Protein 4OGG (pdb70)

Radius of gyration: 31.91 Å; Cα contacts (8 Å, |Δi|>4): 3065; chains: 3; bounding box: 63×87×88 Å

Structure (mmCIF, N/CA/C/O backbone):
data_4OGG
#
_entry.id   4OGG
#
_cell.length_a   83.685
_cell.length_b   92.922
_cell.length_c   138.242
_cell.angle_alpha   90.000
_cell.angle_beta   90.000
_cell.angle_gamma   90.000
#
_symmetry.space_group_name_H-M   'P 21 21 21'
#
loop_
_entity.id
_entity.type
_entity.pdbx_description
1 polymer 'Protein DJ-1 homolog D'
2 water water
#
loop_
_atom_site.group_PDB
_atom_site.id
_atom_site.type_symbol
_atom_site.label_atom_id
_atom_site.label_alt_id
_atom_site.label_comp_id
_atom_site.label_asym_id
_atom_site.label_entity_id
_atom_site.label_seq_id
_atom_site.pdbx_PDB_ins_code
_atom_site.Cartn_x
_atom_site.Cartn_y
_atom_site.Cartn_z
_atom_site.occupancy
_atom_site.B_iso_or_equiv
_atom_site.auth_seq_id
_atom_site.auth_comp_id
_atom_site.auth_asym_id
_atom_site.auth_atom_id
_atom_site.pdbx_PDB_model_num
ATOM 1 N N . ASN A 1 1 ? 45.890 8.404 39.317 1.00 43.16 3 ASN A N 1
ATOM 2 C CA . ASN A 1 1 ? 46.473 8.268 40.683 1.00 42.67 3 ASN A CA 1
ATOM 3 C C . ASN A 1 1 ? 46.104 6.945 41.342 1.00 40.91 3 ASN A C 1
ATOM 4 O O . ASN A 1 1 ? 45.157 6.272 40.928 1.00 41.86 3 ASN A O 1
ATOM 9 N N . SER A 1 2 ? 46.868 6.585 42.371 1.00 37.24 4 SER A N 1
ATOM 10 C CA . SER A 1 2 ? 46.648 5.359 43.130 1.00 32.75 4 SER A CA 1
ATOM 11 C C . SER A 1 2 ? 47.021 4.093 42.366 1.00 27.64 4 SER A C 1
ATOM 12 O O . SER A 1 2 ? 47.537 3.144 42.952 1.00 25.24 4 SER A O 1
ATOM 15 N N . ARG A 1 3 ? 46.759 4.073 41.062 1.00 22.60 5 ARG A N 1
ATOM 16 C CA . ARG A 1 3 ? 47.086 2.905 40.254 1.00 19.08 5 ARG A CA 1
ATOM 17 C C . ARG A 1 3 ? 47.696 3.281 38.911 1.00 17.23 5 ARG A C 1
ATOM 18 O O . ARG A 1 3 ? 47.315 4.280 38.298 1.00 16.22 5 ARG A O 1
ATOM 26 N N . THR A 1 4 ? 48.653 2.474 38.467 1.00 16.38 6 THR A N 1
ATOM 27 C CA . THR A 1 4 ? 49.321 2.691 37.187 1.00 14.55 6 THR A CA 1
ATOM 28 C C . THR A 1 4 ? 49.346 1.365 36.437 1.00 14.49 6 THR A C 1
ATOM 29 O O . THR A 1 4 ? 49.759 0.335 36.980 1.00 14.77 6 THR A O 1
ATOM 33 N N . VAL A 1 5 ? 48.911 1.402 35.182 1.00 12.16 7 VAL A N 1
ATOM 34 C CA . VAL A 1 5 ? 48.841 0.209 34.346 1.00 12.54 7 VAL A CA 1
ATOM 35 C C . VAL A 1 5 ? 49.655 0.330 33.061 1.00 13.69 7 VAL A C 1
ATOM 36 O O . VAL A 1 5 ? 49.801 1.416 32.499 1.00 12.61 7 VAL A O 1
ATOM 40 N N . LEU A 1 6 ? 50.185 -0.800 32.603 1.00 12.65 8 LEU A N 1
ATOM 41 C CA . LEU A 1 6 ? 50.975 -0.847 31.380 1.00 13.25 8 LEU A CA 1
ATOM 42 C C . LEU A 1 6 ? 50.217 -1.617 30.301 1.00 13.47 8 LEU A C 1
ATOM 43 O O . LEU A 1 6 ? 49.649 -2.674 30.571 1.00 14.94 8 LEU A O 1
ATOM 48 N N . ILE A 1 7 ? 50.195 -1.079 29.087 1.00 13.52 9 ILE A N 1
ATOM 49 C CA . ILE A 1 7 ? 49.540 -1.766 27.983 1.00 13.43 9 ILE A CA 1
ATOM 50 C C . ILE A 1 7 ? 50.610 -2.171 26.978 1.00 13.65 9 ILE A C 1
ATOM 51 O O . ILE A 1 7 ? 51.344 -1.325 26.453 1.00 13.70 9 ILE A O 1
ATOM 56 N N . LEU A 1 8 ? 50.702 -3.473 26.732 1.00 12.87 10 LEU A N 1
ATOM 57 C CA . LEU A 1 8 ? 51.674 -4.022 25.795 1.00 14.21 10 LEU A CA 1
ATOM 58 C C . LEU A 1 8 ? 51.150 -3.883 24.369 1.00 14.43 10 LEU A C 1
ATOM 59 O O . LEU A 1 8 ? 50.326 -4.681 23.915 1.00 14.71 10 LEU A O 1
ATOM 64 N N . CYS A 1 9 ? 51.635 -2.859 23.673 1.00 11.83 11 CYS A N 1
ATOM 65 C CA . CYS A 1 9 ? 51.214 -2.571 22.305 1.00 12.05 11 CYS A CA 1
ATOM 66 C C . CYS A 1 9 ? 52.126 -3.131 21.221 1.00 12.95 11 CYS A C 1
ATOM 67 O O . CYS A 1 9 ? 53.261 -3.543 21.475 1.00 13.33 11 CYS A O 1
ATOM 70 N N . GLY A 1 10 ? 51.610 -3.132 19.999 1.00 12.85 12 GLY A N 1
ATOM 71 C CA . GLY A 1 10 ? 52.371 -3.624 18.870 1.00 13.14 12 GLY A CA 1
ATOM 72 C C . GLY A 1 10 ? 51.706 -3.197 17.583 1.00 14.35 12 GLY A C 1
ATOM 73 O O . GLY A 1 10 ? 50.540 -2.800 17.583 1.00 12.46 12 GLY A O 1
ATOM 74 N N . ASP A 1 11 ? 52.441 -3.271 16.482 1.00 12.25 13 ASP A N 1
ATOM 75 C CA . ASP A 1 11 ? 51.877 -2.890 15.199 1.00 12.73 13 ASP A CA 1
ATOM 76 C C . ASP A 1 11 ? 50.758 -3.853 14.815 1.00 12.87 13 ASP A C 1
ATOM 77 O O . ASP A 1 11 ? 50.899 -5.075 14.914 1.00 11.46 13 ASP A O 1
ATOM 82 N N . TYR A 1 12 ? 49.639 -3.268 14.402 1.00 11.64 14 TYR A N 1
ATOM 83 C CA . TYR A 1 12 ? 48.441 -3.995 13.996 1.00 12.06 14 TYR A CA 1
ATOM 84 C C . TYR A 1 12 ? 47.683 -4.685 15.124 1.00 11.71 14 TYR A C 1
ATOM 85 O O . TYR A 1 12 ? 46.984 -5.684 14.916 1.00 12.66 14 TYR A O 1
ATOM 94 N N . MET A 1 13 ? 47.828 -4.143 16.329 1.00 11.84 15 MET A N 1
ATOM 95 C CA . MET A 1 13 ? 47.069 -4.644 17.463 1.00 10.78 15 MET A CA 1
ATOM 96 C C . MET A 1 13 ? 45.682 -4.145 17.058 1.00 10.03 15 MET A C 1
ATOM 97 O O . MET A 1 13 ? 45.586 -3.217 16.260 1.00 10.95 15 MET A O 1
ATOM 102 N N . GLU A 1 14 ? 44.620 -4.757 17.574 1.00 10.06 16 GLU A N 1
ATOM 103 C CA . GLU A 1 14 ? 43.262 -4.336 17.221 1.00 9.03 16 GLU A CA 1
ATOM 104 C C . GLU A 1 14 ? 42.940 -2.968 17.843 1.00 8.96 16 GLU A C 1
ATOM 105 O O . GLU A 1 14 ? 43.048 -2.778 19.053 1.00 8.90 16 GLU A O 1
ATOM 111 N N . ASP A 1 15 ? 42.539 -2.027 16.992 1.00 10.32 17 ASP A N 1
ATOM 112 C CA . ASP A 1 15 ? 42.238 -0.650 17.388 1.00 9.82 17 ASP A CA 1
ATOM 113 C C . ASP A 1 15 ? 41.339 -0.499 18.622 1.00 11.29 17 ASP A C 1
ATOM 114 O O . ASP A 1 15 ? 41.640 0.286 19.523 1.00 9.23 17 ASP A O 1
ATOM 119 N N . TYR A 1 16 ? 40.231 -1.233 18.672 1.00 10.38 18 TYR A N 1
ATOM 120 C CA . TYR A 1 16 ? 39.358 -1.140 19.836 1.00 9.99 18 TYR A CA 1
ATOM 121 C C . TYR A 1 16 ? 40.032 -1.724 21.071 1.00 10.11 18 TYR A C 1
ATOM 122 O O . TYR A 1 16 ? 39.894 -1.204 22.174 1.00 9.64 18 TYR A O 1
ATOM 131 N N . GLU A 1 17 ? 40.762 -2.816 20.878 1.00 10.41 19 GLU A N 1
ATOM 132 C CA . GLU A 1 17 ? 41.395 -3.493 21.994 1.00 11.21 19 GLU A CA 1
ATOM 133 C C . GLU A 1 17 ? 42.500 -2.745 22.715 1.00 10.10 19 GLU A C 1
ATOM 134 O O . GLU A 1 17 ? 42.883 -3.122 23.826 1.00 10.58 19 GLU A O 1
ATOM 140 N N . VAL A 1 18 ? 43.014 -1.689 22.095 1.00 10.62 20 VAL A N 1
ATOM 141 C CA . VAL A 1 18 ? 44.012 -0.872 22.768 1.00 11.28 20 VAL A CA 1
ATOM 142 C C . VAL A 1 18 ? 43.353 0.428 23.237 1.00 11.07 20 VAL A C 1
ATOM 143 O O . VAL A 1 18 ? 43.518 0.829 24.387 1.00 10.77 20 VAL A O 1
ATOM 147 N N . MET A 1 19 ? 42.567 1.063 22.368 1.00 10.45 21 MET A N 1
ATOM 148 C CA . MET A 1 19 ? 41.950 2.339 22.735 1.00 9.68 21 MET A CA 1
ATOM 149 C C . MET A 1 19 ? 40.862 2.292 23.805 1.00 9.97 21 MET A C 1
ATOM 150 O O . MET A 1 19 ? 40.792 3.179 24.651 1.00 9.95 21 MET A O 1
ATOM 155 N N . VAL A 1 20 ? 40.003 1.281 23.780 1.00 9.79 22 VAL A N 1
ATOM 156 C CA . VAL A 1 20 ? 38.958 1.226 24.795 1.00 9.54 22 VAL A CA 1
ATOM 157 C C . VAL A 1 20 ? 39.561 1.112 26.203 1.00 10.62 22 VAL A C 1
ATOM 158 O O . VAL A 1 20 ? 39.250 1.912 27.075 1.00 9.60 22 VAL A O 1
ATOM 162 N N . PRO A 1 21 ? 40.440 0.125 26.445 1.00 11.15 23 PRO A N 1
ATOM 163 C CA . PRO A 1 21 ? 40.985 0.075 27.808 1.00 11.25 23 PRO A CA 1
ATOM 164 C C . PRO A 1 21 ? 41.880 1.269 28.144 1.00 10.68 23 PRO A C 1
ATOM 165 O O . PRO A 1 21 ? 41.887 1.750 29.277 1.00 10.93 23 PRO A O 1
ATOM 169 N N . PHE A 1 22 ? 42.633 1.751 27.162 1.00 11.03 24 PHE A N 1
ATOM 170 C CA . PHE A 1 22 ? 43.513 2.893 27.390 1.00 10.81 24 PHE A CA 1
ATOM 171 C C . PHE A 1 22 ? 42.725 4.093 27.909 1.00 11.77 24 PHE A C 1
ATOM 172 O O . PHE A 1 22 ? 43.108 4.728 28.896 1.00 13.00 24 PHE A O 1
ATOM 180 N N . GLN A 1 23 ? 41.606 4.390 27.262 1.00 9.82 25 GLN A N 1
ATOM 181 C CA . GLN A 1 23 ? 40.817 5.541 27.672 1.00 10.39 25 GLN A CA 1
ATOM 182 C C . GLN A 1 23 ? 39.855 5.253 28.819 1.00 11.39 25 GLN A C 1
ATOM 183 O O . GLN A 1 23 ? 39.603 6.128 29.644 1.00 10.22 25 GLN A O 1
ATOM 189 N N . ALA A 1 24 ? 39.318 4.037 28.881 1.00 10.46 26 ALA A N 1
ATOM 190 C CA . ALA A 1 24 ? 38.399 3.701 29.965 1.00 10.91 26 ALA A CA 1
ATOM 191 C C . ALA A 1 24 ? 39.124 3.742 31.305 1.00 11.50 26 ALA A C 1
ATOM 192 O O . ALA A 1 24 ? 38.649 4.351 32.257 1.00 10.18 26 ALA A O 1
ATOM 194 N N . LEU A 1 25 ? 40.287 3.100 31.376 1.00 10.53 27 LEU A N 1
ATOM 195 C CA . LEU A 1 25 ? 41.042 3.069 32.621 1.00 10.47 27 LEU A CA 1
ATOM 196 C C . LEU A 1 25 ? 41.438 4.478 33.067 1.00 10.98 27 LEU A C 1
ATOM 197 O O . LEU A 1 25 ? 41.380 4.804 34.254 1.00 12.08 27 LEU A O 1
ATOM 202 N N . GLN A 1 26 ? 41.822 5.322 32.118 1.00 11.42 28 GLN A N 1
ATOM 203 C CA . GLN A 1 26 ? 42.181 6.690 32.463 1.00 11.66 28 GLN A CA 1
ATOM 204 C C . GLN A 1 26 ? 40.965 7.422 33.019 1.00 13.24 28 GLN A C 1
ATOM 205 O O . GLN A 1 26 ? 41.071 8.159 34.000 1.00 12.92 28 GLN A O 1
ATOM 211 N N . ALA A 1 27 ? 39.811 7.215 32.390 1.00 12.87 29 ALA A N 1
ATOM 212 C CA . ALA A 1 27 ? 38.579 7.854 32.833 1.00 13.47 29 ALA A CA 1
ATOM 213 C C . ALA A 1 27 ? 38.289 7.462 34.277 1.00 13.93 29 ALA A C 1
ATOM 214 O O . ALA A 1 27 ? 37.738 8.249 35.045 1.00 13.71 29 ALA A O 1
ATOM 216 N N . PHE A 1 28 ? 38.679 6.242 34.637 1.00 12.72 30 PHE A N 1
ATOM 217 C CA . PHE A 1 28 ? 38.456 5.729 35.977 1.00 13.56 30 PHE A CA 1
ATOM 218 C C . PHE A 1 28 ? 39.487 6.203 36.994 1.00 14.64 30 PHE A C 1
ATOM 219 O O . PHE A 1 28 ? 39.418 5.826 38.162 1.00 15.31 30 PHE A O 1
ATOM 227 N N . GLY A 1 29 ? 40.442 7.019 36.550 1.00 15.43 31 GLY A N 1
ATOM 228 C CA . GLY A 1 29 ? 41.451 7.549 37.454 1.00 16.55 31 GLY A CA 1
ATOM 229 C C . GLY A 1 29 ? 42.751 6.773 37.526 1.00 16.84 31 GLY A C 1
ATOM 230 O O . GLY A 1 29 ? 43.545 6.971 38.442 1.00 19.01 31 GLY A O 1
ATOM 231 N N . ILE A 1 30 ? 42.970 5.896 36.556 1.00 15.10 32 ILE A N 1
ATOM 232 C CA . ILE A 1 30 ? 44.172 5.073 36.506 1.00 16.21 32 ILE A CA 1
ATOM 233 C C . ILE A 1 30 ? 45.179 5.644 35.508 1.00 15.50 32 ILE A C 1
ATOM 234 O O . ILE A 1 30 ? 44.808 6.039 34.406 1.00 16.61 32 ILE A O 1
ATOM 239 N N . THR A 1 31 ? 46.448 5.706 35.903 1.00 15.29 33 THR A N 1
ATOM 240 C CA . THR A 1 31 ? 47.491 6.199 35.008 1.00 14.72 33 THR A CA 1
ATOM 241 C C . THR A 1 31 ? 47.857 5.031 34.099 1.00 15.16 33 THR A C 1
ATOM 242 O O . THR A 1 31 ? 48.162 3.937 34.577 1.00 15.59 33 THR A O 1
ATOM 246 N N . VAL A 1 32 ? 47.818 5.264 32.792 1.00 14.20 34 VAL A N 1
ATOM 247 C CA . VAL A 1 32 ? 48.109 4.210 31.830 1.00 14.26 34 VAL A CA 1
ATOM 248 C C . VAL A 1 32 ? 49.256 4.556 30.896 1.00 12.99 34 VAL A C 1
ATOM 249 O O . VAL A 1 32 ? 49.272 5.622 30.290 1.00 12.81 34 VAL A O 1
ATOM 253 N N . HIS A 1 33 ? 50.211 3.640 30.782 1.00 13.19 35 HIS A N 1
ATOM 254 C CA . HIS A 1 33 ? 51.355 3.823 29.896 1.00 13.87 35 HIS A CA 1
ATOM 255 C C . HIS A 1 33 ? 51.260 2.802 28.766 1.00 13.78 35 HIS A C 1
ATOM 256 O O . HIS A 1 33 ? 50.917 1.642 28.999 1.00 13.11 35 HIS A O 1
ATOM 263 N N . THR A 1 34 ? 51.554 3.238 27.547 1.00 12.24 36 THR A N 1
ATOM 264 C CA . THR A 1 34 ? 51.507 2.362 26.381 1.00 14.70 36 THR A CA 1
ATOM 265 C C . THR A 1 34 ? 52.908 2.243 25.783 1.00 15.04 36 THR A C 1
ATOM 266 O O . THR A 1 34 ? 53.574 3.254 25.538 1.00 15.24 36 THR A O 1
ATOM 270 N N . VAL A 1 35 ? 53.345 1.008 25.550 1.00 13.53 37 VAL A N 1
ATOM 271 C CA . VAL A 1 35 ? 54.670 0.745 24.999 1.00 14.35 37 VAL A CA 1
ATOM 272 C C . VAL A 1 35 ? 54.675 -0.335 23.916 1.00 14.60 37 VAL A C 1
ATOM 273 O O . VAL A 1 35 ? 53.796 -1.198 23.862 1.00 13.64 37 VAL A O 1
ATOM 277 N N . CYS A 1 36 ? 55.696 -0.282 23.068 1.00 15.58 38 CYS A N 1
ATOM 278 C CA . CYS A 1 36 ? 55.887 -1.245 21.990 1.00 14.18 38 CYS A CA 1
ATOM 279 C C . CYS A 1 36 ? 57.394 -1.461 21.877 1.00 15.41 38 CYS A C 1
ATOM 280 O O . CYS A 1 36 ? 58.155 -0.498 21.816 1.00 15.10 38 CYS A O 1
ATOM 283 N N . PRO A 1 37 ? 57.845 -2.721 21.857 1.00 15.56 39 PRO A N 1
ATOM 284 C CA . PRO A 1 37 ? 59.287 -2.953 21.750 1.00 17.81 39 PRO A CA 1
ATOM 285 C C . PRO A 1 37 ? 59.873 -2.318 20.496 1.00 17.72 39 PRO A C 1
ATOM 286 O O . PRO A 1 37 ? 59.292 -2.409 19.417 1.00 18.07 39 PRO A O 1
ATOM 290 N N . GLY A 1 38 ? 61.018 -1.661 20.650 1.00 19.57 40 GLY A N 1
ATOM 291 C CA . GLY A 1 38 ? 61.665 -1.032 19.513 1.00 19.51 40 GLY A CA 1
ATOM 292 C C . GLY A 1 38 ? 61.170 0.368 19.215 1.00 20.07 40 GLY A C 1
ATOM 293 O O . GLY A 1 38 ? 61.656 1.018 18.288 1.00 20.48 40 GLY A O 1
ATOM 294 N N . LYS A 1 39 ? 60.201 0.837 19.994 1.00 16.94 41 LYS A N 1
ATOM 295 C CA . LYS A 1 39 ? 59.653 2.169 19.796 1.00 18.75 41 LYS A CA 1
ATOM 296 C C . LYS A 1 39 ? 59.686 2.987 21.083 1.00 18.98 41 LYS A C 1
ATOM 297 O O . LYS A 1 39 ? 59.782 2.441 22.183 1.00 18.73 41 LYS A O 1
ATOM 303 N N . LYS A 1 40 ? 59.623 4.305 20.940 1.00 19.69 42 LYS A N 1
ATOM 304 C CA . LYS A 1 40 ? 59.671 5.187 22.096 1.00 21.71 42 LYS A CA 1
ATOM 305 C C . LYS A 1 40 ? 58.424 6.052 22.194 1.00 20.95 42 LYS A C 1
ATOM 306 O O . LYS A 1 40 ? 57.630 6.125 21.253 1.00 20.60 42 LYS A O 1
ATOM 312 N N . ALA A 1 41 ? 58.252 6.702 23.341 1.00 19.65 43 ALA A N 1
ATOM 313 C CA . ALA A 1 41 ? 57.104 7.572 23.552 1.00 19.62 43 ALA A CA 1
ATOM 314 C C . ALA A 1 41 ? 57.022 8.559 22.395 1.00 18.90 43 ALA A C 1
ATOM 315 O O . ALA A 1 41 ? 58.039 9.118 21.975 1.00 19.18 43 ALA A O 1
ATOM 317 N N . GLY A 1 42 ? 55.819 8.760 21.867 1.00 17.12 44 GLY A N 1
ATOM 318 C CA . GLY A 1 42 ? 55.655 9.682 20.758 1.00 17.63 44 GLY A CA 1
ATOM 319 C C . GLY A 1 42 ? 55.578 8.984 19.413 1.00 16.70 44 GLY A C 1
ATOM 320 O O . GLY A 1 42 ? 55.068 9.547 18.442 1.00 17.21 44 GLY A O 1
ATOM 321 N N . ASP A 1 43 ? 56.100 7.765 19.345 1.00 15.80 45 ASP A N 1
ATOM 322 C CA . ASP A 1 43 ? 56.060 6.995 18.109 1.00 15.39 45 ASP A CA 1
ATOM 323 C C . ASP A 1 43 ? 54.645 6.471 17.926 1.00 15.79 45 ASP A C 1
ATOM 324 O O . ASP A 1 43 ? 53.858 6.451 18.872 1.00 16.29 45 ASP A O 1
ATOM 329 N N . SER A 1 44 ? 54.324 6.040 16.714 1.00 16.36 46 SER A N 1
ATOM 330 C CA . SER A 1 44 ? 52.991 5.525 16.446 1.00 16.88 46 SER A CA 1
ATOM 331 C C . SER A 1 44 ? 53.012 4.086 15.954 1.00 16.00 46 SER A C 1
ATOM 332 O O . SER A 1 44 ? 54.009 3.612 15.406 1.00 16.99 46 SER A O 1
ATOM 335 N N . CYS A 1 45 ? 51.894 3.401 16.171 1.00 14.90 47 CYS A N 1
ATOM 336 C CA . CYS A 1 45 ? 51.706 2.016 15.746 1.00 12.36 47 CYS A CA 1
ATOM 337 C C . CYS A 1 45 ? 50.468 1.951 14.870 1.00 14.24 47 CYS A C 1
ATOM 338 O O . CYS A 1 45 ? 49.450 2.560 15.194 1.00 14.01 47 CYS A O 1
ATOM 341 N N . PRO A 1 46 ? 50.534 1.224 13.745 1.00 14.24 48 PRO A N 1
ATOM 342 C CA . PRO A 1 46 ? 49.327 1.148 12.919 1.00 13.31 48 PRO A CA 1
ATOM 343 C C . PRO A 1 46 ? 48.412 0.168 13.656 1.00 13.12 48 PRO A C 1
ATOM 344 O O . PRO A 1 46 ? 48.901 -0.699 14.379 1.00 13.84 48 PRO A O 1
ATOM 348 N N . THR A 1 47 ? 47.100 0.314 13.507 1.00 12.04 49 THR A N 1
ATOM 349 C CA . THR A 1 47 ? 46.171 -0.595 14.168 1.00 11.70 49 THR A CA 1
ATOM 350 C C . THR A 1 47 ? 45.320 -1.316 13.137 1.00 11.66 49 THR A C 1
ATOM 351 O O . THR A 1 47 ? 45.195 -0.883 11.988 1.00 10.85 49 THR A O 1
ATOM 355 N N . ALA A 1 48 ? 44.720 -2.416 13.568 1.00 11.80 50 ALA A N 1
ATOM 356 C CA . ALA A 1 48 ? 43.880 -3.207 12.694 1.00 10.91 50 ALA A CA 1
ATOM 357 C C . ALA A 1 48 ? 42.429 -3.137 13.139 1.00 10.92 50 ALA A C 1
ATOM 358 O O . ALA A 1 48 ? 42.132 -3.110 14.334 1.00 11.43 50 ALA A O 1
ATOM 360 N N . VAL A 1 49 ? 41.531 -3.081 12.163 1.00 12.48 51 VAL A N 1
ATOM 361 C CA . VAL A 1 49 ? 40.102 -3.081 12.430 1.00 12.21 51 VAL A CA 1
ATOM 362 C C . VAL A 1 49 ? 39.650 -4.483 12.044 1.00 13.58 51 VAL A C 1
ATOM 363 O O . VAL A 1 49 ? 39.724 -4.855 10.874 1.00 13.45 51 VAL A O 1
ATOM 367 N N . HIS A 1 50 ? 39.217 -5.265 13.030 1.00 13.52 52 HIS A N 1
ATOM 368 C CA . HIS A 1 50 ? 38.746 -6.620 12.776 1.00 14.32 52 HIS A CA 1
ATOM 369 C C . HIS A 1 50 ? 37.239 -6.670 12.992 1.00 15.87 52 HIS A C 1
ATOM 370 O O . HIS A 1 50 ? 36.757 -6.530 14.114 1.00 15.05 52 HIS A O 1
ATOM 377 N N . ASP A 1 51 ? 36.502 -6.860 11.903 1.00 21.04 53 ASP A N 1
ATOM 378 C CA . ASP A 1 51 ? 35.048 -6.916 11.962 1.00 27.87 53 ASP A CA 1
ATOM 379 C C . ASP A 1 51 ? 34.587 -8.329 11.616 1.00 31.23 53 ASP A C 1
ATOM 380 O O . ASP A 1 51 ? 35.171 -8.987 10.754 1.00 31.77 53 ASP A O 1
ATOM 385 N N . PHE A 1 52 ? 33.544 -8.799 12.293 1.00 37.56 54 PHE A N 1
ATOM 386 C CA . PHE A 1 52 ? 33.028 -10.141 12.043 1.00 42.71 54 PHE A CA 1
ATOM 387 C C . PHE A 1 52 ? 31.745 -10.109 11.221 1.00 45.81 54 PHE A C 1
ATOM 388 O O . PHE A 1 52 ? 30.650 -9.964 11.765 1.00 46.64 54 PHE A O 1
ATOM 396 N N . CYS A 1 53 ? 31.888 -10.248 9.907 1.00 49.05 55 CYS A N 1
ATOM 397 C CA . CYS A 1 53 ? 30.740 -10.237 9.008 1.00 51.98 55 CYS A CA 1
ATOM 398 C C . CYS A 1 53 ? 30.108 -11.626 8.940 1.00 52.64 55 CYS A C 1
ATOM 399 O O . CYS A 1 53 ? 29.654 -12.064 7.882 1.00 53.17 55 CYS A O 1
ATOM 402 N N . GLY A 1 54 ? 30.088 -12.315 10.078 1.00 53.25 56 GLY A N 1
ATOM 403 C CA . GLY A 1 54 ? 29.512 -13.646 10.132 1.00 53.98 56 GLY A CA 1
ATOM 404 C C . GLY A 1 54 ? 30.208 -14.642 9.223 1.00 54.54 56 GLY A C 1
ATOM 405 O O . GLY A 1 54 ? 29.766 -15.785 9.094 1.00 54.72 56 GLY A O 1
ATOM 406 N N . HIS A 1 55 ? 31.299 -14.212 8.594 1.00 54.68 57 HIS A N 1
ATOM 407 C CA . HIS A 1 55 ? 32.057 -15.073 7.690 1.00 54.72 57 HIS A CA 1
ATOM 408 C C . HIS A 1 55 ? 32.849 -16.094 8.505 1.00 53.21 57 HIS A C 1
ATOM 409 O O . HIS A 1 55 ? 32.881 -16.019 9.735 1.00 53.84 57 HIS A O 1
ATOM 416 N N . GLN A 1 56 ? 33.489 -17.042 7.822 1.00 50.78 58 GLN A N 1
ATOM 417 C CA . GLN A 1 56 ? 34.266 -18.079 8.501 1.00 47.54 58 GLN A CA 1
ATOM 418 C C . GLN A 1 56 ? 35.260 -17.496 9.503 1.00 44.64 58 GLN A C 1
ATOM 419 O O . GLN A 1 56 ? 35.701 -18.184 10.424 1.00 44.65 58 GLN A O 1
ATOM 425 N N . THR A 1 57 ? 35.606 -16.226 9.317 1.00 41.51 59 THR A N 1
ATOM 426 C CA . THR A 1 57 ? 36.530 -15.530 10.210 1.00 36.79 59 THR A CA 1
ATOM 427 C C . THR A 1 57 ? 36.379 -14.025 9.988 1.00 34.56 59 THR A C 1
ATOM 428 O O . THR A 1 57 ? 35.504 -13.594 9.233 1.00 35.38 59 THR A O 1
ATOM 432 N N . TYR A 1 58 ? 37.224 -13.226 10.634 1.00 29.16 60 TYR A N 1
ATOM 433 C CA . TYR A 1 58 ? 37.132 -11.773 10.502 1.00 25.66 60 TYR A CA 1
ATOM 434 C C . TYR A 1 58 ? 37.814 -11.187 9.266 1.00 22.75 60 TYR A C 1
ATOM 435 O O . TYR A 1 58 ? 38.678 -11.815 8.652 1.00 22.85 60 TYR A O 1
ATOM 444 N N . PHE A 1 59 ? 37.409 -9.967 8.924 1.00 19.73 61 PHE A N 1
ATOM 445 C CA . PHE A 1 59 ? 37.964 -9.215 7.802 1.00 17.97 61 PHE A CA 1
ATOM 446 C C . PHE A 1 59 ? 38.770 -8.085 8.436 1.00 17.99 61 PHE A C 1
ATOM 447 O O . PHE A 1 59 ? 38.369 -7.551 9.472 1.00 18.81 61 PHE A O 1
ATOM 455 N N . GLU A 1 60 ? 39.892 -7.717 7.823 1.00 13.40 62 GLU A N 1
ATOM 456 C CA . GLU A 1 60 ? 40.724 -6.647 8.368 1.00 13.70 62 GLU A CA 1
ATOM 457 C C . GLU A 1 60 ? 40.964 -5.468 7.432 1.00 13.24 62 GLU A C 1
ATOM 458 O O . GLU A 1 60 ? 41.136 -5.633 6.225 1.00 14.69 62 GLU A O 1
ATOM 464 N N . SER A 1 61 ? 40.955 -4.274 8.014 1.00 13.00 63 SER A N 1
ATOM 465 C CA . SER A 1 61 ? 41.250 -3.040 7.301 1.00 13.14 63 SER A CA 1
ATOM 466 C C . SER A 1 61 ? 42.047 -2.239 8.328 1.00 11.90 63 SER A C 1
ATOM 467 O O . SER A 1 61 ? 42.185 -2.668 9.477 1.00 12.22 63 SER A O 1
ATOM 470 N N . ARG A 1 62 ? 42.575 -1.088 7.934 1.00 11.39 64 ARG A N 1
ATOM 471 C CA . ARG A 1 62 ? 43.382 -0.299 8.858 1.00 13.73 64 ARG A CA 1
ATOM 472 C C . ARG A 1 62 ? 42.586 0.668 9.736 1.00 14.00 64 ARG A C 1
ATOM 473 O O . ARG A 1 62 ? 41.635 1.300 9.275 1.00 15.04 64 ARG A O 1
ATOM 481 N N . GLY A 1 63 ? 42.981 0.770 11.004 1.00 12.16 65 GLY A N 1
ATOM 482 C CA . GLY A 1 63 ? 42.302 1.665 11.930 1.00 11.09 65 GLY A CA 1
ATOM 483 C C . GLY A 1 63 ? 43.081 2.947 12.167 1.00 11.57 65 GLY A C 1
ATOM 484 O O . GLY A 1 63 ? 43.914 3.320 11.339 1.00 10.09 65 GLY A O 1
ATOM 485 N N . HIS A 1 64 ? 42.818 3.624 13.286 1.00 10.62 66 HIS A N 1
ATOM 486 C CA . HIS A 1 64 ? 43.535 4.861 13.604 1.00 10.05 66 HIS A CA 1
ATOM 487 C C . HIS A 1 64 ? 44.977 4.528 13.956 1.00 11.25 66 HIS A C 1
ATOM 488 O O . HIS A 1 64 ? 45.259 3.469 14.521 1.00 12.19 66 HIS A O 1
ATOM 495 N N . ASN A 1 65 ? 45.898 5.427 13.641 1.00 12.26 67 ASN A N 1
ATOM 496 C CA . ASN A 1 65 ? 47.269 5.178 14.045 1.00 11.96 67 ASN A CA 1
ATOM 497 C C . ASN A 1 65 ? 47.245 5.457 15.544 1.00 13.35 67 ASN A C 1
ATOM 498 O O . ASN A 1 65 ? 46.566 6.385 15.989 1.00 13.01 67 ASN A O 1
ATOM 503 N N . PHE A 1 66 ? 47.957 4.647 16.323 1.00 12.80 68 PHE A N 1
ATOM 504 C CA . PHE A 1 66 ? 47.970 4.826 17.772 1.00 12.66 68 PHE A CA 1
ATOM 505 C C . PHE A 1 66 ? 49.295 5.387 18.257 1.00 13.72 68 PHE A C 1
ATOM 506 O O . PHE A 1 66 ? 50.351 4.816 17.986 1.00 13.25 68 PHE A O 1
ATOM 514 N N . THR A 1 67 ? 49.234 6.498 18.986 1.00 12.44 69 THR A N 1
ATOM 515 C CA . THR A 1 67 ? 50.441 7.139 19.497 1.00 13.76 69 THR A CA 1
ATOM 516 C C . THR A 1 67 ? 50.803 6.641 20.892 1.00 13.58 69 THR A C 1
ATOM 517 O O . THR A 1 67 ? 50.030 6.795 21.833 1.00 13.90 69 THR A O 1
ATOM 521 N N . LEU A 1 68 ? 51.982 6.039 21.015 1.00 13.41 70 LEU A N 1
ATOM 522 C CA . LEU A 1 68 ? 52.462 5.527 22.292 1.00 13.70 70 LEU A CA 1
ATOM 523 C C . LEU A 1 68 ? 52.833 6.695 23.206 1.00 15.53 70 LEU A C 1
ATOM 524 O O . LEU A 1 68 ? 53.235 7.759 22.725 1.00 15.48 70 LEU A O 1
ATOM 529 N N . ASN A 1 69 ? 52.700 6.503 24.517 1.00 14.42 71 ASN A N 1
ATOM 530 C CA . ASN A 1 69 ? 53.041 7.563 25.459 1.00 16.23 71 ASN A CA 1
ATOM 531 C C . ASN A 1 69 ? 54.165 7.168 26.406 1.00 16.58 71 ASN A C 1
ATOM 532 O O . ASN A 1 69 ? 54.508 7.917 27.320 1.00 18.03 71 ASN A O 1
ATOM 537 N N . ALA A 1 70 ? 54.740 5.991 26.187 1.00 16.73 72 ALA A N 1
ATOM 538 C CA . ALA A 1 70 ? 55.843 5.522 27.018 1.00 16.77 72 ALA A CA 1
ATOM 539 C C . ALA A 1 70 ? 56.878 4.786 26.175 1.00 17.90 72 ALA A C 1
ATOM 540 O O . ALA A 1 70 ? 56.594 4.360 25.053 1.00 18.13 72 ALA A O 1
ATOM 542 N N . THR A 1 71 ? 58.081 4.640 26.724 1.00 18.75 73 THR A N 1
ATOM 543 C CA . THR A 1 71 ? 59.176 3.976 26.029 1.00 19.80 73 THR A CA 1
ATOM 544 C C . THR A 1 71 ? 59.465 2.595 26.607 1.00 20.11 73 THR A C 1
ATOM 545 O O . THR A 1 71 ? 59.864 2.463 27.763 1.00 20.23 73 THR A O 1
ATOM 549 N N . PHE A 1 72 ? 59.264 1.569 25.785 1.00 19.55 74 PHE A N 1
ATOM 550 C CA . PHE A 1 72 ? 59.472 0.181 26.183 1.00 20.48 74 PHE A CA 1
ATOM 551 C C . PHE A 1 72 ? 60.812 -0.063 26.878 1.00 22.39 74 PHE A C 1
ATOM 552 O O . PHE A 1 72 ? 60.868 -0.747 27.898 1.00 22.56 74 PHE A O 1
ATOM 560 N N . ASP A 1 73 ? 61.881 0.508 26.329 1.00 23.26 75 ASP A N 1
ATOM 561 C CA . ASP A 1 73 ? 63.223 0.337 26.879 1.00 26.01 75 ASP A CA 1
ATOM 562 C C . ASP A 1 73 ? 63.430 0.979 28.251 1.00 26.06 75 ASP A C 1
ATOM 563 O O . ASP A 1 73 ? 64.351 0.606 28.979 1.00 25.97 75 ASP A O 1
ATOM 568 N N . GLU A 1 74 ? 62.581 1.941 28.600 1.00 26.13 76 GLU A N 1
ATOM 569 C CA . GLU A 1 74 ? 62.693 2.639 29.880 1.00 27.42 76 GLU A CA 1
ATOM 570 C C . GLU A 1 74 ? 61.725 2.099 30.931 1.00 27.90 76 GLU A C 1
ATOM 571 O O . GLU A 1 74 ? 61.629 2.640 32.031 1.00 27.44 76 GLU A O 1
ATOM 577 N N . VAL A 1 75 ? 61.020 1.027 30.585 1.00 28.65 77 VAL A N 1
ATOM 578 C CA . VAL A 1 75 ? 60.038 0.419 31.475 1.00 30.55 77 VAL A CA 1
ATOM 579 C C . VAL A 1 75 ? 60.586 -0.225 32.744 1.00 30.72 77 VAL A C 1
ATOM 580 O O . VAL A 1 75 ? 61.562 -0.973 32.711 1.00 31.32 77 VAL A O 1
ATOM 584 N N . ASP A 1 76 ? 59.937 0.083 33.862 1.00 31.20 78 ASP A N 1
ATOM 585 C CA . ASP A 1 76 ? 60.275 -0.493 35.157 1.00 30.32 78 ASP A CA 1
ATOM 586 C C . ASP A 1 76 ? 58.982 -1.131 35.649 1.00 27.37 78 ASP A C 1
ATOM 587 O O . ASP A 1 76 ? 58.063 -0.437 36.082 1.00 26.32 78 ASP A O 1
ATOM 592 N N . LEU A 1 77 ? 58.915 -2.455 35.562 1.00 25.89 79 LEU A N 1
ATOM 593 C CA . LEU A 1 77 ? 57.727 -3.196 35.964 1.00 25.49 79 LEU A CA 1
ATOM 594 C C . LEU A 1 77 ? 57.241 -2.919 37.378 1.00 24.89 79 LEU A C 1
ATOM 595 O O . LEU A 1 77 ? 56.039 -2.943 37.635 1.00 24.59 79 LEU A O 1
ATOM 600 N N . SER A 1 78 ? 58.165 -2.659 38.298 1.00 24.38 80 SER A N 1
ATOM 601 C CA . SER A 1 78 ? 57.778 -2.403 39.680 1.00 24.07 80 SER A CA 1
ATOM 602 C C . SER A 1 78 ? 56.787 -1.247 39.814 1.00 23.89 80 SER A C 1
ATOM 603 O O . SER A 1 78 ? 56.037 -1.177 40.785 1.00 24.00 80 SER A O 1
ATOM 606 N N . LYS A 1 79 ? 56.772 -0.350 38.833 1.00 22.38 81 LYS A N 1
ATOM 607 C CA . LYS A 1 79 ? 55.864 0.794 38.870 1.00 22.78 81 LYS A CA 1
ATOM 608 C C . LYS A 1 79 ? 54.422 0.435 38.525 1.00 21.50 81 LYS A C 1
ATOM 609 O O . LYS A 1 79 ? 53.486 1.108 38.956 1.00 21.88 81 LYS A O 1
ATOM 615 N N . TYR A 1 80 ? 54.247 -0.629 37.753 1.00 19.27 82 TYR A N 1
ATOM 616 C CA . TYR A 1 80 ? 52.919 -1.028 37.311 1.00 17.82 82 TYR A CA 1
ATOM 617 C C . TYR A 1 80 ? 52.169 -2.001 38.206 1.00 17.13 82 TYR A C 1
ATOM 618 O O . TYR A 1 80 ? 52.711 -3.006 38.655 1.00 19.03 82 TYR A O 1
ATOM 627 N N . ASP A 1 81 ? 50.902 -1.680 38.455 1.00 15.70 83 ASP A N 1
ATOM 628 C CA . ASP A 1 81 ? 50.043 -2.499 39.292 1.00 16.38 83 ASP A CA 1
ATOM 629 C C . ASP A 1 81 ? 49.346 -3.571 38.466 1.00 15.66 83 ASP A C 1
ATOM 630 O O . ASP A 1 81 ? 48.936 -4.601 38.994 1.00 16.96 83 ASP A O 1
ATOM 635 N N . GLY A 1 82 ? 49.217 -3.320 37.167 1.00 14.14 84 GLY A N 1
ATOM 636 C CA . GLY A 1 82 ? 48.561 -4.270 36.288 1.00 14.23 84 GLY A CA 1
ATOM 637 C C . GLY A 1 82 ? 49.046 -4.142 34.857 1.00 13.72 84 GLY A C 1
ATOM 638 O O . GLY A 1 82 ? 49.653 -3.134 34.481 1.00 14.76 84 GLY A O 1
ATOM 639 N N . LEU A 1 83 ? 48.763 -5.166 34.059 1.00 13.39 85 LEU A N 1
ATOM 640 C CA . LEU A 1 83 ? 49.173 -5.217 32.661 1.00 13.26 85 LEU A CA 1
ATOM 641 C C . LEU A 1 83 ? 48.002 -5.598 31.764 1.00 12.33 85 LEU A C 1
ATOM 642 O O . LEU A 1 83 ? 47.235 -6.510 32.085 1.00 12.89 85 LEU A O 1
ATOM 647 N N . VAL A 1 84 ? 47.878 -4.906 30.635 1.00 10.77 86 VAL A N 1
ATOM 648 C CA . VAL A 1 84 ? 46.819 -5.179 29.670 1.00 11.49 86 VAL A CA 1
ATOM 649 C C . VAL A 1 84 ? 47.457 -5.572 28.339 1.00 11.90 86 VAL A C 1
ATOM 650 O O . VAL A 1 84 ? 48.386 -4.913 27.871 1.00 11.88 86 VAL A O 1
ATOM 654 N N . ILE A 1 85 ? 46.969 -6.655 27.743 1.00 11.39 87 ILE A N 1
ATOM 655 C CA . ILE A 1 85 ? 47.494 -7.126 26.464 1.00 12.09 87 ILE A CA 1
ATOM 656 C C . ILE A 1 85 ? 46.404 -7.148 25.391 1.00 12.11 87 ILE A C 1
ATOM 657 O O . ILE A 1 85 ? 45.579 -8.065 25.357 1.00 11.31 87 ILE A O 1
ATOM 662 N N . PRO A 1 86 ? 46.382 -6.133 24.507 1.00 10.94 88 PRO A N 1
ATOM 663 C CA . PRO A 1 86 ? 45.386 -6.061 23.433 1.00 12.03 88 PRO A CA 1
ATOM 664 C C . PRO A 1 86 ? 45.575 -7.204 22.431 1.00 12.25 88 PRO A C 1
ATOM 665 O O . PRO A 1 86 ? 46.650 -7.810 22.354 1.00 12.09 88 PRO A O 1
ATOM 669 N N . GLY A 1 87 ? 44.531 -7.490 21.660 1.00 10.55 89 GLY A N 1
ATOM 670 C CA . GLY A 1 87 ? 44.619 -8.531 20.655 1.00 10.64 89 GLY A CA 1
ATOM 671 C C . GLY A 1 87 ? 45.016 -7.965 19.299 1.00 12.43 89 GLY A C 1
ATOM 672 O O . GLY A 1 87 ? 45.677 -6.927 19.218 1.00 14.39 89 GLY A O 1
ATOM 673 N N . GLY A 1 88 ? 44.593 -8.635 18.231 1.00 12.57 90 GLY A N 1
ATOM 674 C CA . GLY A 1 88 ? 44.936 -8.198 16.890 1.00 10.73 90 GLY A CA 1
ATOM 675 C C . GLY A 1 88 ? 46.082 -9.052 16.370 1.00 12.24 90 GLY A C 1
ATOM 676 O O . GLY A 1 88 ? 46.270 -10.180 16.835 1.00 11.89 90 GLY A O 1
ATOM 677 N N . ARG A 1 89 ? 46.858 -8.525 15.427 1.00 11.99 91 ARG A N 1
ATOM 678 C CA . ARG A 1 89 ? 47.985 -9.279 14.876 1.00 10.73 91 ARG A CA 1
ATOM 679 C C . ARG A 1 89 ? 49.327 -8.937 15.516 1.00 12.14 91 ARG A C 1
ATOM 680 O O . ARG A 1 89 ? 50.371 -9.457 15.113 1.00 13.89 91 ARG A O 1
ATOM 688 N N . ALA A 1 90 ? 49.309 -8.063 16.514 1.00 12.43 92 ALA A N 1
ATOM 689 C CA . ALA A 1 90 ? 50.542 -7.704 17.196 1.00 13.41 92 ALA A CA 1
ATOM 690 C C . ALA A 1 90 ? 51.029 -8.852 18.087 1.00 13.24 92 ALA A C 1
ATOM 691 O O . ALA A 1 90 ? 52.213 -9.179 18.090 1.00 13.23 92 ALA A O 1
ATOM 693 N N . PRO A 1 91 ? 50.117 -9.492 18.842 1.00 14.12 93 PRO A N 1
ATOM 694 C CA . PRO A 1 91 ? 50.511 -10.593 19.723 1.00 13.76 93 PRO A CA 1
ATOM 695 C C . PRO A 1 91 ? 51.374 -11.690 19.104 1.00 14.03 93 PRO A C 1
ATOM 696 O O . PRO A 1 91 ? 52.352 -12.122 19.721 1.00 14.69 93 PRO A O 1
ATOM 700 N N . GLU A 1 92 ? 51.036 -12.136 17.895 1.00 13.99 94 GLU A N 1
ATOM 701 C CA . GLU A 1 92 ? 51.811 -13.209 17.281 1.00 13.24 94 GLU A CA 1
ATOM 702 C C . GLU A 1 92 ? 53.292 -12.888 17.120 1.00 15.01 94 GLU A C 1
ATOM 703 O O . GLU A 1 92 ? 54.130 -13.769 17.307 1.00 15.37 94 GLU A O 1
ATOM 709 N N . TYR A 1 93 ? 53.629 -11.644 16.785 1.00 14.19 95 TYR A N 1
ATOM 710 C CA . TYR A 1 93 ? 55.039 -11.299 16.625 1.00 15.44 95 TYR A CA 1
ATOM 711 C C . TYR A 1 93 ? 55.646 -10.827 17.940 1.00 16.36 95 TYR A C 1
ATOM 712 O O . TYR A 1 93 ? 56.848 -10.978 18.166 1.00 17.15 95 TYR A O 1
ATOM 721 N N . LEU A 1 94 ? 54.818 -10.256 18.810 1.00 16.39 96 LEU A N 1
ATOM 722 C CA . LEU A 1 94 ? 55.293 -9.802 20.113 1.00 16.35 96 LEU A CA 1
ATOM 723 C C . LEU A 1 94 ? 55.644 -11.029 20.958 1.00 17.36 96 LEU A C 1
ATOM 724 O O . LEU A 1 94 ? 56.544 -10.988 21.801 1.00 18.71 96 LEU A O 1
ATOM 729 N N . ALA A 1 95 ? 54.922 -12.122 20.723 1.00 18.46 97 ALA A N 1
ATOM 730 C CA . ALA A 1 95 ? 55.137 -13.364 21.454 1.00 19.74 97 ALA A CA 1
ATOM 731 C C . ALA A 1 95 ? 56.495 -13.982 21.141 1.00 20.57 97 ALA A C 1
ATOM 732 O O . ALA A 1 95 ? 56.982 -14.822 21.893 1.00 19.52 97 ALA A O 1
ATOM 734 N N . LEU A 1 96 ? 57.093 -13.573 20.027 1.00 22.36 98 LEU A N 1
ATOM 735 C CA . LEU A 1 96 ? 58.398 -14.087 19.628 1.00 22.42 98 LEU A CA 1
ATOM 736 C C . LEU A 1 96 ? 59.500 -13.077 19.896 1.00 22.81 98 LEU A C 1
ATOM 737 O O . LEU A 1 96 ? 60.646 -13.278 19.498 1.00 23.31 98 LEU A O 1
ATOM 742 N N . THR A 1 97 ? 59.146 -11.988 20.569 1.00 21.33 99 THR A N 1
ATOM 743 C CA . THR A 1 97 ? 60.110 -10.951 20.905 1.00 21.67 99 THR A CA 1
ATOM 744 C C . THR A 1 97 ? 60.621 -11.229 22.315 1.00 21.60 99 THR A C 1
ATOM 745 O O . THR A 1 97 ? 59.890 -11.077 23.294 1.00 20.26 99 THR A O 1
ATOM 749 N N . ALA A 1 98 ? 61.880 -11.648 22.405 1.00 21.09 100 ALA A N 1
ATOM 750 C CA . ALA A 1 98 ? 62.505 -11.986 23.678 1.00 22.15 100 ALA A CA 1
ATOM 751 C C . ALA A 1 98 ? 62.221 -11.022 24.825 1.00 21.50 100 ALA A C 1
ATOM 752 O O . ALA A 1 98 ? 61.834 -11.450 25.915 1.00 20.97 100 ALA A O 1
ATOM 754 N N . SER A 1 99 ? 62.420 -9.729 24.584 1.00 21.05 101 SER A N 1
ATOM 755 C CA . SER A 1 99 ? 62.199 -8.715 25.609 1.00 21.87 101 SER A CA 1
ATOM 756 C C . SER A 1 99 ? 60.763 -8.721 26.127 1.00 20.87 101 SER A C 1
ATOM 757 O O . SER A 1 99 ? 60.522 -8.485 27.312 1.00 20.26 101 SER A O 1
ATOM 760 N N . VAL A 1 100 ? 59.814 -8.986 25.235 1.00 19.56 102 VAL A N 1
ATOM 761 C CA . VAL A 1 100 ? 58.406 -9.026 25.617 1.00 19.65 102 VAL A CA 1
ATOM 762 C C . VAL A 1 100 ? 58.105 -10.265 26.457 1.00 20.11 102 VAL A C 1
ATOM 763 O O . VAL A 1 100 ? 57.406 -10.186 27.465 1.00 19.26 102 VAL A O 1
ATOM 767 N N . VAL A 1 101 ? 58.634 -11.412 26.044 1.00 21.03 103 VAL A N 1
ATOM 768 C CA . VAL A 1 101 ? 58.403 -12.647 26.783 1.00 21.98 103 VAL A CA 1
ATOM 769 C C . VAL A 1 101 ? 58.945 -12.515 28.206 1.00 22.78 103 VAL A C 1
ATOM 770 O O . VAL A 1 101 ? 58.294 -12.929 29.169 1.00 21.76 103 VAL A O 1
ATOM 774 N N . GLU A 1 102 ? 60.130 -11.925 28.335 1.00 23.82 104 GLU A N 1
ATOM 775 C CA . GLU A 1 102 ? 60.749 -11.733 29.642 1.00 25.35 104 GLU A CA 1
ATOM 776 C C . GLU A 1 102 ? 59.874 -10.856 30.529 1.00 23.94 104 GLU A C 1
ATOM 777 O O . GLU A 1 102 ? 59.644 -11.171 31.696 1.00 22.92 104 GLU A O 1
ATOM 783 N N . LEU A 1 103 ? 59.395 -9.753 29.962 1.00 22.25 105 LEU A N 1
ATOM 784 C CA . LEU A 1 103 ? 58.553 -8.810 30.688 1.00 22.14 105 LEU A CA 1
ATOM 785 C C . LEU A 1 103 ? 57.283 -9.478 31.205 1.00 21.33 105 LEU A C 1
ATOM 786 O O . LEU A 1 103 ? 56.933 -9.333 32.374 1.00 21.11 105 LEU A O 1
ATOM 791 N N . VAL A 1 104 ? 56.601 -10.212 30.334 1.00 18.93 106 VAL A N 1
ATOM 792 C CA . VAL A 1 104 ? 55.372 -10.899 30.722 1.00 19.31 106 VAL A CA 1
ATOM 793 C C . VAL A 1 104 ? 55.649 -11.976 31.770 1.00 20.82 106 VAL A C 1
ATOM 794 O O . VAL A 1 104 ? 54.888 -12.129 32.725 1.00 20.27 106 VAL A O 1
ATOM 798 N N . LYS A 1 105 ? 56.740 -12.719 31.591 1.00 22.02 107 LYS A N 1
ATOM 799 C CA . LYS A 1 105 ? 57.098 -13.771 32.540 1.00 24.24 107 LYS A CA 1
ATOM 800 C C . LYS A 1 105 ? 57.316 -13.177 33.923 1.00 24.42 107 LYS A C 1
ATOM 801 O O . LYS A 1 105 ? 56.800 -13.690 34.916 1.00 25.76 107 LYS A O 1
ATOM 807 N N . GLU A 1 106 ? 58.078 -12.091 33.979 1.00 25.86 108 GLU A N 1
ATOM 808 C CA . GLU A 1 106 ? 58.360 -11.432 35.245 1.00 26.83 108 GLU A CA 1
ATOM 809 C C . GLU A 1 106 ? 57.081 -10.892 35.870 1.00 25.83 108 GLU A C 1
ATOM 810 O O . GLU A 1 106 ? 56.832 -11.078 37.063 1.00 24.76 108 GLU A O 1
ATOM 816 N N . PHE A 1 107 ? 56.265 -10.227 35.063 1.00 23.95 109 PHE A N 1
ATOM 817 C CA . PHE A 1 107 ? 55.024 -9.666 35.574 1.00 22.26 109 PHE A CA 1
ATOM 818 C C . PHE A 1 107 ? 54.126 -10.758 36.146 1.00 22.18 109 PHE A C 1
ATOM 819 O O . PHE A 1 107 ? 53.523 -10.592 37.210 1.00 21.28 109 PHE A O 1
ATOM 827 N N . SER A 1 108 ? 54.042 -11.879 35.437 1.00 21.12 110 SER A N 1
ATOM 828 C CA . SER A 1 108 ? 53.216 -12.993 35.880 1.00 23.19 110 SER A CA 1
ATOM 829 C C . SER A 1 108 ? 53.687 -13.545 37.218 1.00 23.49 110 SER A C 1
ATOM 830 O O . SER A 1 108 ? 52.875 -13.805 38.106 1.00 22.58 110 SER A O 1
ATOM 833 N N . ARG A 1 109 ? 54.996 -13.734 37.362 1.00 22.86 111 ARG A N 1
ATOM 834 C CA . ARG A 1 109 ? 55.516 -14.274 38.608 1.00 24.55 111 ARG A CA 1
ATOM 835 C C . ARG A 1 109 ? 55.388 -13.291 39.761 1.00 23.30 111 ARG A C 1
ATOM 836 O O . ARG A 1 109 ? 55.545 -13.674 40.917 1.00 24.37 111 ARG A O 1
ATOM 844 N N . SER A 1 110 ? 55.091 -12.030 39.456 1.00 22.33 112 SER A N 1
ATOM 845 C CA . SER A 1 110 ? 54.935 -11.027 40.506 1.00 20.90 112 SER A CA 1
ATOM 846 C C . SER A 1 110 ? 53.533 -11.134 41.107 1.00 20.35 112 SER A C 1
ATOM 847 O O . SER A 1 110 ? 53.253 -10.571 42.162 1.00 18.73 112 SER A O 1
ATOM 850 N N . GLY A 1 111 ? 52.654 -11.857 40.422 1.00 19.23 113 GLY A N 1
ATOM 851 C CA . GLY A 1 111 ? 51.301 -12.032 40.916 1.00 18.26 113 GLY A CA 1
ATOM 852 C C . GLY A 1 111 ? 50.348 -10.880 40.654 1.00 17.60 113 GLY A C 1
ATOM 853 O O . GLY A 1 111 ? 49.198 -10.922 41.089 1.00 17.12 113 GLY A O 1
ATOM 854 N N . LYS A 1 112 ? 50.812 -9.848 39.958 1.00 17.75 114 LYS A N 1
ATOM 855 C CA . LYS A 1 112 ? 49.958 -8.700 39.653 1.00 17.20 114 LYS A CA 1
ATOM 856 C C . LYS A 1 112 ? 48.967 -9.056 38.543 1.00 15.52 114 LYS A C 1
ATOM 857 O O . LYS A 1 112 ? 49.243 -9.906 37.697 1.00 15.45 114 LYS A O 1
ATOM 863 N N . PRO A 1 113 ? 47.795 -8.397 38.530 1.00 14.92 115 PRO A N 1
ATOM 864 C CA . PRO A 1 113 ? 46.757 -8.652 37.528 1.00 14.85 115 PRO A CA 1
ATOM 865 C C . PRO A 1 113 ? 47.163 -8.440 36.082 1.00 14.76 115 PRO A C 1
ATOM 866 O O . PRO A 1 113 ? 47.757 -7.418 35.732 1.00 15.54 115 PRO A O 1
ATOM 870 N N . ILE A 1 114 ? 46.841 -9.426 35.252 1.00 12.81 116 ILE A N 1
ATOM 871 C CA . ILE A 1 114 ? 47.102 -9.355 33.825 1.00 12.56 116 ILE A CA 1
ATOM 872 C C . ILE A 1 114 ? 45.762 -9.543 33.131 1.00 12.95 116 ILE A C 1
ATOM 873 O O . ILE A 1 114 ? 45.044 -10.507 33.402 1.00 14.18 116 ILE A O 1
ATOM 878 N N . ALA A 1 115 ? 45.421 -8.607 32.254 1.00 12.24 117 ALA A N 1
ATOM 879 C CA . ALA A 1 115 ? 44.174 -8.679 31.503 1.00 10.42 117 ALA A CA 1
ATOM 880 C C . ALA A 1 115 ? 44.573 -8.839 30.041 1.00 10.79 117 ALA A C 1
ATOM 881 O O . ALA A 1 115 ? 45.091 -7.907 29.433 1.00 10.83 117 ALA A O 1
ATOM 883 N N . SER A 1 116 ? 44.341 -10.025 29.486 1.00 10.70 118 SER A N 1
ATOM 884 C CA . SER A 1 116 ? 44.696 -10.318 28.098 1.00 11.91 118 SER A CA 1
ATOM 885 C C . SER A 1 116 ? 43.443 -10.627 27.289 1.00 11.71 118 SER A C 1
ATOM 886 O O . SER A 1 116 ? 42.575 -11.376 27.736 1.00 11.90 118 SER A O 1
ATOM 889 N N . ILE A 1 117 ? 43.366 -10.079 26.080 1.00 11.35 119 ILE A N 1
ATOM 890 C CA . ILE A 1 117 ? 42.177 -10.265 25.268 1.00 10.74 119 ILE A CA 1
ATOM 891 C C . ILE A 1 117 ? 42.386 -10.767 23.847 1.00 11.90 119 ILE A C 1
ATOM 892 O O . ILE A 1 117 ? 43.360 -10.411 23.174 1.00 10.64 119 ILE A O 1
ATOM 908 N N . HIS A 1 119 ? 43.581 -12.326 20.857 1.00 12.83 121 HIS A N 1
ATOM 909 C CA . HIS A 1 119 ? 44.838 -12.995 20.496 1.00 12.76 121 HIS A CA 1
ATOM 910 C C . HIS A 1 119 ? 45.989 -12.655 21.436 1.00 13.16 121 HIS A C 1
ATOM 911 O O . HIS A 1 119 ? 47.073 -13.240 21.337 1.00 13.31 121 HIS A O 1
ATOM 918 N N . GLY A 1 120 ? 45.759 -11.709 22.342 1.00 13.19 122 GLY A N 1
ATOM 919 C CA . GLY A 1 120 ? 46.800 -11.316 23.274 1.00 11.45 122 GLY A CA 1
ATOM 920 C C . GLY A 1 120 ? 47.350 -12.498 24.041 1.00 12.09 122 GLY A C 1
ATOM 921 O O . GLY A 1 120 ? 48.534 -12.537 24.372 1.00 11.41 122 GLY A O 1
ATOM 922 N N . GLN A 1 121 ? 46.487 -13.469 24.317 1.00 11.45 123 GLN A N 1
ATOM 923 C CA . GLN A 1 121 ? 46.881 -14.654 25.066 1.00 12.48 123 GLN A CA 1
ATOM 924 C C . GLN A 1 121 ? 48.023 -15.455 24.438 1.00 12.75 123 GLN A C 1
ATOM 925 O O . GLN A 1 121 ? 48.644 -16.275 25.113 1.00 13.43 123 GLN A O 1
ATOM 931 N N . LEU A 1 122 ? 48.307 -15.231 23.157 1.00 12.70 124 LEU A N 1
ATOM 932 C CA . LEU A 1 122 ? 49.410 -15.948 22.515 1.00 13.37 124 LEU A CA 1
ATOM 933 C C . LEU A 1 122 ? 50.709 -15.620 23.252 1.00 15.27 124 LEU A C 1
ATOM 934 O O . LEU A 1 122 ? 51.591 -16.475 23.401 1.00 14.72 124 LEU A O 1
ATOM 939 N N . ILE A 1 123 ? 50.820 -14.380 23.720 1.00 13.76 125 ILE A N 1
ATOM 940 C CA . ILE A 1 123 ? 52.006 -13.944 24.448 1.00 14.69 125 ILE A CA 1
ATOM 941 C C . ILE A 1 123 ? 52.109 -14.679 25.784 1.00 15.34 125 ILE A C 1
ATOM 942 O O . ILE A 1 123 ? 53.205 -15.017 26.230 1.00 15.35 125 ILE A O 1
ATOM 947 N N . LEU A 1 124 ? 50.964 -14.937 26.413 1.00 15.16 126 LEU A N 1
ATOM 948 C CA . LEU A 1 124 ? 50.947 -15.649 27.688 1.00 15.80 126 LEU A CA 1
ATOM 949 C C . LEU A 1 124 ? 51.403 -17.093 27.473 1.00 16.29 126 LEU A C 1
ATOM 950 O O . LEU A 1 124 ? 52.134 -17.649 28.291 1.00 17.68 126 LEU A O 1
ATOM 955 N N . ALA A 1 125 ? 50.968 -17.698 26.373 1.00 16.73 127 ALA A N 1
ATOM 956 C CA . ALA A 1 125 ? 51.364 -19.068 26.068 1.00 16.77 127 ALA A CA 1
ATOM 957 C C . ALA A 1 125 ? 52.874 -19.115 25.822 1.00 18.24 127 ALA A C 1
ATOM 958 O O . ALA A 1 125 ? 53.556 -20.040 26.267 1.00 15.60 127 ALA A O 1
ATOM 960 N N . ALA A 1 126 ? 53.390 -18.107 25.125 1.00 18.28 128 ALA A N 1
ATOM 961 C CA . ALA A 1 126 ? 54.817 -18.031 24.826 1.00 20.11 128 ALA A CA 1
ATOM 962 C C . ALA A 1 126 ? 55.637 -17.811 26.096 1.00 21.23 128 ALA A C 1
ATOM 963 O O . ALA A 1 126 ? 56.766 -18.297 26.209 1.00 20.66 128 ALA A O 1
ATOM 965 N N . ALA A 1 127 ? 55.069 -17.068 27.043 1.00 19.86 129 ALA A N 1
ATOM 966 C CA . ALA A 1 127 ? 55.741 -16.784 28.306 1.00 19.90 129 ALA A CA 1
ATOM 967 C C . ALA A 1 127 ? 55.524 -17.918 29.308 1.00 19.24 129 ALA A C 1
ATOM 968 O O . ALA A 1 127 ? 56.059 -17.885 30.420 1.00 20.09 129 ALA A O 1
ATOM 970 N N . ASP A 1 128 ? 54.735 -18.911 28.902 1.00 18.35 130 ASP A N 1
ATOM 971 C CA . ASP A 1 128 ? 54.428 -20.079 29.726 1.00 19.22 130 ASP A CA 1
ATOM 972 C C . ASP A 1 128 ? 53.872 -19.664 31.086 1.00 19.40 130 ASP A C 1
ATOM 973 O O . ASP A 1 128 ? 54.349 -20.109 32.125 1.00 20.78 130 ASP A O 1
ATOM 978 N N . THR A 1 129 ? 52.844 -18.820 31.078 1.00 18.46 131 THR A N 1
ATOM 979 C CA . THR A 1 129 ? 52.262 -18.343 32.328 1.00 17.57 131 THR A CA 1
ATOM 980 C C . THR A 1 129 ? 50.818 -18.769 32.559 1.00 17.31 131 THR A C 1
ATOM 981 O O . THR A 1 129 ? 50.158 -18.248 33.461 1.00 17.50 131 THR A O 1
ATOM 985 N N . VAL A 1 130 ? 50.327 -19.724 31.774 1.00 15.30 132 VAL A N 1
ATOM 986 C CA . VAL A 1 130 ? 48.939 -20.155 31.918 1.00 14.61 132 VAL A CA 1
ATOM 987 C C . VAL A 1 130 ? 48.731 -21.608 32.339 1.00 14.25 132 VAL A C 1
ATOM 988 O O . VAL A 1 130 ? 47.602 -22.099 32.338 1.00 12.71 132 VAL A O 1
ATOM 992 N N . ASN A 1 131 ? 49.802 -22.299 32.713 1.00 14.07 133 ASN A N 1
ATOM 993 C CA . ASN A 1 131 ? 49.666 -23.699 33.097 1.00 15.63 133 ASN A CA 1
ATOM 994 C C . ASN A 1 131 ? 48.821 -23.877 34.364 1.00 16.24 133 ASN A C 1
ATOM 995 O O . ASN A 1 131 ? 49.193 -23.430 35.447 1.00 16.81 133 ASN A O 1
ATOM 1000 N N . GLY A 1 132 ? 47.671 -24.527 34.208 1.00 15.71 134 GLY A N 1
ATOM 1001 C CA . GLY A 1 132 ? 46.775 -24.748 35.329 1.00 14.12 134 GLY A CA 1
ATOM 1002 C C . GLY A 1 132 ? 45.863 -23.558 35.574 1.00 13.91 134 GLY A C 1
ATOM 1003 O O . GLY A 1 132 ? 45.075 -23.557 36.519 1.00 11.79 134 GLY A O 1
ATOM 1004 N N . ARG A 1 133 ? 45.967 -22.539 34.723 1.00 13.83 135 ARG A N 1
ATOM 1005 C CA . ARG A 1 133 ? 45.136 -21.346 34.873 1.00 13.36 135 ARG A CA 1
ATOM 1006 C C . ARG A 1 133 ? 43.905 -21.428 33.975 1.00 11.95 135 ARG A C 1
ATOM 1007 O O . ARG A 1 133 ? 44.000 -21.833 32.820 1.00 12.31 135 ARG A O 1
ATOM 1015 N N . LYS A 1 134 ? 42.749 -21.044 34.510 1.00 15.20 136 LYS A N 1
ATOM 1016 C CA . LYS A 1 134 ? 41.516 -21.055 33.733 1.00 14.43 136 LYS A CA 1
ATOM 1017 C C . LYS A 1 134 ? 41.497 -19.779 32.907 1.00 14.51 136 LYS A C 1
ATOM 1018 O O . LYS A 1 134 ? 41.704 -18.684 33.433 1.00 13.46 136 LYS A O 1
ATOM 1024 N N . CYS A 1 135 ? 41.259 -19.917 31.611 1.00 12.65 137 CYS A N 1
ATOM 1025 C CA . CYS A 1 135 ? 41.241 -18.747 30.754 1.00 12.64 137 CYS A CA 1
ATOM 1026 C C . CYS A 1 135 ? 40.543 -19.003 29.436 1.00 12.48 137 CYS A C 1
ATOM 1027 O O . CYS A 1 135 ? 40.406 -20.147 28.995 1.00 12.50 137 CYS A O 1
ATOM 1030 N N . THR A 1 136 ? 40.073 -17.924 28.825 1.00 12.33 138 THR A N 1
ATOM 1031 C CA . THR A 1 136 ? 39.448 -18.014 27.520 1.00 11.99 138 THR A CA 1
ATOM 1032 C C . THR A 1 136 ? 40.314 -17.147 26.616 1.00 12.23 138 THR A C 1
ATOM 1033 O O . THR A 1 136 ? 41.331 -16.597 27.061 1.00 12.94 138 THR A O 1
ATOM 1037 N N . ALA A 1 137 ? 39.932 -17.058 25.349 1.00 12.20 139 ALA A N 1
ATOM 1038 C CA . ALA A 1 137 ? 40.642 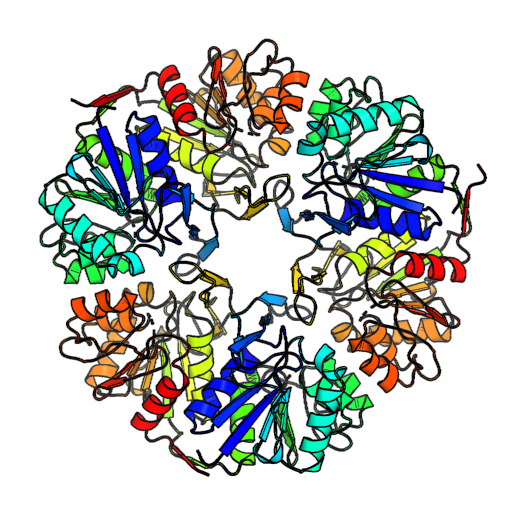-16.256 24.355 1.00 12.91 139 ALA A CA 1
ATOM 1039 C C . ALA A 1 137 ? 39.880 -16.407 23.054 1.00 11.69 139 ALA A C 1
ATOM 1040 O O . ALA A 1 137 ? 38.844 -17.078 23.012 1.00 11.87 139 ALA A O 1
ATOM 1042 N N . TYR A 1 138 ? 40.360 -15.761 21.998 1.00 11.70 140 TYR A N 1
ATOM 1043 C CA . TYR A 1 138 ? 39.705 -15.914 20.711 1.00 11.88 140 TYR A CA 1
ATOM 1044 C C . TYR A 1 138 ? 39.772 -17.422 20.445 1.00 13.25 140 TYR A C 1
ATOM 1045 O O . TYR A 1 138 ? 40.797 -18.052 20.704 1.00 12.40 140 TYR A O 1
ATOM 1054 N N . ALA A 1 139 ? 38.684 -17.997 19.942 1.00 13.69 141 ALA A N 1
ATOM 1055 C CA . ALA A 1 139 ? 38.614 -19.439 19.696 1.00 14.99 141 ALA A CA 1
ATOM 1056 C C . ALA A 1 139 ? 39.857 -20.089 19.078 1.00 15.56 141 ALA A C 1
ATOM 1057 O O . ALA A 1 139 ? 40.301 -21.147 19.532 1.00 14.63 141 ALA A O 1
ATOM 1059 N N . THR A 1 140 ? 40.419 -19.462 18.053 1.00 15.39 142 THR A N 1
ATOM 1060 C CA . THR A 1 140 ? 41.587 -20.010 17.370 1.00 15.56 142 THR A CA 1
ATOM 1061 C C . THR A 1 140 ? 42.859 -20.052 18.206 1.00 16.44 142 THR A C 1
ATOM 1062 O O . THR A 1 140 ? 43.854 -20.650 17.791 1.00 16.13 142 THR A O 1
ATOM 1066 N N . VAL A 1 141 ? 42.836 -19.418 19.374 1.00 15.60 143 VAL A N 1
ATOM 1067 C CA . VAL A 1 141 ? 44.006 -19.408 20.244 1.00 16.45 143 VAL A CA 1
ATOM 1068 C C . VAL A 1 141 ? 43.963 -20.588 21.216 1.00 16.08 143 VAL A C 1
ATOM 1069 O O . VAL A 1 141 ? 44.952 -20.904 21.875 1.00 16.36 143 VAL A O 1
ATOM 1073 N N . GLY A 1 142 ? 42.810 -21.244 21.283 1.00 14.45 144 GLY A N 1
ATOM 1074 C CA . GLY A 1 142 ? 42.641 -22.376 22.176 1.00 17.11 144 GLY A CA 1
ATOM 1075 C C . GLY A 1 142 ? 43.726 -23.434 22.089 1.00 16.83 144 GLY A C 1
ATOM 1076 O O . GLY A 1 142 ? 44.268 -23.838 23.115 1.00 16.75 144 GLY A O 1
ATOM 1077 N N . PRO A 1 143 ? 44.060 -23.918 20.883 1.00 18.04 145 PRO A N 1
ATOM 1078 C CA . PRO A 1 143 ? 45.103 -24.942 20.754 1.00 17.51 145 PRO A CA 1
ATOM 1079 C C . PRO A 1 143 ? 46.432 -24.566 21.409 1.00 18.45 145 PRO A C 1
ATOM 1080 O O . PRO A 1 143 ? 47.039 -25.381 22.110 1.00 19.71 145 PRO A O 1
ATOM 1084 N N . SER A 1 144 ? 46.880 -23.334 21.190 1.00 17.15 146 SER A N 1
ATOM 1085 C CA . SER A 1 144 ? 48.137 -22.877 21.769 1.00 17.75 146 SER A CA 1
ATOM 1086 C C . SER A 1 144 ? 48.062 -22.865 23.293 1.00 16.65 146 SER A C 1
ATOM 1087 O O . SER A 1 144 ? 48.998 -23.284 23.974 1.00 15.98 146 SER A O 1
ATOM 1090 N N . LEU A 1 145 ? 46.943 -22.383 23.824 1.00 16.43 147 LEU A N 1
ATOM 1091 C CA . LEU A 1 145 ? 46.768 -22.320 25.267 1.00 15.67 147 LEU A CA 1
ATOM 1092 C C . LEU A 1 145 ? 46.674 -23.714 25.872 1.00 16.71 147 LEU A C 1
ATOM 1093 O O . LEU A 1 145 ? 47.252 -23.976 26.927 1.00 17.17 147 LEU A O 1
ATOM 1098 N N . VAL A 1 146 ? 45.953 -24.609 25.201 1.00 16.13 148 VAL A N 1
ATOM 1099 C CA . VAL A 1 146 ? 45.817 -25.978 25.688 1.00 17.96 148 VAL A CA 1
ATOM 1100 C C . VAL A 1 146 ? 47.192 -26.633 25.721 1.00 17.62 148 VAL A C 1
ATOM 1101 O O . VAL A 1 146 ? 47.525 -27.360 26.660 1.00 19.18 148 VAL A O 1
ATOM 1105 N N . ALA A 1 147 ? 47.990 -26.368 24.692 1.00 18.03 149 ALA A N 1
ATOM 1106 C CA . ALA A 1 147 ? 49.332 -26.929 24.605 1.00 18.56 149 ALA A CA 1
ATOM 1107 C C . ALA A 1 147 ? 50.206 -26.355 25.716 1.00 18.85 149 ALA A C 1
ATOM 1108 O O . ALA A 1 147 ? 51.166 -26.995 26.158 1.00 18.22 149 ALA A O 1
ATOM 1110 N N . ALA A 1 148 ? 49.861 -25.152 26.169 1.00 17.49 150 ALA A N 1
ATOM 1111 C CA . ALA A 1 148 ? 50.606 -24.482 27.231 1.00 17.33 150 ALA A CA 1
ATOM 1112 C C . ALA A 1 148 ? 50.107 -24.890 28.622 1.00 16.05 150 ALA A C 1
ATOM 1113 O O . ALA A 1 148 ? 50.521 -24.317 29.629 1.00 17.16 150 ALA A O 1
ATOM 1115 N N . GLY A 1 149 ? 49.206 -25.867 28.662 1.00 15.29 151 GLY A N 1
ATOM 1116 C CA . GLY A 1 149 ? 48.688 -26.367 29.926 1.00 15.74 151 GLY A CA 1
ATOM 1117 C C . GLY A 1 149 ? 47.517 -25.632 30.548 1.00 16.23 151 GLY A C 1
ATOM 1118 O O . GLY A 1 149 ? 47.147 -25.902 31.689 1.00 15.11 151 GLY A O 1
ATOM 1119 N N . ALA A 1 150 ? 46.919 -24.708 29.807 1.00 15.64 152 ALA A N 1
ATOM 1120 C CA . ALA A 1 150 ? 45.797 -23.949 30.339 1.00 15.29 152 ALA A CA 1
ATOM 1121 C C . ALA A 1 150 ? 44.530 -24.775 30.514 1.00 15.52 152 ALA A C 1
ATOM 1122 O O . ALA A 1 150 ? 44.354 -25.810 29.875 1.00 17.92 152 ALA A O 1
ATOM 1124 N N . LYS A 1 151 ? 43.662 -24.318 31.411 1.00 15.23 153 LYS A N 1
ATOM 1125 C CA . LYS A 1 151 ? 42.371 -24.954 31.619 1.00 14.73 153 LYS A CA 1
ATOM 1126 C C . LYS A 1 151 ? 41.489 -24.092 30.727 1.00 15.56 153 LYS A C 1
ATOM 1127 O O . LYS A 1 151 ? 40.904 -23.094 31.154 1.00 16.68 153 LYS A O 1
ATOM 1133 N N . TRP A 1 152 ? 41.456 -24.483 29.459 1.00 17.24 154 TRP A N 1
ATOM 1134 C CA . TRP A 1 152 ? 40.733 -23.780 28.413 1.00 16.65 154 TRP A CA 1
ATOM 1135 C C . TRP A 1 152 ? 39.225 -23.650 28.567 1.00 17.31 154 TRP A C 1
ATOM 1136 O O . TRP A 1 152 ? 38.517 -24.626 28.801 1.00 17.12 154 TRP A O 1
ATOM 1147 N N . VAL A 1 153 ? 38.744 -22.421 28.425 1.00 16.06 155 VAL A N 1
ATOM 1148 C CA . VAL A 1 153 ? 37.319 -22.126 28.507 1.00 17.40 155 VAL A CA 1
ATOM 1149 C C . VAL A 1 153 ? 36.908 -21.686 27.104 1.00 18.24 155 VAL A C 1
ATOM 1150 O O . VAL A 1 153 ? 37.238 -20.583 26.676 1.00 17.99 155 VAL A O 1
ATOM 1154 N N . GLU A 1 154 ? 36.217 -22.558 26.376 1.00 19.54 156 GLU A N 1
ATOM 1155 C CA . GLU A 1 154 ? 35.782 -22.229 25.020 1.00 20.41 156 GLU A CA 1
ATOM 1156 C C . GLU A 1 154 ? 34.854 -21.017 25.078 1.00 19.89 156 GLU A C 1
ATOM 1157 O O . GLU A 1 154 ? 33.918 -20.983 25.873 1.00 21.41 156 GLU A O 1
ATOM 1163 N N . PRO A 1 155 ? 35.112 -19.996 24.245 1.00 18.58 157 PRO A N 1
ATOM 1164 C CA . PRO A 1 155 ? 34.269 -18.795 24.240 1.00 18.24 157 PRO A CA 1
ATOM 1165 C C . PRO A 1 155 ? 32.936 -19.048 23.535 1.00 19.98 157 PRO A C 1
ATOM 1166 O O . PRO A 1 155 ? 32.839 -18.917 22.315 1.00 21.36 157 PRO A O 1
ATOM 1170 N N . ILE A 1 156 ? 31.914 -19.400 24.312 1.00 19.39 158 ILE A N 1
ATOM 1171 C CA . ILE A 1 156 ? 30.593 -19.697 23.762 1.00 20.19 158 ILE A CA 1
ATOM 1172 C C . ILE A 1 156 ? 29.848 -18.475 23.237 1.00 18.65 158 ILE A C 1
ATOM 1173 O O . ILE A 1 156 ? 28.938 -18.607 22.420 1.00 18.91 158 ILE A O 1
ATOM 1178 N N . THR A 1 157 ? 30.218 -17.292 23.719 1.00 17.05 159 THR A N 1
ATOM 1179 C CA . THR A 1 157 ? 29.608 -16.054 23.251 1.00 17.17 159 THR A CA 1
ATOM 1180 C C . THR A 1 157 ? 30.734 -15.047 23.040 1.00 17.63 159 THR A C 1
ATOM 1181 O O . THR A 1 157 ? 31.807 -15.171 23.628 1.00 17.17 159 THR A O 1
ATOM 1185 N N . PRO A 1 158 ? 30.507 -14.046 22.182 1.00 17.16 160 PRO A N 1
ATOM 1186 C CA . PRO A 1 158 ? 31.516 -13.024 21.901 1.00 17.71 160 PRO A CA 1
ATOM 1187 C C . PRO A 1 158 ? 31.985 -12.255 23.136 1.00 17.08 160 PRO A C 1
ATOM 1188 O O . PRO A 1 158 ? 33.132 -11.812 23.191 1.00 15.89 160 PRO A O 1
ATOM 1192 N N . ASP A 1 159 ? 31.105 -12.110 24.126 1.00 15.72 161 ASP A N 1
ATOM 1193 C CA . ASP A 1 159 ? 31.433 -11.349 25.332 1.00 15.61 161 ASP A CA 1
ATOM 1194 C C . ASP A 1 159 ? 31.947 -12.160 26.519 1.00 14.10 161 ASP A C 1
ATOM 1195 O O . ASP A 1 159 ? 32.101 -11.627 27.614 1.00 14.73 161 ASP A O 1
ATOM 1200 N N . VAL A 1 160 ? 32.229 -13.439 26.301 1.00 14.19 162 VAL A N 1
ATOM 1201 C CA . VAL A 1 160 ? 32.713 -14.297 27.374 1.00 15.72 162 VAL A CA 1
ATOM 1202 C C . VAL A 1 160 ? 34.013 -13.812 28.004 1.00 13.87 162 VAL A C 1
ATOM 1203 O O . VAL A 1 160 ? 34.977 -13.496 27.307 1.00 14.16 162 VAL A O 1
ATOM 1207 N N . CYS A 1 161 ? 34.016 -13.763 29.332 1.00 12.58 163 CYS A N 1
ATOM 1208 C CA . CYS A 1 161 ? 35.178 -13.345 30.107 1.00 13.55 163 CYS A CA 1
ATOM 1209 C C . CYS A 1 161 ? 35.452 -14.358 31.206 1.00 13.78 163 CYS A C 1
ATOM 1210 O O . CYS A 1 161 ? 34.533 -15.002 31.714 1.00 14.48 163 CYS A O 1
ATOM 1213 N N . VAL A 1 162 ? 36.720 -14.488 31.578 1.00 13.79 164 VAL A N 1
ATOM 1214 C CA . VAL A 1 162 ? 37.103 -15.400 32.644 1.00 14.60 164 VAL A CA 1
ATOM 1215 C C . VAL A 1 162 ? 38.054 -14.698 33.601 1.00 14.66 164 VAL A C 1
ATOM 1216 O O . VAL A 1 162 ? 38.890 -13.898 33.180 1.00 15.54 164 VAL A O 1
ATOM 1220 N N . VAL A 1 163 ? 37.900 -14.976 34.892 1.00 15.17 165 VAL A N 1
ATOM 1221 C CA . VAL A 1 163 ? 38.788 -14.423 35.902 1.00 16.07 165 VAL A CA 1
ATOM 1222 C C . VAL A 1 163 ? 39.217 -15.589 36.781 1.00 15.78 165 VAL A C 1
ATOM 1223 O O . VAL A 1 163 ? 38.382 -16.327 37.308 1.00 15.19 165 VAL A O 1
ATOM 1227 N N . ASP A 1 164 ? 40.525 -15.778 36.903 1.00 15.06 166 ASP A N 1
ATOM 1228 C CA . ASP A 1 164 ? 41.060 -16.862 37.716 1.00 15.18 166 ASP A CA 1
ATOM 1229 C C . ASP A 1 164 ? 42.296 -16.324 38.414 1.00 15.18 166 ASP A C 1
ATOM 1230 O O . ASP A 1 164 ? 43.386 -16.287 37.847 1.00 14.99 166 ASP A O 1
ATOM 1235 N N . GLY A 1 165 ? 42.113 -15.891 39.655 1.00 15.37 167 GLY A N 1
ATOM 1236 C CA . GLY A 1 165 ? 43.228 -15.330 40.384 1.00 15.94 167 GLY A CA 1
ATOM 1237 C C . GLY A 1 165 ? 43.613 -14.031 39.704 1.00 15.45 167 GLY A C 1
ATOM 1238 O O . GLY A 1 165 ? 42.751 -13.212 39.393 1.00 17.41 167 GLY A O 1
ATOM 1239 N N . SER A 1 166 ? 44.901 -13.856 39.443 1.00 15.43 168 SER A N 1
ATOM 1240 C CA . SER A 1 166 ? 45.408 -12.642 38.812 1.00 15.71 168 SER A CA 1
ATOM 1241 C C . SER A 1 166 ? 45.222 -12.588 37.297 1.00 16.40 168 SER A C 1
ATOM 1242 O O . SER A 1 166 ? 45.571 -11.587 36.666 1.00 16.75 168 SER A O 1
ATOM 1245 N N . LEU A 1 167 ? 44.673 -13.646 36.709 1.00 12.79 169 LEU A N 1
ATOM 1246 C CA . LEU A 1 167 ? 44.497 -13.676 35.259 1.00 12.99 169 LEU A CA 1
ATOM 1247 C C . LEU A 1 167 ? 43.077 -13.401 34.788 1.00 14.03 169 LEU A C 1
ATOM 1248 O O . LEU A 1 167 ? 42.147 -14.130 35.123 1.00 12.80 169 LEU A O 1
ATOM 1253 N N . ILE A 1 168 ? 42.925 -12.337 34.006 1.00 13.27 170 ILE A N 1
ATOM 1254 C CA . ILE A 1 168 ? 41.630 -11.955 33.462 1.00 13.40 170 ILE A CA 1
ATOM 1255 C C . ILE A 1 168 ? 41.725 -12.065 31.946 1.00 12.24 170 ILE A C 1
ATOM 1256 O O . ILE A 1 168 ? 42.648 -11.529 31.339 1.00 12.85 170 ILE A O 1
ATOM 1261 N N . THR A 1 169 ? 40.781 -12.770 31.333 1.00 11.07 171 THR A N 1
ATOM 1262 C CA . THR A 1 169 ? 40.809 -12.916 29.888 1.00 11.34 171 THR A CA 1
ATOM 1263 C C . THR A 1 169 ? 39.454 -12.738 29.222 1.00 11.11 171 THR A C 1
ATOM 1264 O O . THR A 1 169 ? 38.405 -12.930 29.843 1.00 12.16 171 THR A O 1
ATOM 1268 N N . ALA A 1 170 ? 39.497 -12.351 27.952 1.00 11.68 172 ALA A N 1
ATOM 1269 C CA . ALA A 1 170 ? 38.298 -12.156 27.147 1.00 11.67 172 ALA A CA 1
ATOM 1270 C C . ALA A 1 170 ? 38.592 -12.696 25.752 1.00 12.38 172 ALA A C 1
ATOM 1271 O O . ALA A 1 170 ? 39.757 -12.879 25.379 1.00 12.05 172 ALA A O 1
ATOM 1273 N N . ALA A 1 171 ? 37.535 -12.945 24.984 1.00 12.04 173 ALA A N 1
ATOM 1274 C CA . ALA A 1 171 ? 37.668 -13.502 23.641 1.00 12.10 173 ALA A CA 1
ATOM 1275 C C . ALA A 1 171 ? 37.676 -12.475 22.513 1.00 12.69 173 ALA A C 1
ATOM 1276 O O . ALA A 1 171 ? 38.410 -12.633 21.536 1.00 13.13 173 ALA A O 1
ATOM 1278 N N . THR A 1 172 ? 36.846 -11.440 22.634 1.00 12.00 174 THR A N 1
ATOM 1279 C CA . THR A 1 172 ? 36.762 -10.397 21.616 1.00 12.25 174 THR A CA 1
ATOM 1280 C C . THR A 1 172 ? 36.475 -9.068 22.294 1.00 9.87 174 THR A C 1
ATOM 1281 O O . THR A 1 172 ? 36.166 -9.030 23.486 1.00 10.64 174 THR A O 1
ATOM 1285 N N . TYR A 1 173 ? 36.571 -7.978 21.538 1.00 10.26 175 TYR A N 1
ATOM 1286 C CA . TYR A 1 173 ? 36.300 -6.674 22.120 1.00 10.49 175 TYR A CA 1
ATOM 1287 C C . TYR A 1 173 ? 34.859 -6.546 22.603 1.00 11.17 175 TYR A C 1
ATOM 1288 O O . TYR A 1 173 ? 34.526 -5.599 23.309 1.00 10.86 175 TYR A O 1
ATOM 1297 N N . GLU A 1 174 ? 34.001 -7.500 22.247 1.00 10.91 176 GLU A N 1
ATOM 1298 C CA . GLU A 1 174 ? 32.618 -7.441 22.724 1.00 12.44 176 GLU A CA 1
ATOM 1299 C C . GLU A 1 174 ? 32.569 -7.736 24.221 1.00 13.31 176 GLU A C 1
ATOM 1300 O O . GLU A 1 174 ? 31.583 -7.438 24.900 1.00 13.60 176 GLU A O 1
ATOM 1306 N N . GLY A 1 175 ? 33.647 -8.317 24.734 1.00 10.91 177 GLY A N 1
ATOM 1307 C CA . GLY A 1 175 ? 33.720 -8.616 26.152 1.00 11.39 177 GLY A CA 1
ATOM 1308 C C . GLY A 1 175 ? 34.384 -7.501 26.949 1.00 9.77 177 GLY A C 1
ATOM 1309 O O . GLY A 1 175 ? 34.590 -7.648 28.147 1.00 10.57 177 GLY A O 1
ATOM 1310 N N . HIS A 1 176 ? 34.699 -6.378 26.301 1.00 9.58 178 HIS A N 1
ATOM 1311 C CA . HIS A 1 176 ? 35.355 -5.265 26.991 1.00 10.35 178 HIS A CA 1
ATOM 1312 C C . HIS A 1 176 ? 34.717 -4.844 28.316 1.00 10.76 178 HIS A C 1
ATOM 1313 O O . HIS A 1 176 ? 35.417 -4.615 29.293 1.00 11.14 178 HIS A O 1
ATOM 1320 N N . PRO A 1 177 ? 33.378 -4.721 28.368 1.00 11.50 179 PRO A N 1
ATOM 1321 C CA . PRO A 1 177 ? 32.743 -4.308 29.626 1.00 12.17 179 PRO A CA 1
ATOM 1322 C C . PRO A 1 177 ? 33.168 -5.095 30.862 1.00 11.90 179 PRO A C 1
ATOM 1323 O O . PRO A 1 177 ? 33.734 -4.536 31.802 1.00 11.80 179 PRO A O 1
ATOM 1327 N N . GLU A 1 178 ? 32.890 -6.395 30.863 1.00 11.48 180 GLU A N 1
ATOM 1328 C CA . GLU A 1 178 ? 33.241 -7.235 31.998 1.00 11.80 180 GLU A CA 1
ATOM 1329 C C . GLU A 1 178 ? 34.757 -7.388 32.130 1.00 11.93 180 GLU A C 1
ATOM 1330 O O . GLU A 1 178 ? 35.287 -7.469 33.235 1.00 13.08 180 GLU A O 1
ATOM 1336 N N . PHE A 1 179 ? 35.440 -7.439 30.990 1.00 11.41 181 PHE A N 1
ATOM 1337 C CA . PHE A 1 179 ? 36.899 -7.560 30.946 1.00 10.43 181 PHE A CA 1
ATOM 1338 C C . PHE A 1 179 ? 37.518 -6.437 31.783 1.00 11.75 181 PHE A C 1
ATOM 1339 O O . PHE A 1 179 ? 38.280 -6.676 32.719 1.00 11.47 181 PHE A O 1
ATOM 1347 N N . ILE A 1 180 ? 37.169 -5.205 31.443 1.00 11.06 182 ILE A N 1
ATOM 1348 C CA . ILE A 1 180 ? 37.685 -4.042 32.149 1.00 11.10 182 ILE A CA 1
ATOM 1349 C C . ILE A 1 180 ? 37.188 -3.994 33.594 1.00 11.88 182 ILE A C 1
ATOM 1350 O O . ILE A 1 180 ? 37.938 -3.643 34.502 1.00 11.10 182 ILE A O 1
ATOM 1355 N N . GLN A 1 181 ? 35.927 -4.356 33.814 1.00 10.47 183 GLN A N 1
ATOM 1356 C CA . GLN A 1 181 ? 35.383 -4.344 35.170 1.00 11.45 183 GLN A CA 1
ATOM 1357 C C . GLN A 1 181 ? 36.151 -5.316 36.067 1.00 12.51 183 GLN A C 1
ATOM 1358 O O . GLN A 1 181 ? 36.506 -4.981 37.199 1.00 11.81 183 GLN A O 1
ATOM 1364 N N . LEU A 1 182 ? 36.401 -6.521 35.557 1.00 12.87 184 LEU A N 1
ATOM 1365 C CA . LEU A 1 182 ? 37.125 -7.532 36.322 1.00 12.46 184 LEU A CA 1
ATOM 1366 C C . LEU A 1 182 ? 38.550 -7.079 36.605 1.00 13.68 184 LEU A C 1
ATOM 1367 O O . LEU A 1 182 ? 39.087 -7.341 37.683 1.00 14.02 184 LEU A O 1
ATOM 1372 N N . PHE A 1 183 ? 39.158 -6.404 35.633 1.00 13.37 185 PHE A N 1
ATOM 1373 C CA . PHE A 1 183 ? 40.518 -5.901 35.784 1.00 13.22 185 PHE A CA 1
ATOM 1374 C C . PHE A 1 183 ? 40.552 -4.826 36.869 1.00 14.08 185 PHE A C 1
ATOM 1375 O O . PHE A 1 183 ? 41.449 -4.803 37.711 1.00 12.85 185 PHE A O 1
ATOM 1383 N N . VAL A 1 184 ? 39.562 -3.941 36.855 1.00 13.45 186 VAL A N 1
ATOM 1384 C CA . VAL A 1 184 ? 39.487 -2.882 37.853 1.00 13.66 186 VAL A CA 1
ATOM 1385 C C . VAL A 1 184 ? 39.331 -3.473 39.254 1.00 14.95 186 VAL A C 1
ATOM 1386 O O . VAL A 1 184 ? 39.948 -2.999 40.211 1.00 15.54 186 VAL A O 1
ATOM 1390 N N . LYS A 1 185 ? 38.508 -4.507 39.374 1.00 14.79 187 LYS A N 1
ATOM 1391 C CA . LYS A 1 185 ? 38.303 -5.152 40.664 1.00 14.78 187 LYS A CA 1
ATOM 1392 C C . LYS A 1 185 ? 39.592 -5.835 41.106 1.00 15.11 187 LYS A C 1
ATOM 1393 O O . LYS A 1 185 ? 39.944 -5.805 42.285 1.00 15.36 187 LYS A O 1
ATOM 1399 N N . ALA A 1 186 ? 40.300 -6.442 40.158 1.00 14.65 188 ALA A N 1
ATOM 1400 C CA . ALA A 1 186 ? 41.550 -7.130 40.475 1.00 14.96 188 ALA A CA 1
ATOM 1401 C C . ALA A 1 186 ? 42.572 -6.143 41.021 1.00 15.17 188 ALA A C 1
ATOM 1402 O O . ALA A 1 186 ? 43.432 -6.509 41.824 1.00 16.39 188 ALA A O 1
ATOM 1404 N N . LEU A 1 187 ?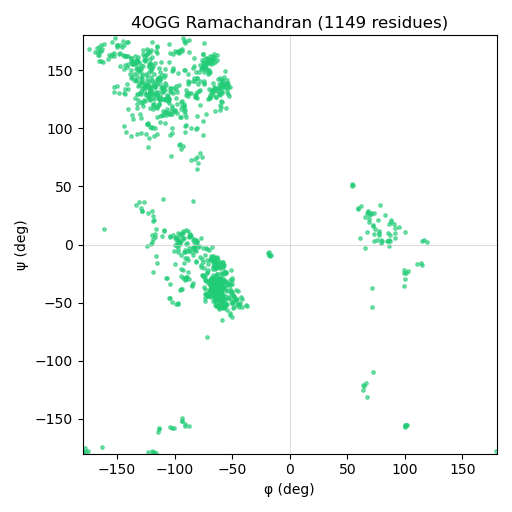 42.477 -4.891 40.583 1.00 14.07 189 LEU A N 1
ATOM 1405 C CA . LEU A 1 187 ? 43.390 -3.848 41.043 1.00 15.39 189 LEU A CA 1
ATOM 1406 C C . LEU A 1 187 ? 42.969 -3.296 42.404 1.00 15.45 189 LEU A C 1
ATOM 1407 O O . LEU A 1 187 ? 43.596 -2.378 42.929 1.00 17.36 189 LEU A O 1
ATOM 1412 N N . GLY A 1 188 ? 41.903 -3.861 42.966 1.00 17.05 190 GLY A N 1
ATOM 1413 C CA . GLY A 1 188 ? 41.413 -3.407 44.258 1.00 17.10 190 GLY A CA 1
ATOM 1414 C C . GLY A 1 188 ? 40.426 -2.262 44.127 1.00 18.15 190 GLY A C 1
ATOM 1415 O O . GLY A 1 188 ? 40.177 -1.524 45.079 1.00 17.32 190 GLY A O 1
ATOM 1416 N N . GLY A 1 189 ? 39.853 -2.113 42.939 1.00 16.88 191 GLY A N 1
ATOM 1417 C CA . GLY A 1 189 ? 38.907 -1.040 42.719 1.00 16.55 191 GLY A CA 1
ATOM 1418 C C . GLY A 1 189 ? 37.477 -1.406 43.058 1.00 16.59 191 GLY A C 1
ATOM 1419 O O . GLY A 1 189 ? 37.057 -2.554 42.908 1.00 18.62 191 GLY A O 1
ATOM 1420 N N . LYS A 1 190 ? 36.730 -0.420 43.534 1.00 16.94 192 LYS A N 1
ATOM 1421 C CA . LYS A 1 190 ? 35.329 -0.607 43.882 1.00 19.37 192 LYS A CA 1
ATOM 1422 C C . LYS A 1 190 ? 34.532 0.439 43.121 1.00 17.75 192 LYS A C 1
ATOM 1423 O O . LYS A 1 190 ? 34.788 1.637 43.242 1.00 17.66 192 LYS A O 1
ATOM 1429 N N . ILE A 1 191 ? 33.565 -0.019 42.338 1.00 16.63 193 ILE A N 1
ATOM 1430 C CA . ILE A 1 191 ? 32.743 0.878 41.545 1.00 15.60 193 ILE A CA 1
ATOM 1431 C C . ILE A 1 191 ? 31.423 1.128 42.254 1.00 15.15 193 ILE A C 1
ATOM 1432 O O . ILE A 1 191 ? 30.718 0.183 42.603 1.00 14.66 193 ILE A O 1
ATOM 1437 N N . THR A 1 192 ? 31.093 2.398 42.466 1.00 14.51 194 THR A N 1
ATOM 1438 C CA . THR A 1 192 ? 29.845 2.746 43.137 1.00 14.76 194 THR A CA 1
ATOM 1439 C C . THR A 1 192 ? 28.956 3.693 42.328 1.00 14.65 194 THR A C 1
ATOM 1440 O O . THR A 1 192 ? 29.448 4.544 41.588 1.00 14.99 194 THR A O 1
ATOM 1444 N N . GLY A 1 193 ? 27.642 3.522 42.471 1.00 15.15 195 GLY A N 1
ATOM 1445 C CA . GLY A 1 193 ? 26.676 4.374 41.791 1.00 15.96 195 GLY A CA 1
ATOM 1446 C C . GLY A 1 193 ? 26.419 4.107 40.319 1.00 15.95 195 GLY A C 1
ATOM 1447 O O . GLY A 1 193 ? 25.721 4.885 39.660 1.00 17.27 195 GLY A O 1
ATOM 1448 N N . ALA A 1 194 ? 26.942 2.997 39.811 1.00 14.68 196 ALA A N 1
ATOM 1449 C CA . ALA A 1 194 ? 26.802 2.650 38.398 1.00 15.42 196 ALA A CA 1
ATOM 1450 C C . ALA A 1 194 ? 25.446 2.122 37.948 1.00 15.59 196 ALA A C 1
ATOM 1451 O O . ALA A 1 194 ? 25.249 1.861 36.759 1.00 15.31 196 ALA A O 1
ATOM 1453 N N . ASN A 1 195 ? 24.510 1.956 38.875 1.00 14.59 197 ASN A N 1
ATOM 1454 C CA . ASN A 1 195 ? 23.196 1.459 38.489 1.00 16.32 197 ASN A CA 1
ATOM 1455 C C . ASN A 1 195 ? 22.412 2.580 37.820 1.00 16.16 197 ASN A C 1
ATOM 1456 O O . ASN A 1 195 ? 21.508 3.172 38.416 1.00 16.53 197 ASN A O 1
ATOM 1461 N N . LYS A 1 196 ? 22.780 2.863 36.572 1.00 14.93 198 LYS A N 1
ATOM 1462 C CA . LYS A 1 196 ? 22.152 3.917 35.778 1.00 13.94 198 LYS A CA 1
ATOM 1463 C C . LYS A 1 196 ? 21.870 3.407 34.364 1.00 14.80 198 LYS A C 1
ATOM 1464 O O . LYS A 1 196 ? 22.494 2.452 33.900 1.00 15.16 198 LYS A O 1
ATOM 1470 N N . ARG A 1 197 ? 20.925 4.046 33.682 1.00 12.81 199 ARG A N 1
ATOM 1471 C CA . ARG A 1 197 ? 20.592 3.665 32.314 1.00 14.02 199 ARG A CA 1
ATOM 1472 C C . ARG A 1 197 ? 20.903 4.859 31.410 1.00 13.14 199 ARG A C 1
ATOM 1473 O O . ARG A 1 197 ? 20.408 5.971 31.622 1.00 13.12 199 ARG A O 1
ATOM 1481 N N . ILE A 1 198 ? 21.717 4.610 30.392 1.00 11.98 200 ILE A N 1
ATOM 1482 C CA . ILE A 1 198 ? 22.164 5.657 29.485 1.00 11.73 200 ILE A CA 1
ATOM 1483 C C . ILE A 1 198 ? 21.764 5.407 28.032 1.00 11.27 200 ILE A C 1
ATOM 1484 O O . ILE A 1 198 ? 21.783 4.269 27.558 1.00 11.94 200 ILE A O 1
ATOM 1489 N N . LEU A 1 199 ? 21.396 6.481 27.339 1.00 10.16 201 LEU A N 1
ATOM 1490 C CA . LEU A 1 199 ? 20.986 6.407 25.940 1.00 10.58 201 LEU A CA 1
ATOM 1491 C C . LEU A 1 199 ? 22.008 7.052 25.013 1.00 10.78 201 LEU A C 1
ATOM 1492 O O . LEU A 1 199 ? 22.475 8.160 25.274 1.00 11.49 201 LEU A O 1
ATOM 1497 N N . PHE A 1 200 ? 22.337 6.357 23.925 1.00 11.64 202 PHE A N 1
ATOM 1498 C CA . PHE A 1 200 ? 23.288 6.855 22.931 1.00 11.34 202 PHE A CA 1
ATOM 1499 C C . PHE A 1 200 ? 22.546 7.162 21.630 1.00 12.03 202 PHE A C 1
ATOM 1500 O O . PHE A 1 200 ? 21.852 6.299 21.096 1.00 11.47 202 PHE A O 1
ATOM 1508 N N . LEU A 1 201 ? 22.679 8.388 21.132 1.00 11.79 203 LEU A N 1
ATOM 1509 C CA . LEU A 1 201 ? 22.046 8.774 19.874 1.00 11.86 203 LEU A CA 1
ATOM 1510 C C . LEU A 1 201 ? 23.054 8.477 18.773 1.00 12.82 203 LEU A C 1
ATOM 1511 O O . LEU A 1 201 ? 24.010 9.234 18.567 1.00 13.58 203 LEU A O 1
ATOM 1516 N N . CYS A 1 202 ? 22.837 7.364 18.080 1.00 11.37 204 CYS A N 1
ATOM 1517 C CA . CYS A 1 202 ? 23.727 6.912 17.019 1.00 11.73 204 CYS A CA 1
ATOM 1518 C C . CYS A 1 202 ? 23.211 7.149 15.604 1.00 12.32 204 CYS A C 1
ATOM 1519 O O . CYS A 1 202 ? 22.027 7.401 15.378 1.00 11.28 204 CYS A O 1
ATOM 1522 N N . GLY A 1 203 ? 24.122 7.042 14.646 1.00 10.83 205 GLY A N 1
ATOM 1523 C CA . GLY A 1 203 ? 23.751 7.225 13.257 1.00 10.06 205 GLY A CA 1
ATOM 1524 C C . GLY A 1 203 ? 24.832 6.680 12.353 1.00 11.56 205 GLY A C 1
ATOM 1525 O O . GLY A 1 203 ? 25.906 6.303 12.825 1.00 13.15 205 GLY A O 1
ATOM 1526 N N . ASP A 1 204 ? 24.557 6.630 11.054 1.00 12.87 206 ASP A N 1
ATOM 1527 C CA . ASP A 1 204 ? 25.544 6.129 10.113 1.00 12.49 206 ASP A CA 1
ATOM 1528 C C . ASP A 1 204 ? 26.750 7.057 10.052 1.00 12.59 206 ASP A C 1
ATOM 1529 O O . ASP A 1 204 ? 26.608 8.282 10.015 1.00 12.82 206 ASP A O 1
ATOM 1534 N N . TYR A 1 205 ? 27.930 6.448 10.060 1.00 11.02 207 TYR A N 1
ATOM 1535 C CA . TYR A 1 205 ? 29.202 7.152 9.979 1.00 11.41 207 TYR A CA 1
ATOM 1536 C C . TYR A 1 205 ? 29.593 8.006 11.178 1.00 11.70 207 TYR A C 1
ATOM 1537 O O . TYR A 1 205 ? 30.326 8.993 11.049 1.00 10.49 207 TYR A O 1
ATOM 1546 N N . MET A 1 206 ? 29.101 7.628 12.351 1.00 11.95 208 MET A N 1
ATOM 1547 C CA . MET A 1 206 ? 29.499 8.314 13.565 1.00 10.57 208 MET A CA 1
ATOM 1548 C C . MET A 1 206 ? 30.956 7.856 13.718 1.00 11.50 208 MET A C 1
ATOM 1549 O O . MET A 1 206 ? 31.358 6.842 13.127 1.00 11.49 208 MET A O 1
ATOM 1554 N N . GLU A 1 207 ? 31.760 8.595 14.473 1.00 10.81 209 GLU A N 1
ATOM 1555 C CA . GLU A 1 207 ? 33.168 8.230 14.605 1.00 10.74 209 GLU A CA 1
ATOM 1556 C C . GLU A 1 207 ? 33.361 6.940 15.395 1.00 10.68 209 GLU A C 1
ATOM 1557 O O . GLU A 1 207 ? 32.830 6.776 16.491 1.00 9.60 209 GLU A O 1
ATOM 1563 N N . ASP A 1 208 ? 34.120 6.034 14.786 1.00 11.41 210 ASP A N 1
ATOM 1564 C CA . ASP A 1 208 ? 34.460 4.706 15.302 1.00 13.15 210 ASP A CA 1
ATOM 1565 C C . ASP A 1 208 ? 34.802 4.662 16.801 1.00 12.65 210 ASP A C 1
ATOM 1566 O O . ASP A 1 208 ? 34.211 3.881 17.552 1.00 13.68 210 ASP A O 1
ATOM 1571 N N . TYR A 1 209 ? 35.752 5.485 17.240 1.00 10.72 211 TYR A N 1
ATOM 1572 C CA . TYR A 1 209 ? 36.127 5.512 18.657 1.00 10.34 211 TYR A CA 1
ATOM 1573 C C . TYR A 1 209 ? 35.067 6.190 19.524 1.00 9.73 211 TYR A C 1
ATOM 1574 O O . TYR A 1 209 ? 34.817 5.784 20.662 1.00 10.58 211 TYR A O 1
ATOM 1583 N N . GLU A 1 210 ? 34.476 7.253 18.987 1.00 10.72 212 GLU A N 1
ATOM 1584 C CA . GLU A 1 210 ? 33.522 8.051 19.742 1.00 9.90 212 GLU A CA 1
ATOM 1585 C C . GLU A 1 210 ? 32.226 7.391 20.138 1.00 10.95 212 GLU A C 1
ATOM 1586 O O . GLU A 1 210 ? 31.548 7.866 21.048 1.00 10.16 212 GLU A O 1
ATOM 1592 N N . VAL A 1 211 ? 31.876 6.298 19.472 1.00 11.27 213 VAL A N 1
ATOM 1593 C CA . VAL A 1 211 ? 30.690 5.580 19.888 1.00 11.84 213 VAL A CA 1
ATOM 1594 C C . VAL A 1 211 ? 31.144 4.433 20.796 1.00 10.95 213 VAL A C 1
ATOM 1595 O O . VAL A 1 211 ? 30.667 4.297 21.916 1.00 10.70 213 VAL A O 1
ATOM 1599 N N . LYS A 1 212 ? 32.107 3.644 20.328 1.00 11.51 214 LYS A N 1
ATOM 1600 C CA . LYS A 1 212 ? 32.572 2.484 21.082 1.00 11.11 214 LYS A CA 1
ATOM 1601 C C . LYS A 1 212 ? 33.235 2.736 22.433 1.00 9.33 214 LYS A C 1
ATOM 1602 O O . LYS A 1 212 ? 32.935 2.042 23.404 1.00 9.30 214 LYS A O 1
ATOM 1608 N N . VAL A 1 213 ? 34.142 3.708 22.512 1.00 9.13 215 VAL A N 1
ATOM 1609 C CA . VAL A 1 213 ? 34.818 3.950 23.781 1.00 9.21 215 VAL A CA 1
ATOM 1610 C C . VAL A 1 213 ? 33.883 4.423 24.889 1.00 9.43 215 VAL A C 1
ATOM 1611 O O . VAL A 1 213 ? 33.862 3.850 25.970 1.00 8.75 215 VAL A O 1
ATOM 1615 N N . PRO A 1 214 ? 33.092 5.474 24.638 1.00 11.16 216 PRO A N 1
ATOM 1616 C CA . PRO A 1 214 ? 32.203 5.907 25.719 1.00 9.99 216 PRO A CA 1
ATOM 1617 C C . PRO A 1 214 ? 31.177 4.830 26.059 1.00 9.94 216 PRO A C 1
ATOM 1618 O O . PRO A 1 214 ? 30.882 4.586 27.225 1.00 8.52 216 PRO A O 1
ATOM 1622 N N . PHE A 1 215 ? 30.641 4.189 25.027 1.00 10.19 217 PHE A N 1
ATOM 1623 C CA . PHE A 1 215 ? 29.633 3.148 25.209 1.00 9.36 217 PHE A CA 1
ATOM 1624 C C . PHE A 1 215 ? 30.138 2.002 26.085 1.00 9.63 217 PHE A C 1
ATOM 1625 O O . PHE A 1 215 ? 29.503 1.639 27.082 1.00 11.04 217 PHE A O 1
ATOM 1633 N N . GLN A 1 216 ? 31.293 1.447 25.731 1.00 9.62 218 GLN A N 1
ATOM 1634 C CA . GLN A 1 216 ? 31.846 0.341 26.497 1.00 9.08 218 GLN A CA 1
ATOM 1635 C C . GLN A 1 216 ? 32.445 0.747 27.841 1.00 9.54 218 GLN A C 1
ATOM 1636 O O . GLN A 1 216 ? 32.462 -0.052 28.774 1.00 10.37 218 GLN A O 1
ATOM 1642 N N . SER A 1 217 ? 32.921 1.985 27.955 1.00 9.64 219 SER A N 1
ATOM 1643 C CA . SER A 1 217 ? 33.473 2.450 29.227 1.00 10.38 219 SER A CA 1
ATOM 1644 C C . SER A 1 217 ? 32.341 2.498 30.251 1.00 10.19 219 SER A C 1
ATOM 1645 O O . SER A 1 217 ? 32.506 2.084 31.398 1.00 10.33 219 SER A O 1
ATOM 1648 N N . LEU A 1 218 ? 31.190 3.017 29.829 1.00 11.72 220 LEU A N 1
ATOM 1649 C CA . LEU A 1 218 ? 30.035 3.105 30.711 1.00 12.56 220 LEU A CA 1
ATOM 1650 C C . LEU A 1 218 ? 29.508 1.708 31.045 1.00 11.82 220 LEU A C 1
ATOM 1651 O O . LEU A 1 218 ? 29.061 1.460 32.165 1.00 12.85 220 LEU A O 1
ATOM 1656 N N . GLN A 1 219 ? 29.557 0.793 30.081 1.00 10.98 221 GLN A N 1
ATOM 1657 C CA . GLN A 1 219 ? 29.097 -0.572 30.347 1.00 10.84 221 GLN A CA 1
ATOM 1658 C C . GLN A 1 219 ? 30.045 -1.247 31.331 1.00 10.86 221 GLN A C 1
ATOM 1659 O O . GLN A 1 219 ? 29.619 -2.040 32.173 1.00 11.91 221 GLN A O 1
ATOM 1665 N N . ALA A 1 220 ? 31.334 -0.936 31.218 1.00 10.52 222 ALA A N 1
ATOM 1666 C CA . ALA A 1 220 ? 32.338 -1.518 32.109 1.00 10.98 222 ALA A CA 1
ATOM 1667 C C . ALA A 1 220 ? 32.081 -1.131 33.563 1.00 10.40 222 ALA A C 1
ATOM 1668 O O . ALA A 1 220 ? 32.396 -1.886 34.477 1.00 11.90 222 ALA A O 1
ATOM 1670 N N . LEU A 1 221 ? 31.522 0.057 33.773 1.00 10.14 223 LEU A N 1
ATOM 1671 C CA . LEU A 1 221 ? 31.209 0.525 35.119 1.00 11.31 223 LEU A CA 1
ATOM 1672 C C . LEU A 1 221 ? 30.022 -0.248 35.685 1.00 12.67 223 LEU A C 1
ATOM 1673 O O . LEU A 1 221 ? 29.857 -0.345 36.902 1.00 15.00 223 LEU A O 1
ATOM 1678 N N . GLY A 1 222 ? 29.196 -0.787 34.792 1.00 12.84 224 GLY A N 1
ATOM 1679 C CA . GLY A 1 222 ? 28.029 -1.541 35.218 1.00 12.82 224 GLY A CA 1
ATOM 1680 C C . GLY A 1 222 ? 26.724 -0.902 34.784 1.00 13.85 224 GLY A C 1
ATOM 1681 O O . GLY A 1 222 ? 25.640 -1.380 35.125 1.00 15.02 224 GLY A O 1
ATOM 1682 N N . CYS A 1 223 ? 26.814 0.184 34.025 1.00 13.74 225 CYS A N 1
ATOM 1683 C CA . CYS A 1 223 ? 25.613 0.862 33.556 1.00 12.45 225 CYS A CA 1
ATOM 1684 C C . CYS A 1 223 ? 24.940 0.081 32.440 1.00 14.35 225 CYS A C 1
ATOM 1685 O O . CYS A 1 223 ? 25.583 -0.686 31.719 1.00 12.85 225 CYS A O 1
ATOM 1688 N N . GLN A 1 224 ? 23.635 0.276 32.302 1.00 14.71 226 GLN A N 1
ATOM 1689 C CA . GLN A 1 224 ? 22.910 -0.360 31.220 1.00 15.71 226 GLN A CA 1
ATOM 1690 C C . GLN A 1 224 ? 22.952 0.733 30.157 1.00 15.65 226 GLN A C 1
ATOM 1691 O O . GLN A 1 224 ? 22.524 1.862 30.406 1.00 13.71 226 GLN A O 1
ATOM 1697 N N . VAL A 1 225 ? 23.486 0.409 28.985 1.00 14.13 227 VAL A N 1
ATOM 1698 C CA . VAL A 1 225 ? 23.619 1.401 27.925 1.00 13.40 227 VAL A CA 1
ATOM 1699 C C . VAL A 1 225 ? 22.905 0.976 26.646 1.00 14.04 227 VAL A C 1
ATOM 1700 O O . VAL A 1 225 ? 23.141 -0.112 26.125 1.00 14.85 227 VAL A O 1
ATOM 1704 N N . ASP A 1 226 ? 22.026 1.841 26.147 1.00 11.98 228 ASP A N 1
ATOM 1705 C CA . ASP A 1 226 ? 21.280 1.542 24.930 1.00 14.68 228 ASP A CA 1
ATOM 1706 C C . ASP A 1 226 ? 21.722 2.433 23.778 1.00 13.55 228 ASP A C 1
ATOM 1707 O O . ASP A 1 226 ? 22.085 3.591 23.981 1.00 12.56 228 ASP A O 1
ATOM 1712 N N . ALA A 1 227 ? 21.693 1.880 22.572 1.00 13.12 229 ALA A N 1
ATOM 1713 C CA . ALA A 1 227 ? 22.080 2.618 21.377 1.00 12.72 229 ALA A CA 1
ATOM 1714 C C . ALA A 1 227 ? 20.931 2.570 20.382 1.00 15.06 229 ALA A C 1
ATOM 1715 O O . ALA A 1 227 ? 20.407 1.495 20.071 1.00 13.84 229 ALA A O 1
ATOM 1717 N N . VAL A 1 228 ? 20.539 3.741 19.894 1.00 13.87 230 VAL A N 1
ATOM 1718 C CA . VAL A 1 228 ? 19.453 3.847 18.935 1.00 14.68 230 VAL A CA 1
ATOM 1719 C C . VAL A 1 228 ? 19.834 4.730 17.756 1.00 14.48 230 VAL A C 1
ATOM 1720 O O . VAL A 1 228 ? 20.777 5.522 17.825 1.00 13.37 230 VAL A O 1
ATOM 1724 N N . CYS A 1 229 ? 19.076 4.579 16.678 1.00 13.70 231 CYS A N 1
ATOM 1725 C CA . CYS A 1 229 ? 19.250 5.349 15.454 1.00 13.74 231 CYS A CA 1
ATOM 1726 C C . CYS A 1 229 ? 17.876 5.391 14.801 1.00 15.04 231 CYS A C 1
ATOM 1727 O O . CYS A 1 229 ? 17.221 4.362 14.673 1.00 15.29 231 CYS A O 1
ATOM 1730 N N . PRO A 1 230 ? 17.414 6.581 14.392 1.00 16.44 232 PRO A N 1
ATOM 1731 C CA . PRO A 1 230 ? 16.095 6.651 13.760 1.00 17.78 232 PRO A CA 1
ATOM 1732 C C . PRO A 1 230 ? 15.988 5.746 12.531 1.00 18.44 232 PRO A C 1
ATOM 1733 O O . PRO A 1 230 ? 16.955 5.568 11.788 1.00 18.19 232 PRO A O 1
ATOM 1737 N N . GLU A 1 231 ? 14.808 5.160 12.349 1.00 18.66 233 GLU A N 1
ATOM 1738 C CA . GLU A 1 231 ? 14.526 4.271 11.227 1.00 20.72 233 GLU A CA 1
ATOM 1739 C C . GLU A 1 231 ? 15.195 2.904 11.334 1.00 21.11 233 GLU A C 1
ATOM 1740 O O . GLU A 1 231 ? 15.083 2.085 10.423 1.00 20.49 233 GLU A O 1
ATOM 1746 N N . LYS A 1 232 ? 15.890 2.656 12.439 1.00 19.58 234 LYS A N 1
ATOM 1747 C CA . LYS A 1 232 ? 16.555 1.374 12.632 1.00 19.40 234 LYS A CA 1
ATOM 1748 C C . LYS A 1 232 ? 16.076 0.686 13.906 1.00 17.98 234 LYS A C 1
ATOM 1749 O O . LYS A 1 232 ? 15.612 1.338 14.842 1.00 16.77 234 LYS A O 1
ATOM 1755 N N . LYS A 1 233 ? 16.189 -0.637 13.930 1.00 18.41 235 LYS A N 1
ATOM 1756 C CA . LYS A 1 233 ? 15.746 -1.428 15.070 1.00 18.90 235 LYS A CA 1
ATOM 1757 C C . LYS A 1 233 ? 16.908 -2.135 15.748 1.00 17.31 235 LYS A C 1
ATOM 1758 O O . LYS A 1 233 ? 18.022 -2.157 15.230 1.00 16.93 235 LYS A O 1
ATOM 1764 N N . ALA A 1 234 ? 16.639 -2.716 16.911 1.00 16.91 236 ALA A N 1
ATOM 1765 C CA . ALA A 1 234 ? 17.664 -3.443 17.645 1.00 16.06 236 ALA A CA 1
ATOM 1766 C C . ALA A 1 234 ? 18.215 -4.528 16.726 1.00 16.84 236 ALA A C 1
ATOM 1767 O O . ALA A 1 234 ? 17.459 -5.208 16.035 1.00 17.65 236 ALA A O 1
ATOM 1769 N N . GLY A 1 235 ? 19.534 -4.679 16.704 1.00 16.54 237 GLY A N 1
ATOM 1770 C CA . GLY A 1 235 ? 20.135 -5.684 15.848 1.00 16.89 237 GLY A CA 1
ATOM 1771 C C . GLY A 1 235 ? 20.664 -5.104 14.549 1.00 15.78 237 GLY A C 1
ATOM 1772 O O . GLY A 1 235 ? 21.553 -5.684 13.927 1.00 16.99 237 GLY A O 1
ATOM 1773 N N . ASP A 1 236 ? 20.112 -3.969 14.124 1.00 15.37 238 ASP A N 1
ATOM 1774 C CA . ASP A 1 236 ? 20.573 -3.328 12.898 1.00 15.87 238 ASP A CA 1
ATOM 1775 C C . ASP A 1 236 ? 21.959 -2.765 13.185 1.00 15.63 238 ASP A C 1
ATOM 1776 O O . ASP A 1 236 ? 22.316 -2.548 14.346 1.00 15.72 238 ASP A O 1
ATOM 1781 N N . ARG A 1 237 ? 22.723 -2.528 12.125 1.00 16.43 239 ARG A N 1
ATOM 1782 C CA . ARG A 1 237 ? 24.081 -2.011 12.239 1.00 17.88 239 ARG A CA 1
ATOM 1783 C C . ARG A 1 237 ? 24.245 -0.657 11.559 1.00 17.99 239 ARG A C 1
ATOM 1784 O O . ARG A 1 237 ? 23.514 -0.320 10.623 1.00 17.37 239 ARG A O 1
ATOM 1792 N N . CYS A 1 238 ? 25.218 0.107 12.046 1.00 16.71 240 CYS A N 1
ATOM 1793 C CA . CYS A 1 238 ? 25.550 1.418 11.501 1.00 15.92 240 CYS A CA 1
ATOM 1794 C C . CYS A 1 238 ? 27.022 1.401 11.128 1.00 15.26 240 CYS A C 1
ATOM 1795 O O . CYS A 1 238 ? 27.860 1.004 11.929 1.00 15.28 240 CYS A O 1
ATOM 1798 N N . PRO A 1 239 ? 27.357 1.811 9.900 1.00 14.18 241 PRO A N 1
ATOM 1799 C CA . PRO A 1 239 ? 28.778 1.811 9.552 1.00 12.20 241 PRO A CA 1
ATOM 1800 C C . PRO A 1 239 ? 29.390 2.967 10.340 1.00 13.31 241 PRO A C 1
ATOM 1801 O O . PRO A 1 239 ? 28.663 3.855 10.789 1.00 11.84 241 PRO A O 1
ATOM 1805 N N . THR A 1 240 ? 30.705 2.962 10.523 1.00 11.85 242 THR A N 1
ATOM 1806 C CA . THR A 1 240 ? 31.349 4.047 11.254 1.00 13.46 242 THR A CA 1
ATOM 1807 C C . THR A 1 240 ? 32.492 4.632 10.444 1.00 12.53 242 THR A C 1
ATOM 1808 O O . THR A 1 240 ? 32.968 4.031 9.481 1.00 12.45 242 THR A O 1
ATOM 1812 N N . ALA A 1 241 ? 32.933 5.816 10.843 1.00 12.19 243 ALA A N 1
ATOM 1813 C CA . ALA A 1 241 ? 34.021 6.474 10.151 1.00 11.92 243 ALA A CA 1
ATOM 1814 C C . ALA A 1 241 ? 35.215 6.604 11.077 1.00 10.95 243 ALA A C 1
ATOM 1815 O O . ALA A 1 241 ? 35.070 6.896 12.267 1.00 12.64 243 ALA A O 1
ATOM 1817 N N . ILE A 1 242 ? 36.399 6.352 10.537 1.00 10.77 244 ILE A N 1
ATOM 1818 C CA . ILE A 1 242 ? 37.613 6.508 11.312 1.00 11.25 244 ILE A CA 1
ATOM 1819 C C . ILE A 1 242 ? 38.208 7.830 10.853 1.00 11.04 244 ILE A C 1
ATOM 1820 O O . ILE A 1 242 ? 38.526 7.999 9.679 1.00 10.77 244 ILE A O 1
ATOM 1825 N N . HIS A 1 243 ? 38.310 8.777 11.778 1.00 11.61 245 HIS A N 1
ATOM 1826 C CA . HIS A 1 243 ? 38.863 10.087 11.469 1.00 11.92 245 HIS A CA 1
ATOM 1827 C C . HIS A 1 243 ? 40.225 10.198 12.111 1.00 12.91 245 HIS A C 1
ATOM 1828 O O . HIS A 1 243 ? 40.375 10.012 13.316 1.00 13.33 245 HIS A O 1
ATOM 1835 N N . ASP A 1 244 ? 41.219 10.505 11.291 1.00 14.68 246 ASP A N 1
ATOM 1836 C CA . ASP A 1 244 ? 42.589 10.593 11.764 1.00 15.91 246 ASP A CA 1
ATOM 1837 C C . ASP A 1 244 ? 43.290 11.718 11.015 1.00 16.10 246 ASP A C 1
ATOM 1838 O O . ASP A 1 244 ? 42.932 12.037 9.885 1.00 15.36 246 ASP A O 1
ATOM 1843 N N . PHE A 1 245 ? 44.276 12.333 11.653 1.00 18.47 247 PHE A N 1
ATOM 1844 C CA . PHE A 1 245 ? 45.035 13.391 11.006 1.00 19.76 247 PHE A CA 1
ATOM 1845 C C . PHE A 1 245 ? 46.299 12.743 10.474 1.00 19.00 247 PHE A C 1
ATOM 1846 O O . PHE A 1 245 ? 47.076 12.158 11.233 1.00 19.83 247 PHE A O 1
ATOM 1854 N N . GLU A 1 246 ? 46.490 12.827 9.164 1.00 19.39 248 GLU A N 1
ATOM 1855 C CA . GLU A 1 246 ? 47.649 12.213 8.539 1.00 20.41 248 GLU A CA 1
ATOM 1856 C C . GLU A 1 246 ? 48.520 13.181 7.743 1.00 20.31 248 GLU A C 1
ATOM 1857 O O . GLU A 1 246 ? 49.194 12.781 6.796 1.00 22.83 248 GLU A O 1
ATOM 1863 N N . GLY A 1 247 ? 48.498 14.455 8.123 1.00 19.13 249 GLY A N 1
ATOM 1864 C CA . GLY A 1 247 ? 49.341 15.427 7.447 1.00 18.68 249 GLY A CA 1
ATOM 1865 C C . GLY A 1 247 ? 48.677 16.524 6.642 1.00 17.47 249 GLY A C 1
ATOM 1866 O O . GLY A 1 247 ? 49.322 17.513 6.298 1.00 17.19 249 GLY A O 1
ATOM 1867 N N . ASP A 1 248 ? 47.398 16.369 6.329 1.00 16.78 250 ASP A N 1
ATOM 1868 C CA . ASP A 1 248 ? 46.721 17.394 5.555 1.00 16.13 250 ASP A CA 1
ATOM 1869 C C . ASP A 1 248 ? 46.032 18.419 6.455 1.00 14.99 250 ASP A C 1
ATOM 1870 O O . ASP A 1 248 ? 46.067 18.297 7.683 1.00 14.50 250 ASP A O 1
ATOM 1875 N N . GLN A 1 249 ? 45.418 19.435 5.850 1.00 14.93 251 GLN A N 1
ATOM 1876 C CA . GLN A 1 249 ? 44.781 20.499 6.620 1.00 14.59 251 GLN A CA 1
ATOM 1877 C C . GLN A 1 249 ? 43.562 20.088 7.438 1.00 14.28 251 GLN A C 1
ATOM 1878 O O . GLN A 1 249 ? 43.085 20.847 8.281 1.00 14.98 251 GLN A O 1
ATOM 1884 N N . THR A 1 250 ? 43.046 18.895 7.173 1.00 14.40 252 THR A N 1
ATOM 1885 C CA . THR A 1 250 ? 41.929 18.371 7.941 1.00 13.68 252 THR A CA 1
ATOM 1886 C C . THR A 1 250 ? 42.066 16.854 7.949 1.00 12.39 252 THR A C 1
ATOM 1887 O O . THR A 1 250 ? 42.901 16.300 7.236 1.00 14.03 252 THR A O 1
ATOM 1891 N N . TYR A 1 251 ? 41.259 16.185 8.760 1.00 14.50 253 TYR A N 1
ATOM 1892 C CA . TYR A 1 251 ? 41.343 14.739 8.893 1.00 13.20 253 TYR A CA 1
ATOM 1893 C C . TYR A 1 251 ? 40.924 13.924 7.682 1.00 13.78 253 TYR A C 1
ATOM 1894 O O . TYR A 1 251 ? 40.184 14.386 6.809 1.00 13.41 253 TYR A O 1
ATOM 1903 N N . SER A 1 252 ? 41.422 12.693 7.656 1.00 12.47 254 SER A N 1
ATOM 1904 C CA . SER A 1 252 ? 41.121 11.734 6.609 1.00 12.43 254 SER A CA 1
ATOM 1905 C C . SER A 1 252 ? 39.965 10.884 7.126 1.00 10.29 254 SER A C 1
ATOM 1906 O O . SER A 1 252 ? 39.622 10.943 8.310 1.00 10.76 254 SER A O 1
ATOM 1909 N N . GLU A 1 253 ? 39.349 10.114 6.238 1.00 10.51 255 GLU A N 1
ATOM 1910 C CA . GLU A 1 253 ? 38.265 9.233 6.651 1.00 10.79 255 GLU A CA 1
ATOM 1911 C C . GLU A 1 253 ? 38.330 7.892 5.927 1.00 11.29 255 GLU A C 1
ATOM 1912 O O . GLU A 1 253 ? 38.546 7.834 4.715 1.00 11.04 255 GLU A O 1
ATOM 1918 N N . LYS A 1 254 ? 38.172 6.816 6.692 1.00 12.43 256 LYS A N 1
ATOM 1919 C CA . LYS A 1 254 ? 38.145 5.464 6.146 1.00 11.90 256 LYS A CA 1
ATOM 1920 C C . LYS A 1 254 ? 37.192 4.659 7.022 1.00 11.92 256 LYS A C 1
ATOM 1921 O O . LYS A 1 254 ? 36.836 5.093 8.117 1.00 12.25 256 LYS A O 1
ATOM 1927 N N . PRO A 1 255 ? 36.758 3.481 6.549 1.00 13.12 257 PRO A N 1
ATOM 1928 C CA . PRO A 1 255 ? 35.832 2.633 7.308 1.00 13.76 257 PRO A CA 1
ATOM 1929 C C . PRO A 1 255 ? 36.300 2.168 8.682 1.00 13.13 257 PRO A C 1
ATOM 1930 O O . PRO A 1 255 ? 37.470 1.836 8.880 1.00 13.84 257 PRO A O 1
ATOM 1934 N N . GLY A 1 256 ? 35.366 2.145 9.627 1.00 13.74 258 GLY A N 1
ATOM 1935 C CA . GLY A 1 256 ? 35.661 1.668 10.964 1.00 12.60 258 GLY A CA 1
ATOM 1936 C C . GLY A 1 256 ? 34.844 0.401 11.167 1.00 13.24 258 GLY A C 1
ATOM 1937 O O . GLY A 1 256 ? 34.397 -0.208 10.190 1.00 12.64 258 GLY A O 1
ATOM 1938 N N . HIS A 1 257 ? 34.644 -0.001 12.420 1.00 12.67 259 HIS A N 1
ATOM 1939 C CA . HIS A 1 257 ? 33.858 -1.200 12.719 1.00 13.01 259 HIS A CA 1
ATOM 1940 C C . HIS A 1 257 ? 32.379 -0.874 12.578 1.00 14.89 259 HIS A C 1
ATOM 1941 O O . HIS A 1 257 ? 31.974 0.265 12.793 1.00 16.78 259 HIS A O 1
ATOM 1948 N N . THR A 1 258 ? 31.568 -1.865 12.220 1.00 14.18 260 THR A N 1
ATOM 1949 C CA . THR A 1 258 ? 30.135 -1.627 12.138 1.00 14.72 260 THR A CA 1
ATOM 1950 C C . THR A 1 258 ? 29.654 -1.714 13.587 1.00 13.74 260 THR A C 1
ATOM 1951 O O . THR A 1 258 ? 30.158 -2.520 14.373 1.00 13.75 260 THR A O 1
ATOM 1955 N N . PHE A 1 259 ? 28.693 -0.874 13.948 1.00 13.67 261 PHE A N 1
ATOM 1956 C CA . PHE A 1 259 ? 28.192 -0.856 15.316 1.00 14.16 261 PHE A CA 1
ATOM 1957 C C . PHE A 1 259 ? 26.737 -1.289 15.369 1.00 15.20 261 PHE A C 1
ATOM 1958 O O . PHE A 1 259 ? 25.904 -0.767 14.635 1.00 15.08 261 PHE A O 1
ATOM 1966 N N . ALA A 1 260 ? 26.441 -2.235 16.255 1.00 15.54 262 ALA A N 1
ATOM 1967 C CA . ALA A 1 260 ? 25.092 -2.765 16.394 1.00 16.17 262 ALA A CA 1
ATOM 1968 C C . ALA A 1 260 ? 24.211 -2.005 17.376 1.00 15.49 262 ALA A C 1
ATOM 1969 O O . ALA A 1 260 ? 24.585 -1.779 18.526 1.00 17.67 262 ALA A O 1
ATOM 1971 N N . LEU A 1 261 ? 23.028 -1.619 16.914 1.00 16.13 263 LEU A N 1
ATOM 1972 C CA . LEU A 1 261 ? 22.080 -0.912 17.756 1.00 17.42 263 LEU A CA 1
ATOM 1973 C C . LEU A 1 261 ? 21.476 -1.939 18.703 1.00 18.42 263 LEU A C 1
ATOM 1974 O O . LEU A 1 261 ? 21.420 -3.128 18.383 1.00 17.89 263 LEU A O 1
ATOM 1979 N N . THR A 1 262 ? 21.021 -1.482 19.863 1.00 18.32 264 THR A N 1
ATOM 1980 C CA . THR A 1 262 ? 20.463 -2.384 20.863 1.00 18.25 264 THR A CA 1
ATOM 1981 C C . THR A 1 262 ? 18.987 -2.156 21.149 1.00 18.44 264 THR A C 1
ATOM 1982 O O . THR A 1 262 ? 18.328 -3.012 21.741 1.00 17.58 264 THR A O 1
ATOM 1986 N N . THR A 1 263 ? 18.465 -1.011 20.728 1.00 19.02 265 THR A N 1
ATOM 1987 C CA . THR A 1 263 ? 17.080 -0.677 21.023 1.00 22.07 265 THR A CA 1
ATOM 1988 C C . THR A 1 263 ? 16.365 -0.003 19.866 1.00 21.81 265 THR A C 1
ATOM 1989 O O . THR A 1 263 ? 16.998 0.620 19.018 1.00 21.32 265 THR A O 1
ATOM 1993 N N . ASN A 1 264 ? 15.040 -0.128 19.836 1.00 22.52 266 ASN A N 1
ATOM 1994 C CA . ASN A 1 264 ? 14.249 0.491 18.778 1.00 23.61 266 ASN A CA 1
ATOM 1995 C C . ASN A 1 264 ? 14.021 1.958 19.124 1.00 23.17 266 ASN A C 1
ATOM 1996 O O . ASN A 1 264 ? 13.581 2.289 20.224 1.00 24.05 266 ASN A O 1
ATOM 2001 N N . PHE A 1 265 ? 14.325 2.831 18.172 1.00 23.69 267 PHE A N 1
ATOM 2002 C CA . PHE A 1 265 ? 14.179 4.268 18.357 1.00 25.13 267 PHE A CA 1
ATOM 2003 C C . PHE A 1 265 ? 12.735 4.702 18.594 1.00 27.20 267 PHE A C 1
ATOM 2004 O O . PHE A 1 265 ? 12.477 5.602 19.392 1.00 26.35 267 PHE A O 1
ATOM 2012 N N . ASP A 1 266 ? 11.798 4.056 17.910 1.00 29.81 268 ASP A N 1
ATOM 2013 C CA . ASP A 1 266 ? 10.385 4.402 18.037 1.00 33.35 268 ASP A CA 1
ATOM 2014 C C . ASP A 1 266 ? 9.753 4.100 19.394 1.00 33.50 268 ASP A C 1
ATOM 2015 O O . ASP A 1 266 ? 8.818 4.784 19.806 1.00 34.68 268 ASP A O 1
ATOM 2020 N N . ASP A 1 267 ? 10.257 3.086 20.089 1.00 34.17 269 ASP A N 1
ATOM 2021 C CA . ASP A 1 267 ? 9.704 2.711 21.389 1.00 35.27 269 ASP A CA 1
ATOM 2022 C C . ASP A 1 267 ? 10.397 3.432 22.540 1.00 34.56 269 ASP A C 1
ATOM 2023 O O . ASP A 1 267 ? 9.979 3.335 23.695 1.00 34.02 269 ASP A O 1
ATOM 2028 N N . LEU A 1 268 ? 11.456 4.158 22.204 1.00 33.97 270 LEU A N 1
ATOM 2029 C CA . LEU A 1 268 ? 12.256 4.901 23.168 1.00 32.71 270 LEU A CA 1
ATOM 2030 C C . LEU A 1 268 ? 11.443 5.864 24.035 1.00 31.86 270 LEU A C 1
ATOM 2031 O O . LEU A 1 268 ? 10.540 6.545 23.551 1.00 30.27 270 LEU A O 1
ATOM 2036 N N . VAL A 1 269 ? 11.786 5.910 25.322 1.00 31.48 271 VAL A N 1
ATOM 2037 C CA . VAL A 1 269 ? 11.132 6.782 26.296 1.00 30.86 271 VAL A CA 1
ATOM 2038 C C . VAL A 1 269 ? 12.214 7.435 27.166 1.00 28.90 271 VAL A C 1
ATOM 2039 O O . VAL A 1 269 ? 12.824 6.772 28.001 1.00 27.41 271 VAL A O 1
ATOM 2043 N N . SER A 1 270 ? 12.440 8.733 26.971 1.00 28.26 272 SER A N 1
ATOM 2044 C CA . SER A 1 270 ? 13.467 9.471 27.713 1.00 27.41 272 SER A CA 1
ATOM 2045 C C . SER A 1 270 ? 13.382 9.389 29.237 1.00 26.72 272 SER A C 1
ATOM 2046 O O . SER A 1 270 ? 14.406 9.378 29.920 1.00 24.18 272 SER A O 1
ATOM 2049 N N . SER A 1 271 ? 12.166 9.340 29.771 1.00 24.12 273 SER A N 1
ATOM 2050 C CA . SER A 1 271 ? 11.972 9.267 31.215 1.00 24.30 273 SER A CA 1
ATOM 2051 C C . SER A 1 271 ? 12.680 8.069 31.842 1.00 23.46 273 SER A C 1
ATOM 2052 O O . SER A 1 271 ? 12.998 8.082 33.027 1.00 23.59 273 SER A O 1
ATOM 2055 N N . SER A 1 272 ? 12.928 7.037 31.045 1.00 22.60 274 SER A N 1
ATOM 2056 C CA . SER A 1 272 ? 13.586 5.837 31.548 1.00 22.02 274 SER A CA 1
ATOM 2057 C C . SER A 1 272 ? 15.089 6.022 31.725 1.00 21.03 274 SER A C 1
ATOM 2058 O O . SER A 1 272 ? 15.726 5.277 32.468 1.00 21.33 274 SER A O 1
ATOM 2061 N N . TYR A 1 273 ? 15.649 7.022 31.054 1.00 18.45 275 TYR A N 1
ATOM 2062 C CA . TYR A 1 273 ? 17.091 7.246 31.091 1.00 16.26 275 TYR A CA 1
ATOM 2063 C C . TYR A 1 273 ? 17.634 8.285 32.059 1.00 15.44 275 TYR A C 1
ATOM 2064 O O . TYR A 1 273 ? 17.001 9.299 32.340 1.00 15.87 275 TYR A O 1
ATOM 2073 N N . ASP A 1 274 ? 18.838 8.010 32.550 1.00 14.09 276 ASP A N 1
ATOM 2074 C CA . ASP A 1 274 ? 19.535 8.884 33.479 1.00 15.18 276 ASP A CA 1
ATOM 2075 C C . ASP A 1 274 ? 20.403 9.891 32.742 1.00 14.33 276 ASP A C 1
ATOM 2076 O O . ASP A 1 274 ? 20.658 10.984 33.245 1.00 14.35 276 ASP A O 1
ATOM 2081 N N . ALA A 1 275 ? 20.866 9.518 31.553 1.00 13.72 277 ALA A N 1
ATOM 2082 C CA . ALA A 1 275 ? 21.727 10.406 30.785 1.00 12.91 277 ALA A CA 1
ATOM 2083 C C . ALA A 1 275 ? 21.678 10.140 29.292 1.00 12.86 277 ALA A C 1
ATOM 2084 O O . ALA A 1 275 ? 21.255 9.074 28.850 1.00 12.36 277 ALA A O 1
ATOM 2086 N N . LEU A 1 276 ? 22.141 11.120 28.526 1.00 12.20 278 LEU A N 1
ATOM 2087 C CA . LEU A 1 276 ? 22.170 11.034 27.073 1.00 11.38 278 LEU A CA 1
ATOM 2088 C C . LEU A 1 276 ? 23.600 11.268 26.593 1.00 12.00 278 LEU A C 1
ATOM 2089 O O . LEU A 1 276 ? 24.281 12.168 27.080 1.00 12.15 278 LEU A O 1
ATOM 2094 N N . VAL A 1 277 ? 24.056 10.454 25.645 1.00 11.08 279 VAL A N 1
ATOM 2095 C CA . VAL A 1 277 ? 25.401 10.605 25.096 1.00 11.08 279 VAL A CA 1
ATOM 2096 C C . VAL A 1 277 ? 25.303 10.714 23.578 1.00 10.71 279 VAL A C 1
ATOM 2097 O O . VAL A 1 277 ? 24.547 9.979 22.940 1.00 9.73 279 VAL A O 1
ATOM 2101 N N . ILE A 1 278 ? 26.071 11.635 23.004 1.00 10.70 280 ILE A N 1
ATOM 2102 C CA . ILE A 1 278 ? 26.057 11.839 21.563 1.00 9.93 280 ILE A CA 1
ATOM 2103 C C . ILE A 1 278 ? 27.445 11.708 20.939 1.00 10.06 280 ILE A C 1
ATOM 2104 O O . ILE A 1 278 ? 28.275 12.605 21.063 1.00 10.38 280 ILE A O 1
ATOM 2109 N N . PRO A 1 279 ? 27.717 10.579 20.272 1.00 10.51 281 PRO A N 1
ATOM 2110 C CA . PRO A 1 279 ? 29.019 10.376 19.631 1.00 11.24 281 PRO A CA 1
ATOM 2111 C C . PRO A 1 279 ? 29.186 11.364 18.476 1.00 9.88 281 PRO A C 1
ATOM 2112 O O . PRO A 1 279 ? 28.201 11.864 17.924 1.00 11.34 281 PRO A O 1
ATOM 2116 N N . GLY A 1 280 ? 30.433 11.651 18.122 1.00 11.56 282 GLY A N 1
ATOM 2117 C CA . GLY A 1 280 ? 30.696 12.554 17.021 1.00 10.07 282 GLY A CA 1
ATOM 2118 C C . GLY A 1 280 ? 30.734 11.822 15.689 1.00 10.96 282 GLY A C 1
ATOM 2119 O O . GLY A 1 280 ? 30.165 10.735 15.537 1.00 10.63 282 GLY A O 1
ATOM 2120 N N . GLY A 1 281 ? 31.429 12.407 14.723 1.00 8.99 283 GLY A N 1
ATOM 2121 C CA . GLY A 1 281 ? 31.501 11.814 13.403 1.00 10.09 283 GLY A CA 1
ATOM 2122 C C . GLY A 1 281 ? 30.535 12.517 12.472 1.00 10.26 283 GLY A C 1
ATOM 2123 O O . GLY A 1 281 ? 30.163 13.665 12.716 1.00 12.83 283 GLY A O 1
ATOM 2124 N N . ARG A 1 282 ? 30.107 11.832 11.416 1.00 10.37 284 ARG A N 1
ATOM 2125 C CA . ARG A 1 282 ? 29.200 12.433 10.447 1.00 12.28 284 ARG A CA 1
ATOM 2126 C C . ARG A 1 282 ? 27.719 12.138 10.674 1.00 11.38 284 ARG A C 1
ATOM 2127 O O . ARG A 1 282 ? 26.872 12.571 9.896 1.00 13.79 284 ARG A O 1
ATOM 2135 N N . ALA A 1 283 ? 27.396 11.408 11.732 1.00 11.99 285 ALA A N 1
ATOM 2136 C CA . ALA A 1 283 ? 25.994 11.118 12.004 1.00 12.32 285 ALA A CA 1
ATOM 2137 C C . ALA A 1 283 ? 25.267 12.350 12.544 1.00 11.77 285 ALA A C 1
ATOM 2138 O O . ALA A 1 283 ? 24.145 12.646 12.130 1.00 11.94 285 ALA A O 1
ATOM 2140 N N . PRO A 1 284 ? 25.904 13.098 13.463 1.00 11.11 286 PRO A N 1
ATOM 2141 C CA . PRO A 1 284 ? 25.246 14.282 14.020 1.00 11.67 286 PRO A CA 1
ATOM 2142 C C . PRO A 1 284 ? 24.666 15.289 13.030 1.00 11.95 286 PRO A C 1
ATOM 2143 O O . PRO A 1 284 ? 23.578 15.814 13.261 1.00 12.95 286 PRO A O 1
ATOM 2147 N N . GLU A 1 285 ? 25.367 15.564 11.932 1.00 12.29 287 GLU A N 1
ATOM 2148 C CA . GLU A 1 285 ? 24.853 16.561 10.998 1.00 12.42 287 GLU A CA 1
ATOM 2149 C C . GLU A 1 285 ? 23.490 16.206 10.418 1.00 12.40 287 GLU A C 1
ATOM 2150 O O . GLU A 1 285 ? 22.657 17.095 10.210 1.00 12.37 287 GLU A O 1
ATOM 2156 N N . TYR A 1 286 ? 23.233 14.923 10.176 1.00 11.70 288 TYR A N 1
ATOM 2157 C CA . TYR A 1 286 ? 21.926 14.563 9.638 1.00 13.16 288 TYR A CA 1
ATOM 2158 C C . TYR A 1 286 ? 20.934 14.250 10.759 1.00 12.45 288 TYR A C 1
ATOM 2159 O O . TYR A 1 286 ? 19.731 14.500 10.622 1.00 10.98 288 TYR A O 1
ATOM 2168 N N . LEU A 1 287 ? 21.427 13.734 11.881 1.00 12.09 289 LEU A N 1
ATOM 2169 C CA . LEU A 1 287 ? 20.548 13.456 13.012 1.00 11.33 289 LEU A CA 1
ATOM 2170 C C . LEU A 1 287 ? 19.947 14.766 13.523 1.00 11.07 289 LEU A C 1
ATOM 2171 O O . LEU A 1 287 ? 18.837 14.784 14.047 1.00 12.87 289 LEU A O 1
ATOM 2176 N N . ALA A 1 288 ? 20.685 15.860 13.359 1.00 12.99 290 ALA A N 1
ATOM 2177 C CA . ALA A 1 288 ? 20.230 17.170 13.812 1.00 12.38 290 ALA A CA 1
ATOM 2178 C C . ALA A 1 288 ? 19.011 17.659 13.042 1.00 13.29 290 ALA A C 1
ATOM 2179 O O . ALA A 1 288 ? 18.394 18.649 13.428 1.00 13.07 290 ALA A O 1
ATOM 2181 N N . LEU A 1 289 ? 18.670 16.964 11.960 1.00 12.92 291 LEU A N 1
ATOM 2182 C CA . LEU A 1 289 ? 17.529 17.345 11.135 1.00 14.68 291 LEU A CA 1
ATOM 2183 C C . LEU A 1 289 ? 16.277 16.553 11.495 1.00 15.03 291 LEU A C 1
ATOM 2184 O O . LEU A 1 289 ? 15.193 16.824 10.982 1.00 17.18 291 LEU A O 1
ATOM 2189 N N . ASN A 1 290 ? 16.431 15.578 12.381 1.00 14.79 292 ASN A N 1
ATOM 2190 C CA . ASN A 1 290 ? 15.313 14.739 12.796 1.00 15.80 292 ASN A CA 1
ATOM 2191 C C . ASN A 1 290 ? 14.627 15.349 14.015 1.00 14.64 292 ASN A C 1
ATOM 2192 O O . ASN A 1 290 ? 15.223 15.456 15.084 1.00 12.27 292 ASN A O 1
ATOM 2197 N N . GLU A 1 291 ? 13.370 15.751 13.855 1.00 17.08 293 GLU A N 1
ATOM 2198 C CA . GLU A 1 291 ? 12.640 16.364 14.960 1.00 18.72 293 GLU A CA 1
ATOM 2199 C C . GLU A 1 291 ? 12.508 15.461 16.184 1.00 18.26 293 GLU A C 1
ATOM 2200 O O . GLU A 1 291 ? 12.514 15.949 17.312 1.00 16.57 293 GLU A O 1
ATOM 2206 N N . HIS A 1 292 ? 12.382 14.153 15.974 1.00 19.87 294 HIS A N 1
ATOM 2207 C CA . HIS A 1 292 ? 12.268 13.231 17.102 1.00 21.45 294 HIS A CA 1
ATOM 2208 C C . HIS A 1 292 ? 13.562 13.268 17.911 1.00 19.51 294 HIS A C 1
ATOM 2209 O O . HIS A 1 292 ? 13.540 13.254 19.142 1.00 17.74 294 HIS A O 1
ATOM 2216 N N . VAL A 1 293 ? 14.689 13.323 17.209 1.00 18.01 295 VAL A N 1
ATOM 2217 C CA . VAL A 1 293 ? 15.987 13.397 17.868 1.00 15.85 295 VAL A CA 1
ATOM 2218 C C . VAL A 1 293 ? 16.077 14.717 18.638 1.00 15.49 295 VAL A C 1
ATOM 2219 O O . VAL A 1 293 ? 16.513 14.746 19.792 1.00 15.10 295 VAL A O 1
ATOM 2223 N N . LEU A 1 294 ? 15.651 15.808 18.008 1.00 14.56 296 LEU A N 1
ATOM 2224 C CA . LEU A 1 294 ? 15.694 17.108 18.667 1.00 15.45 296 LEU A CA 1
ATOM 2225 C C . LEU A 1 294 ? 14.800 17.129 19.903 1.00 15.35 296 LEU A C 1
ATOM 2226 O O . LEU A 1 294 ? 15.147 17.727 20.919 1.00 15.06 296 LEU A O 1
ATOM 2231 N N . ASN A 1 295 ? 13.649 16.469 19.810 1.00 15.05 297 ASN A N 1
ATOM 2232 C CA . ASN A 1 295 ? 12.713 16.401 20.925 1.00 17.17 297 ASN A CA 1
ATOM 2233 C C . ASN A 1 295 ? 13.338 15.662 22.104 1.00 17.44 297 ASN A C 1
ATOM 2234 O O . ASN A 1 295 ? 13.172 16.061 23.257 1.00 17.38 297 ASN A O 1
ATOM 2239 N N . ILE A 1 296 ? 14.061 14.585 21.812 1.00 15.63 298 ILE A N 1
ATOM 2240 C CA . ILE A 1 296 ? 14.715 13.807 22.857 1.00 15.60 298 ILE A CA 1
ATOM 2241 C C . ILE A 1 296 ? 15.743 14.660 23.587 1.00 14.97 298 ILE A C 1
ATOM 2242 O O . ILE A 1 296 ? 15.829 14.622 24.816 1.00 14.45 298 ILE A O 1
ATOM 2247 N N . VAL A 1 297 ? 16.520 15.428 22.825 1.00 14.31 299 VAL A N 1
ATOM 2248 C CA . VAL A 1 297 ? 17.536 16.301 23.402 1.00 15.45 299 VAL A CA 1
ATOM 2249 C C . VAL A 1 297 ? 16.884 17.357 24.292 1.00 16.30 299 VAL A C 1
ATOM 2250 O O . VAL A 1 297 ? 17.366 17.640 25.389 1.00 17.80 299 VAL A O 1
ATOM 2254 N N . LYS A 1 298 ? 15.783 17.931 23.816 1.00 16.17 300 LYS A N 1
ATOM 2255 C CA . LYS A 1 298 ? 15.071 18.951 24.573 1.00 17.95 300 LYS A CA 1
ATOM 2256 C C . LYS A 1 298 ? 14.538 18.406 25.894 1.00 18.55 300 LYS A C 1
ATOM 2257 O O . LYS A 1 298 ? 14.552 19.100 26.910 1.00 20.32 300 LYS A O 1
ATOM 2263 N N . GLU A 1 299 ? 14.077 17.160 25.887 1.00 19.27 301 GLU A N 1
ATOM 2264 C CA . GLU A 1 299 ? 13.554 16.565 27.108 1.00 21.11 301 GLU A CA 1
ATOM 2265 C C . GLU A 1 299 ? 14.659 16.364 28.145 1.00 19.37 301 GLU A C 1
ATOM 2266 O O . GLU A 1 299 ? 14.493 16.729 29.308 1.00 17.60 301 GLU A O 1
ATOM 2272 N N . PHE A 1 300 ? 15.784 15.784 27.730 1.00 17.57 302 PHE A N 1
ATOM 2273 C CA . PHE A 1 300 ? 16.894 15.576 28.656 1.00 17.31 302 PHE A CA 1
ATOM 2274 C C . PHE A 1 300 ? 17.384 16.899 29.238 1.00 18.06 302 PHE A C 1
ATOM 2275 O O . PHE A 1 300 ? 17.611 17.010 30.444 1.00 17.74 302 PHE A O 1
ATOM 2283 N N . MET A 1 301 ? 17.551 17.897 28.374 1.00 17.51 303 MET A N 1
ATOM 2284 C CA . MET A 1 301 ? 18.030 19.206 28.801 1.00 18.38 303 MET A CA 1
ATOM 2285 C C . MET A 1 301 ? 17.069 19.893 29.763 1.00 19.57 303 MET A C 1
ATOM 2286 O O . MET A 1 301 ? 17.498 20.497 30.746 1.00 20.04 303 MET A O 1
ATOM 2291 N N . ASN A 1 302 ? 15.773 19.801 29.480 1.00 20.38 304 ASN A N 1
ATOM 2292 C CA . ASN A 1 302 ? 14.773 20.418 30.343 1.00 21.68 304 ASN A CA 1
ATOM 2293 C C . ASN A 1 302 ? 14.688 19.709 31.688 1.00 21.44 304 ASN A C 1
ATOM 2294 O O . ASN A 1 302 ? 14.366 20.328 32.705 1.00 20.87 304 ASN A O 1
ATOM 2299 N N . SER A 1 303 ? 14.973 18.410 31.691 1.00 20.62 305 SER A N 1
ATOM 2300 C CA . SER A 1 303 ? 14.951 17.626 32.922 1.00 20.16 305 SER A CA 1
ATOM 2301 C C . SER A 1 303 ? 16.270 17.822 33.663 1.00 19.70 305 SER A C 1
ATOM 2302 O O . SER A 1 303 ? 16.449 17.334 34.778 1.00 19.68 305 SER A O 1
ATOM 2305 N N . GLU A 1 304 ? 17.187 18.544 33.028 1.00 19.70 306 GLU A N 1
ATOM 2306 C CA . GLU A 1 304 ? 18.506 18.817 33.589 1.00 20.05 306 GLU A CA 1
ATOM 2307 C C . GLU A 1 304 ? 19.284 17.534 33.871 1.00 18.73 306 GLU A C 1
ATOM 2308 O O . GLU A 1 304 ? 20.088 17.464 34.807 1.00 17.86 306 GLU A O 1
ATOM 2314 N N . LYS A 1 305 ? 19.031 16.516 33.053 1.00 16.82 307 LYS A N 1
ATOM 2315 C CA . LYS A 1 305 ? 19.723 15.238 33.177 1.00 15.88 307 LYS A CA 1
ATOM 2316 C C . LYS A 1 305 ? 21.052 15.385 32.443 1.00 15.48 307 LYS A C 1
ATOM 2317 O O . LYS A 1 305 ? 21.175 16.194 31.523 1.00 14.35 307 LYS A O 1
ATOM 2323 N N . PRO A 1 306 ? 22.064 14.602 32.835 1.00 13.93 308 PRO A N 1
ATOM 2324 C CA . PRO A 1 306 ? 23.356 14.709 32.157 1.00 14.02 308 PRO A CA 1
ATOM 2325 C C . PRO A 1 306 ? 23.284 14.426 30.661 1.00 13.90 308 PRO A C 1
ATOM 2326 O O . PRO A 1 306 ? 22.712 13.421 30.229 1.00 15.12 308 PRO A O 1
ATOM 2330 N N . VAL A 1 307 ? 23.866 15.325 29.877 1.00 13.54 309 VAL A N 1
ATOM 2331 C CA . VAL A 1 307 ? 23.920 15.174 28.430 1.00 12.84 309 VAL A CA 1
ATOM 2332 C C . VAL A 1 307 ? 25.384 15.340 28.063 1.00 13.16 309 VAL A C 1
ATOM 2333 O O . VAL A 1 307 ? 25.979 16.379 28.342 1.00 13.38 309 VAL A O 1
ATOM 2337 N N . ALA A 1 308 ? 25.972 14.303 27.471 1.00 10.90 310 ALA A N 1
ATOM 2338 C CA . ALA A 1 308 ? 27.379 14.351 27.078 1.00 12.60 310 ALA A CA 1
ATOM 2339 C C . ALA A 1 308 ? 27.494 14.263 25.558 1.00 12.75 310 ALA A C 1
ATOM 2340 O O . ALA A 1 308 ? 27.097 13.269 24.951 1.00 11.73 310 ALA A O 1
ATOM 2342 N N . SER A 1 309 ? 28.037 15.314 24.951 1.00 10.71 311 SER A N 1
ATOM 2343 C CA . SER A 1 309 ? 28.187 15.381 23.500 1.00 10.41 311 SER A CA 1
ATOM 2344 C C . SER A 1 309 ? 29.638 15.658 23.137 1.00 11.07 311 SER A C 1
ATOM 2345 O O . SER A 1 309 ? 30.274 16.546 23.705 1.00 10.27 311 SER A O 1
ATOM 2348 N N . ILE A 1 310 ? 30.157 14.918 22.167 1.00 11.39 312 ILE A N 1
ATOM 2349 C CA . ILE A 1 310 ? 31.545 15.104 21.792 1.00 11.79 312 ILE A CA 1
ATOM 2350 C C . ILE A 1 310 ? 31.787 15.369 20.313 1.00 11.84 312 ILE A C 1
ATOM 2351 O O . ILE A 1 310 ? 31.076 14.853 19.451 1.00 11.71 312 ILE A O 1
ATOM 2367 N N . HIS A 1 312 ? 31.619 16.447 16.833 1.00 11.55 314 HIS A N 1
ATOM 2368 C CA . HIS A 1 312 ? 30.552 17.019 16.003 1.00 11.93 314 HIS A CA 1
ATOM 2369 C C . HIS A 1 312 ? 29.160 16.799 16.600 1.00 11.76 314 HIS A C 1
ATOM 2370 O O . HIS A 1 312 ? 28.176 17.362 16.115 1.00 12.02 314 HIS A O 1
ATOM 2377 N N . GLY A 1 313 ? 29.074 15.987 17.650 1.00 12.17 315 GLY A N 1
ATOM 2378 C CA . GLY A 1 313 ? 27.784 15.730 18.271 1.00 12.22 315 GLY A CA 1
ATOM 2379 C C . GLY A 1 313 ? 27.027 16.997 18.625 1.00 12.74 315 GLY A C 1
ATOM 2380 O O . GLY A 1 313 ? 25.790 17.025 18.608 1.00 12.21 315 GLY A O 1
ATOM 2381 N N . GLN A 1 314 ? 27.768 18.055 18.934 1.00 11.77 316 GLN A N 1
ATOM 2382 C CA . GLN A 1 314 ? 27.169 19.329 19.311 1.00 12.58 316 GLN A CA 1
ATOM 2383 C C . GLN A 1 314 ? 26.294 19.973 18.224 1.00 13.44 316 GLN A C 1
ATOM 2384 O O . GLN A 1 314 ? 25.523 20.895 18.512 1.00 13.83 316 GLN A O 1
ATOM 2390 N N . GLN A 1 315 ? 26.406 19.497 16.984 1.00 11.70 317 GLN A N 1
ATOM 2391 C CA . GLN A 1 315 ? 25.584 20.031 15.898 1.00 12.22 317 GLN A CA 1
ATOM 2392 C C . GLN A 1 315 ? 24.115 19.755 16.221 1.00 12.52 317 GLN A C 1
ATOM 2393 O O . GLN A 1 315 ? 23.239 20.546 15.880 1.00 13.43 317 GLN A O 1
ATOM 2399 N N . ILE A 1 316 ? 23.850 18.630 16.877 1.00 11.64 318 ILE A N 1
ATOM 2400 C CA . ILE A 1 316 ? 22.475 18.285 17.249 1.00 13.04 318 ILE A CA 1
ATOM 2401 C C . ILE A 1 316 ? 21.979 19.233 18.338 1.00 12.73 318 ILE A C 1
ATOM 2402 O O . ILE A 1 316 ? 20.835 19.697 18.307 1.00 13.61 318 ILE A O 1
ATOM 2407 N N . LEU A 1 317 ? 22.839 19.516 19.309 1.00 13.71 319 LEU A N 1
ATOM 2408 C CA . LEU A 1 317 ? 22.461 20.413 20.393 1.00 12.82 319 LEU A CA 1
ATOM 2409 C C . LEU A 1 317 ? 22.182 21.809 19.849 1.00 14.21 319 LEU A C 1
ATOM 2410 O O . LEU A 1 317 ? 21.229 22.471 20.260 1.00 14.36 319 LEU A O 1
ATOM 2415 N N . ALA A 1 318 ? 23.018 22.254 18.918 1.00 14.14 320 ALA A N 1
ATOM 2416 C CA . ALA A 1 318 ? 22.861 23.576 18.321 1.00 13.66 320 ALA A CA 1
ATOM 2417 C C . ALA A 1 318 ? 21.521 23.697 17.599 1.00 14.28 320 ALA A C 1
ATOM 2418 O O . ALA A 1 318 ? 20.821 24.708 17.727 1.00 14.83 320 ALA A O 1
ATOM 2420 N N . ALA A 1 319 ? 21.168 22.666 16.840 1.00 13.96 321 ALA A N 1
ATOM 2421 C CA . ALA A 1 319 ? 19.917 22.662 16.092 1.00 15.62 321 ALA A CA 1
ATOM 2422 C C . ALA A 1 319 ? 18.711 22.583 17.019 1.00 15.33 321 ALA A C 1
ATOM 2423 O O . ALA A 1 319 ? 17.634 23.083 16.689 1.00 16.72 321 ALA A O 1
ATOM 2425 N N . ALA A 1 320 ? 18.892 21.952 18.174 1.00 16.87 322 ALA A N 1
ATOM 2426 C CA . ALA A 1 320 ? 17.812 21.815 19.144 1.00 17.04 322 ALA A CA 1
ATOM 2427 C C . ALA A 1 320 ? 17.585 23.125 19.898 1.00 16.75 322 ALA A C 1
ATOM 2428 O O . ALA A 1 320 ? 16.577 23.284 20.591 1.00 16.66 322 ALA A O 1
ATOM 2430 N N . GLY A 1 321 ? 18.526 24.056 19.753 1.00 15.06 323 GLY A N 1
ATOM 2431 C CA . GLY A 1 321 ? 18.429 25.347 20.418 1.00 15.76 323 GLY A CA 1
ATOM 2432 C C . GLY A 1 321 ? 18.792 25.318 21.893 1.00 16.25 323 GLY A C 1
ATOM 2433 O O . GLY A 1 321 ? 18.622 26.313 22.603 1.00 16.79 323 GLY A O 1
ATOM 2434 N N . VAL A 1 322 ? 19.307 24.185 22.359 1.00 15.06 324 VAL A N 1
ATOM 2435 C CA . VAL A 1 322 ? 19.663 24.035 23.767 1.00 14.95 324 VAL A CA 1
ATOM 2436 C C . VAL A 1 322 ? 21.042 24.573 24.152 1.00 15.96 324 VAL A C 1
ATOM 2437 O O . VAL A 1 322 ? 21.473 24.417 25.296 1.00 18.31 324 VAL A O 1
ATOM 2441 N N . LEU A 1 323 ? 21.743 25.196 23.211 1.00 15.23 325 LEU A N 1
ATOM 2442 C CA . LEU A 1 323 ? 23.052 25.761 23.523 1.00 15.68 325 LEU A CA 1
ATOM 2443 C C . LEU A 1 323 ? 22.930 27.257 23.818 1.00 16.70 325 LEU A C 1
ATOM 2444 O O . LEU A 1 323 ? 23.908 27.913 24.173 1.00 15.52 325 LEU A O 1
ATOM 2449 N N . LYS A 1 324 ? 21.723 27.793 23.673 1.00 18.22 326 LYS A N 1
ATOM 2450 C CA . LYS A 1 324 ? 21.509 29.213 23.922 1.00 19.44 326 LYS A CA 1
ATOM 2451 C C . LYS A 1 324 ? 21.874 29.584 25.354 1.00 18.22 326 LYS A C 1
ATOM 2452 O O . LYS A 1 324 ? 21.283 29.078 26.303 1.00 20.74 326 LYS A O 1
ATOM 2458 N N . GLY A 1 325 ? 22.859 30.466 25.500 1.00 19.08 327 GLY A N 1
ATOM 2459 C CA . GLY A 1 325 ? 23.286 30.892 26.822 1.00 18.56 327 GLY A CA 1
ATOM 2460 C C . GLY A 1 325 ? 24.051 29.839 27.603 1.00 18.41 327 GLY A C 1
ATOM 2461 O O . GLY A 1 325 ? 24.201 29.953 28.821 1.00 18.30 327 GLY A O 1
ATOM 2462 N N . ARG A 1 326 ? 24.531 28.811 26.911 1.00 17.52 328 ARG A N 1
ATOM 2463 C CA . ARG A 1 326 ? 25.286 27.742 27.555 1.00 17.40 328 ARG A CA 1
ATOM 2464 C C . ARG A 1 326 ? 26.741 27.784 27.110 1.00 18.11 328 ARG A C 1
ATOM 2465 O O . ARG A 1 326 ? 27.058 28.321 26.046 1.00 19.86 328 ARG A O 1
ATOM 2473 N N . LYS A 1 327 ? 27.622 27.215 27.929 1.00 16.69 329 LYS A N 1
ATOM 2474 C CA . LYS A 1 327 ? 29.046 27.186 27.623 1.00 18.09 329 LYS A CA 1
ATOM 2475 C C . LYS A 1 327 ? 29.438 25.773 27.242 1.00 15.37 329 LYS A C 1
ATOM 2476 O O . LYS A 1 327 ? 29.009 24.815 27.883 1.00 15.43 329 LYS A O 1
ATOM 2482 N N . CYS A 1 328 ? 30.253 25.646 26.201 1.00 15.78 330 CYS A N 1
ATOM 2483 C CA . CYS A 1 328 ? 30.688 24.333 25.757 1.00 14.81 330 CYS A CA 1
ATOM 2484 C C . CYS A 1 328 ? 31.802 24.407 24.727 1.00 14.88 330 CYS A C 1
ATOM 2485 O O . CYS A 1 328 ? 32.086 25.465 24.159 1.00 14.81 330 CYS A O 1
ATOM 2488 N N . THR A 1 329 ? 32.436 23.263 24.506 1.00 13.02 331 THR A N 1
ATOM 2489 C CA . THR A 1 329 ? 33.484 23.141 23.510 1.00 12.60 331 THR A CA 1
ATOM 2490 C C . THR A 1 329 ? 32.935 22.148 22.483 1.00 13.31 331 THR A C 1
ATOM 2491 O O . THR A 1 329 ? 31.804 21.667 22.623 1.00 11.55 331 THR A O 1
ATOM 2495 N N . ALA A 1 330 ? 33.728 21.850 21.461 1.00 11.95 332 ALA A N 1
ATOM 2496 C CA . ALA A 1 330 ? 33.331 20.912 20.413 1.00 12.22 332 ALA A CA 1
ATOM 2497 C C . ALA A 1 330 ? 34.501 20.779 19.459 1.00 11.66 332 ALA A C 1
ATOM 2498 O O . ALA A 1 330 ? 35.581 21.318 19.721 1.00 12.18 332 ALA A O 1
ATOM 2500 N N . TYR A 1 331 ? 34.309 20.045 18.366 1.00 11.15 333 TYR A N 1
ATOM 2501 C CA . TYR A 1 331 ? 35.373 19.931 17.379 1.00 11.98 333 TYR A CA 1
ATOM 2502 C C . TYR A 1 331 ? 35.597 21.395 16.983 1.00 11.59 333 TYR A C 1
ATOM 2503 O O . TYR A 1 331 ? 34.634 22.154 16.836 1.00 11.58 333 TYR A O 1
ATOM 2512 N N . PRO A 1 332 ? 36.861 21.822 16.834 1.00 12.49 334 PRO A N 1
ATOM 2513 C CA . PRO A 1 332 ? 37.155 23.213 16.469 1.00 12.28 334 PRO A CA 1
ATOM 2514 C C . PRO A 1 332 ? 36.261 23.849 15.408 1.00 12.44 334 PRO A C 1
ATOM 2515 O O . PRO A 1 332 ? 35.788 24.970 15.595 1.00 12.73 334 PRO A O 1
ATOM 2519 N N . ALA A 1 333 ? 36.026 23.142 14.305 1.00 11.84 335 ALA A N 1
ATOM 2520 C CA . ALA A 1 333 ? 35.182 23.658 13.228 1.00 11.99 335 ALA A CA 1
ATOM 2521 C C . ALA A 1 333 ? 33.745 23.881 13.689 1.00 12.82 335 ALA A C 1
ATOM 2522 O O . ALA A 1 333 ? 33.050 24.763 13.183 1.00 12.81 335 ALA A O 1
ATOM 2524 N N . VAL A 1 334 ? 33.305 23.077 14.651 1.00 12.54 336 VAL A N 1
ATOM 2525 C CA . VAL A 1 334 ? 31.940 23.161 15.161 1.00 11.13 336 VAL A CA 1
ATOM 2526 C C . VAL A 1 334 ? 31.691 24.401 16.028 1.00 12.05 336 VAL A C 1
ATOM 2527 O O . VAL A 1 334 ? 30.573 24.643 16.487 1.00 12.22 336 VAL A O 1
ATOM 2531 N N . LYS A 1 335 ? 32.734 25.197 16.248 1.00 13.09 337 LYS A N 1
ATOM 2532 C CA . LYS A 1 335 ? 32.571 26.439 17.001 1.00 12.42 337 LYS A CA 1
ATOM 2533 C C . LYS A 1 335 ? 31.540 27.279 16.238 1.00 12.24 337 LYS A C 1
ATOM 2534 O O . LYS A 1 335 ? 30.758 28.025 16.830 1.00 12.43 337 LYS A O 1
ATOM 2540 N N . LEU A 1 336 ? 31.545 27.153 14.914 1.00 11.45 338 LEU A N 1
ATOM 2541 C CA . LEU A 1 336 ? 30.598 27.888 14.078 1.00 11.83 338 LEU A CA 1
ATOM 2542 C C . LEU A 1 336 ? 29.163 27.551 14.479 1.00 12.70 338 LEU A C 1
ATOM 2543 O O . LEU A 1 336 ? 28.333 28.440 14.679 1.00 13.00 338 LEU A O 1
ATOM 2548 N N . ASN A 1 337 ? 28.875 26.261 14.592 1.00 10.65 339 ASN A N 1
ATOM 2549 C CA . ASN A 1 337 ? 27.531 25.817 14.953 1.00 12.08 339 ASN A CA 1
ATOM 2550 C C . ASN A 1 337 ? 27.171 26.229 16.375 1.00 12.39 339 ASN A C 1
ATOM 2551 O O . ASN A 1 337 ? 26.032 26.607 16.649 1.00 13.54 339 ASN A O 1
ATOM 2556 N N . VAL A 1 338 ? 28.149 26.162 17.274 1.00 10.67 340 VAL A N 1
ATOM 2557 C CA . VAL A 1 338 ? 27.936 26.516 18.672 1.00 11.50 340 VAL A CA 1
ATOM 2558 C C . VAL A 1 338 ? 27.569 27.986 18.828 1.00 12.72 340 VAL A C 1
ATOM 2559 O O . VAL A 1 338 ? 26.555 28.311 19.446 1.00 15.45 340 VAL A O 1
ATOM 2563 N N . VAL A 1 339 ? 28.387 28.866 18.257 1.00 12.87 341 VAL A N 1
ATOM 2564 C CA . VAL A 1 339 ? 28.153 30.303 18.347 1.00 14.52 341 VAL A CA 1
ATOM 2565 C C . VAL A 1 339 ? 26.851 30.703 17.659 1.00 16.52 341 VAL A C 1
ATOM 2566 O O . VAL A 1 339 ? 26.071 31.478 18.209 1.00 16.31 341 VAL A O 1
ATOM 2570 N N . LEU A 1 340 ? 26.608 30.178 16.462 1.00 14.48 342 LEU A N 1
ATOM 2571 C CA . LEU A 1 340 ? 25.366 30.494 15.758 1.00 14.73 342 LEU A CA 1
ATOM 2572 C C . LEU A 1 340 ? 24.193 29.951 16.561 1.00 14.76 342 LEU A C 1
ATOM 2573 O O . LEU A 1 340 ? 23.079 30.471 16.488 1.00 15.49 342 LEU A O 1
ATOM 2578 N N . GLY A 1 341 ? 24.454 28.895 17.323 1.00 14.03 343 GLY A N 1
ATOM 2579 C CA . GLY A 1 341 ? 23.424 28.291 18.150 1.00 15.06 343 GLY A CA 1
ATOM 2580 C C . GLY A 1 341 ? 23.167 29.070 19.430 1.00 16.36 343 GLY A C 1
ATOM 2581 O O . GLY A 1 341 ? 22.318 28.686 20.230 1.00 16.81 343 GLY A O 1
ATOM 2582 N N . GLY A 1 342 ? 23.908 30.157 19.629 1.00 15.25 344 GLY A N 1
ATOM 2583 C CA . GLY A 1 342 ? 23.730 30.975 20.818 1.00 16.45 344 GLY A CA 1
ATOM 2584 C C . GLY A 1 342 ? 24.607 30.596 22.001 1.00 17.25 344 GLY A C 1
ATOM 2585 O O . GLY A 1 342 ? 24.483 31.164 23.089 1.00 15.79 344 GLY A O 1
ATOM 2586 N N . GLY A 1 343 ? 25.510 29.644 21.793 1.00 16.97 345 GLY A N 1
ATOM 2587 C CA . GLY A 1 343 ? 26.371 29.216 22.878 1.00 16.13 345 GLY A CA 1
ATOM 2588 C C . GLY A 1 343 ? 27.648 30.015 23.027 1.00 17.36 345 GLY A C 1
ATOM 2589 O O . GLY A 1 343 ? 28.029 30.775 22.138 1.00 18.00 345 GLY A O 1
ATOM 2590 N N . THR A 1 344 ? 28.297 29.847 24.174 1.00 15.70 346 THR A N 1
ATOM 2591 C CA . THR A 1 344 ? 29.555 30.515 24.471 1.00 17.15 346 THR A CA 1
ATOM 2592 C C . THR A 1 344 ? 30.642 29.460 24.333 1.00 15.89 346 THR A C 1
ATOM 2593 O O . THR A 1 344 ? 30.579 28.403 24.958 1.00 16.85 346 THR A O 1
ATOM 2597 N N . TRP A 1 345 ? 31.637 29.762 23.508 1.00 15.23 347 TRP A N 1
ATOM 2598 C CA . TRP A 1 345 ? 32.729 28.839 23.229 1.00 15.02 347 TRP A CA 1
ATOM 2599 C C . TRP A 1 345 ? 33.847 28.734 24.254 1.00 15.55 347 TRP A C 1
ATOM 2600 O O . TRP A 1 345 ? 34.319 29.736 24.797 1.00 15.26 347 TRP A O 1
ATOM 2611 N N . LEU A 1 346 ? 34.263 27.495 24.498 1.00 14.40 348 LEU A N 1
ATOM 2612 C CA . LEU A 1 346 ? 35.363 27.181 25.400 1.00 14.68 348 LEU A CA 1
ATOM 2613 C C . LEU A 1 346 ? 36.383 26.500 24.492 1.00 13.95 348 LEU A C 1
ATOM 2614 O O . LEU A 1 346 ? 36.091 25.473 23.874 1.00 13.27 348 LEU A O 1
ATOM 2619 N N . GLU A 1 347 ? 37.566 27.093 24.385 1.00 13.08 349 GLU A N 1
ATOM 2620 C CA . GLU A 1 347 ? 38.615 26.557 23.524 1.00 14.60 349 GLU A CA 1
ATOM 2621 C C . GLU A 1 347 ? 39.145 25.214 24.009 1.00 12.61 349 GLU A C 1
ATOM 2622 O O . GLU A 1 347 ? 39.500 25.063 25.179 1.00 14.93 349 GLU A O 1
ATOM 2628 N N . PRO A 1 348 ? 39.192 24.213 23.113 1.00 12.85 350 PRO A N 1
ATOM 2629 C CA . PRO A 1 348 ? 39.697 22.899 23.507 1.00 12.79 350 PRO A CA 1
ATOM 2630 C C . PRO A 1 348 ? 41.216 22.830 23.383 1.00 14.56 350 PRO A C 1
ATOM 2631 O O . PRO A 1 348 ? 41.757 22.208 22.466 1.00 13.34 350 PRO A O 1
ATOM 2635 N N . ASP A 1 349 ? 41.897 23.499 24.308 1.00 14.98 351 ASP A N 1
ATOM 2636 C CA . ASP A 1 349 ? 43.352 23.512 24.334 1.00 16.36 351 ASP A CA 1
ATOM 2637 C C . ASP A 1 349 ? 43.808 23.149 25.738 1.00 15.20 351 ASP A C 1
ATOM 2638 O O . ASP A 1 349 ? 43.653 23.938 26.670 1.00 16.09 351 ASP A O 1
ATOM 2643 N N . PRO A 1 350 ? 44.379 21.943 25.913 1.00 14.76 352 PRO A N 1
ATOM 2644 C CA . PRO A 1 350 ? 44.627 20.912 24.896 1.00 15.36 352 PRO A CA 1
ATOM 2645 C C . PRO A 1 350 ? 43.368 20.270 24.313 1.00 15.05 352 PRO A C 1
ATOM 2646 O O . PRO A 1 350 ? 42.290 20.338 24.904 1.00 13.19 352 PRO A O 1
ATOM 2650 N N . ILE A 1 351 ? 43.530 19.627 23.160 1.00 14.43 353 ILE A N 1
ATOM 2651 C CA . ILE A 1 351 ? 42.421 19.003 22.440 1.00 13.86 353 ILE A CA 1
ATOM 2652 C C . ILE A 1 351 ? 41.722 17.859 23.169 1.00 14.07 353 ILE A C 1
ATOM 2653 O O . ILE A 1 351 ? 40.583 17.512 22.839 1.00 12.81 353 ILE A O 1
ATOM 2658 N N . ASP A 1 352 ? 42.386 17.282 24.166 1.00 12.74 354 ASP A N 1
ATOM 2659 C CA . ASP A 1 352 ? 41.805 16.172 24.912 1.00 13.53 354 ASP A CA 1
ATOM 2660 C C . ASP A 1 352 ? 41.049 16.607 26.168 1.00 12.71 354 ASP A C 1
ATOM 2661 O O . ASP A 1 352 ? 40.655 15.772 26.984 1.00 12.02 354 ASP A O 1
ATOM 2666 N N . ARG A 1 353 ? 40.827 17.911 26.321 1.00 13.48 355 ARG A N 1
ATOM 2667 C CA . ARG A 1 353 ? 40.122 18.400 27.503 1.00 12.81 355 ARG A CA 1
ATOM 2668 C C . ARG A 1 353 ? 38.622 18.509 27.268 1.00 12.82 355 ARG A C 1
ATOM 2669 O O . ARG A 1 353 ? 38.172 18.733 26.141 1.00 12.70 355 ARG A O 1
ATOM 2677 N N . CYS A 1 354 ? 37.859 18.335 28.343 1.00 11.92 356 CYS A N 1
ATOM 2678 C CA . CYS A 1 354 ? 36.405 18.438 28.296 1.00 12.14 356 CYS A CA 1
ATOM 2679 C C . CYS A 1 354 ? 35.937 19.428 29.355 1.00 11.44 356 CYS A C 1
ATOM 2680 O O . CYS A 1 354 ? 36.675 19.751 30.287 1.00 11.99 356 CYS A O 1
ATOM 2683 N N . PHE A 1 355 ? 34.706 19.905 29.204 1.00 12.99 357 PHE A N 1
ATOM 2684 C CA . PHE A 1 355 ? 34.118 20.864 30.137 1.00 13.07 357 PHE A CA 1
ATOM 2685 C C . PHE A 1 355 ? 32.704 20.434 30.494 1.00 14.54 357 PHE A C 1
ATOM 2686 O O . PHE A 1 355 ? 32.062 19.700 29.743 1.00 13.12 357 PHE A O 1
ATOM 2694 N N . THR A 1 356 ? 32.225 20.901 31.642 1.00 15.00 358 THR A N 1
ATOM 2695 C CA . THR A 1 356 ? 30.862 20.626 32.071 1.00 13.83 358 THR A CA 1
ATOM 2696 C C . THR A 1 356 ? 30.229 21.967 32.434 1.00 14.73 358 THR A C 1
ATOM 2697 O O . THR A 1 356 ? 30.819 22.766 33.162 1.00 15.56 358 THR A O 1
ATOM 2701 N N . ASP A 1 357 ? 29.046 22.221 31.886 1.00 14.70 359 ASP A N 1
ATOM 2702 C CA . ASP A 1 357 ? 28.299 23.441 32.164 1.00 15.31 359 ASP A CA 1
ATOM 2703 C C . ASP A 1 357 ? 26.964 22.956 32.706 1.00 14.12 359 ASP A C 1
ATOM 2704 O O . ASP A 1 357 ? 26.037 22.691 31.946 1.00 14.55 359 ASP A O 1
ATOM 2709 N N . GLY A 1 358 ? 26.887 22.816 34.025 1.00 15.82 360 GLY A N 1
ATOM 2710 C CA . GLY A 1 358 ? 25.667 22.333 34.641 1.00 16.23 360 GLY A CA 1
ATOM 2711 C C . GLY A 1 358 ? 25.504 20.853 34.350 1.00 15.80 360 GLY A C 1
ATOM 2712 O O . GLY A 1 358 ? 26.258 20.021 34.854 1.00 16.08 360 GLY A O 1
ATOM 2713 N N . ASN A 1 359 ? 24.526 20.526 33.515 1.00 15.24 361 ASN A N 1
ATOM 2714 C CA . ASN A 1 359 ? 24.257 19.138 33.157 1.00 14.61 361 ASN A CA 1
ATOM 2715 C C . ASN A 1 359 ? 24.901 18.779 31.819 1.00 13.15 361 ASN A C 1
ATOM 2716 O O . ASN A 1 359 ? 24.807 17.636 31.372 1.00 13.54 361 ASN A O 1
ATOM 2721 N N . LEU A 1 360 ? 25.559 19.746 31.187 1.00 12.17 362 LEU A N 1
ATOM 2722 C CA . LEU A 1 360 ? 26.144 19.519 29.867 1.00 12.75 362 LEU A CA 1
ATOM 2723 C C . LEU A 1 360 ? 27.648 19.290 29.807 1.00 12.25 362 LEU A C 1
ATOM 2724 O O . LEU A 1 360 ? 28.435 20.202 30.065 1.00 13.50 362 LEU A O 1
ATOM 2729 N N . VAL A 1 361 ? 28.037 18.071 29.444 1.00 10.27 363 VAL A N 1
ATOM 2730 C CA . VAL A 1 361 ? 29.449 17.723 29.312 1.00 12.41 363 VAL A CA 1
ATOM 2731 C C . VAL A 1 361 ? 29.790 17.752 27.821 1.00 11.34 363 VAL A C 1
ATOM 2732 O O . VAL A 1 361 ? 29.069 17.172 27.011 1.00 12.13 363 VAL A O 1
ATOM 2736 N N . THR A 1 362 ? 30.867 18.434 27.451 1.00 12.25 364 THR A N 1
ATOM 2737 C CA . THR A 1 362 ? 31.264 18.477 26.049 1.00 11.32 364 THR A CA 1
ATOM 2738 C C . THR A 1 362 ? 32.750 18.207 25.846 1.00 13.03 364 THR A C 1
ATOM 2739 O O . THR A 1 362 ? 33.590 18.590 26.671 1.00 12.66 364 THR A O 1
ATOM 2743 N N . GLY A 1 363 ? 33.048 17.514 24.748 1.00 10.84 365 GLY A N 1
ATOM 2744 C CA . GLY A 1 363 ? 34.416 17.179 24.384 1.00 11.59 365 GLY A CA 1
ATOM 2745 C C . GLY A 1 363 ? 34.629 17.643 22.953 1.00 11.23 365 GLY A C 1
ATOM 2746 O O . GLY A 1 363 ? 33.662 17.957 22.257 1.00 11.52 365 GLY A O 1
ATOM 2747 N N . ALA A 1 364 ? 35.876 17.667 22.497 1.00 9.64 366 ALA A N 1
ATOM 2748 C CA . ALA A 1 364 ? 36.182 18.150 21.150 1.00 10.10 366 ALA A CA 1
ATOM 2749 C C . ALA A 1 364 ? 36.564 17.105 20.106 1.00 11.36 366 ALA A C 1
ATOM 2750 O O . ALA A 1 364 ? 36.336 17.310 18.911 1.00 11.02 366 ALA A O 1
ATOM 2752 N N . ALA A 1 365 ? 37.150 15.996 20.551 1.00 11.94 367 ALA A N 1
ATOM 2753 C CA . ALA A 1 365 ? 37.602 14.948 19.634 1.00 11.93 367 ALA A CA 1
ATOM 2754 C C . ALA A 1 365 ? 37.895 13.678 20.432 1.00 11.33 367 ALA A C 1
ATOM 2755 O O . ALA A 1 365 ? 37.948 13.724 21.663 1.00 11.47 367 ALA A O 1
ATOM 2757 N N . TRP A 1 366 ? 38.123 12.558 19.744 1.00 10.76 368 TRP A N 1
ATOM 2758 C CA . TRP A 1 366 ? 38.355 11.308 20.460 1.00 10.27 368 TRP A CA 1
ATOM 2759 C C . TRP A 1 366 ? 39.481 11.283 21.491 1.00 10.57 368 TRP A C 1
ATOM 2760 O O . TRP A 1 366 ? 39.451 10.467 22.407 1.00 11.86 368 TRP A O 1
ATOM 2771 N N . PRO A 1 367 ? 40.485 12.169 21.373 1.00 11.55 369 PRO A N 1
ATOM 2772 C CA . PRO A 1 367 ? 41.519 12.093 22.411 1.00 12.11 369 PRO A CA 1
ATOM 2773 C C . PRO A 1 367 ? 40.951 12.478 23.780 1.00 11.08 369 PRO A C 1
ATOM 2774 O O . PRO A 1 367 ? 41.544 12.172 24.816 1.00 12.10 369 PRO A O 1
ATOM 2778 N N . GLY A 1 368 ? 39.795 13.141 23.774 1.00 10.50 370 GLY A N 1
ATOM 2779 C CA . GLY A 1 368 ? 39.186 13.585 25.018 1.00 10.54 370 GLY A CA 1
ATOM 2780 C C . GLY A 1 368 ? 38.297 12.611 25.773 1.00 10.07 370 GLY A C 1
ATOM 2781 O O . GLY A 1 368 ? 37.672 12.993 26.759 1.00 10.82 370 GLY A O 1
ATOM 2782 N N . HIS A 1 369 ? 38.241 11.355 25.344 1.00 9.59 371 HIS A N 1
ATOM 2783 C CA . HIS A 1 369 ? 37.381 10.389 26.026 1.00 10.40 371 HIS A CA 1
ATOM 2784 C C . HIS A 1 369 ? 37.596 10.224 27.536 1.00 11.02 371 HIS A C 1
ATOM 2785 O O . HIS A 1 369 ? 36.635 10.085 28.283 1.00 9.27 371 HIS A O 1
ATOM 2792 N N . PRO A 1 370 ? 38.854 10.231 28.007 1.00 11.00 372 PRO A N 1
ATOM 2793 C CA . PRO A 1 370 ? 39.054 10.075 29.453 1.00 12.36 372 PRO A CA 1
ATOM 2794 C C . PRO A 1 370 ? 38.296 11.111 30.288 1.00 12.43 372 PRO A C 1
ATOM 2795 O O . PRO A 1 370 ? 37.566 10.749 31.215 1.00 12.32 372 PRO A O 1
ATOM 2799 N N . GLU A 1 371 ? 38.463 12.392 29.960 1.00 11.62 373 GLU A N 1
ATOM 2800 C CA . GLU A 1 371 ? 37.776 13.453 30.692 1.00 11.96 373 GLU A CA 1
ATOM 2801 C C . GLU A 1 371 ? 36.287 13.472 30.361 1.00 10.94 373 GLU A C 1
ATOM 2802 O O . GLU A 1 371 ? 35.463 13.837 31.195 1.00 10.94 373 GLU A O 1
ATOM 2808 N N . PHE A 1 372 ? 35.952 13.080 29.135 1.00 10.88 374 PHE A N 1
ATOM 2809 C CA . PHE A 1 372 ? 34.562 13.029 28.685 1.00 10.51 374 PHE A CA 1
ATOM 2810 C C . PHE A 1 372 ? 33.792 12.063 29.586 1.00 11.44 374 PHE A C 1
ATOM 2811 O O . PHE A 1 372 ? 32.756 12.409 30.165 1.00 13.10 374 PHE A O 1
ATOM 2819 N N . VAL A 1 373 ? 34.312 10.848 29.707 1.00 10.75 375 VAL A N 1
ATOM 2820 C CA . VAL A 1 373 ? 33.678 9.831 30.531 1.00 11.01 375 VAL A CA 1
ATOM 2821 C C . VAL A 1 373 ? 33.765 10.155 32.018 1.00 12.81 375 VAL A C 1
ATOM 2822 O O . VAL A 1 373 ? 32.787 10.007 32.747 1.00 11.31 375 VAL A O 1
ATOM 2826 N N . SER A 1 374 ? 34.928 10.607 32.477 1.00 12.36 376 SER A N 1
ATOM 2827 C CA . SER A 1 374 ? 35.070 10.922 33.892 1.00 12.55 376 SER A CA 1
ATOM 2828 C C . SER A 1 374 ? 34.132 12.048 34.328 1.00 11.88 376 SER A C 1
ATOM 2829 O O . SER A 1 374 ? 33.595 12.014 35.432 1.00 11.91 376 SER A O 1
ATOM 2832 N N . GLN A 1 375 ? 33.924 13.043 33.472 1.00 14.31 377 GLN A N 1
ATOM 2833 C CA . GLN A 1 375 ? 33.039 14.139 33.842 1.00 12.82 377 GLN A CA 1
ATOM 2834 C C . GLN A 1 375 ? 31.582 13.697 33.808 1.00 13.45 377 GLN A C 1
ATOM 2835 O O . GLN A 1 375 ? 30.770 14.202 34.582 1.00 14.89 377 GLN A O 1
ATOM 2841 N N . LEU A 1 376 ? 31.245 12.755 32.926 1.00 12.49 378 LEU A N 1
ATOM 2842 C CA . LEU A 1 376 ? 29.872 12.255 32.874 1.00 11.79 378 LEU A CA 1
ATOM 2843 C C . LEU A 1 376 ? 29.658 11.443 34.153 1.00 12.22 378 LEU A C 1
ATOM 2844 O O . LEU A 1 376 ? 28.611 11.536 34.798 1.00 11.94 378 LEU A O 1
ATOM 2849 N N . MET A 1 377 ? 30.665 10.653 34.521 1.00 9.38 379 MET A N 1
ATOM 2850 C CA . MET A 1 377 ? 30.602 9.849 35.736 1.00 11.96 379 MET A CA 1
ATOM 2851 C C . MET A 1 377 ? 30.321 10.758 36.936 1.00 12.48 379 MET A C 1
ATOM 2852 O O . MET A 1 377 ? 29.500 10.438 37.794 1.00 13.88 379 MET A O 1
ATOM 2857 N N . ALA A 1 378 ? 31.009 11.893 36.989 1.00 13.58 380 ALA A N 1
ATOM 2858 C CA . ALA A 1 378 ? 30.830 12.840 38.084 1.00 13.44 380 ALA A CA 1
ATOM 2859 C C . ALA A 1 378 ? 29.380 13.310 38.190 1.00 15.68 380 ALA A C 1
ATOM 2860 O O . ALA A 1 378 ? 28.826 13.400 39.288 1.00 15.65 380 ALA A O 1
ATOM 2862 N N . LEU A 1 379 ? 28.765 13.614 37.052 1.00 16.47 381 LEU A N 1
ATOM 2863 C CA . LEU A 1 379 ? 27.378 14.063 37.053 1.00 16.75 381 LEU A CA 1
ATOM 2864 C C . LEU A 1 379 ? 26.432 12.955 37.472 1.00 17.26 381 LEU A C 1
ATOM 2865 O O . LEU A 1 379 ? 25.385 13.215 38.063 1.00 18.66 381 LEU A O 1
ATOM 2870 N N . LEU A 1 380 ? 26.800 11.717 37.161 1.00 16.43 382 LEU A N 1
ATOM 2871 C CA . LEU A 1 380 ? 25.971 10.570 37.502 1.00 16.01 382 LEU A CA 1
ATOM 2872 C C . LEU A 1 380 ? 26.240 10.024 38.895 1.00 17.35 382 LEU A C 1
ATOM 2873 O O . LEU A 1 380 ? 25.549 9.115 39.353 1.00 18.77 382 LEU A O 1
ATOM 2878 N N . GLY A 1 381 ? 27.246 10.573 39.567 1.00 15.95 383 GLY A N 1
ATOM 2879 C CA . GLY A 1 381 ? 27.568 10.107 40.904 1.00 15.87 383 GLY A CA 1
ATOM 2880 C C . GLY A 1 381 ? 28.237 8.748 40.888 1.00 17.13 383 GLY A C 1
ATOM 2881 O O . GLY A 1 381 ? 28.139 7.987 41.849 1.00 18.06 383 GLY A O 1
ATOM 2882 N N . ILE A 1 382 ? 28.914 8.436 39.787 1.00 16.29 384 ILE A N 1
ATOM 2883 C CA . ILE A 1 382 ? 29.615 7.165 39.654 1.00 14.11 384 ILE A CA 1
ATOM 2884 C C . ILE A 1 382 ? 31.076 7.404 39.995 1.00 15.75 384 ILE A C 1
ATOM 2885 O O . ILE A 1 382 ? 31.695 8.340 39.483 1.00 15.94 384 ILE A O 1
ATOM 2890 N N . GLN A 1 383 ? 31.629 6.560 40.857 1.00 16.19 385 GLN A N 1
ATOM 2891 C CA . GLN A 1 383 ? 33.018 6.706 41.255 1.00 17.76 385 GLN A CA 1
ATOM 2892 C C . GLN A 1 383 ? 33.728 5.364 41.310 1.00 16.46 385 GLN A C 1
ATOM 2893 O O . GLN A 1 383 ? 33.111 4.332 41.567 1.00 15.70 385 GLN A O 1
ATOM 2899 N N . VAL A 1 384 ? 35.029 5.393 41.053 1.00 15.76 386 VAL A N 1
ATOM 2900 C CA . VAL A 1 384 ? 35.857 4.198 41.119 1.00 15.96 386 VAL A CA 1
ATOM 2901 C C . VAL A 1 384 ? 36.877 4.507 42.206 1.00 17.33 386 VAL A C 1
ATOM 2902 O O . VAL A 1 384 ? 37.618 5.489 42.111 1.00 17.86 386 VAL A O 1
ATOM 2906 N N . SER A 1 385 ? 36.898 3.683 43.247 1.00 18.97 387 SER A N 1
ATOM 2907 C CA . SER A 1 385 ? 37.810 3.891 44.367 1.00 20.93 387 SER A CA 1
ATOM 2908 C C . SER A 1 385 ? 38.745 2.710 44.581 1.00 20.62 387 SER A C 1
ATOM 2909 O O . SER A 1 385 ? 38.359 1.560 44.398 1.00 20.59 387 SER A O 1
ATOM 2912 N N . PHE A 1 386 ? 39.978 3.005 44.981 1.00 22.70 388 PHE A N 1
ATOM 2913 C CA . PHE A 1 386 ? 40.975 1.968 45.218 1.00 25.36 388 PHE A CA 1
ATOM 2914 C C . PHE A 1 386 ? 41.427 1.973 46.676 1.00 27.56 388 PHE A C 1
ATOM 2915 O O . PHE A 1 386 ? 41.038 2.905 47.407 1.00 29.51 388 PHE A O 1
ATOM 2923 N N . ASN B 1 1 ? 39.897 35.931 -22.254 1.00 47.78 3 ASN B N 1
ATOM 2924 C CA . ASN B 1 1 ? 39.651 36.484 -20.890 1.00 46.86 3 ASN B CA 1
ATOM 2925 C C . ASN B 1 1 ? 38.173 36.812 -20.692 1.00 45.41 3 ASN B C 1
ATOM 2926 O O . ASN B 1 1 ? 37.347 35.912 -20.516 1.00 46.51 3 ASN B O 1
ATOM 2931 N N . SER B 1 2 ? 37.853 38.103 -20.721 1.00 41.63 4 SER B N 1
ATOM 2932 C CA . SER B 1 2 ? 36.484 38.585 -20.552 1.00 37.96 4 SER B CA 1
ATOM 2933 C C . SER B 1 2 ? 35.991 38.428 -19.116 1.00 33.81 4 SER B C 1
ATOM 2934 O O . SER B 1 2 ? 35.532 39.392 -18.505 1.00 32.57 4 SER B O 1
ATOM 2937 N N . ARG B 1 3 ? 36.080 37.212 -18.584 1.00 27.92 5 ARG B N 1
ATOM 2938 C CA . ARG B 1 3 ? 35.653 36.943 -17.214 1.00 24.05 5 ARG B CA 1
ATOM 2939 C C . ARG B 1 3 ? 36.676 36.077 -16.486 1.00 21.22 5 ARG B C 1
ATOM 2940 O O . ARG B 1 3 ? 37.264 35.171 -17.075 1.00 19.41 5 ARG B O 1
ATOM 2948 N N . THR B 1 4 ? 36.881 36.371 -15.205 1.00 20.14 6 THR B N 1
ATOM 2949 C CA . THR B 1 4 ? 37.818 35.629 -14.370 1.00 19.95 6 THR B CA 1
ATOM 2950 C C . THR B 1 4 ? 37.113 35.235 -13.075 1.00 18.66 6 THR B C 1
ATOM 2951 O O . THR B 1 4 ? 36.492 36.071 -12.415 1.00 18.86 6 THR B O 1
ATOM 2955 N N . VAL B 1 5 ? 37.222 33.960 -12.715 1.00 16.49 7 VAL B N 1
ATOM 2956 C CA . VAL B 1 5 ? 36.580 33.432 -11.518 1.00 15.58 7 VAL B CA 1
ATOM 2957 C C . VAL B 1 5 ? 37.584 32.774 -10.571 1.00 14.98 7 VAL B C 1
ATOM 2958 O O . VAL B 1 5 ? 38.567 32.173 -11.008 1.00 14.86 7 VAL B O 1
ATOM 2962 N N . LEU B 1 6 ? 37.332 32.919 -9.272 1.00 15.13 8 LEU B N 1
ATOM 2963 C CA . LEU B 1 6 ? 38.181 32.342 -8.234 1.00 14.85 8 LEU B CA 1
ATOM 2964 C C . LEU B 1 6 ? 37.421 31.207 -7.550 1.00 16.03 8 LEU B C 1
ATOM 2965 O O . LEU B 1 6 ? 36.242 31.353 -7.233 1.00 13.21 8 LEU B O 1
ATOM 2970 N N . ILE B 1 7 ? 38.086 30.075 -7.335 1.00 15.12 9 ILE B N 1
ATOM 2971 C CA . ILE B 1 7 ? 37.447 28.948 -6.656 1.00 14.01 9 ILE B CA 1
ATOM 2972 C C . ILE B 1 7 ? 38.142 28.748 -5.310 1.00 13.27 9 ILE B C 1
ATOM 2973 O O . ILE B 1 7 ? 39.352 28.531 -5.248 1.00 12.59 9 ILE B O 1
ATOM 2978 N N . LEU B 1 8 ? 37.369 28.848 -4.234 1.00 12.00 10 LEU B N 1
ATOM 2979 C CA . LEU B 1 8 ? 37.893 28.696 -2.879 1.00 12.89 10 LEU B CA 1
ATOM 2980 C C . LEU B 1 8 ? 38.037 27.212 -2.552 1.00 13.99 10 LEU B C 1
ATOM 2981 O O . LEU B 1 8 ? 37.057 26.544 -2.218 1.00 14.93 10 LEU B O 1
ATOM 2986 N N . CYS B 1 9 ? 39.264 26.702 -2.646 1.00 11.55 11 CYS B N 1
ATOM 2987 C CA . CYS B 1 9 ? 39.534 25.286 -2.396 1.00 12.30 11 CYS B CA 1
ATOM 2988 C C . CYS B 1 9 ? 40.042 24.964 -0.996 1.00 12.43 11 CYS B C 1
ATOM 2989 O O . CYS B 1 9 ? 40.458 25.846 -0.243 1.00 12.66 11 CYS B O 1
ATOM 2992 N N . GLY B 1 10 ? 40.024 23.673 -0.676 1.00 12.06 12 GLY B N 1
ATOM 2993 C CA . GLY B 1 10 ? 40.494 23.208 0.614 1.00 12.34 12 GLY B CA 1
ATOM 2994 C C . GLY B 1 10 ? 40.677 21.702 0.590 1.00 12.98 12 GLY B C 1
ATOM 2995 O O . GLY B 1 10 ? 40.160 21.020 -0.302 1.00 12.28 12 GLY B O 1
ATOM 2996 N N . ASP B 1 11 ? 41.411 21.176 1.564 1.00 12.48 13 ASP B N 1
ATOM 2997 C CA . ASP B 1 11 ? 41.636 19.740 1.626 1.00 12.59 13 ASP B CA 1
ATOM 2998 C C . ASP B 1 11 ? 40.326 19.012 1.880 1.00 11.93 13 ASP B C 1
ATOM 2999 O O . ASP B 1 11 ? 39.530 19.400 2.740 1.00 12.46 13 ASP B O 1
ATOM 3004 N N . TYR B 1 12 ? 40.120 17.951 1.112 1.00 11.57 14 TYR B N 1
ATOM 3005 C CA . TYR B 1 12 ? 38.921 17.131 1.177 1.00 11.37 14 TYR B CA 1
ATOM 3006 C C . TYR B 1 12 ? 37.640 17.809 0.716 1.00 12.36 14 TYR B C 1
ATOM 3007 O O . TYR B 1 12 ? 36.540 17.461 1.144 1.00 11.71 14 TYR B O 1
ATOM 3016 N N . MET B 1 13 ? 37.791 18.788 -0.169 1.00 13.03 15 MET B N 1
ATOM 3017 C CA . MET B 1 13 ? 36.627 19.425 -0.770 1.00 11.41 15 MET B CA 1
ATOM 3018 C C . MET B 1 13 ? 36.119 18.289 -1.672 1.00 11.46 15 MET B C 1
ATOM 3019 O O . MET B 1 13 ? 36.889 17.384 -2.010 1.00 10.81 15 MET B O 1
ATOM 3024 N N . GLU B 1 14 ? 34.844 18.312 -2.051 1.00 11.45 16 GLU B N 1
ATOM 3025 C CA . GLU B 1 14 ? 34.292 17.252 -2.899 1.00 11.45 16 GLU B CA 1
ATOM 3026 C C . GLU B 1 14 ? 34.887 17.325 -4.316 1.00 11.28 16 GLU B C 1
ATOM 3027 O O . GLU B 1 14 ? 34.853 18.369 -4.967 1.00 9.67 16 GLU B O 1
ATOM 3033 N N . ASP B 1 15 ? 35.434 16.203 -4.778 1.00 9.28 17 ASP B N 1
ATOM 3034 C CA . ASP B 1 15 ? 36.095 16.123 -6.081 1.00 11.08 17 ASP B CA 1
ATOM 3035 C C . ASP B 1 15 ? 35.286 16.673 -7.258 1.00 11.73 17 ASP B C 1
ATOM 3036 O O . ASP B 1 15 ? 35.802 17.470 -8.043 1.00 12.11 17 ASP B O 1
ATOM 3041 N N . TYR B 1 16 ? 34.033 16.247 -7.393 1.00 11.44 18 TYR B N 1
ATOM 3042 C CA . TYR B 1 16 ? 33.181 16.738 -8.476 1.00 10.72 18 TYR B CA 1
ATOM 3043 C C . TYR B 1 16 ? 32.921 18.231 -8.328 1.00 10.31 18 TYR B C 1
ATOM 3044 O O . TYR B 1 16 ? 32.927 18.978 -9.307 1.00 11.03 18 TYR B O 1
ATOM 3053 N N . GLU B 1 17 ? 32.687 18.657 -7.092 1.00 11.16 19 GLU B N 1
ATOM 3054 C CA . GLU B 1 17 ? 32.360 20.050 -6.820 1.00 10.43 19 GLU B CA 1
ATOM 3055 C C . GLU B 1 17 ? 33.455 21.069 -7.093 1.00 11.61 19 GLU B C 1
ATOM 3056 O O . GLU B 1 17 ? 33.189 22.267 -7.181 1.00 11.94 19 GLU B O 1
ATOM 3062 N N . VAL B 1 18 ? 34.689 20.602 -7.231 1.00 11.96 20 VAL B N 1
ATOM 3063 C CA . VAL B 1 18 ? 35.764 21.515 -7.575 1.00 12.85 20 VAL B CA 1
ATOM 3064 C C . VAL B 1 18 ? 36.083 21.346 -9.064 1.00 11.48 20 VAL B C 1
ATOM 3065 O O . VAL B 1 18 ? 36.137 22.327 -9.803 1.00 12.62 20 VAL B O 1
ATOM 3069 N N . MET B 1 19 ? 36.259 20.106 -9.515 1.00 10.83 21 MET B N 1
ATOM 3070 C CA . MET B 1 19 ? 36.608 19.872 -10.916 1.00 10.07 21 MET B CA 1
ATOM 3071 C C . MET B 1 19 ? 35.558 20.229 -11.971 1.00 11.14 21 MET B C 1
ATOM 3072 O O . MET B 1 19 ? 35.901 20.791 -13.011 1.00 11.95 21 MET B O 1
ATOM 3077 N N . VAL B 1 20 ? 34.291 19.911 -11.727 1.00 11.58 22 VAL B N 1
ATOM 3078 C CA . VAL B 1 20 ? 33.274 20.229 -12.720 1.00 12.42 22 VAL B CA 1
ATOM 3079 C C . VAL B 1 20 ? 33.222 21.736 -13.013 1.00 13.45 22 VAL B C 1
ATOM 3080 O O . VAL B 1 20 ? 33.316 22.150 -14.170 1.00 14.38 22 VAL B O 1
ATOM 3084 N N . PRO B 1 21 ? 33.076 22.578 -11.978 1.00 12.97 23 PRO B N 1
ATOM 3085 C CA . PRO B 1 21 ? 33.042 24.006 -12.308 1.00 13.32 23 PRO B CA 1
ATOM 3086 C C . PRO B 1 21 ? 34.376 24.516 -12.850 1.00 13.69 23 PRO B C 1
ATOM 3087 O O . PRO B 1 21 ? 34.409 25.345 -13.755 1.00 13.82 23 PRO B O 1
ATOM 3091 N N . PHE B 1 22 ? 35.476 24.010 -12.306 1.00 12.62 24 PHE B N 1
ATOM 3092 C CA . PHE B 1 22 ? 36.793 24.442 -12.762 1.00 13.32 24 PHE B CA 1
ATOM 3093 C C . PHE B 1 22 ? 36.964 24.247 -14.266 1.00 13.73 24 PHE B C 1
ATOM 3094 O O . PHE B 1 22 ? 37.428 25.146 -14.970 1.00 14.32 24 PHE B O 1
ATOM 3102 N N . GLN B 1 23 ? 36.578 23.075 -14.756 1.00 12.22 25 GLN B N 1
ATOM 3103 C CA . GLN B 1 23 ? 36.724 22.767 -16.172 1.00 12.61 25 GLN B CA 1
ATOM 3104 C C . GLN B 1 23 ? 35.574 23.250 -17.056 1.00 12.53 25 GLN B C 1
ATOM 3105 O O . GLN B 1 23 ? 35.796 23.655 -18.198 1.00 14.29 25 GLN B O 1
ATOM 3111 N N . ALA B 1 24 ? 34.350 23.214 -16.541 1.00 13.43 26 ALA B N 1
ATOM 3112 C CA . ALA B 1 24 ? 33.211 23.676 -17.327 1.00 13.46 26 ALA B CA 1
ATOM 3113 C C . ALA B 1 24 ? 33.334 25.176 -17.591 1.00 14.10 26 ALA B C 1
ATOM 3114 O O . ALA B 1 24 ? 33.170 25.630 -18.725 1.00 13.54 26 ALA B O 1
ATOM 3116 N N . LEU B 1 25 ? 33.632 25.946 -16.546 1.00 12.76 27 LEU B N 1
ATOM 3117 C CA . LEU B 1 25 ? 33.752 27.391 -16.698 1.00 12.66 27 LEU B CA 1
ATOM 3118 C C . LEU B 1 25 ? 34.857 27.756 -17.686 1.00 14.21 27 LEU B C 1
ATOM 3119 O O . LEU B 1 25 ? 34.721 28.703 -18.456 1.00 15.63 27 LEU B O 1
ATOM 3124 N N . GLN B 1 26 ? 35.949 26.999 -17.671 1.00 14.78 28 GLN B N 1
ATOM 3125 C CA . GLN B 1 26 ? 37.038 27.246 -18.603 1.00 16.42 28 GLN B CA 1
ATOM 3126 C C . GLN B 1 26 ? 36.580 26.898 -20.019 1.00 16.48 28 GLN B C 1
ATOM 3127 O O . GLN B 1 26 ? 36.932 27.581 -20.980 1.00 18.09 28 GLN B O 1
ATOM 3133 N N . ALA B 1 27 ? 35.793 25.834 -20.143 1.00 15.91 29 ALA B N 1
ATOM 3134 C CA . ALA B 1 27 ? 35.284 25.423 -21.444 1.00 17.14 29 ALA B CA 1
ATOM 3135 C C . ALA B 1 27 ? 34.416 26.536 -22.016 1.00 17.16 29 ALA B C 1
ATOM 3136 O O . ALA B 1 27 ? 34.314 26.693 -23.235 1.00 17.28 29 ALA B O 1
ATOM 3138 N N . PHE B 1 28 ? 33.795 27.307 -21.127 1.00 16.52 30 PHE B N 1
ATOM 3139 C CA . PHE B 1 28 ? 32.927 28.401 -21.543 1.00 16.89 30 PHE B CA 1
ATOM 3140 C C . PHE B 1 28 ? 33.667 29.726 -21.746 1.00 17.88 30 PHE B C 1
ATOM 3141 O O . PHE B 1 28 ? 33.038 30.777 -21.877 1.00 18.99 30 PHE B O 1
ATOM 3149 N N . GLY B 1 29 ? 34.996 29.679 -21.761 1.00 18.39 31 GLY B N 1
ATOM 3150 C CA . GLY B 1 29 ? 35.778 30.887 -21.986 1.00 19.74 31 GLY B CA 1
ATOM 3151 C C . GLY B 1 29 ? 36.095 31.741 -20.774 1.00 20.15 31 GLY B C 1
ATOM 3152 O O . GLY B 1 29 ? 36.460 32.909 -20.912 1.00 22.19 31 GLY B O 1
ATOM 3153 N N . ILE B 1 30 ? 35.966 31.167 -19.584 1.00 18.07 32 ILE B N 1
ATOM 3154 C CA . ILE B 1 30 ? 36.245 31.892 -18.353 1.00 17.78 32 ILE B CA 1
ATOM 3155 C C . ILE B 1 30 ? 37.589 31.466 -17.769 1.00 17.88 32 ILE B C 1
ATOM 3156 O O . ILE B 1 30 ? 37.901 30.277 -17.712 1.00 18.41 32 ILE B O 1
ATOM 3161 N N . THR B 1 31 ? 38.391 32.441 -17.351 1.00 17.39 33 THR B N 1
ATOM 3162 C CA . THR B 1 31 ? 39.682 32.144 -16.744 1.00 16.58 33 THR B CA 1
ATOM 3163 C C . THR B 1 31 ? 39.383 31.775 -15.298 1.00 16.24 33 THR B C 1
ATOM 3164 O O . THR B 1 31 ? 38.722 32.529 -14.582 1.00 14.89 33 THR B O 1
ATOM 3168 N N . VAL B 1 32 ? 39.861 30.615 -14.865 1.00 15.19 34 VAL B N 1
ATOM 3169 C CA . VAL B 1 32 ? 39.591 30.182 -13.501 1.00 14.77 34 VAL B CA 1
ATOM 3170 C C . VAL B 1 32 ? 40.860 29.937 -12.698 1.00 14.51 34 VAL B C 1
ATOM 3171 O O . VAL B 1 32 ? 41.778 29.259 -13.157 1.00 16.05 34 VAL B O 1
ATOM 3175 N N . HIS B 1 33 ? 40.899 30.511 -11.500 1.00 14.98 35 HIS B N 1
ATOM 3176 C CA . HIS B 1 33 ? 42.026 30.359 -10.589 1.00 15.12 35 HIS B CA 1
ATOM 3177 C C . HIS B 1 33 ? 41.528 29.619 -9.356 1.00 15.34 35 HIS B C 1
ATOM 3178 O O . HIS B 1 33 ? 40.405 29.840 -8.902 1.00 14.36 35 HIS B O 1
ATOM 3185 N N . THR B 1 34 ? 42.370 28.740 -8.826 1.00 13.69 36 THR B N 1
ATOM 3186 C CA . THR B 1 34 ? 42.028 27.945 -7.652 1.00 13.46 36 THR B CA 1
ATOM 3187 C C . THR B 1 34 ? 43.038 28.202 -6.535 1.00 12.63 36 THR B C 1
ATOM 3188 O O . THR B 1 34 ? 44.247 28.198 -6.772 1.00 12.48 36 THR B O 1
ATOM 3192 N N . VAL B 1 35 ? 42.542 28.433 -5.323 1.00 13.31 37 VAL B N 1
ATOM 3193 C CA . VAL B 1 35 ? 43.416 28.692 -4.186 1.00 13.34 37 VAL B CA 1
ATOM 3194 C C . VAL B 1 35 ? 42.977 27.968 -2.917 1.00 14.39 37 VAL B C 1
ATOM 3195 O O . VAL B 1 35 ? 41.823 27.551 -2.781 1.00 14.88 37 VAL B O 1
ATOM 3199 N N . CYS B 1 36 ? 43.921 27.826 -1.993 1.00 13.09 38 CYS B N 1
ATOM 3200 C CA . CYS B 1 36 ? 43.680 27.198 -0.696 1.00 12.99 38 CYS B CA 1
ATOM 3201 C C . CYS B 1 36 ? 44.612 27.890 0.293 1.00 13.31 38 CYS B C 1
ATOM 3202 O O . CYS B 1 36 ? 45.806 28.035 0.026 1.00 13.36 38 CYS B O 1
ATOM 3205 N N . PRO B 1 37 ? 44.082 28.347 1.437 1.00 13.83 39 PRO B N 1
ATOM 3206 C CA . PRO B 1 37 ? 44.950 29.017 2.410 1.00 14.61 39 PRO B CA 1
ATOM 3207 C C . PRO B 1 37 ? 46.089 28.097 2.841 1.00 15.16 39 PRO B C 1
ATOM 3208 O O . PRO B 1 37 ? 45.897 26.894 2.981 1.00 14.37 39 PRO B O 1
ATOM 3212 N N . GLY B 1 38 ? 47.276 28.668 3.027 1.00 14.27 40 GLY B N 1
ATOM 3213 C CA . GLY B 1 38 ? 48.420 27.876 3.439 1.00 15.73 40 GLY B CA 1
ATOM 3214 C C . GLY B 1 38 ? 49.083 27.102 2.314 1.00 16.23 40 GLY B C 1
ATOM 3215 O O . GLY B 1 38 ? 50.014 26.329 2.553 1.00 16.24 40 GLY B O 1
ATOM 3216 N N . LYS B 1 39 ? 48.605 27.295 1.088 1.00 15.20 41 LYS B N 1
ATOM 3217 C CA . LYS B 1 39 ? 49.175 26.603 -0.060 1.00 16.04 41 LYS B CA 1
ATOM 3218 C C . LYS B 1 39 ? 49.430 27.550 -1.228 1.00 16.30 41 LYS B C 1
ATOM 3219 O O . LYS B 1 39 ? 48.818 28.616 -1.322 1.00 16.50 41 LYS B O 1
ATOM 3225 N N . LYS B 1 40 ? 50.343 27.153 -2.109 1.00 17.43 42 LYS B N 1
ATOM 3226 C CA . LYS B 1 40 ? 50.709 27.962 -3.267 1.00 17.78 42 LYS B CA 1
ATOM 3227 C C . LYS B 1 40 ? 50.341 27.277 -4.573 1.00 18.11 42 LYS B C 1
ATOM 3228 O O . LYS B 1 40 ? 50.081 26.069 -4.606 1.00 15.81 42 LYS B O 1
ATOM 3234 N N . ALA B 1 41 ? 50.338 28.054 -5.652 1.00 16.47 43 ALA B N 1
ATOM 3235 C CA . ALA B 1 41 ? 50.035 27.518 -6.969 1.00 16.79 43 ALA B CA 1
ATOM 3236 C C . ALA B 1 41 ? 50.990 26.356 -7.205 1.00 16.57 43 ALA B C 1
ATOM 3237 O O . ALA B 1 41 ? 52.193 26.468 -6.953 1.00 18.64 43 ALA B O 1
ATOM 3239 N N . GLY B 1 42 ? 50.456 25.239 -7.681 1.00 15.06 44 GLY B N 1
ATOM 3240 C CA . GLY B 1 42 ? 51.294 24.078 -7.923 1.00 15.32 44 GLY B CA 1
ATOM 3241 C C . GLY B 1 42 ? 51.127 23.043 -6.826 1.00 15.34 44 GLY B C 1
ATOM 3242 O O . GLY B 1 42 ? 51.410 21.863 -7.032 1.00 14.90 44 GLY B O 1
ATOM 3243 N N . ASP B 1 43 ? 50.681 23.483 -5.652 1.00 15.42 45 ASP B N 1
ATOM 3244 C CA . ASP B 1 43 ? 50.458 22.561 -4.545 1.00 15.98 45 ASP B CA 1
ATOM 3245 C C . ASP B 1 43 ? 49.179 21.795 -4.840 1.00 16.57 45 ASP B C 1
ATOM 3246 O O . ASP B 1 43 ? 48.388 22.200 -5.694 1.00 16.37 45 ASP B O 1
ATOM 3251 N N . SER B 1 44 ? 48.977 20.691 -4.132 1.00 17.18 46 SER B N 1
ATOM 3252 C CA . SER B 1 44 ? 47.788 19.883 -4.336 1.00 17.05 46 SER B CA 1
ATOM 3253 C C . SER B 1 44 ? 46.973 19.732 -3.061 1.00 16.22 46 SER B C 1
ATOM 3254 O O . SER B 1 44 ? 47.487 19.884 -1.949 1.00 16.04 46 SER B O 1
ATOM 3257 N N . CYS B 1 45 ? 45.688 19.450 -3.245 1.00 14.09 47 CYS B N 1
ATOM 3258 C CA . CYS B 1 45 ? 44.759 19.227 -2.145 1.00 13.23 47 CYS B CA 1
ATOM 3259 C C . CYS B 1 45 ? 44.139 17.856 -2.333 1.00 12.89 47 CYS B C 1
ATOM 3260 O O . CYS B 1 45 ? 43.812 17.471 -3.454 1.00 14.54 47 CYS B O 1
ATOM 3263 N N . PRO B 1 46 ? 43.986 17.089 -1.245 1.00 12.79 48 PRO B N 1
ATOM 3264 C CA . PRO B 1 46 ? 43.363 15.779 -1.435 1.00 11.88 48 PRO B CA 1
ATOM 3265 C C . PRO B 1 46 ? 41.883 16.119 -1.620 1.00 11.04 48 PRO B C 1
ATOM 3266 O O . PRO B 1 46 ? 41.449 17.194 -1.203 1.00 11.66 48 PRO B O 1
ATOM 3270 N N . THR B 1 47 ? 41.116 15.248 -2.265 1.00 10.07 49 THR B N 1
ATOM 3271 C CA . THR B 1 47 ? 39.692 15.521 -2.444 1.00 10.98 49 THR B CA 1
ATOM 3272 C C . THR B 1 47 ? 38.890 14.354 -1.900 1.00 10.83 49 THR B C 1
ATOM 3273 O O . THR B 1 47 ? 39.420 13.256 -1.691 1.00 10.75 49 THR B O 1
ATOM 3277 N N . ALA B 1 48 ? 37.605 14.590 -1.674 1.00 11.13 50 ALA B N 1
ATOM 3278 C CA . ALA B 1 48 ? 36.744 13.545 -1.161 1.00 12.31 50 ALA B CA 1
ATOM 3279 C C . ALA B 1 48 ? 35.707 13.145 -2.192 1.00 12.68 50 ALA B C 1
ATOM 3280 O O . ALA B 1 48 ? 35.221 13.978 -2.965 1.00 11.95 50 ALA B O 1
ATOM 3282 N N . VAL B 1 49 ? 35.398 11.855 -2.217 1.00 11.80 51 VAL B N 1
ATOM 3283 C CA . VAL B 1 49 ? 34.367 11.325 -3.093 1.00 12.70 51 VAL B CA 1
ATOM 3284 C C . VAL B 1 49 ? 33.184 11.058 -2.171 1.00 12.06 51 VAL B C 1
ATOM 3285 O O . VAL B 1 49 ? 33.253 10.199 -1.289 1.00 11.96 51 VAL B O 1
ATOM 3289 N N . HIS B 1 50 ? 32.113 11.822 -2.345 1.00 12.13 52 HIS B N 1
ATOM 3290 C CA . HIS B 1 50 ? 30.926 11.634 -1.530 1.00 12.53 52 HIS B CA 1
ATOM 3291 C C . HIS B 1 50 ? 29.871 10.996 -2.403 1.00 14.98 52 HIS B C 1
ATOM 3292 O O . HIS B 1 50 ? 29.370 11.606 -3.348 1.00 15.72 52 HIS B O 1
ATOM 3299 N N . ASP B 1 51 ? 29.567 9.743 -2.084 1.00 15.53 53 ASP B N 1
ATOM 3300 C CA . ASP B 1 51 ? 28.609 8.951 -2.830 1.00 19.18 53 ASP B CA 1
ATOM 3301 C C . ASP B 1 51 ? 27.389 8.639 -1.972 1.00 20.18 53 ASP B C 1
ATOM 3302 O O . ASP B 1 51 ? 27.498 8.421 -0.768 1.00 20.00 53 ASP B O 1
ATOM 3307 N N . PHE B 1 52 ? 26.224 8.631 -2.603 1.00 23.59 54 PHE B N 1
ATOM 3308 C CA . PHE B 1 52 ? 24.981 8.328 -1.909 1.00 27.41 54 PHE B CA 1
ATOM 3309 C C . PHE B 1 52 ? 24.661 6.888 -2.284 1.00 29.01 54 PHE B C 1
ATOM 3310 O O . PHE B 1 52 ? 24.077 6.618 -3.335 1.00 30.97 54 PHE B O 1
ATOM 3318 N N . CYS B 1 53 ? 25.063 5.964 -1.417 1.00 29.83 55 CYS B N 1
ATOM 3319 C CA . CYS B 1 53 ? 24.881 4.542 -1.673 1.00 31.46 55 CYS B CA 1
ATOM 3320 C C . CYS B 1 53 ? 23.848 3.825 -0.806 1.00 32.11 55 CYS B C 1
ATOM 3321 O O . CYS B 1 53 ? 24.068 2.685 -0.392 1.00 32.92 55 CYS B O 1
ATOM 3324 N N . GLY B 1 54 ? 22.729 4.484 -0.526 1.00 31.68 56 GLY B N 1
ATOM 3325 C CA . GLY B 1 54 ? 21.688 3.846 0.262 1.00 30.94 56 GLY B CA 1
ATOM 3326 C C . GLY B 1 54 ? 21.771 3.934 1.776 1.00 30.69 56 GLY B C 1
ATOM 3327 O O . GLY B 1 54 ? 20.948 3.333 2.469 1.00 30.77 56 GLY B O 1
ATOM 3328 N N . HIS B 1 55 ? 22.753 4.659 2.301 1.00 29.47 57 HIS B N 1
ATOM 3329 C CA . HIS B 1 55 ? 22.881 4.807 3.750 1.00 28.30 57 HIS B CA 1
ATOM 3330 C C . HIS B 1 55 ? 22.101 6.047 4.159 1.00 26.90 57 HIS B C 1
ATOM 3331 O O . HIS B 1 55 ? 21.621 6.785 3.300 1.00 26.71 57 HIS B O 1
ATOM 3338 N N . GLN B 1 56 ? 21.971 6.284 5.462 1.00 24.77 58 GLN B N 1
ATOM 3339 C CA . GLN B 1 56 ? 21.226 7.450 5.924 1.00 22.31 58 GLN B CA 1
ATOM 3340 C C . GLN B 1 56 ? 21.944 8.751 5.584 1.00 21.34 58 GLN B C 1
ATOM 3341 O O . GLN B 1 56 ? 21.376 9.834 5.712 1.00 19.59 58 GLN B O 1
ATOM 3347 N N . THR B 1 57 ? 23.202 8.637 5.165 1.00 20.21 59 THR B N 1
ATOM 3348 C CA . THR B 1 57 ? 23.988 9.793 4.743 1.00 18.84 59 THR B CA 1
ATOM 3349 C C . THR B 1 57 ? 25.013 9.301 3.724 1.00 19.15 59 THR B C 1
ATOM 3350 O O . THR B 1 57 ? 25.078 8.107 3.440 1.00 18.01 59 THR B O 1
ATOM 3354 N N . TYR B 1 58 ? 25.812 10.206 3.171 1.00 16.57 60 TYR B N 1
ATOM 3355 C CA . TYR B 1 58 ? 26.784 9.804 2.160 1.00 15.51 60 TYR B CA 1
ATOM 3356 C C . TYR B 1 58 ? 27.975 9.003 2.674 1.00 14.71 60 TYR B C 1
ATOM 3357 O O . TYR B 1 58 ? 28.327 9.058 3.850 1.00 14.78 60 TYR B O 1
ATOM 3366 N N . PHE B 1 59 ? 28.577 8.250 1.758 1.00 13.71 61 PHE B N 1
ATOM 3367 C CA . PHE B 1 59 ? 29.763 7.451 2.029 1.00 15.44 61 PHE B CA 1
ATOM 3368 C C . PHE B 1 59 ? 30.923 8.258 1.457 1.00 16.67 61 PHE B C 1
ATOM 3369 O O . PHE B 1 59 ? 30.738 9.002 0.491 1.00 16.47 61 PHE B O 1
ATOM 3377 N N . GLU B 1 60 ? 32.109 8.128 2.045 1.00 14.45 62 GLU B N 1
ATOM 3378 C CA . GLU B 1 60 ? 33.265 8.856 1.532 1.00 13.07 62 GLU B CA 1
ATOM 3379 C C . GLU B 1 60 ? 34.502 8.008 1.309 1.00 12.46 62 GLU B C 1
ATOM 3380 O O . GLU B 1 60 ? 34.824 7.135 2.110 1.00 13.22 62 GLU B O 1
ATOM 3386 N N . SER B 1 61 ? 35.187 8.281 0.204 1.00 12.27 63 SER B N 1
ATOM 3387 C CA . SER B 1 61 ? 36.454 7.631 -0.109 1.00 13.43 63 SER B CA 1
ATOM 3388 C C . SER B 1 61 ? 37.281 8.776 -0.690 1.00 13.66 63 SER B C 1
ATOM 3389 O O . SER B 1 61 ? 36.763 9.881 -0.867 1.00 12.95 63 SER B O 1
ATOM 3392 N N . ARG B 1 62 ? 38.554 8.541 -0.976 1.00 12.42 64 ARG B N 1
ATOM 3393 C CA . ARG B 1 62 ? 39.396 9.611 -1.498 1.00 13.46 64 ARG B CA 1
ATOM 3394 C C . ARG B 1 62 ? 39.360 9.740 -3.022 1.00 12.52 64 ARG B C 1
ATOM 3395 O O . ARG B 1 62 ? 39.375 8.743 -3.738 1.00 13.10 64 ARG B O 1
ATOM 3403 N N . GLY B 1 63 ? 39.311 10.980 -3.506 1.00 12.68 65 GLY B N 1
ATOM 3404 C CA . GLY B 1 63 ? 39.268 11.225 -4.940 1.00 11.99 65 GLY B CA 1
ATOM 3405 C C . GLY B 1 63 ? 40.613 11.614 -5.531 1.00 12.38 65 GLY B C 1
ATOM 3406 O O . GLY B 1 63 ? 41.663 11.309 -4.954 1.00 13.27 65 GLY B O 1
ATOM 3407 N N . HIS B 1 64 ? 40.594 12.274 -6.687 1.00 10.65 66 HIS B N 1
ATOM 3408 C CA . HIS B 1 64 ? 41.840 12.700 -7.322 1.00 10.48 66 HIS B CA 1
ATOM 3409 C C . HIS B 1 64 ? 42.484 13.812 -6.507 1.00 12.03 66 HIS B C 1
ATOM 3410 O O . HIS B 1 64 ? 41.796 14.610 -5.875 1.00 11.77 66 HIS B O 1
ATOM 3417 N N . ASN B 1 65 ? 43.809 13.875 -6.525 1.00 11.14 67 ASN B N 1
ATOM 3418 C CA . ASN B 1 65 ? 44.475 14.977 -5.857 1.00 12.09 67 ASN B CA 1
ATOM 3419 C C . ASN B 1 65 ? 44.228 16.143 -6.812 1.00 10.87 67 ASN B C 1
ATOM 3420 O O . ASN B 1 65 ? 44.307 15.977 -8.032 1.00 11.43 67 ASN B O 1
ATOM 3425 N N . PHE B 1 66 ? 43.913 17.315 -6.269 1.00 11.75 68 PHE B N 1
ATOM 3426 C CA . PHE B 1 66 ? 43.650 18.479 -7.107 1.00 11.52 68 PHE B CA 1
ATOM 3427 C C . PHE B 1 66 ? 44.807 19.468 -7.043 1.00 11.65 68 PHE B C 1
ATOM 3428 O O . PHE B 1 66 ? 45.216 19.884 -5.959 1.00 12.45 68 PHE B O 1
ATOM 3436 N N . THR B 1 67 ? 45.318 19.854 -8.208 1.00 12.10 69 THR B N 1
ATOM 3437 C CA . THR B 1 67 ? 46.436 20.788 -8.272 1.00 11.91 69 THR B CA 1
ATOM 3438 C C . THR B 1 67 ? 45.973 22.231 -8.435 1.00 12.61 69 THR B C 1
ATOM 3439 O O . THR B 1 67 ? 45.318 22.579 -9.416 1.00 13.80 69 THR B O 1
ATOM 3443 N N . LEU B 1 68 ? 46.324 23.064 -7.459 1.00 12.92 70 LEU B N 1
ATOM 3444 C CA . LEU B 1 68 ? 45.957 24.480 -7.464 1.00 14.03 70 LEU B CA 1
ATOM 3445 C C . LEU B 1 68 ? 46.779 25.216 -8.511 1.00 13.34 70 LEU B C 1
ATOM 3446 O O . LEU B 1 68 ? 47.909 24.831 -8.792 1.00 14.50 70 LEU B O 1
ATOM 3451 N N . ASN B 1 69 ? 46.221 26.276 -9.089 1.00 14.51 71 ASN B N 1
ATOM 3452 C CA . ASN B 1 69 ? 46.963 27.035 -10.089 1.00 15.18 71 ASN B CA 1
ATOM 3453 C C . ASN B 1 69 ? 47.158 28.486 -9.666 1.00 15.58 71 ASN B C 1
ATOM 3454 O O . ASN B 1 69 ? 47.629 29.308 -10.451 1.00 16.60 71 ASN B O 1
ATOM 3459 N N . ALA B 1 70 ? 46.796 28.794 -8.423 1.00 17.23 72 ALA B N 1
ATOM 3460 C CA . ALA B 1 70 ? 46.946 30.147 -7.899 1.00 17.09 72 ALA B CA 1
ATOM 3461 C C . ALA B 1 70 ? 47.370 30.123 -6.432 1.00 17.62 72 ALA B C 1
ATOM 3462 O O . ALA B 1 70 ? 47.225 29.108 -5.749 1.00 17.00 72 ALA B O 1
ATOM 3464 N N . THR B 1 71 ? 47.894 31.248 -5.953 1.00 17.68 73 THR B N 1
ATOM 3465 C CA . THR B 1 71 ? 48.364 31.361 -4.576 1.00 18.13 73 THR B CA 1
ATOM 3466 C C . THR B 1 71 ? 47.446 32.239 -3.725 1.00 18.91 73 THR B C 1
ATOM 3467 O O . THR B 1 71 ? 47.321 33.446 -3.945 1.00 18.53 73 THR B O 1
ATOM 3471 N N . PHE B 1 72 ? 46.808 31.612 -2.744 1.00 18.15 74 PHE B N 1
ATOM 3472 C CA . PHE B 1 72 ? 45.868 32.281 -1.853 1.00 18.25 74 PHE B CA 1
ATOM 3473 C C . PHE B 1 72 ? 46.340 33.618 -1.281 1.00 19.08 74 PHE B C 1
ATOM 3474 O O . PHE B 1 72 ? 45.605 34.611 -1.311 1.00 18.21 74 PHE B O 1
ATOM 3482 N N . ASP B 1 73 ? 47.565 33.639 -0.770 1.00 19.73 75 ASP B N 1
ATOM 3483 C CA . ASP B 1 73 ? 48.127 34.837 -0.158 1.00 23.49 75 ASP B CA 1
ATOM 3484 C C . ASP B 1 73 ? 48.411 35.993 -1.119 1.00 23.81 75 ASP B C 1
ATOM 3485 O O . ASP B 1 73 ? 48.707 37.103 -0.678 1.00 24.62 75 ASP B O 1
ATOM 3490 N N . GLU B 1 74 ? 48.321 35.742 -2.421 1.00 23.63 76 GLU B N 1
ATOM 3491 C CA . GLU B 1 74 ? 48.584 36.789 -3.408 1.00 23.95 76 GLU B CA 1
ATOM 3492 C C . GLU B 1 74 ? 47.317 37.209 -4.146 1.00 24.63 76 GLU B C 1
ATOM 3493 O O . GLU B 1 74 ? 47.366 37.983 -5.106 1.00 23.61 76 GLU B O 1
ATOM 3499 N N . VAL B 1 75 ? 46.180 36.700 -3.688 1.00 22.40 77 VAL B N 1
ATOM 3500 C CA . VAL B 1 75 ? 44.902 37.012 -4.310 1.00 23.23 77 VAL B CA 1
ATOM 3501 C C . VAL B 1 75 ? 44.546 38.495 -4.282 1.00 23.13 77 VAL B C 1
ATOM 3502 O O . VAL B 1 75 ? 44.587 39.139 -3.234 1.00 23.71 77 VAL B O 1
ATOM 3506 N N . ASP B 1 76 ? 44.208 39.023 -5.455 1.00 22.91 78 ASP B N 1
ATOM 3507 C CA . ASP B 1 76 ? 43.796 40.413 -5.613 1.00 23.57 78 ASP B CA 1
ATOM 3508 C C . ASP B 1 76 ? 42.341 40.337 -6.065 1.00 22.71 78 ASP B C 1
ATOM 3509 O O . ASP B 1 76 ? 42.062 40.185 -7.256 1.00 21.10 78 ASP B O 1
ATOM 3514 N N . LEU B 1 77 ? 41.420 40.441 -5.114 1.00 22.51 79 LEU B N 1
ATOM 3515 C CA . LEU B 1 77 ? 39.996 40.342 -5.411 1.00 22.68 79 LEU B CA 1
ATOM 3516 C C . LEU B 1 77 ? 39.477 41.214 -6.544 1.00 23.00 79 LEU B C 1
ATOM 3517 O O . LEU B 1 77 ? 38.522 40.835 -7.219 1.00 22.78 79 LEU B O 1
ATOM 3522 N N . SER B 1 78 ? 40.095 42.371 -6.765 1.00 23.20 80 SER B N 1
ATOM 3523 C CA . SER B 1 78 ? 39.640 43.263 -7.829 1.00 24.13 80 SER B CA 1
ATOM 3524 C C . SER B 1 78 ? 39.806 42.648 -9.221 1.00 24.67 80 SER B C 1
ATOM 3525 O O . SER B 1 78 ? 39.276 43.168 -10.204 1.00 25.92 80 SER B O 1
ATOM 3528 N N . LYS B 1 79 ? 40.532 41.538 -9.306 1.00 23.88 81 LYS B N 1
ATOM 3529 C CA . LYS B 1 79 ? 40.755 40.874 -10.587 1.00 23.55 81 LYS B CA 1
ATOM 3530 C C . LYS B 1 79 ? 39.710 39.801 -10.887 1.00 22.56 81 LYS B C 1
ATOM 3531 O O . LYS B 1 79 ? 39.684 39.247 -11.988 1.00 22.33 81 LYS B O 1
ATOM 3537 N N . TYR B 1 80 ? 38.843 39.519 -9.919 1.00 20.11 82 TYR B N 1
ATOM 3538 C CA . TYR B 1 80 ? 37.834 38.477 -10.087 1.00 19.28 82 TYR B CA 1
ATOM 3539 C C . TYR B 1 80 ? 36.399 38.971 -10.219 1.00 19.46 82 TYR B C 1
ATOM 3540 O O . TYR B 1 80 ? 35.952 39.836 -9.469 1.00 20.60 82 TYR B O 1
ATOM 3549 N N . ASP B 1 81 ? 35.684 38.391 -11.178 1.00 18.53 83 ASP B N 1
ATOM 3550 C CA . ASP B 1 81 ? 34.297 38.747 -11.447 1.00 18.70 83 ASP B CA 1
ATOM 3551 C C . ASP B 1 81 ? 33.323 37.856 -10.681 1.00 18.91 83 ASP B C 1
ATOM 3552 O O . ASP B 1 81 ? 32.172 38.232 -10.462 1.00 17.51 83 ASP B O 1
ATOM 3557 N N . GLY B 1 82 ? 33.788 36.677 -10.278 1.00 16.93 84 GLY B N 1
ATOM 3558 C CA . GLY B 1 82 ? 32.926 35.756 -9.557 1.00 16.19 84 GLY B CA 1
ATOM 3559 C C . GLY B 1 82 ? 33.698 34.829 -8.639 1.00 14.83 84 GLY B C 1
ATOM 3560 O O . GLY B 1 82 ? 34.903 34.659 -8.790 1.00 13.81 84 GLY B O 1
ATOM 3561 N N . LEU B 1 83 ? 32.992 34.226 -7.688 1.00 13.75 85 LEU B N 1
ATOM 3562 C CA . LEU B 1 83 ? 33.601 33.317 -6.719 1.00 13.04 85 LEU B CA 1
ATOM 3563 C C . LEU B 1 83 ? 32.799 32.029 -6.618 1.00 13.24 85 LEU B C 1
ATOM 3564 O O . LEU B 1 83 ? 31.573 32.061 -6.575 1.00 12.85 85 LEU B O 1
ATOM 3569 N N . VAL B 1 84 ? 33.496 30.897 -6.582 1.00 13.09 86 VAL B N 1
ATOM 3570 C CA . VAL B 1 84 ? 32.836 29.600 -6.458 1.00 13.65 86 VAL B CA 1
ATOM 3571 C C . VAL B 1 84 ? 33.346 28.923 -5.192 1.00 13.43 86 VAL B C 1
ATOM 3572 O O . VAL B 1 84 ? 34.549 28.928 -4.915 1.00 14.29 86 VAL B O 1
ATOM 3576 N N . ILE B 1 85 ? 32.424 28.351 -4.423 1.00 12.06 87 ILE B N 1
ATOM 3577 C CA . ILE B 1 85 ? 32.781 27.668 -3.185 1.00 12.28 87 ILE B CA 1
ATOM 3578 C C . ILE B 1 85 ? 32.332 26.208 -3.239 1.00 12.96 87 ILE B C 1
ATOM 3579 O O . ILE B 1 85 ? 31.148 25.905 -3.061 1.00 13.73 87 ILE B O 1
ATOM 3584 N N . PRO B 1 86 ? 33.269 25.286 -3.512 1.00 12.54 88 PRO B N 1
ATOM 3585 C CA . PRO B 1 86 ? 32.963 23.853 -3.583 1.00 12.28 88 PRO B CA 1
ATOM 3586 C C . PRO B 1 86 ? 32.566 23.318 -2.207 1.00 11.65 88 PRO B C 1
ATOM 3587 O O . PRO B 1 86 ? 32.881 23.926 -1.180 1.00 12.61 88 PRO B O 1
ATOM 3591 N N . GLY B 1 87 ? 31.879 22.180 -2.198 1.00 11.20 89 GLY B N 1
ATOM 3592 C CA . GLY B 1 87 ? 31.464 21.554 -0.955 1.00 12.70 89 GLY B CA 1
ATOM 3593 C C . GLY B 1 87 ? 32.478 20.524 -0.482 1.00 13.40 89 GLY B C 1
ATOM 3594 O O . GLY B 1 87 ? 33.664 20.628 -0.794 1.00 13.23 89 GLY B O 1
ATOM 3595 N N . GLY B 1 88 ? 32.009 19.519 0.252 1.00 12.32 90 GLY B N 1
ATOM 3596 C CA . GLY B 1 88 ? 32.904 18.507 0.779 1.00 11.17 90 GLY B CA 1
ATOM 3597 C C . GLY B 1 88 ? 33.195 18.821 2.236 1.00 10.98 90 GLY B C 1
ATOM 3598 O O . GLY B 1 88 ? 32.394 19.485 2.896 1.00 10.76 90 GLY B O 1
ATOM 3599 N N . ARG B 1 89 ? 34.330 18.354 2.748 1.00 10.24 91 ARG B N 1
ATOM 3600 C CA . ARG B 1 89 ? 34.692 18.597 4.143 1.00 9.89 91 ARG B CA 1
ATOM 3601 C C . ARG B 1 89 ? 35.650 19.768 4.334 1.00 8.68 91 ARG B C 1
ATOM 3602 O O . ARG B 1 89 ? 36.064 20.062 5.453 1.00 11.19 91 ARG B O 1
ATOM 3610 N N . ALA B 1 90 ? 35.999 20.436 3.241 1.00 10.56 92 ALA B N 1
ATOM 3611 C CA . ALA B 1 90 ? 36.891 21.589 3.312 1.00 10.58 92 ALA B CA 1
ATOM 3612 C C . ALA B 1 90 ? 36.180 22.790 3.944 1.00 11.65 92 ALA B C 1
ATOM 3613 O O . ALA B 1 90 ? 36.740 23.476 4.803 1.00 11.71 92 ALA B O 1
ATOM 3615 N N . PRO B 1 91 ? 34.929 23.058 3.534 1.00 11.23 93 PRO B N 1
ATOM 3616 C CA . PRO B 1 91 ? 34.223 24.206 4.114 1.00 11.44 93 PRO B CA 1
ATOM 3617 C C . PRO B 1 91 ? 34.195 24.324 5.640 1.00 10.93 93 PRO B C 1
ATOM 3618 O O . PRO B 1 91 ? 34.342 25.423 6.169 1.00 12.20 93 PRO B O 1
ATOM 3622 N N . GLU B 1 92 ? 34.011 23.217 6.355 1.00 10.30 94 GLU B N 1
ATOM 3623 C CA . GLU B 1 92 ? 33.940 23.320 7.807 1.00 10.58 94 GLU B CA 1
ATOM 3624 C C . GLU B 1 92 ? 35.195 23.929 8.424 1.00 11.87 94 GLU B C 1
ATOM 3625 O O . GLU B 1 92 ? 35.101 24.704 9.370 1.00 12.52 94 GLU B O 1
ATOM 3631 N N . TYR B 1 93 ? 36.370 23.607 7.891 1.00 13.17 95 TYR B N 1
ATOM 3632 C CA . TYR B 1 93 ? 37.583 24.178 8.462 1.00 12.92 95 TYR B CA 1
ATOM 3633 C C . TYR B 1 93 ? 37.947 25.508 7.796 1.00 14.59 95 TYR B C 1
ATOM 3634 O O . TYR B 1 93 ? 38.529 26.388 8.434 1.00 13.82 95 TYR B O 1
ATOM 3643 N N . LEU B 1 94 ? 37.592 25.668 6.524 1.00 12.43 96 LEU B N 1
ATOM 3644 C CA . LEU B 1 94 ? 37.867 26.924 5.830 1.00 12.00 96 LEU B CA 1
ATOM 3645 C C . LEU B 1 94 ? 37.048 28.021 6.499 1.00 13.08 96 LEU B C 1
ATOM 3646 O O . LEU B 1 94 ? 37.483 29.166 6.602 1.00 12.81 96 LEU B O 1
ATOM 3651 N N . ALA B 1 95 ? 35.861 27.647 6.966 1.00 12.61 97 ALA B N 1
ATOM 3652 C CA . ALA B 1 95 ? 34.948 28.574 7.624 1.00 13.85 97 ALA B CA 1
ATOM 3653 C C . ALA B 1 95 ? 35.498 29.126 8.937 1.00 14.83 97 ALA B C 1
ATOM 3654 O O . ALA B 1 95 ? 35.013 30.143 9.432 1.00 13.22 97 ALA B O 1
ATOM 3656 N N . LEU B 1 96 ? 36.495 28.447 9.502 1.00 14.57 98 LEU B N 1
ATOM 3657 C CA . LEU B 1 96 ? 37.120 28.880 10.752 1.00 16.06 98 LEU B CA 1
ATOM 3658 C C . LEU B 1 96 ? 38.483 29.513 10.498 1.00 17.58 98 LEU B C 1
ATOM 3659 O O . LEU B 1 96 ? 39.211 29.839 11.434 1.00 16.82 98 LEU B O 1
ATOM 3664 N N . THR B 1 97 ? 38.819 29.685 9.224 1.00 15.24 99 THR B N 1
ATOM 3665 C CA . THR B 1 97 ? 40.086 30.289 8.833 1.00 15.59 99 THR B CA 1
ATOM 3666 C C . THR B 1 97 ? 39.832 31.780 8.622 1.00 15.94 99 THR B C 1
ATOM 3667 O O . THR B 1 97 ? 39.161 32.177 7.670 1.00 15.58 99 THR B O 1
ATOM 3671 N N . ALA B 1 98 ? 40.360 32.599 9.528 1.00 15.37 100 ALA B N 1
ATOM 3672 C CA . ALA B 1 98 ? 40.178 34.048 9.470 1.00 16.74 100 ALA B CA 1
ATOM 3673 C C . ALA B 1 98 ? 40.392 34.677 8.094 1.00 15.36 100 ALA B C 1
ATOM 3674 O O . ALA B 1 98 ? 39.582 35.490 7.652 1.00 16.13 100 ALA B O 1
ATOM 3676 N N . SER B 1 99 ? 41.483 34.312 7.426 1.00 15.85 101 SER B N 1
ATOM 3677 C CA . SER B 1 99 ? 41.794 34.855 6.105 1.00 15.55 101 SER B CA 1
ATOM 3678 C C . SER B 1 99 ? 40.706 34.531 5.089 1.00 15.56 101 SER B C 1
ATOM 3679 O O . SER B 1 99 ? 40.412 35.332 4.203 1.00 16.80 101 SER B O 1
ATOM 3682 N N . VAL B 1 100 ? 40.120 33.346 5.217 1.00 13.71 102 VAL B N 1
ATOM 3683 C CA . VAL B 1 100 ? 39.064 32.916 4.308 1.00 14.18 102 VAL B CA 1
ATOM 3684 C C . VAL B 1 100 ? 37.790 33.709 4.565 1.00 14.97 102 VAL B C 1
ATOM 3685 O O . VAL B 1 100 ? 37.127 34.160 3.629 1.00 15.93 102 VAL B O 1
ATOM 3689 N N . VAL B 1 101 ? 37.450 33.873 5.839 1.00 16.05 103 VAL B N 1
ATOM 3690 C CA . VAL B 1 101 ? 36.248 34.609 6.210 1.00 17.09 103 VAL B CA 1
ATOM 3691 C C . VAL B 1 101 ? 36.352 36.059 5.749 1.00 18.28 103 VAL B C 1
ATOM 3692 O O . VAL B 1 101 ? 35.373 36.645 5.288 1.00 18.21 103 VAL B O 1
ATOM 3696 N N . GLU B 1 102 ? 37.548 36.625 5.867 1.00 18.21 104 GLU B N 1
ATOM 3697 C CA . GLU B 1 102 ? 37.797 38.003 5.455 1.00 20.71 104 GLU B CA 1
ATOM 3698 C C . GLU B 1 102 ? 37.615 38.128 3.945 1.00 19.14 104 GLU B C 1
ATOM 3699 O O . GLU B 1 102 ? 36.999 39.078 3.456 1.00 19.33 104 GLU B O 1
ATOM 3705 N N . LEU B 1 103 ? 38.153 37.161 3.210 1.00 17.83 105 LEU B N 1
ATOM 3706 C CA . LEU B 1 103 ? 38.056 37.161 1.755 1.00 17.41 105 LEU B CA 1
ATOM 3707 C C . LEU B 1 103 ? 36.603 37.115 1.297 1.00 17.91 105 LEU B C 1
ATOM 3708 O O . LEU B 1 103 ? 36.172 37.932 0.481 1.00 17.19 105 LEU B O 1
ATOM 3713 N N . VAL B 1 104 ? 35.846 36.160 1.827 1.00 17.97 106 VAL B N 1
ATOM 3714 C CA . VAL B 1 104 ? 34.445 36.011 1.455 1.00 18.54 106 VAL B CA 1
ATOM 3715 C C . VAL B 1 104 ? 33.606 37.235 1.814 1.00 19.18 106 VAL B C 1
ATOM 3716 O O . VAL B 1 104 ? 32.774 37.675 1.021 1.00 19.43 106 VAL B O 1
ATOM 3720 N N . LYS B 1 105 ? 33.824 37.789 3.003 1.00 21.50 107 LYS B N 1
ATOM 3721 C CA . LYS B 1 105 ? 33.072 38.966 3.424 1.00 23.38 107 LYS B CA 1
ATOM 3722 C C . LYS B 1 105 ? 33.282 40.119 2.445 1.00 24.11 107 LYS B C 1
ATOM 3723 O O . LYS B 1 105 ? 32.327 40.782 2.044 1.00 25.22 107 LYS B O 1
ATOM 3729 N N . GLU B 1 106 ? 34.533 40.349 2.061 1.00 23.64 108 GLU B N 1
ATOM 3730 C CA . GLU B 1 106 ? 34.860 41.426 1.134 1.00 24.44 108 GLU B CA 1
ATOM 3731 C C . GLU B 1 106 ? 34.244 41.197 -0.242 1.00 22.73 108 GLU B C 1
ATOM 3732 O O . GLU B 1 106 ? 33.702 42.121 -0.848 1.00 23.15 108 GLU B O 1
ATOM 3738 N N . PHE B 1 107 ? 34.323 39.966 -0.737 1.00 20.00 109 PHE B N 1
ATOM 3739 C CA . PHE B 1 107 ? 33.774 39.661 -2.048 1.00 19.70 109 PHE B CA 1
ATOM 3740 C C . PHE B 1 107 ? 32.256 39.801 -2.058 1.00 20.31 109 PHE B C 1
ATOM 3741 O O . PHE B 1 107 ? 31.678 40.328 -3.007 1.00 20.83 109 PHE B O 1
ATOM 3749 N N . SER B 1 108 ? 31.609 39.320 -1.003 1.00 19.89 110 SER B N 1
ATOM 3750 C CA . SER B 1 108 ? 30.158 39.402 -0.914 1.00 21.67 110 SER B CA 1
ATOM 3751 C C . SER B 1 108 ? 29.735 40.865 -0.882 1.00 23.35 110 SER B C 1
ATOM 3752 O O . SER B 1 108 ? 28.755 41.256 -1.519 1.00 23.34 110 SER B O 1
ATOM 3755 N N . ARG B 1 109 ? 30.495 41.667 -0.144 1.00 24.17 111 ARG B N 1
ATOM 3756 C CA . ARG B 1 109 ? 30.219 43.089 0.001 1.00 26.76 111 ARG B CA 1
ATOM 3757 C C . ARG B 1 109 ? 30.318 43.818 -1.336 1.00 25.06 111 ARG B C 1
ATOM 3758 O O . ARG B 1 109 ? 29.580 44.773 -1.585 1.00 24.30 111 ARG B O 1
ATOM 3766 N N . SER B 1 110 ? 31.230 43.363 -2.192 1.00 23.68 112 SER B N 1
ATOM 3767 C CA . SER B 1 110 ? 31.432 43.980 -3.500 1.00 22.69 112 SER B CA 1
ATOM 3768 C C . SER B 1 110 ? 30.224 43.807 -4.413 1.00 22.09 112 SER B C 1
ATOM 3769 O O . SER B 1 110 ? 30.084 44.524 -5.403 1.00 22.98 112 SER B O 1
ATOM 3772 N N . GLY B 1 111 ? 29.363 42.847 -4.088 1.00 20.44 113 GLY B N 1
ATOM 3773 C CA . GLY B 1 111 ? 28.174 42.617 -4.891 1.00 19.86 113 GLY B CA 1
ATOM 3774 C C . GLY B 1 111 ? 28.358 41.679 -6.072 1.00 18.70 113 GLY B C 1
ATOM 3775 O O . GLY B 1 111 ? 27.426 41.464 -6.845 1.00 19.42 113 GLY B O 1
ATOM 3776 N N . LYS B 1 112 ? 29.553 41.117 -6.215 1.00 17.38 114 LYS B N 1
ATOM 3777 C CA . LYS B 1 112 ? 29.845 40.197 -7.313 1.00 18.05 114 LYS B CA 1
ATOM 3778 C C . LYS B 1 112 ? 29.206 38.832 -7.047 1.00 16.86 114 LYS B C 1
ATOM 3779 O O . LYS B 1 112 ? 28.992 38.453 -5.897 1.00 17.61 114 LYS B O 1
ATOM 3785 N N . PRO B 1 113 ? 28.901 38.075 -8.110 1.00 17.42 115 PRO B N 1
ATOM 3786 C CA . PRO B 1 113 ? 28.280 36.754 -7.975 1.00 16.42 115 PRO B CA 1
ATOM 3787 C C . PRO B 1 113 ? 29.094 35.728 -7.199 1.00 16.07 115 PRO B C 1
ATOM 3788 O O . PRO B 1 113 ? 30.301 35.585 -7.405 1.00 15.80 115 PRO B O 1
ATOM 3792 N N . ILE B 1 114 ? 28.412 35.019 -6.306 1.00 16.17 116 ILE B N 1
ATOM 3793 C CA . ILE B 1 114 ? 29.027 33.963 -5.513 1.00 15.63 116 ILE B CA 1
ATOM 3794 C C . ILE B 1 114 ? 28.181 32.714 -5.716 1.00 14.30 116 ILE B C 1
ATOM 3795 O O . ILE B 1 114 ? 26.968 32.737 -5.500 1.00 15.18 116 ILE B O 1
ATOM 3800 N N . ALA B 1 115 ? 28.821 31.636 -6.154 1.00 14.87 117 ALA B N 1
ATOM 3801 C CA . ALA B 1 115 ? 28.134 30.366 -6.366 1.00 13.92 117 ALA B CA 1
ATOM 3802 C C . ALA B 1 115 ? 28.685 29.408 -5.319 1.00 14.05 117 ALA B C 1
ATOM 3803 O O . ALA B 1 115 ? 29.853 29.025 -5.378 1.00 14.22 117 ALA B O 1
ATOM 3805 N N . SER B 1 116 ? 27.848 29.042 -4.353 1.00 12.84 118 SER B N 1
ATOM 3806 C CA . SER B 1 116 ? 28.261 28.148 -3.280 1.00 13.00 118 SER B CA 1
ATOM 3807 C C . SER B 1 116 ? 27.429 26.879 -3.335 1.00 12.42 118 SER B C 1
ATOM 3808 O O . SER B 1 116 ? 26.214 26.931 -3.520 1.00 11.99 118 SER B O 1
ATOM 3811 N N . ILE B 1 117 ? 28.077 25.735 -3.153 1.00 11.68 119 ILE B N 1
ATOM 3812 C CA . ILE B 1 117 ? 27.366 24.471 -3.240 1.00 10.24 119 ILE B CA 1
ATOM 3813 C C . ILE B 1 117 ? 27.560 23.509 -2.077 1.00 11.94 119 ILE B C 1
ATOM 3814 O O . ILE B 1 117 ? 28.644 23.411 -1.487 1.00 9.14 119 ILE B O 1
ATOM 3830 N N . HIS B 1 119 ? 28.096 21.925 1.118 1.00 11.55 121 HIS B N 1
ATOM 3831 C CA . HIS B 1 119 ? 28.578 22.410 2.423 1.00 10.78 121 HIS B CA 1
ATOM 3832 C C . HIS B 1 119 ? 29.322 23.739 2.332 1.00 11.74 121 HIS B C 1
ATOM 3833 O O . HIS B 1 119 ? 29.646 24.350 3.358 1.00 10.19 121 HIS B O 1
ATOM 3840 N N . GLY B 1 120 ? 29.601 24.179 1.110 1.00 11.52 122 GLY B N 1
ATOM 3841 C CA . GLY B 1 120 ? 30.323 25.423 0.926 1.00 11.12 122 GLY B CA 1
ATOM 3842 C C . GLY B 1 120 ? 29.697 26.576 1.679 1.00 12.22 122 GLY B C 1
ATOM 3843 O O . GLY B 1 120 ? 30.398 27.452 2.188 1.00 11.55 122 GLY B O 1
ATOM 3844 N N . GLN B 1 121 ? 28.371 26.554 1.759 1.00 12.01 123 GLN B N 1
ATOM 3845 C CA . GLN B 1 121 ? 27.603 27.600 2.418 1.00 12.34 123 GLN B CA 1
ATOM 3846 C C . GLN B 1 121 ? 27.971 27.830 3.880 1.00 12.93 123 GLN B C 1
ATOM 3847 O O . GLN B 1 121 ? 27.643 28.874 4.451 1.00 13.34 123 GLN B O 1
ATOM 3853 N N . LEU B 1 122 ? 28.645 26.863 4.494 1.00 11.03 124 LEU B N 1
ATOM 3854 C CA . LEU B 1 122 ? 29.055 27.029 5.881 1.00 11.71 124 LEU B CA 1
ATOM 3855 C C . LEU B 1 122 ? 29.953 28.258 5.973 1.00 12.30 124 LEU B C 1
ATOM 3856 O O . LEU B 1 122 ? 29.937 28.977 6.972 1.00 11.92 124 LEU B O 1
ATOM 3861 N N . ILE B 1 123 ? 30.734 28.502 4.925 1.00 12.34 125 ILE B N 1
ATOM 3862 C CA . ILE B 1 123 ? 31.629 29.650 4.915 1.00 12.08 125 ILE B CA 1
ATOM 3863 C C . ILE B 1 123 ? 30.831 30.950 4.845 1.00 12.59 125 ILE B C 1
ATOM 3864 O O . ILE B 1 123 ? 31.207 31.946 5.466 1.00 13.33 125 ILE B O 1
ATOM 3869 N N . LEU B 1 124 ? 29.731 30.939 4.098 1.00 13.33 126 LEU B N 1
ATOM 3870 C CA . LEU B 1 124 ? 28.883 32.125 3.974 1.00 13.77 126 LEU B CA 1
ATOM 3871 C C . LEU B 1 124 ? 28.266 32.458 5.327 1.00 13.80 126 LEU B C 1
ATOM 3872 O O . LEU B 1 124 ? 28.134 33.627 5.690 1.00 15.28 126 LEU B O 1
ATOM 3877 N N . ALA B 1 125 ? 27.879 31.425 6.068 1.00 13.92 127 ALA B N 1
ATOM 3878 C CA . ALA B 1 125 ? 27.294 31.616 7.390 1.00 15.18 127 ALA B CA 1
ATOM 3879 C C . ALA B 1 125 ? 28.335 32.228 8.323 1.00 15.72 127 ALA B C 1
ATOM 3880 O O . ALA B 1 125 ? 28.049 33.169 9.059 1.00 16.47 127 ALA B O 1
ATOM 3882 N N . ALA B 1 126 ? 29.552 31.696 8.277 1.00 15.97 128 ALA B N 1
ATOM 3883 C CA . ALA B 1 126 ? 30.633 32.196 9.116 1.00 14.73 128 ALA B CA 1
ATOM 3884 C C . ALA B 1 126 ? 30.998 33.638 8.756 1.00 15.85 128 ALA B C 1
ATOM 3885 O O . ALA B 1 126 ? 31.395 34.423 9.622 1.00 15.30 128 ALA B O 1
ATOM 3887 N N . ALA B 1 127 ? 30.864 33.979 7.476 1.00 13.94 129 ALA B N 1
ATOM 3888 C CA . ALA B 1 127 ? 31.176 35.322 7.000 1.00 14.69 129 ALA B CA 1
ATOM 3889 C C . ALA B 1 127 ? 30.000 36.275 7.214 1.00 15.00 129 ALA B C 1
ATOM 3890 O O . ALA B 1 127 ? 30.096 37.465 6.905 1.00 16.77 129 ALA B O 1
ATOM 3892 N N . ASP B 1 128 ? 28.898 35.742 7.738 1.00 16.38 130 ASP B N 1
ATOM 3893 C CA . ASP B 1 128 ? 27.683 36.517 8.002 1.00 17.65 130 ASP B CA 1
ATOM 3894 C C . ASP B 1 128 ? 27.207 37.245 6.747 1.00 18.60 130 ASP B C 1
ATOM 3895 O O . ASP B 1 128 ? 26.917 38.445 6.774 1.00 18.81 130 ASP B O 1
ATOM 3900 N N . THR B 1 129 ? 27.103 36.506 5.647 1.00 18.06 131 THR B N 1
ATOM 3901 C CA . THR B 1 129 ? 26.688 37.097 4.383 1.00 18.97 131 THR B CA 1
ATOM 3902 C C . THR B 1 129 ? 25.392 36.531 3.805 1.00 19.63 131 THR B C 1
ATOM 3903 O O . THR B 1 129 ? 25.141 36.666 2.607 1.00 21.53 131 THR B O 1
ATOM 3907 N N . VAL B 1 130 ? 24.560 35.924 4.648 1.00 18.51 132 VAL B N 1
ATOM 3908 C CA . VAL B 1 130 ? 23.308 35.341 4.173 1.00 18.44 132 VAL B CA 1
ATOM 3909 C C . VAL B 1 130 ? 22.039 35.914 4.805 1.00 19.06 132 VAL B C 1
ATOM 3910 O O . VAL B 1 130 ? 20.933 35.479 4.472 1.00 17.18 132 VAL B O 1
ATOM 3914 N N . ASN B 1 131 ? 22.182 36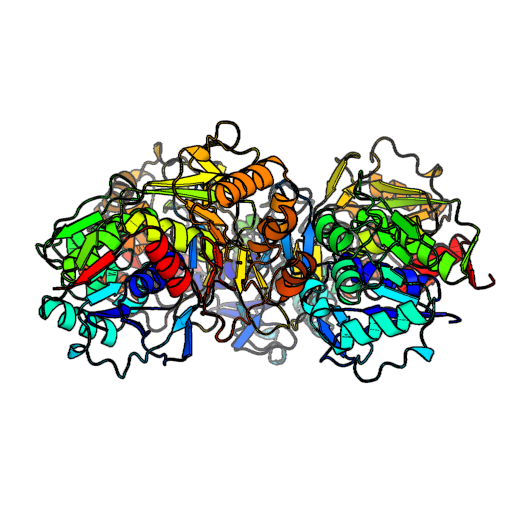.883 5.707 1.00 19.86 133 ASN B N 1
ATOM 3915 C CA . ASN B 1 131 ? 21.008 37.464 6.349 1.00 19.58 133 ASN B CA 1
ATOM 3916 C C . ASN B 1 131 ? 20.057 38.067 5.319 1.00 19.27 133 ASN B C 1
ATOM 3917 O O . ASN B 1 131 ? 20.443 38.933 4.532 1.00 19.20 133 ASN B O 1
ATOM 3922 N N . GLY B 1 132 ? 18.814 37.597 5.328 1.00 19.08 134 GLY B N 1
ATOM 3923 C CA . GLY B 1 132 ? 17.820 38.099 4.396 1.00 19.02 134 GLY B CA 1
ATOM 3924 C C . GLY B 1 132 ? 17.983 37.571 2.985 1.00 18.27 134 GLY B C 1
ATOM 3925 O O . GLY B 1 132 ? 17.239 37.961 2.084 1.00 18.67 134 GLY B O 1
ATOM 3926 N N . ARG B 1 133 ? 18.947 36.674 2.789 1.00 17.05 135 ARG B N 1
ATOM 3927 C CA . ARG B 1 133 ? 19.205 36.107 1.469 1.00 16.91 135 ARG B CA 1
ATOM 3928 C C . ARG B 1 133 ? 18.562 34.731 1.319 1.00 16.53 135 ARG B C 1
ATOM 3929 O O . ARG B 1 133 ? 18.672 33.889 2.207 1.00 15.16 135 ARG B O 1
ATOM 3937 N N . LYS B 1 134 ? 17.886 34.512 0.196 1.00 16.95 136 LYS B N 1
ATOM 3938 C CA . LYS B 1 134 ? 17.244 33.229 -0.064 1.00 18.35 136 LYS B CA 1
ATOM 3939 C C . LYS B 1 134 ? 18.324 32.281 -0.567 1.00 17.09 136 LYS B C 1
ATOM 3940 O O . LYS B 1 134 ? 19.095 32.628 -1.462 1.00 16.22 136 LYS B O 1
ATOM 3946 N N . CYS B 1 135 ? 18.384 31.086 0.007 1.00 16.23 137 CYS B N 1
ATOM 3947 C CA . CYS B 1 135 ? 19.398 30.130 -0.407 1.00 14.90 137 CYS B CA 1
ATOM 3948 C C . CYS B 1 135 ? 19.106 28.711 0.054 1.00 15.14 137 CYS B C 1
ATOM 3949 O O . CYS B 1 135 ? 18.347 28.490 0.996 1.00 16.07 137 CYS B O 1
ATOM 3952 N N . THR B 1 136 ? 19.703 27.748 -0.638 1.00 13.32 138 THR B N 1
ATOM 3953 C CA . THR B 1 136 ? 19.572 26.353 -0.265 1.00 12.03 138 THR B CA 1
ATOM 3954 C C . THR B 1 136 ? 21.015 25.929 0.010 1.00 13.81 138 THR B C 1
ATOM 3955 O O . THR B 1 136 ? 21.926 26.759 -0.054 1.00 12.69 138 THR B O 1
ATOM 3959 N N . ALA B 1 137 ? 21.208 24.655 0.325 1.00 12.76 139 ALA B N 1
ATOM 3960 C CA . ALA B 1 137 ? 22.525 24.086 0.602 1.00 12.78 139 ALA B CA 1
ATOM 3961 C C . ALA B 1 137 ? 22.286 22.627 0.943 1.00 13.58 139 ALA B C 1
ATOM 3962 O O . ALA B 1 137 ? 21.154 22.154 0.881 1.00 14.58 139 ALA B O 1
ATOM 3964 N N . TYR B 1 138 ? 23.346 21.897 1.277 1.00 13.25 140 TYR B N 1
ATOM 3965 C CA . TYR B 1 138 ? 23.148 20.517 1.670 1.00 12.17 140 TYR B CA 1
ATOM 3966 C C . TYR B 1 138 ? 22.223 20.652 2.881 1.00 12.77 140 TYR B C 1
ATOM 3967 O O . TYR B 1 138 ? 22.404 21.552 3.704 1.00 13.47 140 TYR B O 1
ATOM 3976 N N . ALA B 1 139 ? 21.225 19.779 2.981 1.00 12.49 141 ALA B N 1
ATOM 3977 C CA . ALA B 1 139 ? 20.245 19.844 4.063 1.00 12.81 141 ALA B CA 1
ATOM 3978 C C . ALA B 1 139 ? 20.786 20.079 5.471 1.00 13.06 141 ALA B C 1
ATOM 3979 O O . ALA B 1 139 ? 20.193 20.840 6.238 1.00 13.29 141 ALA B O 1
ATOM 3981 N N . THR B 1 140 ? 21.907 19.448 5.811 1.00 12.05 142 THR B N 1
ATOM 3982 C CA . THR B 1 140 ? 22.484 19.576 7.149 1.00 11.86 142 THR B CA 1
ATOM 3983 C C . THR B 1 140 ? 23.045 20.957 7.482 1.00 12.74 142 THR B C 1
ATOM 3984 O O . THR B 1 140 ? 23.351 21.244 8.645 1.00 13.13 142 THR B O 1
ATOM 3988 N N . VAL B 1 141 ? 23.189 21.800 6.465 1.00 11.93 143 VAL B N 1
ATOM 3989 C CA . VAL B 1 141 ? 23.710 23.147 6.655 1.00 13.01 143 VAL B CA 1
ATOM 3990 C C . VAL B 1 141 ? 22.562 24.115 6.952 1.00 13.44 143 VAL B C 1
ATOM 3991 O O . VAL B 1 141 ? 22.782 25.252 7.377 1.00 15.77 143 VAL B O 1
ATOM 3995 N N . GLY B 1 142 ? 21.338 23.642 6.745 1.00 12.52 144 GLY B N 1
ATOM 3996 C CA . GLY B 1 142 ? 20.166 24.468 6.986 1.00 14.73 144 GLY B CA 1
ATOM 3997 C C . GLY B 1 142 ? 20.138 25.172 8.334 1.00 14.81 144 GLY B C 1
ATOM 3998 O O . GLY B 1 142 ? 19.977 26.392 8.390 1.00 14.98 144 GLY B O 1
ATOM 3999 N N . PRO B 1 143 ? 20.282 24.433 9.443 1.00 15.64 145 PRO B N 1
ATOM 4000 C CA . PRO B 1 143 ? 20.262 25.043 10.777 1.00 15.73 145 PRO B CA 1
ATOM 4001 C C . PRO B 1 143 ? 21.211 26.228 10.928 1.00 15.44 145 PRO B C 1
ATOM 4002 O O . PRO B 1 143 ? 20.814 27.279 11.428 1.00 15.01 145 PRO B O 1
ATOM 4006 N N . SER B 1 144 ? 22.460 26.071 10.488 1.00 14.63 146 SER B N 1
ATOM 4007 C CA . SER B 1 144 ? 23.427 27.160 10.604 1.00 14.72 146 SER B CA 1
ATOM 4008 C C . SER B 1 144 ? 23.030 28.372 9.757 1.00 14.30 146 SER B C 1
ATOM 4009 O O . SER B 1 144 ? 23.167 29.515 10.198 1.00 14.04 146 SER B O 1
ATOM 4012 N N . LEU B 1 145 ? 22.533 28.128 8.547 1.00 13.98 147 LEU B N 1
ATOM 4013 C CA . LEU B 1 145 ? 22.127 29.226 7.676 1.00 13.22 147 LEU B CA 1
ATOM 4014 C C . LEU B 1 145 ? 20.916 29.954 8.257 1.00 13.96 147 LEU B C 1
ATOM 4015 O O . LEU B 1 145 ? 20.840 31.184 8.211 1.00 12.79 147 LEU B O 1
ATOM 4020 N N . VAL B 1 146 ? 19.973 29.196 8.805 1.00 13.29 148 VAL B N 1
ATOM 4021 C CA . VAL B 1 146 ? 18.793 29.803 9.412 1.00 15.15 148 VAL B CA 1
ATOM 4022 C C . VAL B 1 146 ? 19.252 30.667 10.585 1.00 15.04 148 VAL B C 1
ATOM 4023 O O . VAL B 1 146 ? 18.792 31.795 10.758 1.00 15.85 148 VAL B O 1
ATOM 4027 N N . ALA B 1 147 ? 20.167 30.132 11.386 1.00 15.83 149 ALA B N 1
ATOM 4028 C CA . ALA B 1 147 ? 20.687 30.862 12.538 1.00 15.59 149 ALA B CA 1
ATOM 4029 C C . ALA B 1 147 ? 21.381 32.141 12.083 1.00 16.08 149 ALA B C 1
ATOM 4030 O O . ALA B 1 147 ? 21.386 33.143 12.807 1.00 16.04 149 ALA B O 1
ATOM 4032 N N . ALA B 1 148 ? 21.955 32.100 10.880 1.00 14.88 150 ALA B N 1
ATOM 4033 C CA . ALA B 1 148 ? 22.669 33.238 10.302 1.00 15.73 150 ALA B CA 1
ATOM 4034 C C . ALA B 1 148 ? 21.733 34.240 9.623 1.00 15.51 150 ALA B C 1
ATOM 4035 O O . ALA B 1 148 ? 22.184 35.228 9.036 1.00 17.62 150 ALA B O 1
ATOM 4037 N N . GLY B 1 149 ? 20.433 33.974 9.691 1.00 15.62 151 GLY B N 1
ATOM 4038 C CA . GLY B 1 149 ? 19.461 34.884 9.104 1.00 15.79 151 GLY B CA 1
ATOM 4039 C C . GLY B 1 149 ? 19.041 34.633 7.669 1.00 16.54 151 GLY B C 1
ATOM 4040 O O . GLY B 1 149 ? 18.359 35.462 7.063 1.00 16.62 151 GLY B O 1
ATOM 4041 N N . ALA B 1 150 ? 19.427 33.492 7.113 1.00 15.86 152 ALA B N 1
ATOM 4042 C CA . ALA B 1 150 ? 19.067 33.183 5.737 1.00 14.92 152 ALA B CA 1
ATOM 4043 C C . ALA B 1 150 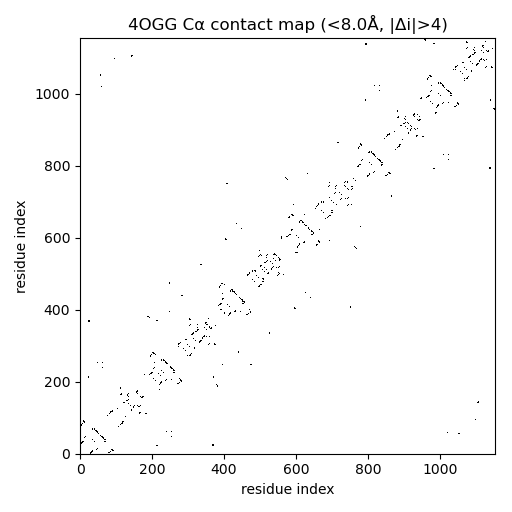? 17.583 32.860 5.575 1.00 15.96 152 ALA B C 1
ATOM 4044 O O . ALA B 1 150 ? 16.904 32.489 6.530 1.00 16.08 152 ALA B O 1
ATOM 4046 N N . LYS B 1 151 ? 17.085 33.039 4.359 1.00 15.47 153 LYS B N 1
ATOM 4047 C CA . LYS B 1 151 ? 15.712 32.685 4.037 1.00 16.15 153 LYS B CA 1
ATOM 4048 C C . LYS B 1 151 ? 15.947 31.303 3.442 1.00 16.54 153 LYS B C 1
ATOM 4049 O O . LYS B 1 151 ? 16.116 31.142 2.232 1.00 15.96 153 LYS B O 1
ATOM 4055 N N . TRP B 1 152 ? 15.993 30.318 4.333 1.00 16.07 154 TRP B N 1
ATOM 4056 C CA . TRP B 1 152 ? 16.271 28.928 3.988 1.00 15.32 154 TRP B CA 1
ATOM 4057 C C . TRP B 1 152 ? 15.286 28.210 3.078 1.00 16.30 154 TRP B C 1
ATOM 4058 O O . TRP B 1 152 ? 14.071 28.252 3.280 1.00 15.03 154 TRP B O 1
ATOM 4069 N N . VAL B 1 153 ? 15.846 27.545 2.073 1.00 16.10 155 VAL B N 1
ATOM 4070 C CA . VAL B 1 153 ? 15.084 26.771 1.110 1.00 16.60 155 VAL B CA 1
ATOM 4071 C C . VAL B 1 153 ? 15.523 25.317 1.260 1.00 16.90 155 VAL B C 1
ATOM 4072 O O . VAL B 1 153 ? 16.583 24.927 0.767 1.00 15.78 155 VAL B O 1
ATOM 4076 N N . GLU B 1 154 ? 14.722 24.524 1.962 1.00 17.32 156 GLU B N 1
ATOM 4077 C CA . GLU B 1 154 ? 15.039 23.114 2.153 1.00 17.65 156 GLU B CA 1
ATOM 4078 C C . GLU B 1 154 ? 15.001 22.470 0.773 1.00 16.31 156 GLU B C 1
ATOM 4079 O O . GLU B 1 154 ? 14.017 22.608 0.046 1.00 16.60 156 GLU B O 1
ATOM 4085 N N . PRO B 1 155 ? 16.074 21.766 0.385 1.00 15.95 157 PRO B N 1
ATOM 4086 C CA . PRO B 1 155 ? 16.105 21.123 -0.933 1.00 16.22 157 PRO B CA 1
ATOM 4087 C C . PRO B 1 155 ? 15.192 19.898 -1.006 1.00 15.55 157 PRO B C 1
ATOM 4088 O O . PRO B 1 155 ? 15.449 18.887 -0.359 1.00 16.25 157 PRO B O 1
ATOM 4092 N N . ILE B 1 156 ? 14.125 19.995 -1.793 1.00 17.01 158 ILE B N 1
ATOM 4093 C CA . ILE B 1 156 ? 13.186 18.886 -1.930 1.00 17.55 158 ILE B CA 1
ATOM 4094 C C . ILE B 1 156 ? 13.863 17.709 -2.629 1.00 18.41 158 ILE B C 1
ATOM 4095 O O . ILE B 1 156 ? 13.547 16.549 -2.363 1.00 18.11 158 ILE B O 1
ATOM 4100 N N . THR B 1 157 ? 14.794 18.024 -3.525 1.00 17.47 159 THR B N 1
ATOM 4101 C CA . THR B 1 157 ? 15.551 17.014 -4.262 1.00 18.57 159 THR B CA 1
ATOM 4102 C C . THR B 1 157 ? 17.015 17.458 -4.329 1.00 16.24 159 THR B C 1
ATOM 4103 O O . THR B 1 157 ? 17.321 18.640 -4.181 1.00 16.80 159 THR B O 1
ATOM 4107 N N . PRO B 1 158 ? 17.939 16.510 -4.550 1.00 16.65 160 PRO B N 1
ATOM 4108 C CA . PRO B 1 158 ? 19.375 16.803 -4.629 1.00 16.52 160 PRO B CA 1
ATOM 4109 C C . PRO B 1 158 ? 19.802 17.806 -5.699 1.00 17.35 160 PRO B C 1
ATOM 4110 O O . PRO B 1 158 ? 20.882 18.391 -5.601 1.00 15.25 160 PRO B O 1
ATOM 4114 N N . ASP B 1 159 ? 18.962 18.012 -6.711 1.00 16.62 161 ASP B N 1
ATOM 4115 C CA . ASP B 1 159 ? 19.298 18.923 -7.803 1.00 16.23 161 ASP B CA 1
ATOM 4116 C C . ASP B 1 159 ? 18.786 20.352 -7.635 1.00 15.77 161 ASP B C 1
ATOM 4117 O O . ASP B 1 159 ? 18.965 21.183 -8.522 1.00 14.25 161 ASP B O 1
ATOM 4122 N N . VAL B 1 160 ? 18.173 20.645 -6.493 1.00 15.79 162 VAL B N 1
ATOM 4123 C CA . VAL B 1 160 ? 17.629 21.978 -6.246 1.00 15.27 162 VAL B CA 1
ATOM 4124 C C . VAL B 1 160 ? 18.676 23.087 -6.219 1.00 15.64 162 VAL B C 1
ATOM 4125 O O . VAL B 1 160 ? 19.729 22.955 -5.596 1.00 14.11 162 VAL B O 1
ATOM 4129 N N . CYS B 1 161 ? 18.370 24.183 -6.908 1.00 14.42 163 CYS B N 1
ATOM 4130 C CA . CYS B 1 161 ? 19.247 25.344 -6.952 1.00 15.16 163 CYS B CA 1
ATOM 4131 C C . CYS B 1 161 ? 18.418 26.575 -6.639 1.00 14.46 163 CYS B C 1
ATOM 4132 O O . CYS B 1 161 ? 17.216 26.607 -6.902 1.00 15.43 163 CYS B O 1
ATOM 4135 N N . VAL B 1 162 ? 19.068 27.584 -6.080 1.00 14.18 164 VAL B N 1
ATOM 4136 C CA . VAL B 1 162 ? 18.392 28.826 -5.743 1.00 14.80 164 VAL B CA 1
ATOM 4137 C C . VAL B 1 162 ? 19.266 29.996 -6.140 1.00 16.20 164 VAL B C 1
ATOM 4138 O O . VAL B 1 162 ? 20.494 29.927 -6.065 1.00 14.52 164 VAL B O 1
ATOM 4142 N N . VAL B 1 163 ? 18.625 31.064 -6.595 1.00 16.23 165 VAL B N 1
ATOM 4143 C CA . VAL B 1 163 ? 19.343 32.260 -6.971 1.00 17.83 165 VAL B CA 1
ATOM 4144 C C . VAL B 1 163 ? 18.629 33.443 -6.340 1.00 18.80 165 VAL B C 1
ATOM 4145 O O . VAL B 1 163 ? 17.407 33.570 -6.433 1.00 19.09 165 VAL B O 1
ATOM 4149 N N . ASP B 1 164 ? 19.399 34.279 -5.658 1.00 18.79 166 ASP B N 1
ATOM 4150 C CA . ASP B 1 164 ? 18.867 35.476 -5.031 1.00 18.89 166 ASP B CA 1
ATOM 4151 C C . ASP B 1 164 ? 19.885 36.566 -5.318 1.00 18.82 166 ASP B C 1
ATOM 4152 O O . ASP B 1 164 ? 20.862 36.730 -4.589 1.00 18.27 166 ASP B O 1
ATOM 4157 N N . GLY B 1 165 ? 19.660 37.300 -6.401 1.00 19.63 167 GLY B N 1
ATOM 4158 C CA . GLY B 1 165 ? 20.590 38.346 -6.763 1.00 20.46 167 GLY B CA 1
ATOM 4159 C C . GLY B 1 165 ? 21.949 37.757 -7.095 1.00 19.81 167 GLY B C 1
ATOM 4160 O O . GLY B 1 165 ? 22.058 36.872 -7.944 1.00 20.39 167 GLY B O 1
ATOM 4161 N N . SER B 1 166 ? 22.982 38.238 -6.413 1.00 19.57 168 SER B N 1
ATOM 4162 C CA . SER B 1 166 ? 24.347 37.779 -6.648 1.00 20.14 168 SER B CA 1
ATOM 4163 C C . SER B 1 166 ? 24.702 36.474 -5.942 1.00 20.62 168 SER B C 1
ATOM 4164 O O . SER B 1 166 ? 25.849 36.026 -6.006 1.00 23.52 168 SER B O 1
ATOM 4167 N N . LEU B 1 167 ? 23.734 35.863 -5.267 1.00 18.55 169 LEU B N 1
ATOM 4168 C CA . LEU B 1 167 ? 24.003 34.613 -4.563 1.00 17.24 169 LEU B CA 1
ATOM 4169 C C . LEU B 1 167 ? 23.332 33.415 -5.217 1.00 16.00 169 LEU B C 1
ATOM 4170 O O . LEU B 1 167 ? 22.102 33.314 -5.254 1.00 15.20 169 LEU B O 1
ATOM 4175 N N . ILE B 1 168 ? 24.155 32.503 -5.726 1.00 15.30 170 ILE B N 1
ATOM 4176 C CA . ILE B 1 168 ? 23.668 31.293 -6.379 1.00 14.72 170 ILE B CA 1
ATOM 4177 C C . ILE B 1 168 ? 24.052 30.112 -5.497 1.00 13.83 170 ILE B C 1
ATOM 4178 O O . ILE B 1 168 ? 25.213 29.967 -5.123 1.00 13.48 170 ILE B O 1
ATOM 4183 N N . THR B 1 169 ? 23.080 29.273 -5.159 1.00 11.93 171 THR B N 1
ATOM 4184 C CA . THR B 1 169 ? 23.362 28.125 -4.303 1.00 12.11 171 THR B CA 1
ATOM 4185 C C . THR B 1 169 ? 22.756 26.824 -4.805 1.00 13.41 171 THR B C 1
ATOM 4186 O O . THR B 1 169 ? 21.732 26.824 -5.489 1.00 13.44 171 THR B O 1
ATOM 4190 N N . ALA B 1 170 ? 23.418 25.720 -4.462 1.00 12.83 172 ALA B N 1
ATOM 4191 C CA . ALA B 1 170 ? 22.970 24.374 -4.826 1.00 12.65 172 ALA B CA 1
ATOM 4192 C C . ALA B 1 170 ? 23.158 23.464 -3.613 1.00 13.16 172 ALA B C 1
ATOM 4193 O O . ALA B 1 170 ? 23.926 23.789 -2.708 1.00 12.93 172 ALA B O 1
ATOM 4195 N N . ALA B 1 171 ? 22.466 22.326 -3.601 1.00 11.10 173 ALA B N 1
ATOM 4196 C CA . ALA B 1 171 ? 22.537 21.389 -2.481 1.00 12.36 173 ALA B CA 1
ATOM 4197 C C . ALA B 1 171 ? 23.573 20.274 -2.639 1.00 11.86 173 ALA B C 1
ATOM 4198 O O . ALA B 1 171 ? 24.215 19.885 -1.666 1.00 12.46 173 ALA B O 1
ATOM 4200 N N . THR B 1 172 ? 23.716 19.748 -3.853 1.00 12.71 174 THR B N 1
ATOM 4201 C CA . THR B 1 172 ? 24.682 18.674 -4.118 1.00 12.88 174 THR B CA 1
ATOM 4202 C C . THR B 1 172 ? 25.162 18.791 -5.557 1.00 12.81 174 THR B C 1
ATOM 4203 O O . THR B 1 172 ? 24.622 19.580 -6.328 1.00 12.65 174 THR B O 1
ATOM 4207 N N . TYR B 1 173 ? 26.169 18.003 -5.927 1.00 13.10 175 TYR B N 1
ATOM 4208 C CA . TYR B 1 173 ? 26.669 18.056 -7.297 1.00 11.62 175 TYR B CA 1
ATOM 4209 C C . TYR B 1 173 ? 25.608 17.654 -8.329 1.00 12.80 175 TYR B C 1
ATOM 4210 O O . TYR B 1 173 ? 25.780 17.893 -9.523 1.00 12.56 175 TYR B O 1
ATOM 4219 N N . GLU B 1 174 ? 24.509 17.056 -7.876 1.00 13.83 176 GLU B N 1
ATOM 4220 C CA . GLU B 1 174 ? 23.443 16.677 -8.799 1.00 14.98 176 GLU B CA 1
ATOM 4221 C C . GLU B 1 174 ? 22.818 17.946 -9.389 1.00 14.82 176 GLU B C 1
ATOM 4222 O O . GLU B 1 174 ? 22.145 17.901 -10.418 1.00 14.73 176 GLU B O 1
ATOM 4228 N N . GLY B 1 175 ? 23.049 19.078 -8.732 1.00 13.90 177 GLY B N 1
ATOM 4229 C CA . GLY B 1 175 ? 22.506 20.335 -9.220 1.00 13.79 177 GLY B CA 1
ATOM 4230 C C . GLY B 1 175 ? 23.489 21.144 -10.051 1.00 12.99 177 GLY B C 1
ATOM 4231 O O . GLY B 1 175 ? 23.192 22.275 -10.440 1.00 12.04 177 GLY B O 1
ATOM 4232 N N . HIS B 1 176 ? 24.662 20.576 -10.330 1.00 12.06 178 HIS B N 1
ATOM 4233 C CA . HIS B 1 176 ? 25.683 21.282 -11.114 1.00 12.09 178 HIS B CA 1
ATOM 4234 C C . HIS B 1 176 ? 25.194 21.980 -12.392 1.00 11.18 178 HIS B C 1
ATOM 4235 O O . HIS B 1 176 ? 25.554 23.126 -12.648 1.00 13.26 178 HIS B O 1
ATOM 4242 N N . PRO B 1 177 ? 24.382 21.297 -13.218 1.00 12.08 179 PRO B N 1
ATOM 4243 C CA . PRO B 1 177 ? 23.896 21.922 -14.456 1.00 12.01 179 PRO B CA 1
ATOM 4244 C C . PRO B 1 177 ? 23.252 23.294 -14.262 1.00 14.14 179 PRO B C 1
ATOM 4245 O O . PRO B 1 177 ? 23.706 24.287 -14.838 1.00 14.74 179 PRO B O 1
ATOM 4249 N N . GLU B 1 178 ? 22.200 23.357 -13.453 1.00 14.54 180 GLU B N 1
ATOM 4250 C CA . GLU B 1 178 ? 21.528 24.630 -13.216 1.00 14.58 180 GLU B CA 1
ATOM 4251 C C . GLU B 1 178 ? 22.413 25.569 -12.398 1.00 14.58 180 GLU B C 1
ATOM 4252 O O . GLU B 1 178 ? 22.398 26.788 -12.591 1.00 14.75 180 GLU B O 1
ATOM 4258 N N . PHE B 1 179 ? 23.187 24.993 -11.485 1.00 14.14 181 PHE B N 1
ATOM 4259 C CA . PHE B 1 179 ? 24.100 25.757 -10.637 1.00 14.04 181 PHE B CA 1
ATOM 4260 C C . PHE B 1 179 ? 25.058 26.568 -11.508 1.00 13.73 181 PHE B C 1
ATOM 4261 O O . PHE B 1 179 ? 25.196 27.786 -11.347 1.00 13.37 181 PHE B O 1
ATOM 4269 N N . ILE B 1 180 ? 25.721 25.880 -12.433 1.00 13.98 182 ILE B N 1
ATOM 4270 C CA . ILE B 1 180 ? 26.673 26.520 -13.327 1.00 14.70 182 ILE B CA 1
ATOM 4271 C C . ILE B 1 180 ? 25.989 27.475 -14.307 1.00 14.31 182 ILE B C 1
ATOM 4272 O O . ILE B 1 180 ? 26.493 28.571 -14.564 1.00 14.41 182 ILE B O 1
ATOM 4277 N N . GLN B 1 181 ? 24.833 27.078 -14.830 1.00 15.46 183 GLN B N 1
ATOM 4278 C CA . GLN B 1 181 ? 24.113 27.935 -15.774 1.00 15.12 183 GLN B CA 1
ATOM 4279 C C . GLN B 1 181 ? 23.748 29.264 -15.114 1.00 15.80 183 GLN B C 1
ATOM 4280 O O . GLN B 1 181 ? 23.982 30.330 -15.681 1.00 15.91 183 GLN B O 1
ATOM 4286 N N . LEU B 1 182 ? 23.183 29.198 -13.913 1.00 15.72 184 LEU B N 1
ATOM 4287 C CA . LEU B 1 182 ? 22.802 30.405 -13.182 1.00 14.75 184 LEU B CA 1
ATOM 4288 C C . LEU B 1 182 ? 24.010 31.295 -12.909 1.00 15.98 184 LEU B C 1
ATOM 4289 O O . LEU B 1 182 ? 23.924 32.520 -12.992 1.00 15.61 184 LEU B O 1
ATOM 4294 N N . PHE B 1 183 ? 25.138 30.675 -12.578 1.00 14.06 185 PHE B N 1
ATOM 4295 C CA . PHE B 1 183 ? 26.351 31.430 -12.290 1.00 15.02 185 PHE B CA 1
ATOM 4296 C C . PHE B 1 183 ? 26.835 32.135 -13.554 1.00 15.27 185 PHE B C 1
ATOM 4297 O O . PHE B 1 183 ? 27.266 33.289 -13.511 1.00 16.72 185 PHE B O 1
ATOM 4305 N N . VAL B 1 184 ? 26.763 31.437 -14.681 1.00 15.33 186 VAL B N 1
ATOM 4306 C CA . VAL B 1 184 ? 27.182 32.016 -15.950 1.00 15.21 186 VAL B CA 1
ATOM 4307 C C . VAL B 1 184 ? 26.297 33.222 -16.266 1.00 15.93 186 VAL B C 1
ATOM 4308 O O . VAL B 1 184 ? 26.781 34.250 -16.734 1.00 17.02 186 VAL B O 1
ATOM 4312 N N . LYS B 1 185 ? 25.001 33.094 -16.010 1.00 16.85 187 LYS B N 1
ATOM 4313 C CA . LYS B 1 185 ? 24.081 34.196 -16.260 1.00 18.07 187 LYS B CA 1
ATOM 4314 C C . LYS B 1 185 ? 24.423 35.367 -15.343 1.00 18.71 187 LYS B C 1
ATOM 4315 O O . LYS B 1 185 ? 24.417 36.522 -15.769 1.00 19.74 187 LYS B O 1
ATOM 4321 N N . ALA B 1 186 ? 24.733 35.061 -14.086 1.00 18.02 188 ALA B N 1
ATOM 4322 C CA . ALA B 1 186 ? 25.083 36.093 -13.116 1.00 18.17 188 ALA B CA 1
ATOM 4323 C C . ALA B 1 186 ? 26.320 36.865 -13.569 1.00 18.32 188 ALA B C 1
ATOM 4324 O O . ALA B 1 186 ? 26.483 38.038 -13.241 1.00 20.12 188 ALA B O 1
ATOM 4326 N N . LEU B 1 187 ? 27.190 36.205 -14.325 1.00 17.83 189 LEU B N 1
ATOM 4327 C CA . LEU B 1 187 ? 28.402 36.845 -14.819 1.00 17.83 189 LEU B CA 1
ATOM 4328 C C . LEU B 1 187 ? 28.102 37.632 -16.090 1.00 19.55 189 LEU B C 1
ATOM 4329 O O . LEU B 1 187 ? 29.005 38.183 -16.715 1.00 20.03 189 LEU B O 1
ATOM 4334 N N . GLY B 1 188 ? 26.825 37.686 -16.458 1.00 20.54 190 GLY B N 1
ATOM 4335 C CA . GLY B 1 188 ? 26.426 38.403 -17.653 1.00 22.09 190 GLY B CA 1
ATOM 4336 C C . GLY B 1 188 ? 26.603 37.552 -18.894 1.00 22.84 190 GLY B C 1
ATOM 4337 O O . GLY B 1 188 ? 26.770 38.073 -19.994 1.00 23.28 190 GLY B O 1
ATOM 4338 N N . GLY B 1 189 ? 26.560 36.235 -18.719 1.00 22.48 191 GLY B N 1
ATOM 4339 C CA . GLY B 1 189 ? 26.729 35.341 -19.846 1.00 22.17 191 GLY B CA 1
ATOM 4340 C C . GLY B 1 189 ? 25.431 34.953 -20.526 1.00 23.68 191 GLY B C 1
ATOM 4341 O O . GLY B 1 189 ? 24.375 34.905 -19.894 1.00 22.99 191 GLY B O 1
ATOM 4342 N N . LYS B 1 190 ? 25.516 34.685 -21.825 1.00 23.25 192 LYS B N 1
ATOM 4343 C CA . LYS B 1 190 ? 24.359 34.284 -22.615 1.00 23.70 192 LYS B CA 1
ATOM 4344 C C . LYS B 1 190 ? 24.714 33.019 -23.386 1.00 22.15 192 LYS B C 1
ATOM 4345 O O . LYS B 1 190 ? 25.770 32.945 -24.015 1.00 21.66 192 LYS B O 1
ATOM 4351 N N . ILE B 1 191 ? 23.828 32.031 -23.332 1.00 20.65 193 ILE B N 1
ATOM 4352 C CA . ILE B 1 191 ? 24.041 30.758 -24.014 1.00 21.09 193 ILE B CA 1
ATOM 4353 C C . ILE B 1 191 ? 23.113 30.633 -25.220 1.00 21.58 193 ILE B C 1
ATOM 4354 O O . ILE B 1 191 ? 21.919 30.904 -25.122 1.00 20.39 193 ILE B O 1
ATOM 4359 N N . THR B 1 192 ? 23.663 30.219 -26.357 1.00 22.40 194 THR B N 1
ATOM 4360 C CA . THR B 1 192 ? 22.863 30.063 -27.566 1.00 22.46 194 THR B CA 1
ATOM 4361 C C . THR B 1 192 ? 23.178 28.758 -28.289 1.00 22.36 194 THR B C 1
ATOM 4362 O O . THR B 1 192 ? 24.312 28.279 -28.255 1.00 20.95 194 THR B O 1
ATOM 4366 N N . GLY B 1 193 ? 22.160 28.185 -28.928 1.00 23.14 195 GLY B N 1
ATOM 4367 C CA . GLY B 1 193 ? 22.329 26.949 -29.679 1.00 23.70 195 GLY B CA 1
ATOM 4368 C C . GLY B 1 193 ? 22.408 25.659 -28.878 1.00 23.83 195 GLY B C 1
ATOM 4369 O O . GLY B 1 193 ? 22.732 24.609 -29.434 1.00 23.11 195 GLY B O 1
ATOM 4370 N N . ALA B 1 194 ? 22.088 25.726 -27.589 1.00 23.57 196 ALA B N 1
ATOM 4371 C CA . ALA B 1 194 ? 22.160 24.559 -26.709 1.00 23.80 196 ALA B CA 1
ATOM 4372 C C . ALA B 1 194 ? 21.024 23.541 -26.828 1.00 25.46 196 ALA B C 1
ATOM 4373 O O . ALA B 1 194 ? 20.962 22.590 -26.049 1.00 24.96 196 ALA B O 1
ATOM 4375 N N . ASN B 1 195 ? 20.125 23.726 -27.788 1.00 26.96 197 ASN B N 1
ATOM 4376 C CA . ASN B 1 195 ? 19.025 22.781 -27.953 1.00 27.55 197 ASN B CA 1
ATOM 4377 C C . ASN B 1 195 ? 19.524 21.540 -28.694 1.00 27.49 197 ASN B C 1
ATOM 4378 O O . ASN B 1 195 ? 19.167 21.299 -29.849 1.00 27.04 197 ASN B O 1
ATOM 4383 N N . LYS B 1 196 ? 20.348 20.749 -28.013 1.00 24.64 198 LYS B N 1
ATOM 4384 C CA . LYS B 1 196 ? 20.922 19.546 -28.600 1.00 24.30 198 LYS B CA 1
ATOM 4385 C C . LYS B 1 196 ? 20.797 18.336 -27.680 1.00 23.96 198 LYS B C 1
ATOM 4386 O O . LYS B 1 196 ? 20.667 18.477 -26.464 1.00 24.63 198 LYS B O 1
ATOM 4392 N N . ARG B 1 197 ? 20.836 17.148 -28.276 1.00 22.58 199 ARG B N 1
ATOM 4393 C CA . ARG B 1 197 ? 20.747 15.899 -27.530 1.00 21.14 199 ARG B CA 1
ATOM 4394 C C . ARG B 1 197 ? 22.101 15.207 -27.656 1.00 20.99 199 ARG B C 1
ATOM 4395 O O . ARG B 1 197 ? 22.598 15.004 -28.764 1.00 19.25 199 ARG B O 1
ATOM 4403 N N . ILE B 1 198 ? 22.697 14.857 -26.521 1.00 19.44 200 ILE B N 1
ATOM 4404 C CA . ILE B 1 198 ? 24.004 14.208 -26.518 1.00 18.83 200 ILE B CA 1
ATOM 4405 C C . ILE B 1 198 ? 23.919 12.827 -25.877 1.00 17.57 200 ILE B C 1
ATOM 4406 O O . ILE B 1 198 ? 23.229 12.640 -24.873 1.00 17.18 200 ILE B O 1
ATOM 4411 N N . LEU B 1 199 ? 24.620 11.864 -26.466 1.00 15.24 201 LEU B N 1
ATOM 4412 C CA . LEU B 1 199 ? 24.632 10.498 -25.962 1.00 16.04 201 LEU B CA 1
ATOM 4413 C C . LEU B 1 199 ? 26.021 10.105 -25.476 1.00 15.35 201 LEU B C 1
ATOM 4414 O O . LEU B 1 199 ? 27.002 10.276 -26.195 1.00 15.49 201 LEU B O 1
ATOM 4419 N N . PHE B 1 200 ? 26.093 9.584 -24.254 1.00 15.33 202 PHE B N 1
ATOM 4420 C CA . PHE B 1 200 ? 27.359 9.145 -23.668 1.00 13.32 202 PHE B CA 1
ATOM 4421 C C . PHE B 1 200 ? 27.466 7.625 -23.652 1.00 13.10 202 PHE B C 1
ATOM 4422 O O . PHE B 1 200 ? 26.564 6.940 -23.166 1.00 14.25 202 PHE B O 1
ATOM 4430 N N . LEU B 1 201 ? 28.564 7.099 -24.188 1.00 14.02 203 LEU B N 1
ATOM 4431 C CA . LEU B 1 201 ? 28.799 5.659 -24.194 1.00 14.22 203 LEU B CA 1
ATOM 4432 C C . LEU B 1 201 ? 29.574 5.324 -22.925 1.00 14.75 203 LEU B C 1
ATOM 4433 O O . LEU B 1 201 ? 30.799 5.460 -22.874 1.00 15.55 203 LEU B O 1
ATOM 4438 N N . CYS B 1 202 ? 28.840 4.885 -21.908 1.00 14.16 204 CYS B N 1
ATOM 4439 C CA . CYS B 1 202 ? 29.405 4.557 -20.608 1.00 15.22 204 CYS B CA 1
ATOM 4440 C C . CYS B 1 202 ? 29.646 3.073 -20.381 1.00 14.60 204 CYS B C 1
ATOM 4441 O O . CYS B 1 202 ? 29.146 2.223 -21.114 1.00 13.86 204 CYS B O 1
ATOM 4444 N N . GLY B 1 203 ? 30.415 2.777 -19.340 1.00 14.78 205 GLY B N 1
ATOM 4445 C CA . GLY B 1 203 ? 30.706 1.398 -19.002 1.00 12.63 205 GLY B CA 1
ATOM 4446 C C . GLY B 1 203 ? 31.322 1.315 -17.625 1.00 13.97 205 GLY B C 1
ATOM 4447 O O . GLY B 1 203 ? 31.690 2.339 -17.043 1.00 14.90 205 GLY B O 1
ATOM 4448 N N . ASP B 1 204 ? 31.441 0.101 -17.097 1.00 13.23 206 ASP B N 1
ATOM 4449 C CA . ASP B 1 204 ? 32.022 -0.089 -15.778 1.00 13.51 206 ASP B CA 1
ATOM 4450 C C . ASP B 1 204 ? 33.486 0.337 -15.787 1.00 12.85 206 ASP B C 1
ATOM 4451 O O . ASP B 1 204 ? 34.240 0.004 -16.703 1.00 12.96 206 ASP B O 1
ATOM 4456 N N . TYR B 1 205 ? 33.859 1.088 -14.758 1.00 14.33 207 TYR B N 1
ATOM 4457 C CA . TYR B 1 205 ? 35.217 1.580 -14.566 1.00 13.03 207 TYR B CA 1
ATOM 4458 C C . TYR B 1 205 ? 35.696 2.631 -15.553 1.00 14.68 207 TYR B C 1
ATOM 4459 O O . TYR B 1 205 ? 36.897 2.787 -15.791 1.00 12.62 207 TYR B O 1
ATOM 4468 N N . MET B 1 206 ? 34.747 3.359 -16.132 1.00 12.39 208 MET B N 1
ATOM 4469 C CA . MET B 1 206 ? 35.102 4.456 -17.017 1.00 12.65 208 MET B CA 1
ATOM 4470 C C . MET B 1 206 ? 35.702 5.462 -16.027 1.00 11.09 208 MET B C 1
ATOM 4471 O O . MET B 1 206 ? 35.437 5.371 -14.825 1.00 11.41 208 MET B O 1
ATOM 4476 N N . GLU B 1 207 ? 36.516 6.404 -16.500 1.00 11.68 209 GLU B N 1
ATOM 4477 C CA . GLU B 1 207 ? 37.140 7.364 -15.591 1.00 11.87 209 GLU B CA 1
ATOM 4478 C C . GLU B 1 207 ? 36.120 8.344 -15.027 1.00 11.97 209 GLU B C 1
ATOM 4479 O O . GLU B 1 207 ? 35.385 9.001 -15.766 1.00 12.02 209 GLU B O 1
ATOM 4485 N N . ASP B 1 208 ? 36.102 8.420 -13.700 1.00 12.30 210 ASP B N 1
ATOM 4486 C CA . ASP B 1 208 ? 35.194 9.263 -12.924 1.00 13.47 210 ASP B CA 1
ATOM 4487 C C . ASP B 1 208 ? 35.013 10.689 -13.453 1.00 14.43 210 ASP B C 1
ATOM 4488 O O . ASP B 1 208 ? 33.876 11.145 -13.635 1.00 13.91 210 ASP B O 1
ATOM 4493 N N . TYR B 1 209 ? 36.114 11.394 -13.703 1.00 12.10 211 TYR B N 1
ATOM 4494 C CA . TYR B 1 209 ? 36.037 12.765 -14.218 1.00 13.14 211 TYR B CA 1
ATOM 4495 C C . TYR B 1 209 ? 35.547 12.809 -15.656 1.00 12.55 211 TYR B C 1
ATOM 4496 O O . TYR B 1 209 ? 34.729 13.652 -16.029 1.00 11.84 211 TYR B O 1
ATOM 4505 N N . GLU B 1 210 ? 36.090 11.911 -16.467 1.00 12.04 212 GLU B N 1
ATOM 4506 C CA . GLU B 1 210 ? 35.793 11.878 -17.887 1.00 11.83 212 GLU B CA 1
ATOM 4507 C C . GLU B 1 210 ? 34.346 11.629 -18.268 1.00 11.73 212 GLU B C 1
ATOM 4508 O O . GLU B 1 210 ? 33.946 11.907 -19.399 1.00 12.83 212 GLU B O 1
ATOM 4514 N N . VAL B 1 211 ? 33.553 11.118 -17.335 1.00 13.27 213 VAL B N 1
ATOM 4515 C CA . VAL B 1 211 ? 32.147 10.946 -17.630 1.00 13.06 213 VAL B CA 1
ATOM 4516 C C . VAL B 1 211 ? 31.391 12.129 -17.018 1.00 11.47 213 VAL B C 1
ATOM 4517 O O . VAL B 1 211 ? 30.660 12.825 -17.715 1.00 14.45 213 VAL B O 1
ATOM 4521 N N . LYS B 1 212 ? 31.622 12.396 -15.734 1.00 12.71 214 LYS B N 1
ATOM 4522 C CA . LYS B 1 212 ? 30.917 13.471 -15.038 1.00 10.46 214 LYS B CA 1
ATOM 4523 C C . LYS B 1 212 ? 31.156 14.897 -15.529 1.00 10.69 214 LYS B C 1
ATOM 4524 O O . LYS B 1 212 ? 30.209 15.672 -15.655 1.00 12.48 214 LYS B O 1
ATOM 4530 N N . VAL B 1 213 ? 32.406 15.263 -15.797 1.00 10.12 215 VAL B N 1
ATOM 4531 C CA . VAL B 1 213 ? 32.673 16.631 -16.234 1.00 10.59 215 VAL B CA 1
ATOM 4532 C C . VAL B 1 213 ? 32.042 16.999 -17.578 1.00 11.65 215 VAL B C 1
ATOM 4533 O O . VAL B 1 213 ? 31.327 18.000 -17.673 1.00 10.35 215 VAL B O 1
ATOM 4537 N N . PRO B 1 214 ? 32.287 16.206 -18.630 1.00 10.83 216 PRO B N 1
ATOM 4538 C 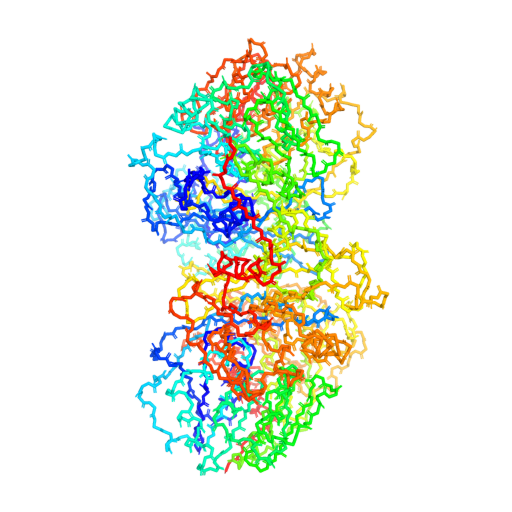CA . PRO B 1 214 ? 31.683 16.553 -19.922 1.00 11.23 216 PRO B CA 1
ATOM 4539 C C . PRO B 1 214 ? 30.154 16.460 -19.873 1.00 12.40 216 PRO B C 1
ATOM 4540 O O . PRO B 1 214 ? 29.443 17.293 -20.436 1.00 13.51 216 PRO B O 1
ATOM 4544 N N . PHE B 1 215 ? 29.665 15.435 -19.187 1.00 12.45 217 PHE B N 1
ATOM 4545 C CA . PHE B 1 215 ? 28.231 15.195 -19.047 1.00 12.32 217 PHE B CA 1
ATOM 4546 C C . PHE B 1 215 ? 27.521 16.396 -18.422 1.00 12.57 217 PHE B C 1
ATOM 4547 O O . PHE B 1 215 ? 26.556 16.918 -18.985 1.00 14.28 217 PHE B O 1
ATOM 4555 N N . GLN B 1 216 ? 27.998 16.843 -17.266 1.00 10.88 218 GLN B N 1
ATOM 4556 C CA . GLN B 1 216 ? 27.379 17.982 -16.598 1.00 12.29 218 GLN B CA 1
ATOM 4557 C C . GLN B 1 216 ? 27.700 19.333 -17.233 1.00 12.70 218 GLN B C 1
ATOM 4558 O O . GLN B 1 216 ? 26.916 20.280 -17.116 1.00 12.72 218 GLN B O 1
ATOM 4564 N N . SER B 1 217 ? 28.841 19.435 -17.909 1.00 11.96 219 SER B N 1
ATOM 4565 C CA . SER B 1 217 ? 29.190 20.688 -18.571 1.00 13.50 219 SER B CA 1
ATOM 4566 C C . SER B 1 217 ? 28.171 20.913 -19.684 1.00 14.04 219 SER B C 1
ATOM 4567 O O . SER B 1 217 ? 27.645 22.014 -19.848 1.00 14.16 219 SER B O 1
ATOM 4570 N N . LEU B 1 218 ? 27.888 19.857 -20.442 1.00 12.62 220 LEU B N 1
ATOM 4571 C CA . LEU B 1 218 ? 26.929 19.944 -21.533 1.00 15.47 220 LEU B CA 1
ATOM 4572 C C . LEU B 1 218 ? 25.522 20.208 -21.012 1.00 15.47 220 LEU B C 1
ATOM 4573 O O . LEU B 1 218 ? 24.764 20.947 -21.627 1.00 15.05 220 LEU B O 1
ATOM 4578 N N . GLN B 1 219 ? 25.171 19.604 -19.880 1.00 15.78 221 GLN B N 1
ATOM 4579 C CA . GLN B 1 219 ? 23.852 19.830 -19.299 1.00 14.95 221 GLN B CA 1
ATOM 4580 C C . GLN B 1 219 ? 23.728 21.278 -18.830 1.00 15.20 221 GLN B C 1
ATOM 4581 O O . GLN B 1 219 ? 22.658 21.878 -18.923 1.00 14.39 221 GLN B O 1
ATOM 4587 N N . ALA B 1 220 ? 24.822 21.838 -18.323 1.00 13.71 222 ALA B N 1
ATOM 4588 C CA . ALA B 1 220 ? 24.812 23.217 -17.845 1.00 14.01 222 ALA B CA 1
ATOM 4589 C C . ALA B 1 220 ? 24.445 24.185 -18.965 1.00 15.56 222 ALA B C 1
ATOM 4590 O O . ALA B 1 220 ? 23.830 25.220 -18.722 1.00 15.51 222 ALA B O 1
ATOM 4592 N N . LEU B 1 221 ? 24.832 23.845 -20.191 1.00 14.98 223 LEU B N 1
ATOM 4593 C CA . LEU B 1 221 ? 24.544 24.692 -21.344 1.00 15.59 223 LEU B CA 1
ATOM 4594 C C . LEU B 1 221 ? 23.069 24.646 -21.704 1.00 17.14 223 LEU B C 1
ATOM 4595 O O . LEU B 1 221 ? 22.543 25.575 -22.322 1.00 19.28 223 LEU B O 1
ATOM 4600 N N . GLY B 1 222 ? 22.404 23.563 -21.316 1.00 16.55 224 GLY B N 1
ATOM 4601 C CA . GLY B 1 222 ? 20.990 23.411 -21.612 1.00 17.57 224 GLY B CA 1
ATOM 4602 C C . GLY B 1 222 ? 20.688 22.192 -22.466 1.00 17.50 224 GLY B C 1
ATOM 4603 O O . GLY B 1 222 ? 19.538 21.946 -22.831 1.00 18.35 224 GLY B O 1
ATOM 4604 N N . CYS B 1 223 ? 21.722 21.418 -22.778 1.00 17.25 225 CYS B N 1
ATOM 4605 C CA . CYS B 1 223 ? 21.569 20.222 -23.600 1.00 18.07 225 CYS B CA 1
ATOM 4606 C C . CYS B 1 223 ? 20.898 19.065 -22.869 1.00 17.64 225 CYS B C 1
ATOM 4607 O O . CYS B 1 223 ? 20.983 18.950 -21.647 1.00 17.37 225 CYS B O 1
ATOM 4610 N N . GLN B 1 224 ? 20.230 18.210 -23.636 1.00 18.48 226 GLN B N 1
ATOM 4611 C CA . GLN B 1 224 ? 19.601 17.015 -23.094 1.00 17.61 226 GLN B CA 1
ATOM 4612 C C . GLN B 1 224 ? 20.684 15.953 -23.253 1.00 16.60 226 GLN B C 1
ATOM 4613 O O . GLN B 1 224 ? 21.066 15.611 -24.374 1.00 17.86 226 GLN B O 1
ATOM 4619 N N . VAL B 1 225 ? 21.185 15.442 -22.138 1.00 15.77 227 VAL B N 1
ATOM 4620 C CA . VAL B 1 225 ? 22.252 14.453 -22.188 1.00 15.62 227 VAL B CA 1
ATOM 4621 C C . VAL B 1 225 ? 21.860 13.125 -21.559 1.00 16.44 227 VAL B C 1
ATOM 4622 O O . VAL B 1 225 ? 21.363 13.083 -20.434 1.00 18.09 227 VAL B O 1
ATOM 4626 N N . ASP B 1 226 ? 22.084 12.040 -22.297 1.00 16.34 228 ASP B N 1
ATOM 4627 C CA . ASP B 1 226 ? 21.773 10.703 -21.808 1.00 16.31 228 ASP B CA 1
ATOM 4628 C C . ASP B 1 226 ? 23.022 9.833 -21.766 1.00 16.88 228 ASP B C 1
ATOM 4629 O O . ASP B 1 226 ? 23.951 10.026 -22.546 1.00 17.28 228 ASP B O 1
ATOM 4634 N N . ALA B 1 227 ? 23.030 8.876 -20.848 1.00 14.74 229 ALA B N 1
ATOM 4635 C CA . ALA B 1 227 ? 24.154 7.963 -20.697 1.00 15.66 229 ALA B CA 1
ATOM 4636 C C . ALA B 1 227 ? 23.636 6.534 -20.754 1.00 14.09 229 ALA B C 1
ATOM 4637 O O . ALA B 1 227 ? 22.621 6.208 -20.133 1.00 14.98 229 ALA B O 1
ATOM 4639 N N . VAL B 1 228 ? 24.334 5.684 -21.500 1.00 15.00 230 VAL B N 1
ATOM 4640 C CA . VAL B 1 228 ? 23.944 4.287 -21.631 1.00 14.59 230 VAL B CA 1
ATOM 4641 C C . VAL B 1 228 ? 25.126 3.348 -21.428 1.00 15.20 230 VAL B C 1
ATOM 4642 O O . VAL B 1 228 ? 26.285 3.740 -21.573 1.00 15.57 230 VAL B O 1
ATOM 4646 N N . CYS B 1 229 ? 24.811 2.105 -21.088 1.00 14.43 231 CYS B N 1
ATOM 4647 C CA . CYS B 1 229 ? 25.804 1.058 -20.889 1.00 15.76 231 CYS B CA 1
ATOM 4648 C C . CYS B 1 229 ? 25.128 -0.252 -21.260 1.00 17.26 231 CYS B C 1
ATOM 4649 O O . CYS B 1 229 ? 23.982 -0.488 -20.888 1.00 16.65 231 CYS B O 1
ATOM 4652 N N . PRO B 1 230 ? 25.828 -1.120 -22.004 1.00 18.19 232 PRO B N 1
ATOM 4653 C CA . PRO B 1 230 ? 25.254 -2.405 -22.406 1.00 18.92 232 PRO B CA 1
ATOM 4654 C C . PRO B 1 230 ? 24.747 -3.217 -21.218 1.00 21.15 232 PRO B C 1
ATOM 4655 O O . PRO B 1 230 ? 25.355 -3.215 -20.144 1.00 18.53 232 PRO B O 1
ATOM 4659 N N . GLU B 1 231 ? 23.618 -3.893 -21.420 1.00 22.27 233 GLU B N 1
ATOM 4660 C CA . GLU B 1 231 ? 23.015 -4.744 -20.402 1.00 24.26 233 GLU B CA 1
ATOM 4661 C C . GLU B 1 231 ? 22.476 -4.010 -19.177 1.00 24.53 233 GLU B C 1
ATOM 4662 O O . GLU B 1 231 ? 22.126 -4.640 -18.179 1.00 23.67 233 GLU B O 1
ATOM 4668 N N . LYS B 1 232 ? 22.405 -2.684 -19.243 1.00 23.08 234 LYS B N 1
ATOM 4669 C CA . LYS B 1 232 ? 21.891 -1.921 -18.114 1.00 22.12 234 LYS B CA 1
ATOM 4670 C C . LYS B 1 232 ? 20.783 -0.966 -18.526 1.00 20.66 234 LYS B C 1
ATOM 4671 O O . LYS B 1 232 ? 20.716 -0.525 -19.674 1.00 20.82 234 LYS B O 1
ATOM 4677 N N . LYS B 1 233 ? 19.905 -0.655 -17.580 1.00 20.81 235 LYS B N 1
ATOM 4678 C CA . LYS B 1 233 ? 18.788 0.231 -17.849 1.00 21.99 235 LYS B CA 1
ATOM 4679 C C . LYS B 1 233 ? 18.884 1.519 -17.048 1.00 21.98 235 LYS B C 1
ATOM 4680 O O . LYS B 1 233 ? 19.728 1.651 -16.158 1.00 21.48 235 LYS B O 1
ATOM 4686 N N . ALA B 1 234 ? 18.014 2.470 -17.374 1.00 21.78 236 ALA B N 1
ATOM 4687 C CA . ALA B 1 234 ? 17.980 3.744 -16.676 1.00 21.58 236 ALA B CA 1
ATOM 4688 C C . ALA B 1 234 ? 17.841 3.455 -15.187 1.00 21.51 236 ALA B C 1
ATOM 4689 O O . ALA B 1 234 ? 17.043 2.609 -14.788 1.00 22.85 236 ALA B O 1
ATOM 4691 N N . GLY B 1 235 ? 18.621 4.148 -14.367 1.00 22.09 237 GLY B N 1
ATOM 4692 C CA . GLY B 1 235 ? 18.544 3.921 -12.937 1.00 21.32 237 GLY B CA 1
ATOM 4693 C C . GLY B 1 235 ? 19.657 3.023 -12.438 1.00 20.41 237 GLY B C 1
ATOM 4694 O O . GLY B 1 235 ? 20.065 3.124 -11.280 1.00 20.97 237 GLY B O 1
ATOM 4695 N N . ASP B 1 236 ? 20.134 2.124 -13.293 1.00 18.73 238 ASP B N 1
ATOM 4696 C CA . ASP B 1 236 ? 21.231 1.248 -12.905 1.00 19.68 238 ASP B CA 1
ATOM 4697 C C . ASP B 1 236 ? 22.460 2.141 -12.802 1.00 17.51 238 ASP B C 1
ATOM 4698 O O . ASP B 1 236 ? 22.466 3.258 -13.319 1.00 17.92 238 ASP B O 1
ATOM 4703 N N . ARG B 1 237 ? 23.494 1.654 -12.129 1.00 18.67 239 ARG B N 1
ATOM 4704 C CA . ARG B 1 237 ? 24.720 2.422 -11.958 1.00 18.56 239 ARG B CA 1
ATOM 4705 C C . ARG B 1 237 ? 25.944 1.653 -12.432 1.00 18.48 239 ARG B C 1
ATOM 4706 O O . ARG B 1 237 ? 25.931 0.422 -12.514 1.00 17.18 239 ARG B O 1
ATOM 4714 N N . CYS B 1 238 ? 27.000 2.406 -12.730 1.00 17.17 240 CYS B N 1
ATOM 4715 C CA . CYS B 1 238 ? 28.286 1.863 -13.154 1.00 16.13 240 CYS B CA 1
ATOM 4716 C C . CYS B 1 238 ? 29.333 2.369 -12.171 1.00 15.96 240 CYS B C 1
ATOM 4717 O O . CYS B 1 238 ? 29.323 3.544 -11.800 1.00 16.13 240 CYS B O 1
ATOM 4720 N N . PRO B 1 239 ? 30.223 1.488 -11.702 1.00 15.33 241 PRO B N 1
ATOM 4721 C CA . PRO B 1 239 ? 31.243 1.987 -10.780 1.00 14.23 241 PRO B CA 1
ATOM 4722 C C . PRO B 1 239 ? 32.203 2.749 -11.693 1.00 13.60 241 PRO B C 1
ATOM 4723 O O . PRO B 1 239 ? 32.237 2.488 -12.899 1.00 12.92 241 PRO B O 1
ATOM 4727 N N . THR B 1 240 ? 32.958 3.697 -11.147 1.00 12.44 242 THR B N 1
ATOM 4728 C CA . THR B 1 240 ? 33.905 4.451 -11.960 1.00 12.36 242 THR B CA 1
ATOM 4729 C C . THR B 1 240 ? 35.289 4.294 -11.368 1.00 11.53 242 THR B C 1
ATOM 4730 O O . THR B 1 240 ? 35.443 3.868 -10.223 1.00 12.90 242 THR B O 1
ATOM 4734 N N . ALA B 1 241 ? 36.296 4.649 -12.150 1.00 11.42 243 ALA B N 1
ATOM 4735 C CA . ALA B 1 241 ? 37.665 4.538 -11.689 1.00 12.25 243 ALA B CA 1
ATOM 4736 C C . ALA B 1 241 ? 38.300 5.908 -11.610 1.00 12.12 243 ALA B C 1
ATOM 4737 O O . ALA B 1 241 ? 38.073 6.763 -12.468 1.00 12.21 243 ALA B O 1
ATOM 4739 N N . ILE B 1 242 ? 39.077 6.124 -10.560 1.00 11.88 244 ILE B N 1
ATOM 4740 C CA . ILE B 1 242 ? 39.789 7.376 -10.425 1.00 11.56 244 ILE B CA 1
ATOM 4741 C C . ILE B 1 242 ? 41.234 7.073 -10.803 1.00 12.75 244 ILE B C 1
ATOM 4742 O O . ILE B 1 242 ? 41.902 6.278 -10.140 1.00 12.21 244 ILE B O 1
ATOM 4747 N N . HIS B 1 243 ? 41.691 7.679 -11.892 1.00 12.90 245 HIS B N 1
ATOM 4748 C CA . HIS B 1 243 ? 43.058 7.485 -12.360 1.00 14.15 245 HIS B CA 1
ATOM 4749 C C . HIS B 1 243 ? 43.857 8.729 -12.027 1.00 14.47 245 HIS B C 1
ATOM 4750 O O . HIS B 1 243 ? 43.482 9.842 -12.397 1.00 14.07 245 HIS B O 1
ATOM 4757 N N . ASP B 1 244 ? 44.964 8.531 -11.322 1.00 14.90 246 ASP B N 1
ATOM 4758 C CA . ASP B 1 244 ? 45.797 9.645 -10.898 1.00 16.44 246 ASP B CA 1
ATOM 4759 C C . ASP B 1 244 ? 47.253 9.204 -10.972 1.00 17.87 246 ASP B C 1
ATOM 4760 O O . ASP B 1 244 ? 47.547 8.010 -10.911 1.00 17.43 246 ASP B O 1
ATOM 4765 N N . PHE B 1 245 ? 48.157 10.161 -11.130 1.00 18.58 247 PHE B N 1
ATOM 4766 C CA . PHE B 1 245 ? 49.581 9.856 -11.173 1.00 20.31 247 PHE B CA 1
ATOM 4767 C C . PHE B 1 245 ? 50.133 10.197 -9.801 1.00 19.08 247 PHE B C 1
ATOM 4768 O O . PHE B 1 245 ? 50.122 11.357 -9.387 1.00 18.48 247 PHE B O 1
ATOM 4776 N N . GLU B 1 246 ? 50.602 9.178 -9.092 1.00 17.99 248 GLU B N 1
ATOM 4777 C CA . GLU B 1 246 ? 51.114 9.378 -7.749 1.00 18.21 248 GLU B CA 1
ATOM 4778 C C . GLU B 1 246 ? 52.584 9.016 -7.578 1.00 17.28 248 GLU B C 1
ATOM 4779 O O . GLU B 1 246 ? 53.025 8.705 -6.471 1.00 19.93 248 GLU B O 1
ATOM 4785 N N . GLY B 1 247 ? 53.340 9.049 -8.670 1.00 17.20 249 GLY B N 1
ATOM 4786 C CA . GLY B 1 247 ? 54.757 8.751 -8.565 1.00 18.88 249 GLY B CA 1
ATOM 4787 C C . GLY B 1 247 ? 55.274 7.516 -9.273 1.00 18.36 249 GLY B C 1
ATOM 4788 O O . GLY B 1 247 ? 56.480 7.392 -9.479 1.00 18.59 249 GLY B O 1
ATOM 4789 N N . ASP B 1 248 ? 54.391 6.594 -9.637 1.00 17.28 250 ASP B N 1
ATOM 4790 C CA . ASP B 1 248 ? 54.844 5.393 -10.323 1.00 16.52 250 ASP B CA 1
ATOM 4791 C C . ASP B 1 248 ? 54.917 5.619 -11.833 1.00 15.47 250 ASP B C 1
ATOM 4792 O O . ASP B 1 248 ? 54.562 6.696 -12.318 1.00 14.64 250 ASP B O 1
ATOM 4797 N N . GLN B 1 249 ? 55.395 4.619 -12.571 1.00 14.18 251 GLN B N 1
ATOM 4798 C CA . GLN B 1 249 ? 55.562 4.752 -14.017 1.00 14.12 251 GLN B CA 1
ATOM 4799 C C . GLN B 1 249 ? 54.262 4.837 -14.805 1.00 13.81 251 GLN B C 1
ATOM 4800 O O . GLN B 1 249 ? 54.265 5.163 -15.992 1.00 14.85 251 GLN B O 1
ATOM 4806 N N . THR B 1 250 ? 53.153 4.524 -14.149 1.00 13.72 252 THR B N 1
ATOM 4807 C CA . THR B 1 250 ? 51.850 4.645 -14.779 1.00 13.77 252 THR B CA 1
ATOM 4808 C C . THR B 1 250 ? 50.884 5.075 -13.685 1.00 13.02 252 THR B C 1
ATOM 4809 O O . THR B 1 250 ? 51.272 5.165 -12.514 1.00 12.08 252 THR B O 1
ATOM 4813 N N . TYR B 1 251 ? 49.637 5.346 -14.053 1.00 13.13 253 TYR B N 1
ATOM 4814 C CA . TYR B 1 251 ? 48.648 5.820 -13.090 1.00 12.86 253 TYR B CA 1
ATOM 4815 C C . TYR B 1 251 ? 48.119 4.797 -12.090 1.00 12.49 253 TYR B C 1
ATOM 4816 O O . TYR B 1 251 ? 48.161 3.588 -12.323 1.00 11.17 253 TYR B O 1
ATOM 4825 N N . SER B 1 252 ? 47.630 5.305 -10.964 1.00 12.58 254 SER B N 1
ATOM 4826 C CA . SER B 1 252 ? 47.044 4.466 -9.926 1.00 12.18 254 SER B CA 1
ATOM 4827 C C . SER B 1 252 ? 45.546 4.430 -10.210 1.00 12.95 254 SER B C 1
ATOM 4828 O O . SER B 1 252 ? 45.042 5.220 -11.011 1.00 13.46 254 SER B O 1
ATOM 4831 N N . GLU B 1 253 ? 44.841 3.513 -9.559 1.00 12.04 255 GLU B N 1
ATOM 4832 C CA . GLU B 1 253 ? 43.401 3.407 -9.735 1.00 12.96 255 GLU B CA 1
ATOM 4833 C C . GLU B 1 253 ? 42.702 3.045 -8.433 1.00 14.60 255 GLU B C 1
ATOM 4834 O O . GLU B 1 253 ? 43.136 2.151 -7.702 1.00 14.31 255 GLU B O 1
ATOM 4840 N N . LYS B 1 254 ? 41.627 3.770 -8.146 1.00 13.74 256 LYS B N 1
ATOM 4841 C CA . LYS B 1 254 ? 40.807 3.515 -6.973 1.00 14.29 256 LYS B CA 1
ATOM 4842 C C . LYS B 1 254 ? 39.380 3.888 -7.347 1.00 13.18 256 LYS B C 1
ATOM 4843 O O . LYS B 1 254 ? 39.151 4.561 -8.355 1.00 13.37 256 LYS B O 1
ATOM 4849 N N . PRO B 1 255 ? 38.397 3.439 -6.556 1.00 13.66 257 PRO B N 1
ATOM 4850 C CA . PRO B 1 255 ? 36.992 3.741 -6.842 1.00 12.70 257 PRO B CA 1
ATOM 4851 C C . PRO B 1 255 ? 36.620 5.221 -6.851 1.00 12.70 257 PRO B C 1
ATOM 4852 O O . PRO B 1 255 ? 37.129 6.012 -6.058 1.00 13.77 257 PRO B O 1
ATOM 4856 N N . GLY B 1 256 ? 35.721 5.578 -7.763 1.00 11.69 258 GLY B N 1
ATOM 4857 C CA . GLY B 1 256 ? 35.236 6.944 -7.850 1.00 11.51 258 GLY B CA 1
ATOM 4858 C C . GLY B 1 256 ? 33.765 6.892 -7.477 1.00 11.51 258 GLY B C 1
ATOM 4859 O O . GLY B 1 256 ? 33.340 5.950 -6.796 1.00 12.06 258 GLY B O 1
ATOM 4860 N N . HIS B 1 257 ? 32.984 7.882 -7.903 1.00 11.55 259 HIS B N 1
ATOM 4861 C CA . HIS B 1 257 ? 31.547 7.891 -7.603 1.00 12.38 259 HIS B CA 1
ATOM 4862 C C . HIS B 1 257 ? 30.855 6.893 -8.528 1.00 12.21 259 HIS B C 1
ATOM 4863 O O . HIS B 1 257 ? 31.322 6.653 -9.638 1.00 14.55 259 HIS B O 1
ATOM 4870 N N . THR B 1 258 ? 29.735 6.327 -8.092 1.00 13.71 260 THR B N 1
ATOM 4871 C CA . THR B 1 258 ? 29.001 5.425 -8.965 1.00 13.18 260 THR B CA 1
ATOM 4872 C C . THR B 1 258 ? 28.213 6.364 -9.878 1.00 14.00 260 THR B C 1
ATOM 4873 O O . THR B 1 258 ? 27.762 7.430 -9.442 1.00 14.70 260 THR B O 1
ATOM 4877 N N . PHE B 1 259 ? 28.070 5.993 -11.145 1.00 13.17 261 PHE B N 1
ATOM 4878 C CA . PHE B 1 259 ? 27.368 6.846 -12.097 1.00 15.19 261 PHE B CA 1
ATOM 4879 C C . PHE B 1 259 ? 26.086 6.204 -12.589 1.00 14.97 261 PHE B C 1
ATOM 4880 O O . PHE B 1 259 ? 26.078 5.047 -13.007 1.00 16.37 261 PHE B O 1
ATOM 4888 N N . ALA B 1 260 ? 25.004 6.971 -12.546 1.00 14.90 262 ALA B N 1
ATOM 4889 C CA . ALA B 1 260 ? 23.700 6.469 -12.961 1.00 16.46 262 ALA B CA 1
ATOM 4890 C C . ALA B 1 260 ? 23.417 6.622 -14.448 1.00 16.53 262 ALA B C 1
ATOM 4891 O O . ALA B 1 260 ? 23.581 7.699 -15.022 1.00 15.85 262 ALA B O 1
ATOM 4893 N N . LEU B 1 261 ? 22.984 5.530 -15.070 1.00 16.61 263 LEU B N 1
ATOM 4894 C CA . LEU B 1 261 ? 22.635 5.558 -16.480 1.00 18.31 263 LEU B CA 1
ATOM 4895 C C . LEU B 1 261 ? 21.260 6.210 -16.548 1.00 17.96 263 LEU B C 1
ATOM 4896 O O . LEU B 1 261 ? 20.504 6.162 -15.579 1.00 19.37 263 LEU B O 1
ATOM 4901 N N . THR B 1 262 ? 20.937 6.821 -17.681 1.00 17.96 264 THR B N 1
ATOM 4902 C CA . THR B 1 262 ? 19.660 7.515 -17.815 1.00 18.23 264 THR B CA 1
ATOM 4903 C C . THR B 1 262 ? 18.719 6.936 -18.865 1.00 19.44 264 THR B C 1
ATOM 4904 O O . THR B 1 262 ? 17.551 7.329 -18.936 1.00 19.79 264 THR B O 1
ATOM 4908 N N . THR B 1 263 ? 19.217 6.011 -19.678 1.00 18.93 265 THR B N 1
ATOM 4909 C CA . THR B 1 263 ? 18.396 5.407 -20.726 1.00 20.90 265 THR B CA 1
ATOM 4910 C C . THR B 1 263 ? 18.807 3.957 -20.947 1.00 20.60 265 THR B C 1
ATOM 4911 O O . THR B 1 263 ? 19.948 3.585 -20.681 1.00 21.24 265 THR B O 1
ATOM 4915 N N . ASN B 1 264 ? 17.872 3.141 -21.429 1.00 19.79 266 ASN B N 1
ATOM 4916 C CA . ASN B 1 264 ? 18.131 1.724 -21.672 1.00 19.68 266 ASN B CA 1
ATOM 4917 C C . ASN B 1 264 ? 18.910 1.484 -22.961 1.00 19.92 266 ASN B C 1
ATOM 4918 O O . ASN B 1 264 ? 18.457 1.837 -24.050 1.00 19.56 266 ASN B O 1
ATOM 4923 N N . PHE B 1 265 ? 20.083 0.873 -22.833 1.00 19.63 267 PHE B N 1
ATOM 4924 C CA . PHE B 1 265 ? 20.917 0.589 -23.993 1.00 19.42 267 PHE B CA 1
ATOM 4925 C C . PHE B 1 265 ? 20.176 -0.283 -25.001 1.00 19.58 267 PHE B C 1
ATOM 4926 O O . PHE B 1 265 ? 20.252 -0.052 -26.207 1.00 18.20 267 PHE B O 1
ATOM 4934 N N . ASP B 1 266 ? 19.455 -1.279 -24.496 1.00 20.31 268 ASP B N 1
ATOM 4935 C CA . ASP B 1 266 ? 18.708 -2.203 -25.348 1.00 23.83 268 ASP B CA 1
ATOM 4936 C C . ASP B 1 266 ? 17.585 -1.574 -26.170 1.00 23.23 268 ASP B C 1
ATOM 4937 O O . ASP B 1 266 ? 17.210 -2.108 -27.216 1.00 22.17 268 ASP B O 1
ATOM 4942 N N . ASP B 1 267 ? 17.044 -0.453 -25.700 1.00 22.75 269 ASP B N 1
ATOM 4943 C CA . ASP B 1 267 ? 15.945 0.210 -26.402 1.00 21.35 269 ASP B CA 1
ATOM 4944 C C . ASP B 1 267 ? 16.387 1.512 -27.048 1.00 21.85 269 ASP B C 1
ATOM 4945 O O . ASP B 1 267 ? 15.562 2.301 -27.507 1.00 21.53 269 ASP B O 1
ATOM 4950 N N . LEU B 1 268 ? 17.696 1.723 -27.090 1.00 20.76 270 LEU B N 1
ATOM 4951 C CA . LEU B 1 268 ? 18.277 2.935 -27.643 1.00 20.50 270 LEU B CA 1
ATOM 4952 C C . LEU B 1 268 ? 18.112 3.174 -29.147 1.00 21.42 270 LEU B C 1
ATOM 4953 O O . LEU B 1 268 ? 18.227 2.253 -29.960 1.00 19.74 270 LEU B O 1
ATOM 4958 N N . VAL B 1 269 ? 17.838 4.430 -29.492 1.00 20.80 271 VAL B N 1
ATOM 4959 C CA . VAL B 1 269 ? 17.726 4.875 -30.878 1.00 22.56 271 VAL B CA 1
ATOM 4960 C C . VAL B 1 269 ? 18.753 6.003 -30.976 1.00 22.87 271 VAL B C 1
ATOM 4961 O O . VAL B 1 269 ? 18.416 7.176 -30.828 1.00 21.12 271 VAL B O 1
ATOM 4965 N N . SER B 1 270 ? 20.012 5.637 -31.204 1.00 24.49 272 SER B N 1
ATOM 4966 C CA . SER B 1 270 ? 21.094 6.615 -31.281 1.00 26.62 272 SER B CA 1
ATOM 4967 C C . SER B 1 270 ? 20.895 7.693 -32.342 1.00 28.55 272 SER B C 1
ATOM 4968 O O . SER B 1 270 ? 21.357 8.825 -32.178 1.00 28.62 272 SER B O 1
ATOM 4971 N N . SER B 1 271 ? 20.204 7.343 -33.422 1.00 30.07 273 SER B N 1
ATOM 4972 C CA . SER B 1 271 ? 19.951 8.283 -34.509 1.00 31.33 273 SER B CA 1
ATOM 4973 C C . SER B 1 271 ? 19.219 9.542 -34.048 1.00 30.40 273 SER B C 1
ATOM 4974 O O . SER B 1 271 ? 19.232 10.559 -34.741 1.00 29.87 273 SER B O 1
ATOM 4977 N N . SER B 1 272 ? 18.590 9.476 -32.878 1.00 29.02 274 SER B N 1
ATOM 4978 C CA . SER B 1 272 ? 17.852 10.619 -32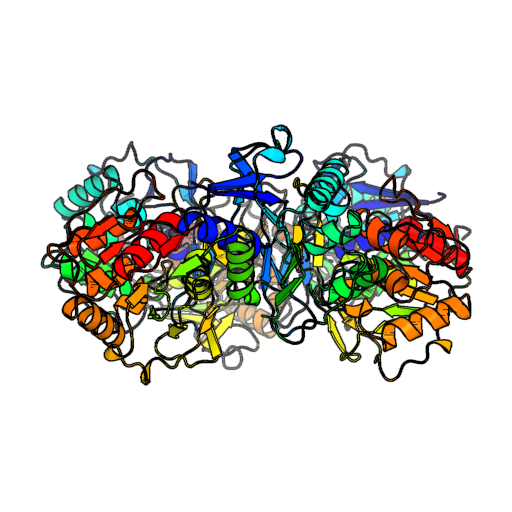.347 1.00 28.24 274 SER B CA 1
ATOM 4979 C C . SER B 1 272 ? 18.754 11.613 -31.615 1.00 26.90 274 SER B C 1
ATOM 4980 O O . SER B 1 272 ? 18.293 12.660 -31.157 1.00 26.19 274 SER B O 1
ATOM 4983 N N . TYR B 1 273 ? 20.039 11.292 -31.514 1.00 23.83 275 TYR B N 1
ATOM 4984 C CA . TYR B 1 273 ? 20.987 12.166 -30.834 1.00 22.18 275 TYR B CA 1
ATOM 4985 C C . TYR B 1 273 ? 21.829 12.969 -31.818 1.00 21.57 275 TYR B C 1
ATOM 4986 O O . TYR B 1 273 ? 22.116 12.507 -32.923 1.00 23.95 275 TYR B O 1
ATOM 4995 N N . ASP B 1 274 ? 22.226 14.170 -31.406 1.00 19.59 276 ASP B N 1
ATOM 4996 C CA . ASP B 1 274 ? 23.014 15.059 -32.252 1.00 19.47 276 ASP B CA 1
ATOM 4997 C C . ASP B 1 274 ? 24.518 14.833 -32.158 1.00 19.43 276 ASP B C 1
ATOM 4998 O O . ASP B 1 274 ? 25.247 15.074 -33.120 1.00 19.23 276 ASP B O 1
ATOM 5003 N N . ALA B 1 275 ? 24.985 14.383 -30.999 1.00 17.30 277 ALA B N 1
ATOM 5004 C CA . ALA B 1 275 ? 26.410 14.143 -30.811 1.00 16.09 277 ALA B CA 1
ATOM 5005 C C . ALA B 1 275 ? 26.664 12.945 -29.906 1.00 15.27 277 ALA B C 1
ATOM 5006 O O . ALA B 1 275 ? 25.780 12.500 -29.175 1.00 14.36 277 ALA B O 1
ATOM 5008 N N . LEU B 1 276 ? 27.889 12.434 -29.957 1.00 15.04 278 LEU B N 1
ATOM 5009 C CA . LEU B 1 276 ? 28.273 11.280 -29.162 1.00 15.27 278 LEU B CA 1
ATOM 5010 C C . LEU B 1 276 ? 29.548 11.585 -28.378 1.00 14.39 278 LEU B C 1
ATOM 5011 O O . LEU B 1 276 ? 30.497 12.146 -28.924 1.00 15.75 278 LEU B O 1
ATOM 5016 N N . VAL B 1 277 ? 29.562 11.225 -27.097 1.00 14.01 279 VAL B N 1
ATOM 5017 C CA . VAL B 1 277 ? 30.738 11.446 -26.259 1.00 14.08 279 VAL B CA 1
ATOM 5018 C C . VAL B 1 277 ? 31.194 10.114 -25.674 1.00 13.75 279 VAL B C 1
ATOM 5019 O O . VAL B 1 277 ? 30.378 9.315 -25.218 1.00 13.98 279 VAL B O 1
ATOM 5023 N N . ILE B 1 278 ? 32.501 9.878 -25.691 1.00 12.22 280 ILE B N 1
ATOM 5024 C CA . ILE B 1 278 ? 33.041 8.629 -25.174 1.00 12.86 280 ILE B CA 1
ATOM 5025 C C . ILE B 1 278 ? 34.064 8.873 -24.075 1.00 13.09 280 ILE B C 1
ATOM 5026 O O . ILE B 1 278 ? 35.195 9.273 -24.353 1.00 12.54 280 ILE B O 1
ATOM 5031 N N . PRO B 1 279 ? 33.673 8.656 -22.810 1.00 12.57 281 PRO B N 1
ATOM 5032 C CA . PRO B 1 279 ? 34.589 8.852 -21.682 1.00 12.49 281 PRO B CA 1
ATOM 5033 C C . PRO B 1 279 ? 35.697 7.803 -21.727 1.00 13.97 281 PRO B C 1
ATOM 5034 O O . PRO B 1 279 ? 35.542 6.748 -22.354 1.00 13.54 281 PRO B O 1
ATOM 5038 N N . GLY B 1 280 ? 36.805 8.097 -21.055 1.00 12.84 282 GLY B N 1
ATOM 5039 C CA . GLY B 1 280 ? 37.917 7.165 -21.008 1.00 14.26 282 GLY B CA 1
ATOM 5040 C C . GLY B 1 280 ? 37.821 6.221 -19.820 1.00 14.64 282 GLY B C 1
ATOM 5041 O O . GLY B 1 280 ? 36.731 5.967 -19.306 1.00 13.81 282 GLY B O 1
ATOM 5042 N N . GLY B 1 281 ? 38.965 5.718 -19.366 1.00 13.07 283 GLY B N 1
ATOM 5043 C CA . GLY B 1 281 ? 38.969 4.783 -18.256 1.00 11.24 283 GLY B CA 1
ATOM 5044 C C . GLY B 1 281 ? 39.132 3.369 -18.788 1.00 12.64 283 GLY B C 1
ATOM 5045 O O . GLY B 1 281 ? 39.660 3.186 -19.886 1.00 11.85 283 GLY B O 1
ATOM 5046 N N . ARG B 1 282 ? 38.667 2.376 -18.031 1.00 12.31 284 ARG B N 1
ATOM 5047 C CA . ARG B 1 282 ? 38.785 0.975 -18.439 1.00 12.15 284 ARG B CA 1
ATOM 5048 C C . ARG B 1 282 ? 37.539 0.422 -19.119 1.00 12.53 284 ARG B C 1
ATOM 5049 O O . ARG B 1 282 ? 37.479 -0.757 -19.472 1.00 13.35 284 ARG B O 1
ATOM 5057 N N . ALA B 1 283 ? 36.544 1.275 -19.308 1.00 11.02 285 ALA B N 1
ATOM 5058 C CA . ALA B 1 283 ? 35.322 0.845 -19.965 1.00 12.64 285 ALA B CA 1
ATOM 5059 C C . ALA B 1 283 ? 35.512 0.656 -21.476 1.00 10.21 285 ALA B C 1
ATOM 5060 O O . ALA B 1 283 ? 35.076 -0.349 -22.038 1.00 11.62 285 ALA B O 1
ATOM 5062 N N . PRO B 1 284 ? 36.169 1.613 -22.156 1.00 11.35 286 PRO B N 1
ATOM 5063 C CA . PRO B 1 284 ? 36.357 1.464 -23.602 1.00 11.58 286 PRO B CA 1
ATOM 5064 C C . PRO B 1 284 ? 36.954 0.143 -24.087 1.00 11.89 286 PRO B C 1
ATOM 5065 O O . PRO B 1 284 ? 36.537 -0.380 -25.120 1.00 11.46 286 PRO B O 1
ATOM 5069 N N . GLU B 1 285 ? 37.917 -0.406 -23.355 1.00 13.82 287 GLU B N 1
ATOM 5070 C CA . GLU B 1 285 ? 38.535 -1.638 -23.823 1.00 13.01 287 GLU B CA 1
ATOM 5071 C C . GLU B 1 285 ? 37.562 -2.800 -23.979 1.00 13.83 287 GLU B C 1
ATOM 5072 O O . GLU B 1 285 ? 37.712 -3.602 -24.899 1.00 14.11 287 GLU B O 1
ATOM 5078 N N . TYR B 1 286 ? 36.560 -2.900 -23.108 1.00 13.56 288 TYR B N 1
ATOM 5079 C CA . TYR B 1 286 ? 35.608 -3.997 -23.238 1.00 14.34 288 TYR B CA 1
ATOM 5080 C C . TYR B 1 286 ? 34.405 -3.580 -24.080 1.00 14.30 288 TYR B C 1
ATOM 5081 O O . TYR B 1 286 ? 33.799 -4.415 -24.761 1.00 13.75 288 TYR B O 1
ATOM 5090 N N . LEU B 1 287 ? 34.072 -2.290 -24.058 1.00 12.86 289 LEU B N 1
ATOM 5091 C CA . LEU B 1 287 ? 32.956 -1.789 -24.857 1.00 13.70 289 LEU B CA 1
ATOM 5092 C C . LEU B 1 287 ? 33.308 -1.912 -26.340 1.00 14.52 289 LEU B C 1
ATOM 5093 O O . LEU B 1 287 ? 32.432 -2.076 -27.186 1.00 14.16 289 LEU B O 1
ATOM 5098 N N . ALA B 1 288 ? 34.602 -1.833 -26.643 1.00 12.89 290 ALA B N 1
ATOM 5099 C CA . ALA B 1 288 ? 35.080 -1.932 -28.017 1.00 14.33 290 ALA B CA 1
ATOM 5100 C C . ALA B 1 288 ? 34.835 -3.313 -28.624 1.00 14.41 290 ALA B C 1
ATOM 5101 O O . ALA B 1 288 ? 34.965 -3.496 -29.838 1.00 14.54 290 ALA B O 1
ATOM 5103 N N . LEU B 1 289 ? 34.481 -4.280 -27.782 1.00 14.67 291 LEU B N 1
ATOM 5104 C CA . LEU B 1 289 ? 34.222 -5.640 -28.249 1.00 14.62 291 LEU B CA 1
ATOM 5105 C C . LEU B 1 289 ? 32.742 -5.864 -28.526 1.00 17.31 291 LEU B C 1
ATOM 5106 O O . LEU B 1 289 ? 32.355 -6.897 -29.076 1.00 16.74 291 LEU B O 1
ATOM 5111 N N . ASN B 1 290 ? 31.924 -4.890 -28.140 1.00 15.22 292 ASN B N 1
ATOM 5112 C CA . ASN B 1 290 ? 30.477 -4.962 -28.320 1.00 17.11 292 ASN B CA 1
ATOM 5113 C C . ASN B 1 290 ? 30.076 -4.373 -29.671 1.00 16.33 292 ASN B C 1
ATOM 5114 O O . ASN B 1 290 ? 30.160 -3.165 -29.879 1.00 15.68 292 ASN B O 1
ATOM 5119 N N . GLU B 1 291 ? 29.643 -5.236 -30.587 1.00 17.55 293 GLU B N 1
ATOM 5120 C CA . GLU B 1 291 ? 29.237 -4.801 -31.919 1.00 17.99 293 GLU B CA 1
ATOM 5121 C C . GLU B 1 291 ? 28.135 -3.746 -31.870 1.00 17.28 293 GLU B C 1
ATOM 5122 O O . GLU B 1 291 ? 28.060 -2.888 -32.748 1.00 17.81 293 GLU B O 1
ATOM 5128 N N . HIS B 1 292 ? 27.278 -3.814 -30.852 1.00 17.10 294 HIS B N 1
ATOM 5129 C CA . HIS B 1 292 ? 26.193 -2.844 -30.719 1.00 17.40 294 HIS B CA 1
ATOM 5130 C C . HIS B 1 292 ? 26.782 -1.471 -30.434 1.00 17.99 294 HIS B C 1
ATOM 5131 O O . HIS B 1 292 ? 26.294 -0.454 -30.934 1.00 17.77 294 HIS B O 1
ATOM 5138 N N . VAL B 1 293 ? 27.836 -1.445 -29.624 1.00 17.01 295 VAL B N 1
ATOM 5139 C CA . VAL B 1 293 ? 28.510 -0.192 -29.306 1.00 15.52 295 VAL B CA 1
ATOM 5140 C C . VAL B 1 293 ? 29.197 0.307 -30.571 1.00 14.56 295 VAL B C 1
ATOM 5141 O O . VAL B 1 293 ? 29.117 1.486 -30.907 1.00 15.51 295 VAL B O 1
ATOM 5145 N N . LEU B 1 294 ? 29.872 -0.603 -31.272 1.00 15.23 296 LEU B N 1
ATOM 5146 C CA . LEU B 1 294 ? 30.572 -0.253 -32.503 1.00 14.88 296 LEU B CA 1
ATOM 5147 C C . LEU B 1 294 ? 29.589 0.306 -33.529 1.00 15.52 296 LEU B C 1
ATOM 5148 O O . LEU B 1 294 ? 29.900 1.256 -34.246 1.00 17.06 296 LEU B O 1
ATOM 5153 N N . ASN B 1 295 ? 28.398 -0.281 -33.588 1.00 16.31 297 ASN B N 1
ATOM 5154 C CA . ASN B 1 295 ? 27.373 0.174 -34.524 1.00 16.25 297 ASN B CA 1
ATOM 5155 C C . ASN B 1 295 ? 26.957 1.616 -34.245 1.00 17.51 297 ASN B C 1
ATOM 5156 O O . ASN B 1 295 ? 26.725 2.389 -35.175 1.00 17.55 297 ASN B O 1
ATOM 5161 N N . ILE B 1 296 ? 26.861 1.982 -32.969 1.00 17.45 298 ILE B N 1
ATOM 5162 C CA . ILE B 1 296 ? 26.487 3.347 -32.619 1.00 17.78 298 ILE B CA 1
ATOM 5163 C C . ILE B 1 296 ? 27.559 4.299 -33.140 1.00 17.26 298 ILE B C 1
ATOM 5164 O O . ILE B 1 296 ? 27.257 5.326 -33.739 1.00 18.25 298 ILE B O 1
ATOM 5169 N N . VAL B 1 297 ? 28.820 3.945 -32.918 1.00 16.40 299 VAL B N 1
ATOM 5170 C CA . VAL B 1 297 ? 29.930 4.769 -33.374 1.00 15.89 299 VAL B CA 1
ATOM 5171 C C . VAL B 1 297 ? 29.926 4.917 -34.896 1.00 17.38 299 VAL B C 1
ATOM 5172 O O . VAL B 1 297 ? 30.079 6.019 -35.423 1.00 17.23 299 VAL B O 1
ATOM 5176 N N . LYS B 1 298 ? 29.751 3.803 -35.597 1.00 17.85 300 LYS B N 1
ATOM 5177 C CA . LYS B 1 298 ? 29.732 3.820 -37.055 1.00 18.91 300 LYS B CA 1
ATOM 5178 C C . LYS B 1 298 ? 28.605 4.704 -37.578 1.00 19.76 300 LYS B C 1
ATOM 5179 O O . LYS B 1 298 ? 28.781 5.441 -38.550 1.00 20.78 300 LYS B O 1
ATOM 5185 N N . GLU B 1 299 ? 27.451 4.633 -36.925 1.00 20.84 301 GLU B N 1
ATOM 5186 C CA . GLU B 1 299 ? 26.301 5.433 -37.324 1.00 22.47 301 GLU B CA 1
ATOM 5187 C C . GLU B 1 299 ? 26.626 6.925 -37.263 1.00 21.85 301 GLU B C 1
ATOM 5188 O O . GLU B 1 299 ? 26.375 7.660 -38.218 1.00 21.42 301 GLU B O 1
ATOM 5194 N N . PHE B 1 300 ? 27.182 7.376 -36.143 1.00 20.09 302 PHE B N 1
ATOM 5195 C CA . PHE B 1 300 ? 27.536 8.784 -36.003 1.00 20.46 302 PHE B CA 1
ATOM 5196 C C . PHE B 1 300 ? 28.618 9.205 -36.985 1.00 20.67 302 PHE B C 1
ATOM 5197 O O . PHE B 1 300 ? 28.551 10.287 -37.566 1.00 20.48 302 PHE B O 1
ATOM 5205 N N . MET B 1 301 ? 29.621 8.352 -37.169 1.00 21.28 303 MET B N 1
ATOM 5206 C CA . MET B 1 301 ? 30.707 8.667 -38.085 1.00 21.35 303 MET B CA 1
ATOM 5207 C C . MET B 1 301 ? 30.209 8.725 -39.527 1.00 21.45 303 MET B C 1
ATOM 5208 O O . MET B 1 301 ? 30.572 9.633 -40.271 1.00 22.01 303 MET B O 1
ATOM 5213 N N . ASN B 1 302 ? 29.379 7.762 -39.919 1.00 23.08 304 ASN B N 1
ATOM 5214 C CA . ASN B 1 302 ? 28.839 7.730 -41.278 1.00 25.33 304 ASN B CA 1
ATOM 5215 C C . ASN B 1 302 ? 27.944 8.934 -41.554 1.00 25.92 304 ASN B C 1
ATOM 5216 O O . ASN B 1 302 ? 27.900 9.442 -42.675 1.00 26.07 304 ASN B O 1
ATOM 5221 N N . SER B 1 303 ? 27.228 9.384 -40.527 1.00 25.60 305 SER B N 1
ATOM 5222 C CA . SER B 1 303 ? 26.340 10.533 -40.659 1.00 24.56 305 SER B CA 1
ATOM 5223 C C . SER B 1 303 ? 27.114 11.829 -40.456 1.00 25.50 305 SER B C 1
ATOM 5224 O O . SER B 1 303 ? 26.580 12.922 -40.643 1.00 25.08 305 SER B O 1
ATOM 5227 N N . GLU B 1 304 ? 28.380 11.691 -40.074 1.00 25.27 306 GLU B N 1
ATOM 5228 C CA . GLU B 1 304 ? 29.259 12.830 -39.843 1.00 25.71 306 GLU B CA 1
ATOM 5229 C C . GLU B 1 304 ? 28.778 13.742 -38.716 1.00 24.03 306 GLU B C 1
ATOM 5230 O O . GLU B 1 304 ? 28.973 14.958 -38.760 1.00 24.92 306 GLU B O 1
ATOM 5236 N N . LYS B 1 305 ? 28.144 13.149 -37.711 1.00 21.93 307 LYS B N 1
ATOM 5237 C CA . LYS B 1 305 ? 27.672 13.906 -36.557 1.00 21.77 307 LYS B CA 1
ATOM 5238 C C . LYS B 1 305 ? 28.848 14.048 -35.594 1.00 21.40 307 LYS B C 1
ATOM 5239 O O . LYS B 1 305 ? 29.746 13.205 -35.575 1.00 20.43 307 LYS B O 1
ATOM 5245 N N . PRO B 1 306 ? 28.862 15.120 -34.786 1.00 20.15 308 PRO B N 1
ATOM 5246 C CA . PRO B 1 306 ? 29.947 15.345 -33.827 1.00 19.43 308 PRO B CA 1
ATOM 5247 C C . PRO B 1 306 ? 30.187 14.159 -32.897 1.00 17.75 308 PRO B C 1
ATOM 5248 O O . PRO B 1 306 ? 29.256 13.632 -32.287 1.00 17.17 308 PRO B O 1
ATOM 5252 N N . VAL B 1 307 ? 31.446 13.747 -32.804 1.00 17.13 309 VAL B N 1
ATOM 5253 C CA . VAL B 1 307 ? 31.847 12.642 -31.941 1.00 16.57 309 VAL B CA 1
ATOM 5254 C C . VAL B 1 307 ? 33.074 13.096 -31.161 1.00 17.26 309 VAL B C 1
ATOM 5255 O O . VAL B 1 307 ? 34.092 13.462 -31.751 1.00 17.74 309 VAL B O 1
ATOM 5259 N N . ALA B 1 308 ? 32.969 13.082 -29.836 1.00 16.81 310 ALA B N 1
ATOM 5260 C CA . ALA B 1 308 ? 34.075 13.492 -28.982 1.00 16.50 310 ALA B CA 1
ATOM 5261 C C . ALA B 1 308 ? 34.487 12.305 -28.124 1.00 16.09 310 ALA B C 1
ATOM 5262 O O . ALA B 1 308 ? 33.683 11.760 -27.369 1.00 15.62 310 ALA B O 1
ATOM 5264 N N . SER B 1 309 ? 35.747 11.906 -28.257 1.00 14.96 311 SER B N 1
ATOM 5265 C CA . SER B 1 309 ? 36.277 10.765 -27.525 1.00 14.39 311 SER B CA 1
ATOM 5266 C C . SER B 1 309 ? 37.538 11.205 -26.795 1.00 13.96 311 SER B C 1
ATOM 5267 O O . SER B 1 309 ? 38.361 11.942 -27.339 1.00 14.88 311 SER B O 1
ATOM 5270 N N . ILE B 1 310 ? 37.697 10.748 -25.560 1.00 14.81 312 ILE B N 1
ATOM 5271 C CA . ILE B 1 310 ? 38.856 11.152 -24.787 1.00 13.25 312 ILE B CA 1
ATOM 5272 C C . ILE B 1 310 ? 39.622 10.017 -24.115 1.00 13.73 312 ILE B C 1
ATOM 5273 O O . ILE B 1 310 ? 39.041 9.025 -23.678 1.00 12.51 312 ILE B O 1
ATOM 5289 N N . HIS B 1 312 ? 41.252 6.847 -23.263 1.00 13.51 314 HIS B N 1
ATOM 5290 C CA . HIS B 1 312 ? 41.145 5.480 -23.794 1.00 14.27 314 HIS B CA 1
ATOM 5291 C C . HIS B 1 312 ? 39.890 5.282 -24.643 1.00 13.86 314 HIS B C 1
ATOM 5292 O O . HIS B 1 312 ? 39.729 4.250 -25.295 1.00 12.67 314 HIS B O 1
ATOM 5299 N N . GLY B 1 313 ? 38.996 6.266 -24.627 1.00 15.02 315 GLY B N 1
ATOM 5300 C CA . GLY B 1 313 ? 37.776 6.148 -25.406 1.00 15.14 315 GLY B CA 1
ATOM 5301 C C . GLY B 1 313 ? 38.061 5.792 -26.851 1.00 14.74 315 GLY B C 1
ATOM 5302 O O . GLY B 1 313 ? 37.297 5.065 -27.489 1.00 16.16 315 GLY B O 1
ATOM 5303 N N . GLN B 1 314 ? 39.179 6.296 -27.362 1.00 13.07 316 GLN B N 1
ATOM 5304 C CA . GLN B 1 314 ? 39.577 6.056 -28.739 1.00 14.20 316 GLN B CA 1
ATOM 5305 C C . GLN B 1 314 ? 39.746 4.575 -29.108 1.00 15.79 316 GLN B C 1
ATOM 5306 O O . GLN B 1 314 ? 39.801 4.228 -30.293 1.00 16.33 316 GLN B O 1
ATOM 5312 N N . GLN B 1 315 ? 39.819 3.703 -28.106 1.00 15.36 317 GLN B N 1
ATOM 5313 C CA . GLN B 1 315 ? 39.939 2.270 -28.368 1.00 15.16 317 GLN B CA 1
ATOM 5314 C C . GLN B 1 315 ? 38.679 1.789 -29.090 1.00 15.81 317 GLN B C 1
ATOM 5315 O O . GLN B 1 315 ? 38.730 0.878 -29.922 1.00 15.71 317 GLN B O 1
ATOM 5321 N N . ILE B 1 316 ? 37.547 2.406 -28.765 1.00 14.73 318 ILE B N 1
ATOM 5322 C CA . ILE B 1 316 ? 36.285 2.039 -29.392 1.00 15.00 318 ILE B CA 1
ATOM 5323 C C . ILE B 1 316 ? 36.276 2.480 -30.847 1.00 13.99 318 ILE B C 1
ATOM 5324 O O . ILE B 1 316 ? 35.808 1.748 -31.723 1.00 15.36 318 ILE B O 1
ATOM 5329 N N . LEU B 1 317 ? 36.792 3.679 -31.101 1.00 14.80 319 LEU B N 1
ATOM 5330 C CA . LEU B 1 317 ? 36.850 4.209 -32.454 1.00 16.17 319 LEU B CA 1
ATOM 5331 C C . LEU B 1 317 ? 37.753 3.326 -33.315 1.00 16.33 319 LEU B C 1
ATOM 5332 O O . LEU B 1 317 ? 37.420 3.008 -34.454 1.00 15.51 319 LEU B O 1
ATOM 5337 N N . ALA B 1 318 ? 38.895 2.931 -32.763 1.00 16.39 320 ALA B N 1
ATOM 5338 C CA . ALA B 1 318 ? 39.837 2.083 -33.487 1.00 17.34 320 ALA B CA 1
ATOM 5339 C C . ALA B 1 318 ? 39.209 0.738 -33.857 1.00 17.34 320 ALA B C 1
ATOM 5340 O O . ALA B 1 318 ? 39.354 0.263 -34.985 1.00 17.19 320 ALA B O 1
ATOM 5342 N N . ALA B 1 319 ? 38.508 0.132 -32.902 1.00 16.24 321 ALA B N 1
ATOM 5343 C CA . ALA B 1 319 ? 37.863 -1.159 -33.121 1.00 16.26 321 ALA B CA 1
ATOM 5344 C C . ALA B 1 319 ? 36.741 -1.065 -34.148 1.00 16.77 321 ALA B C 1
ATOM 5345 O O . ALA B 1 319 ? 36.436 -2.043 -34.830 1.00 16.06 321 ALA B O 1
ATOM 5347 N N . ALA B 1 320 ? 36.127 0.109 -34.254 1.00 16.50 322 ALA B N 1
ATOM 5348 C CA . ALA B 1 320 ? 35.043 0.321 -35.208 1.00 17.91 322 ALA B CA 1
ATOM 5349 C C . ALA B 1 320 ? 35.593 0.645 -36.598 1.00 19.42 322 ALA B C 1
ATOM 5350 O O . ALA B 1 320 ? 34.832 0.808 -37.553 1.00 18.97 322 ALA B O 1
ATOM 5352 N N . GLY B 1 321 ? 36.917 0.748 -36.691 1.00 18.70 323 GLY B N 1
ATOM 5353 C CA . GLY B 1 321 ? 37.571 1.041 -37.954 1.00 20.14 323 GLY B CA 1
ATOM 5354 C C . GLY B 1 321 ? 37.283 2.413 -38.538 1.00 20.82 323 GLY B C 1
ATOM 5355 O O . GLY B 1 321 ? 37.423 2.611 -39.746 1.00 21.70 323 GLY B O 1
ATOM 5356 N N . VAL B 1 322 ? 36.904 3.368 -37.693 1.00 20.60 324 VAL B N 1
ATOM 5357 C CA . VAL B 1 322 ? 36.579 4.712 -38.168 1.00 20.89 324 VAL B CA 1
ATOM 5358 C C . VAL B 1 322 ? 37.716 5.726 -38.056 1.00 22.29 324 VAL B C 1
ATOM 5359 O O . VAL B 1 322 ? 37.505 6.924 -38.257 1.00 21.97 324 VAL B O 1
ATOM 5363 N N . LEU B 1 323 ? 38.917 5.253 -37.744 1.00 25.43 325 LEU B N 1
ATOM 5364 C CA . LEU B 1 323 ? 40.068 6.141 -37.611 1.00 27.29 325 LEU B CA 1
ATOM 5365 C C . LEU B 1 323 ? 40.951 6.152 -38.856 1.00 28.75 325 LEU B C 1
ATOM 5366 O O . LEU B 1 323 ? 41.959 6.859 -38.909 1.00 28.90 325 LEU B O 1
ATOM 5371 N N . LYS B 1 324 ? 40.570 5.368 -39.857 1.00 30.20 326 LYS B N 1
ATOM 5372 C CA . LYS B 1 324 ? 41.336 5.289 -41.095 1.00 31.33 326 LYS B CA 1
ATOM 5373 C C . LYS B 1 324 ? 41.418 6.642 -41.796 1.00 30.74 326 LYS B C 1
ATOM 5374 O O . LYS B 1 324 ? 40.407 7.193 -42.231 1.00 30.78 326 LYS B O 1
ATOM 5380 N N . GLY B 1 325 ? 42.631 7.176 -41.897 1.00 29.94 327 GLY B N 1
ATOM 5381 C CA . GLY B 1 325 ? 42.821 8.456 -42.553 1.00 29.12 327 GLY B CA 1
ATOM 5382 C C . GLY B 1 325 ? 42.364 9.659 -41.746 1.00 29.38 327 GLY B C 1
ATOM 5383 O O . GLY B 1 325 ? 42.250 10.760 -42.286 1.00 29.69 327 GLY B O 1
ATOM 5384 N N . ARG B 1 326 ? 42.101 9.461 -40.458 1.00 27.70 328 ARG B N 1
ATOM 5385 C CA . ARG B 1 326 ? 41.659 10.559 -39.601 1.00 27.34 328 ARG B CA 1
ATOM 5386 C C . ARG B 1 326 ? 42.795 11.006 -38.690 1.00 26.23 328 ARG B C 1
ATOM 5387 O O . ARG B 1 326 ? 43.722 10.241 -38.420 1.00 27.75 328 ARG B O 1
ATOM 5395 N N . LYS B 1 327 ? 42.721 12.248 -38.221 1.00 24.22 329 LYS B N 1
ATOM 5396 C CA . LYS B 1 327 ? 43.743 12.800 -37.339 1.00 22.80 329 LYS B CA 1
ATOM 5397 C C . LYS B 1 327 ? 43.194 12.898 -35.921 1.00 22.16 329 LYS B C 1
ATOM 5398 O O . LYS B 1 327 ? 42.114 13.447 -35.703 1.00 20.33 329 LYS B O 1
ATOM 5404 N N . CYS B 1 328 ? 43.935 12.369 -34.953 1.00 19.71 330 CYS B N 1
ATOM 5405 C CA . CYS B 1 328 ? 43.472 12.415 -33.574 1.00 17.77 330 CYS B CA 1
ATOM 5406 C C . CYS B 1 328 ? 44.557 12.110 -32.558 1.00 17.59 330 CYS B C 1
ATOM 5407 O O . CYS B 1 328 ? 45.642 11.624 -32.896 1.00 16.73 330 CYS B O 1
ATOM 5410 N N . THR B 1 329 ? 44.249 12.410 -31.302 1.00 16.71 331 THR B N 1
ATOM 5411 C CA . THR B 1 329 ? 45.156 12.132 -30.203 1.00 15.82 331 THR B CA 1
ATOM 5412 C C . THR B 1 329 ? 44.399 11.158 -29.312 1.00 15.47 331 THR B C 1
ATOM 5413 O O . THR B 1 329 ? 43.270 10.771 -29.624 1.00 15.62 331 THR B O 1
ATOM 5417 N N . ALA B 1 330 ? 45.018 10.759 -28.211 1.00 14.94 332 ALA B N 1
ATOM 5418 C CA . ALA B 1 330 ? 44.399 9.833 -27.271 1.00 15.95 332 ALA B CA 1
ATOM 5419 C C . ALA B 1 330 ? 45.349 9.712 -26.096 1.00 17.19 332 ALA B C 1
ATOM 5420 O O . ALA B 1 330 ? 46.377 10.394 -26.056 1.00 17.62 332 ALA B O 1
ATOM 5422 N N . TYR B 1 331 ? 45.009 8.868 -25.128 1.00 16.70 333 TYR B N 1
ATOM 5423 C CA . TYR B 1 331 ? 45.905 8.689 -23.998 1.00 18.53 333 TYR B CA 1
ATOM 5424 C C . TYR B 1 331 ? 47.202 8.230 -24.657 1.00 19.46 333 TYR B C 1
ATOM 5425 O O . TYR B 1 331 ? 47.170 7.416 -25.579 1.00 20.54 333 TYR B O 1
ATOM 5434 N N . PRO B 1 332 ? 48.354 8.757 -24.208 1.00 20.69 334 PRO B N 1
ATOM 5435 C CA . PRO B 1 332 ? 49.640 8.375 -24.795 1.00 21.44 334 PRO B CA 1
ATOM 5436 C C . PRO B 1 332 ? 49.764 6.906 -25.181 1.00 21.51 334 PRO B C 1
ATOM 5437 O O . PRO B 1 332 ? 50.112 6.590 -26.315 1.00 22.18 334 PRO B O 1
ATOM 5441 N N . ALA B 1 333 ? 49.459 6.009 -24.248 1.00 20.90 335 ALA B N 1
ATOM 5442 C CA . ALA B 1 333 ? 49.563 4.580 -24.517 1.00 21.68 335 ALA B CA 1
ATOM 5443 C C . ALA B 1 333 ? 48.658 4.123 -25.657 1.00 20.78 335 ALA B C 1
ATOM 5444 O O . ALA B 1 333 ? 48.989 3.188 -26.391 1.00 20.40 335 ALA B O 1
ATOM 5446 N N . VAL B 1 334 ? 47.517 4.786 -25.805 1.00 21.90 336 VAL B N 1
ATOM 5447 C CA . VAL B 1 334 ? 46.548 4.424 -26.835 1.00 22.61 336 VAL B CA 1
ATOM 5448 C C . VAL B 1 334 ? 47.006 4.752 -28.257 1.00 23.87 336 VAL B C 1
ATOM 5449 O O . VAL B 1 334 ? 46.329 4.416 -29.232 1.00 23.91 336 VAL B O 1
ATOM 5453 N N . LYS B 1 335 ? 48.160 5.401 -28.379 1.00 23.52 337 LYS B N 1
ATOM 5454 C CA . LYS B 1 335 ? 48.701 5.730 -29.693 1.00 24.43 337 LYS B CA 1
ATOM 5455 C C . LYS B 1 335 ? 48.848 4.439 -30.492 1.00 24.88 337 LYS B C 1
ATOM 5456 O O . LYS B 1 335 ? 48.726 4.429 -31.718 1.00 21.95 337 LYS B O 1
ATOM 5462 N N . LEU B 1 336 ? 49.118 3.350 -29.778 1.00 25.86 338 LEU B N 1
ATOM 5463 C CA . LEU B 1 336 ? 49.285 2.043 -30.403 1.00 27.33 338 LEU B CA 1
ATOM 5464 C C . LEU B 1 336 ? 48.002 1.710 -31.159 1.00 27.94 338 LEU B C 1
ATOM 5465 O O . LEU B 1 336 ? 48.023 1.406 -32.354 1.00 27.28 338 LEU B O 1
ATOM 5470 N N . ASN B 1 337 ? 46.883 1.777 -30.446 1.00 27.40 339 ASN B N 1
ATOM 5471 C CA . ASN B 1 337 ? 45.575 1.482 -31.022 1.00 28.02 339 ASN B CA 1
ATOM 5472 C C . ASN B 1 337 ? 45.253 2.404 -32.198 1.00 27.58 339 ASN B C 1
ATOM 5473 O O . ASN B 1 337 ? 44.763 1.953 -33.234 1.00 25.76 339 ASN B O 1
ATOM 5478 N N . VAL B 1 338 ? 45.529 3.695 -32.030 1.00 27.07 340 VAL B N 1
ATOM 5479 C CA . VAL B 1 338 ? 45.259 4.682 -33.071 1.00 27.32 340 VAL B CA 1
ATOM 5480 C C . VAL B 1 338 ? 46.041 4.403 -34.349 1.00 27.36 340 VAL B C 1
ATOM 5481 O O . VAL B 1 338 ? 45.468 4.358 -35.439 1.00 27.19 340 VAL B O 1
ATOM 5485 N N . VAL B 1 339 ? 47.353 4.231 -34.209 1.00 27.67 341 VAL B N 1
ATOM 5486 C CA . VAL B 1 339 ? 48.211 3.961 -35.357 1.00 27.52 341 VAL B CA 1
ATOM 5487 C C . VAL B 1 339 ? 47.827 2.645 -36.025 1.00 26.68 341 VAL B C 1
ATOM 5488 O O . VAL B 1 339 ? 47.718 2.574 -37.250 1.00 24.21 341 VAL B O 1
ATOM 5492 N N . LEU B 1 340 ? 47.634 1.597 -35.229 1.00 24.63 342 LEU B N 1
ATOM 5493 C CA . LEU B 1 340 ? 47.238 0.313 -35.798 1.00 26.55 342 LEU B CA 1
ATOM 5494 C C . LEU B 1 340 ? 45.874 0.474 -36.454 1.00 27.23 342 LEU B C 1
ATOM 5495 O O . LEU B 1 340 ? 45.523 -0.266 -37.375 1.00 26.64 342 LEU B O 1
ATOM 5500 N N . GLY B 1 341 ? 45.114 1.455 -35.973 1.00 27.18 343 GLY B N 1
ATOM 5501 C CA . GLY B 1 341 ? 43.792 1.705 -36.516 1.00 29.85 343 GLY B CA 1
ATOM 5502 C C . GLY B 1 341 ? 43.819 2.388 -37.870 1.00 29.90 343 GLY B C 1
ATOM 5503 O O . GLY B 1 341 ? 42.809 2.411 -38.573 1.00 32.57 343 GLY B O 1
ATOM 5504 N N . GLY B 1 342 ? 44.969 2.947 -38.237 1.00 29.25 344 GLY B N 1
ATOM 5505 C CA . GLY B 1 342 ? 45.090 3.621 -39.519 1.00 28.52 344 GLY B CA 1
ATOM 5506 C C . GLY B 1 342 ? 44.987 5.135 -39.431 1.00 29.34 344 GLY B C 1
ATOM 5507 O O . GLY B 1 342 ? 44.877 5.816 -40.450 1.00 28.29 344 GLY B O 1
ATOM 5508 N N . GLY B 1 343 ? 45.031 5.669 -38.215 1.00 29.21 345 GLY B N 1
ATOM 5509 C CA . GLY B 1 343 ? 44.925 7.108 -38.054 1.00 28.97 345 GLY B CA 1
ATOM 5510 C C . GLY B 1 343 ? 46.253 7.828 -37.942 1.00 27.92 345 GLY B C 1
ATOM 5511 O O . GLY B 1 343 ? 47.292 7.203 -37.720 1.00 28.50 345 GLY B O 1
ATOM 5512 N N . THR B 1 344 ? 46.212 9.149 -38.110 1.00 25.84 346 THR B N 1
ATOM 5513 C CA . THR B 1 344 ? 47.396 9.997 -38.009 1.00 24.50 346 THR B CA 1
ATOM 5514 C C . THR B 1 344 ? 47.460 10.524 -36.580 1.00 23.56 346 THR B C 1
ATOM 5515 O O . THR B 1 344 ? 46.577 11.260 -36.136 1.00 21.80 346 THR B O 1
ATOM 5519 N N . TRP B 1 345 ? 48.512 10.142 -35.868 1.00 21.05 347 TRP B N 1
ATOM 5520 C CA . TRP B 1 345 ? 48.689 10.541 -34.481 1.00 20.08 347 TRP B CA 1
ATOM 5521 C C . TRP B 1 345 ? 49.017 12.014 -34.275 1.00 20.47 347 TRP B C 1
ATOM 5522 O O . TRP B 1 345 ? 49.865 12.580 -34.963 1.00 19.94 347 TRP B O 1
ATOM 5533 N N . LEU B 1 346 ? 48.319 12.628 -33.325 1.00 18.92 348 LEU B N 1
ATOM 5534 C CA . LEU B 1 346 ? 48.548 14.017 -32.964 1.00 18.27 348 LEU B CA 1
ATOM 5535 C C . LEU B 1 346 ? 49.037 13.949 -31.519 1.00 18.27 348 LEU B C 1
ATOM 5536 O O . LEU B 1 346 ? 48.330 13.470 -30.634 1.00 16.95 348 LEU B O 1
ATOM 5541 N N . GLU B 1 347 ? 50.263 14.405 -31.294 1.00 18.55 349 GLU B N 1
ATOM 5542 C CA . GLU B 1 347 ? 50.868 14.370 -29.969 1.00 21.04 349 GLU B CA 1
ATOM 5543 C C . GLU B 1 347 ? 50.143 15.246 -28.952 1.00 20.02 349 GLU B C 1
ATOM 5544 O O . GLU B 1 347 ? 49.919 16.431 -29.186 1.00 20.33 349 GLU B O 1
ATOM 5550 N N . PRO B 1 348 ? 49.763 14.666 -27.802 1.00 20.79 350 PRO B N 1
ATOM 5551 C CA . PRO B 1 348 ? 49.064 15.422 -26.760 1.00 20.00 350 PRO B CA 1
ATOM 5552 C C . PRO B 1 348 ? 50.033 16.207 -25.880 1.00 20.48 350 PRO B C 1
ATOM 5553 O O . PRO B 1 348 ? 50.281 15.842 -24.729 1.00 18.82 350 PRO B O 1
ATOM 5557 N N . ASP B 1 349 ? 50.581 17.283 -26.437 1.00 21.09 351 ASP B N 1
ATOM 5558 C CA . ASP B 1 349 ? 51.521 18.136 -25.721 1.00 22.90 351 ASP B CA 1
ATOM 5559 C C . ASP B 1 349 ? 51.193 19.603 -25.978 1.00 22.78 351 ASP B C 1
ATOM 5560 O O . ASP B 1 349 ? 51.361 20.099 -27.095 1.00 23.69 351 ASP B O 1
ATOM 5565 N N . PRO B 1 350 ? 50.724 20.320 -24.943 1.00 20.95 352 PRO B N 1
ATOM 5566 C CA . PRO B 1 350 ? 50.496 19.829 -23.579 1.00 18.95 352 PRO B CA 1
ATOM 5567 C C . PRO B 1 350 ? 49.392 18.776 -23.476 1.00 18.24 352 PRO B C 1
ATOM 5568 O O . PRO B 1 350 ? 48.579 18.620 -24.386 1.00 16.26 352 PRO B O 1
ATOM 5572 N N . ILE B 1 351 ? 49.372 18.067 -22.352 1.00 18.12 353 ILE B N 1
ATOM 5573 C CA . ILE B 1 351 ? 48.403 17.001 -22.122 1.00 18.54 353 ILE B CA 1
ATOM 5574 C C . ILE B 1 351 ? 46.947 17.462 -22.080 1.00 17.32 353 ILE B C 1
ATOM 5575 O O . ILE B 1 351 ? 46.032 16.651 -22.241 1.00 17.35 353 ILE B O 1
ATOM 5580 N N . ASP B 1 352 ? 46.724 18.755 -21.873 1.00 16.84 354 ASP B N 1
ATOM 5581 C CA . ASP B 1 352 ? 45.358 19.266 -21.808 1.00 17.79 354 ASP B CA 1
ATOM 5582 C C . ASP B 1 352 ? 44.865 19.787 -23.158 1.00 18.10 354 ASP B C 1
ATOM 5583 O O . ASP B 1 352 ? 43.803 20.402 -23.253 1.00 19.58 354 ASP B O 1
ATOM 5588 N N . ARG B 1 353 ? 45.628 19.516 -24.209 1.00 18.55 355 ARG B N 1
ATOM 5589 C CA . ARG B 1 353 ? 45.256 19.965 -25.543 1.00 18.30 355 ARG B CA 1
ATOM 5590 C C . ARG B 1 353 ? 44.363 18.944 -26.245 1.00 17.37 355 ARG B C 1
ATOM 5591 O O . ARG B 1 353 ? 44.566 17.732 -26.120 1.00 16.94 355 ARG B O 1
ATOM 5599 N N . CYS B 1 354 ? 43.366 19.439 -26.971 1.00 16.18 356 CYS B N 1
ATOM 5600 C CA . CYS B 1 354 ? 42.459 18.575 -27.720 1.00 15.82 356 CYS B CA 1
ATOM 5601 C C . CYS B 1 354 ? 42.524 18.955 -29.192 1.00 15.90 356 CYS B C 1
ATOM 5602 O O . CYS B 1 354 ? 42.939 20.062 -29.533 1.00 16.90 356 CYS B O 1
ATOM 5605 N N . PHE B 1 355 ? 42.104 18.043 -30.060 1.00 16.63 357 PHE B N 1
ATOM 5606 C CA . PHE B 1 355 ? 42.153 18.290 -31.496 1.00 17.11 357 PHE B CA 1
ATOM 5607 C C . PHE B 1 355 ? 40.833 17.987 -32.182 1.00 17.64 357 PHE B C 1
ATOM 5608 O O . PHE B 1 355 ? 40.082 17.110 -31.751 1.00 17.75 357 PHE B O 1
ATOM 5616 N N . THR B 1 356 ? 40.561 18.721 -33.256 1.00 16.65 358 THR B N 1
ATOM 5617 C CA . THR B 1 356 ? 39.348 18.529 -34.035 1.00 17.56 358 THR B CA 1
ATOM 5618 C C . THR B 1 356 ? 39.724 18.188 -35.470 1.00 16.86 358 THR B C 1
ATOM 5619 O O . THR B 1 356 ? 40.545 18.869 -36.086 1.00 16.90 358 THR B O 1
ATOM 5623 N N . ASP B 1 357 ? 39.128 17.120 -35.982 1.00 18.71 359 ASP B N 1
ATOM 5624 C CA . ASP B 1 357 ? 39.350 16.680 -37.353 1.00 19.44 359 ASP B CA 1
ATOM 5625 C C . ASP B 1 357 ? 37.972 16.423 -37.934 1.00 19.44 359 ASP B C 1
ATOM 5626 O O . ASP B 1 357 ? 37.399 15.348 -37.761 1.00 20.27 359 ASP B O 1
ATOM 5631 N N . GLY B 1 358 ? 37.432 17.428 -38.613 1.00 20.19 360 GLY B N 1
ATOM 5632 C CA . GLY B 1 358 ? 36.107 17.277 -39.177 1.00 20.30 360 GLY B CA 1
ATOM 5633 C C . GLY B 1 358 ? 35.107 17.156 -38.043 1.00 20.57 360 GLY B C 1
ATOM 5634 O O . GLY B 1 358 ? 34.996 18.056 -37.211 1.00 20.13 360 GLY B O 1
ATOM 5635 N N . ASN B 1 359 ? 34.402 16.031 -37.993 1.00 20.52 361 ASN B N 1
ATOM 5636 C CA . ASN B 1 359 ? 33.392 15.786 -36.968 1.00 20.86 361 ASN B CA 1
ATOM 5637 C C . ASN B 1 359 ? 33.952 15.112 -35.719 1.00 19.33 361 ASN B C 1
ATOM 5638 O O . ASN B 1 359 ? 33.204 14.837 -34.782 1.00 19.25 361 ASN B O 1
ATOM 5643 N N . LEU B 1 360 ? 35.255 14.845 -35.704 1.00 18.94 362 LEU B N 1
ATOM 5644 C CA . LEU B 1 360 ? 35.874 14.154 -34.575 1.00 17.70 362 LEU B CA 1
ATOM 5645 C C . LEU B 1 360 ? 36.711 15.028 -33.644 1.00 16.75 362 LEU B C 1
ATOM 5646 O O . LEU B 1 360 ? 37.658 15.686 -34.070 1.00 18.00 362 LEU B O 1
ATOM 5651 N N . VAL B 1 361 ? 36.353 15.022 -32.364 1.00 15.08 363 VAL B N 1
ATOM 5652 C CA . VAL B 1 361 ? 37.083 15.786 -31.358 1.00 15.59 363 VAL B CA 1
ATOM 5653 C C . VAL B 1 361 ? 37.737 14.776 -30.420 1.00 14.64 363 VAL B C 1
ATOM 5654 O O . VAL B 1 361 ? 37.060 13.897 -29.892 1.00 14.60 363 VAL B O 1
ATOM 5658 N N . THR B 1 362 ? 39.048 14.876 -30.227 1.00 15.34 364 THR B N 1
ATOM 5659 C CA . THR B 1 362 ? 39.717 13.941 -29.331 1.00 15.23 364 THR B CA 1
ATOM 5660 C C . THR B 1 362 ? 40.595 14.615 -28.287 1.00 15.88 364 THR B C 1
ATOM 5661 O O . THR B 1 362 ? 41.231 15.641 -28.549 1.00 15.59 364 THR B O 1
ATOM 5665 N N . GLY B 1 363 ? 40.594 14.027 -27.094 1.00 13.66 365 GLY B N 1
ATOM 5666 C CA . GLY B 1 363 ? 41.393 14.518 -25.987 1.00 13.24 365 GLY B CA 1
ATOM 5667 C C . GLY B 1 363 ? 42.269 13.370 -25.517 1.00 13.58 365 GLY B C 1
ATOM 5668 O O . GLY B 1 363 ? 42.034 12.223 -25.897 1.00 13.07 365 GLY B O 1
ATOM 5669 N N . ALA B 1 364 ? 43.255 13.657 -24.675 1.00 12.80 366 ALA B N 1
ATOM 5670 C CA . ALA B 1 364 ? 44.165 12.615 -24.207 1.00 13.44 366 ALA B CA 1
ATOM 5671 C C . ALA B 1 364 ? 43.998 12.165 -22.758 1.00 14.29 366 ALA B C 1
ATOM 5672 O O . ALA B 1 364 ? 44.299 11.015 -22.424 1.00 14.21 366 ALA B O 1
ATOM 5674 N N . ALA B 1 365 ? 43.530 13.064 -21.899 1.00 13.57 367 ALA B N 1
ATOM 5675 C CA . ALA B 1 365 ? 43.377 12.759 -20.480 1.00 12.78 367 ALA B CA 1
ATOM 5676 C C . ALA B 1 365 ? 42.455 13.793 -19.844 1.00 12.55 367 ALA B C 1
ATOM 5677 O O . ALA B 1 365 ? 42.181 14.827 -20.459 1.00 13.32 367 ALA B O 1
ATOM 5679 N N . TRP B 1 366 ? 42.004 13.548 -18.612 1.00 12.26 368 TRP B N 1
ATOM 5680 C CA . TRP B 1 366 ? 41.076 14.487 -17.987 1.00 11.98 368 TRP B CA 1
ATOM 5681 C C . TRP B 1 366 ? 41.510 15.945 -17.886 1.00 12.10 368 TRP B C 1
ATOM 5682 O O . TRP B 1 366 ? 40.662 16.834 -17.792 1.00 13.43 368 TRP B O 1
ATOM 5693 N N . PRO B 1 367 ? 42.823 16.226 -17.894 1.00 13.19 369 PRO B N 1
ATOM 5694 C CA . PRO B 1 367 ? 43.167 17.649 -17.813 1.00 13.57 369 PRO B CA 1
ATOM 5695 C C . PRO B 1 367 ? 42.678 18.409 -19.054 1.00 15.22 369 PRO B C 1
ATOM 5696 O O . PRO B 1 367 ? 42.558 19.635 -19.035 1.00 17.13 369 PRO B O 1
ATOM 5700 N N . GLY B 1 368 ? 42.384 17.672 -20.122 1.00 15.70 370 GLY B N 1
ATOM 5701 C CA . GLY B 1 368 ? 41.938 18.291 -21.362 1.00 15.80 370 GLY B CA 1
ATOM 5702 C C . GLY B 1 368 ? 40.453 18.583 -21.527 1.00 15.07 370 GLY B C 1
ATOM 5703 O O . GLY B 1 368 ? 40.024 18.976 -22.610 1.00 15.67 370 GLY B O 1
ATOM 5704 N N . HIS B 1 369 ? 39.662 18.409 -20.473 1.00 14.31 371 HIS B N 1
ATOM 5705 C CA . HIS B 1 369 ? 38.223 18.664 -20.570 1.00 13.62 371 HIS B CA 1
ATOM 5706 C C . HIS B 1 369 ? 37.826 20.057 -21.062 1.00 14.12 371 HIS B C 1
ATOM 5707 O O . HIS B 1 369 ? 36.873 20.193 -21.828 1.00 15.26 371 HIS B O 1
ATOM 5714 N N . PRO B 1 370 ? 38.541 21.109 -20.632 1.00 13.38 372 PRO B N 1
ATOM 5715 C CA . PRO B 1 370 ? 38.171 22.449 -21.099 1.00 14.72 372 PRO B CA 1
ATOM 5716 C C . PRO B 1 370 ? 38.140 22.544 -22.625 1.00 13.99 372 PRO B C 1
ATOM 5717 O O . PRO B 1 370 ? 37.149 22.986 -23.202 1.00 14.69 372 PRO B O 1
ATOM 5721 N N . GLU B 1 371 ? 39.224 22.125 -23.275 1.00 15.08 373 GLU B N 1
ATOM 5722 C CA . GLU B 1 371 ? 39.290 22.173 -24.733 1.00 15.10 373 GLU B CA 1
ATOM 5723 C C . GLU B 1 371 ? 38.402 21.105 -25.362 1.00 14.62 373 GLU B C 1
ATOM 5724 O O . GLU B 1 371 ? 37.886 21.289 -26.463 1.00 15.17 373 GLU B O 1
ATOM 5730 N N . PHE B 1 372 ? 38.240 19.990 -24.655 1.00 14.18 374 PHE B N 1
ATOM 5731 C CA . PHE B 1 372 ? 37.415 18.876 -25.117 1.00 14.42 374 PHE B CA 1
ATOM 5732 C C . PHE B 1 372 ? 35.976 19.358 -25.287 1.00 14.53 374 PHE B C 1
ATOM 5733 O O . PHE B 1 372 ? 35.370 19.212 -26.354 1.00 15.55 374 PHE B O 1
ATOM 5741 N N . VAL B 1 373 ? 35.436 19.943 -24.227 1.00 15.29 375 VAL B N 1
ATOM 5742 C CA . VAL B 1 373 ? 34.070 20.445 -24.251 1.00 15.40 375 VAL B CA 1
ATOM 5743 C C . VAL B 1 373 ? 33.939 21.652 -25.179 1.00 15.46 375 VAL B C 1
ATOM 5744 O O . VAL B 1 373 ? 32.967 21.767 -25.929 1.00 15.74 375 VAL B O 1
ATOM 5748 N N . SER B 1 374 ? 34.926 22.541 -25.136 1.00 14.62 376 SER B N 1
ATOM 5749 C CA . SER B 1 374 ? 34.917 23.737 -25.972 1.00 15.84 376 SER B CA 1
ATOM 5750 C C . SER B 1 374 ? 34.904 23.398 -27.465 1.00 14.98 376 SER B C 1
ATOM 5751 O O . SER B 1 374 ? 34.185 24.024 -28.251 1.00 15.34 376 SER B O 1
ATOM 5754 N N . GLN B 1 375 ? 35.695 22.410 -27.868 1.00 13.92 377 GLN B N 1
ATOM 5755 C CA . GLN B 1 375 ? 35.727 22.040 -29.277 1.00 15.02 377 GLN B CA 1
ATOM 5756 C C . GLN B 1 375 ? 34.467 21.290 -29.697 1.00 15.06 377 GLN B C 1
ATOM 5757 O O . GLN B 1 375 ? 34.066 21.348 -30.861 1.00 16.86 377 GLN B O 1
ATOM 5763 N N . LEU B 1 376 ? 33.831 20.598 -28.755 1.00 14.42 378 LEU B N 1
ATOM 5764 C CA . LEU B 1 376 ? 32.593 19.889 -29.074 1.00 14.43 378 LEU B CA 1
ATOM 5765 C C . LEU B 1 376 ? 31.497 20.944 -29.211 1.00 14.61 378 LEU B C 1
ATOM 5766 O O . LEU B 1 376 ? 30.600 20.822 -30.050 1.00 15.62 378 LEU B O 1
ATOM 5771 N N . MET B 1 377 ? 31.577 21.980 -28.380 1.00 14.29 379 MET B N 1
ATOM 5772 C CA . MET B 1 377 ? 30.604 23.072 -28.425 1.00 15.60 379 MET B CA 1
ATOM 5773 C C . MET B 1 377 ? 30.665 23.744 -29.794 1.00 15.43 379 MET B C 1
ATOM 5774 O O . MET B 1 377 ? 29.640 24.132 -30.357 1.00 16.18 379 MET B O 1
ATOM 5779 N N . ALA B 1 378 ? 31.875 23.883 -30.324 1.00 14.85 380 ALA B N 1
ATOM 5780 C CA . ALA B 1 378 ? 32.062 24.507 -31.630 1.00 15.17 380 ALA B CA 1
ATOM 5781 C C . ALA B 1 378 ? 31.362 23.701 -32.720 1.00 16.56 380 ALA B C 1
ATOM 5782 O O . ALA B 1 378 ? 30.636 24.262 -33.543 1.00 17.04 380 ALA B O 1
ATOM 5784 N N . LEU B 1 379 ? 31.567 22.386 -32.726 1.00 16.78 381 LEU B N 1
ATOM 5785 C CA . LEU B 1 379 ? 30.932 21.548 -33.734 1.00 18.26 381 LEU B CA 1
ATOM 5786 C C . LEU B 1 379 ? 29.414 21.580 -33.591 1.00 18.90 381 LEU B C 1
ATOM 5787 O O . LEU B 1 379 ? 28.693 21.518 -34.585 1.00 21.03 381 LEU B O 1
ATOM 5792 N N . LEU B 1 380 ? 28.938 21.686 -32.354 1.00 18.80 382 LEU B N 1
ATOM 5793 C CA . LEU B 1 380 ? 27.504 21.717 -32.080 1.00 18.39 382 LEU B CA 1
ATOM 5794 C C . LEU B 1 380 ? 26.870 23.091 -32.293 1.00 17.22 382 LEU B C 1
ATOM 5795 O O . LEU B 1 380 ? 25.647 23.213 -32.362 1.00 18.12 382 LEU B O 1
ATOM 5800 N N . GLY B 1 381 ? 27.700 24.122 -32.394 1.00 16.48 383 GLY B N 1
ATOM 5801 C CA . GLY B 1 381 ? 27.174 25.458 -32.595 1.00 17.37 383 GLY B CA 1
ATOM 5802 C C . GLY B 1 381 ? 26.644 26.077 -31.315 1.00 18.95 383 GLY B C 1
ATOM 5803 O O . GLY B 1 381 ? 25.670 26.831 -31.342 1.00 19.43 383 GLY B O 1
ATOM 5804 N N . ILE B 1 382 ? 27.278 25.755 -30.191 1.00 18.67 384 ILE B N 1
ATOM 5805 C CA . ILE B 1 382 ? 26.869 26.302 -28.897 1.00 19.73 384 ILE B CA 1
ATOM 5806 C C . ILE B 1 382 ? 27.877 27.359 -28.461 1.00 20.35 384 ILE B C 1
ATOM 5807 O O . ILE B 1 382 ? 29.074 27.085 -28.381 1.00 20.05 384 ILE B O 1
ATOM 5812 N N . GLN B 1 383 ? 27.392 28.564 -28.182 1.00 20.79 385 GLN B N 1
ATOM 5813 C CA . GLN B 1 383 ? 28.261 29.654 -27.757 1.00 22.50 385 GLN B CA 1
ATOM 5814 C C . GLN B 1 383 ? 27.874 30.238 -26.407 1.00 22.18 385 GLN B C 1
ATOM 5815 O O . GLN B 1 383 ? 26.714 30.178 -25.998 1.00 20.80 385 GLN B O 1
ATOM 5821 N N . VAL B 1 384 ? 28.871 30.798 -25.727 1.00 22.92 386 VAL B N 1
ATOM 5822 C CA . VAL B 1 384 ? 28.688 31.454 -24.439 1.00 23.82 386 VAL B CA 1
ATOM 5823 C C . VAL B 1 384 ? 29.362 32.816 -24.572 1.00 24.85 386 VAL B C 1
ATOM 5824 O O . VAL B 1 384 ? 30.584 32.899 -24.699 1.00 26.46 386 VAL B O 1
ATOM 5828 N N . SER B 1 385 ? 28.569 33.879 -24.560 1.00 24.50 387 SER B N 1
ATOM 5829 C CA . SER B 1 385 ? 29.114 35.223 -24.699 1.00 26.24 387 SER B CA 1
ATOM 5830 C C . SER B 1 385 ? 28.811 36.092 -23.487 1.00 26.38 387 SER B C 1
ATOM 5831 O O . SER B 1 385 ? 27.811 35.890 -22.800 1.00 25.72 387 SER B O 1
ATOM 5834 N N . PHE B 1 386 ? 29.684 37.061 -23.236 1.00 27.58 388 PHE B N 1
ATOM 5835 C CA . PHE B 1 386 ? 29.534 37.970 -22.107 1.00 31.32 388 PHE B CA 1
ATOM 5836 C C . PHE B 1 386 ? 29.459 39.419 -22.575 1.00 34.47 388 PHE B C 1
ATOM 5837 O O . PHE B 1 386 ? 30.264 39.852 -23.398 1.00 35.33 388 PHE B O 1
ATOM 5845 N N . HIS B 1 387 ? 28.492 40.164 -22.045 1.00 37.50 389 HIS B N 1
ATOM 5846 C CA . HIS B 1 387 ? 28.328 41.567 -22.408 1.00 41.04 389 HIS B CA 1
ATOM 5847 C C . HIS B 1 387 ? 29.587 42.341 -22.033 1.00 41.75 389 HIS B C 1
ATOM 5848 O O . HIS B 1 387 ? 30.381 41.809 -21.227 1.00 41.92 389 HIS B O 1
ATOM 5855 N N . ASN C 1 1 ? 69.149 -23.354 -13.411 1.00 40.96 3 ASN C N 1
ATOM 5856 C CA . ASN C 1 1 ? 70.390 -24.166 -13.564 1.00 40.62 3 ASN C CA 1
ATOM 5857 C C . ASN C 1 1 ? 70.892 -24.169 -15.007 1.00 38.47 3 ASN C C 1
ATOM 5858 O O . ASN C 1 1 ? 71.834 -23.450 -15.344 1.00 40.10 3 ASN C O 1
ATOM 5863 N N . SER C 1 2 ? 70.260 -24.972 -15.856 1.00 34.53 4 SER C N 1
ATOM 5864 C CA . SER C 1 2 ? 70.665 -25.061 -17.255 1.00 30.72 4 SER C CA 1
ATOM 5865 C C . SER C 1 2 ? 69.853 -24.145 -18.168 1.00 26.40 4 SER C C 1
ATOM 5866 O O . SER C 1 2 ? 70.061 -24.129 -19.380 1.00 24.89 4 SER C O 1
ATOM 5869 N N . ARG C 1 3 ? 68.928 -23.385 -17.588 1.00 22.63 5 ARG C N 1
ATOM 5870 C CA . ARG C 1 3 ? 68.107 -22.460 -18.366 1.00 19.03 5 ARG C CA 1
ATOM 5871 C C . ARG C 1 3 ? 67.940 -21.146 -17.607 1.00 17.49 5 ARG C C 1
ATOM 5872 O O . ARG C 1 3 ? 67.898 -21.129 -16.378 1.00 17.53 5 ARG C O 1
ATOM 5880 N N . THR C 1 4 ? 67.857 -20.048 -18.348 1.00 17.11 6 THR C N 1
ATOM 5881 C CA . THR C 1 4 ? 67.687 -18.733 -17.744 1.00 17.10 6 THR C CA 1
ATOM 5882 C C . THR C 1 4 ? 66.603 -17.974 -18.499 1.00 15.55 6 THR C C 1
ATOM 5883 O O . THR C 1 4 ? 66.669 -17.824 -19.718 1.00 17.33 6 THR C O 1
ATOM 5887 N N . VAL C 1 5 ? 65.604 -17.498 -17.763 1.00 15.05 7 VAL C N 1
ATOM 5888 C CA . VAL C 1 5 ? 64.486 -16.776 -18.351 1.00 14.61 7 VAL C CA 1
ATOM 5889 C C . VAL C 1 5 ? 64.395 -15.345 -17.832 1.00 14.71 7 VAL C C 1
ATOM 5890 O O . VAL C 1 5 ? 64.718 -15.071 -16.675 1.00 13.94 7 VAL C O 1
ATOM 5894 N N . LEU C 1 6 ? 63.951 -14.441 -18.697 1.00 14.00 8 LEU C N 1
ATOM 5895 C CA . LEU C 1 6 ? 63.794 -13.039 -18.336 1.00 14.12 8 LEU C CA 1
ATOM 5896 C C . LEU C 1 6 ? 62.302 -12.701 -18.289 1.00 13.24 8 LEU C C 1
ATOM 5897 O O . LEU C 1 6 ? 61.545 -13.109 -19.167 1.00 12.95 8 LEU C O 1
ATOM 5902 N N . ILE C 1 7 ? 61.881 -11.981 -17.253 1.00 13.57 9 ILE C N 1
ATOM 5903 C CA . ILE C 1 7 ? 60.484 -11.571 -17.142 1.00 13.19 9 ILE C CA 1
ATOM 5904 C C . ILE C 1 7 ? 60.447 -10.052 -17.292 1.00 14.21 9 ILE C C 1
ATOM 5905 O O . ILE C 1 7 ? 61.135 -9.322 -16.569 1.00 13.15 9 ILE C O 1
ATOM 5910 N N . LEU C 1 8 ? 59.659 -9.590 -18.256 1.00 12.70 10 LEU C N 1
ATOM 5911 C CA . LEU C 1 8 ? 59.514 -8.165 -18.537 1.00 12.39 10 LEU C CA 1
ATOM 5912 C C . LEU C 1 8 ? 58.445 -7.576 -17.622 1.00 13.79 10 LEU C C 1
ATOM 5913 O O . LEU C 1 8 ? 57.248 -7.706 -17.882 1.00 15.03 10 LEU C O 1
ATOM 5918 N N . CYS C 1 9 ? 58.890 -6.919 -16.555 1.00 14.49 11 CYS C N 1
ATOM 5919 C CA . CYS C 1 9 ? 57.990 -6.329 -15.566 1.00 14.27 11 CYS C CA 1
ATOM 5920 C C . CYS C 1 9 ? 57.731 -4.840 -15.749 1.00 14.92 11 CYS C C 1
ATOM 5921 O O . CYS C 1 9 ? 58.443 -4.149 -16.479 1.00 14.04 11 CYS C O 1
ATOM 5924 N N . GLY C 1 10 ? 56.700 -4.359 -15.060 1.00 13.56 12 GLY C N 1
ATOM 5925 C CA . GLY C 1 10 ? 56.340 -2.955 -15.117 1.00 12.40 12 GLY C CA 1
ATOM 5926 C C . GLY C 1 10 ? 55.413 -2.624 -13.963 1.00 13.39 12 GLY C C 1
ATOM 5927 O O . GLY C 1 10 ? 54.882 -3.526 -13.307 1.00 13.30 12 GLY C O 1
ATOM 5928 N N . ASP C 1 11 ? 55.214 -1.338 -13.700 1.00 13.20 13 ASP C N 1
ATOM 5929 C CA . ASP C 1 11 ? 54.329 -0.939 -12.616 1.00 13.12 13 ASP C CA 1
ATOM 5930 C C . ASP C 1 11 ? 52.890 -1.305 -12.957 1.00 13.55 13 ASP C C 1
ATOM 5931 O O . ASP C 1 11 ? 52.413 -1.054 -14.063 1.00 14.02 13 ASP C O 1
ATOM 5936 N N . TYR C 1 12 ? 52.218 -1.912 -11.987 1.00 13.04 14 TYR C N 1
ATOM 5937 C CA . TYR C 1 12 ? 50.839 -2.353 -12.126 1.00 13.40 14 TYR C CA 1
ATOM 5938 C C . TYR C 1 12 ? 50.653 -3.547 -13.057 1.00 13.67 14 TYR C C 1
ATOM 5939 O O . TYR C 1 12 ? 49.594 -3.739 -13.657 1.00 13.07 14 TYR C O 1
ATOM 5948 N N . MET C 1 13 ? 51.700 -4.358 -13.176 1.00 12.16 15 MET C N 1
ATOM 5949 C CA . MET C 1 13 ? 51.587 -5.583 -13.955 1.00 11.38 15 MET C CA 1
ATOM 5950 C C . MET C 1 13 ? 50.682 -6.422 -13.045 1.00 10.62 15 MET C C 1
ATOM 5951 O O . MET C 1 13 ? 50.605 -6.157 -11.842 1.00 10.78 15 MET C O 1
ATOM 5956 N N . GLU C 1 14 ? 49.989 -7.416 -13.589 1.00 11.46 16 GLU C N 1
ATOM 5957 C CA . GLU C 1 14 ? 49.093 -8.226 -12.761 1.00 11.66 16 GLU C CA 1
ATOM 5958 C C . GLU C 1 14 ? 49.913 -9.091 -11.804 1.00 11.21 16 GLU C C 1
ATOM 5959 O O . GLU C 1 14 ? 50.796 -9.837 -12.229 1.00 10.95 16 GLU C O 1
ATOM 5965 N N . ASP C 1 15 ? 49.609 -8.982 -10.512 1.00 11.56 17 ASP C N 1
ATOM 5966 C CA . ASP C 1 15 ? 50.338 -9.700 -9.466 1.00 9.93 17 ASP C CA 1
ATOM 5967 C C . ASP C 1 15 ? 50.529 -11.202 -9.696 1.00 11.07 17 ASP C C 1
ATOM 5968 O O . ASP C 1 15 ? 51.638 -11.713 -9.559 1.00 10.76 17 ASP C O 1
ATOM 5973 N N . TYR C 1 16 ? 49.462 -11.920 -10.031 1.00 10.00 18 TYR C N 1
ATOM 5974 C CA . TYR C 1 16 ? 49.601 -13.355 -10.276 1.00 11.13 18 TYR C CA 1
ATOM 5975 C C . TYR C 1 16 ? 50.459 -13.629 -11.507 1.00 10.60 18 TYR C C 1
ATOM 5976 O O . TYR C 1 16 ? 51.275 -14.552 -11.521 1.00 12.40 18 TYR C O 1
ATOM 5985 N N . GLU C 1 17 ? 50.261 -12.821 -12.541 1.00 10.08 19 GLU C N 1
ATOM 5986 C CA . GLU C 1 17 ? 50.959 -13.011 -13.801 1.00 11.78 19 GLU C CA 1
ATOM 5987 C C . GLU C 1 17 ? 52.469 -12.824 -13.766 1.00 11.53 19 GLU C C 1
ATOM 5988 O O . GLU C 1 17 ? 53.169 -13.235 -14.691 1.00 12.11 19 GLU C O 1
ATOM 5994 N N . VAL C 1 18 ? 52.980 -12.218 -12.702 1.00 12.49 20 VAL C N 1
ATOM 5995 C CA . VAL C 1 18 ? 54.426 -12.091 -12.586 1.00 12.74 20 VAL C CA 1
ATOM 5996 C C . VAL C 1 18 ? 54.930 -13.112 -11.566 1.00 12.66 20 VAL C C 1
ATOM 5997 O O . VAL C 1 18 ? 55.901 -13.834 -11.817 1.00 12.78 20 VAL C O 1
ATOM 6001 N N . MET C 1 19 ? 54.250 -13.207 -10.428 1.00 13.20 21 MET C N 1
ATOM 6002 C CA . MET C 1 19 ? 54.696 -14.113 -9.379 1.00 13.07 21 MET C CA 1
ATOM 6003 C C . MET C 1 19 ? 54.580 -15.605 -9.664 1.00 13.04 21 MET C C 1
ATOM 6004 O O . MET C 1 19 ? 55.482 -16.361 -9.316 1.00 13.03 21 MET C O 1
ATOM 6009 N N . VAL C 1 20 ? 53.488 -16.043 -10.281 1.00 14.02 22 VAL C N 1
ATOM 6010 C CA . VAL C 1 20 ? 53.342 -17.469 -10.555 1.00 14.51 22 VAL C CA 1
ATOM 6011 C C . VAL C 1 20 ? 54.461 -17.975 -11.473 1.00 13.85 22 VAL C C 1
ATOM 6012 O O . VAL C 1 20 ? 55.152 -18.932 -11.135 1.00 15.69 22 VAL C O 1
ATOM 6016 N N . PRO C 1 21 ? 54.665 -17.339 -12.639 1.00 13.96 23 PRO C N 1
ATOM 6017 C CA . PRO C 1 21 ? 55.746 -17.844 -13.490 1.00 14.48 23 PRO C CA 1
ATOM 6018 C C . PRO C 1 21 ? 57.121 -17.645 -12.854 1.00 14.00 23 PRO C C 1
ATOM 6019 O O . PRO C 1 21 ? 58.015 -18.477 -13.017 1.00 13.53 23 PRO C O 1
ATOM 6023 N N . PHE C 1 22 ? 57.282 -16.554 -12.110 1.00 12.74 24 PHE C N 1
ATOM 6024 C CA . PHE C 1 22 ? 58.556 -16.265 -11.445 1.00 13.00 24 PHE C CA 1
ATOM 6025 C C . PHE C 1 22 ? 58.955 -17.386 -10.491 1.00 12.90 24 PHE C C 1
ATOM 6026 O O . PHE C 1 22 ? 60.094 -17.857 -10.509 1.00 14.42 24 PHE C O 1
ATOM 6034 N N . GLN C 1 23 ? 58.020 -17.818 -9.654 1.00 12.73 25 GLN C N 1
ATOM 6035 C CA . GLN C 1 23 ? 58.324 -18.866 -8.689 1.00 13.90 25 GLN C CA 1
ATOM 6036 C C . GLN C 1 23 ? 58.186 -20.282 -9.236 1.00 14.33 25 GLN C C 1
ATOM 6037 O O . GLN C 1 23 ? 58.950 -21.171 -8.860 1.00 15.08 25 GLN C O 1
ATOM 6043 N N . ALA C 1 24 ? 57.224 -20.497 -10.124 1.00 14.15 26 ALA C N 1
ATOM 6044 C CA . ALA C 1 24 ? 57.034 -21.822 -10.700 1.00 14.47 26 ALA C CA 1
ATOM 6045 C C . ALA C 1 24 ? 58.265 -22.206 -11.513 1.00 15.34 26 ALA C C 1
ATOM 6046 O O . ALA C 1 24 ? 58.820 -23.290 -11.341 1.00 14.87 26 ALA C O 1
ATOM 6048 N N . LEU C 1 25 ? 58.692 -21.313 -12.400 1.00 14.58 27 LEU C N 1
ATOM 6049 C CA . LEU C 1 25 ? 59.853 -21.593 -13.233 1.00 14.18 27 LEU C CA 1
ATOM 6050 C C . LEU C 1 25 ? 61.083 -21.871 -12.380 1.00 15.20 27 LEU C C 1
ATOM 6051 O O . LEU C 1 25 ? 61.859 -22.781 -12.676 1.00 14.51 27 LEU C O 1
ATOM 6056 N N . GLN C 1 26 ? 61.262 -21.092 -11.318 1.00 14.85 28 GLN C N 1
ATOM 6057 C CA . GLN C 1 26 ? 62.394 -21.307 -10.429 1.00 15.36 28 GLN C CA 1
ATOM 6058 C C . GLN C 1 26 ? 62.273 -22.679 -9.771 1.00 16.15 28 GLN C C 1
ATOM 6059 O O . GLN C 1 26 ? 63.257 -23.408 -9.648 1.00 17.71 28 GLN C O 1
ATOM 6065 N N . ALA C 1 27 ? 61.062 -23.037 -9.358 1.00 16.25 29 ALA C N 1
ATOM 6066 C CA . ALA C 1 27 ? 60.850 -24.329 -8.716 1.00 17.24 29 ALA C CA 1
ATOM 6067 C C . ALA C 1 27 ? 61.241 -25.463 -9.655 1.00 17.97 29 ALA C C 1
ATOM 6068 O O . ALA C 1 27 ? 61.652 -26.536 -9.207 1.00 18.61 29 ALA C O 1
ATOM 6070 N N . PHE C 1 28 ? 61.124 -25.215 -10.957 1.00 16.43 30 PHE C N 1
ATOM 6071 C CA . PHE C 1 28 ? 61.447 -26.223 -11.958 1.00 17.93 30 PHE C CA 1
ATOM 6072 C C . PHE C 1 28 ? 62.912 -26.235 -12.370 1.00 18.40 30 PHE C C 1
ATOM 6073 O O . PHE C 1 28 ? 63.289 -26.933 -13.313 1.00 18.44 30 PHE C O 1
ATOM 6081 N N . GLY C 1 29 ? 63.730 -25.455 -11.672 1.00 18.07 31 GLY C N 1
ATOM 6082 C CA . GLY C 1 29 ? 65.150 -25.420 -11.969 1.00 19.30 31 GLY C CA 1
ATOM 6083 C C . GLY C 1 29 ? 65.596 -24.381 -12.977 1.00 19.52 31 GLY C C 1
ATOM 6084 O O . GLY C 1 29 ? 66.691 -24.478 -13.525 1.00 21.04 31 GLY C O 1
ATOM 6085 N N . ILE C 1 30 ? 64.757 -23.384 -13.227 1.00 17.14 32 ILE C N 1
ATOM 6086 C CA . ILE C 1 30 ? 65.096 -22.336 -14.181 1.00 17.56 32 ILE C CA 1
ATOM 6087 C C . ILE C 1 30 ? 65.513 -21.074 -13.441 1.00 18.12 32 ILE C C 1
ATOM 6088 O O . ILE C 1 30 ? 64.870 -20.686 -12.469 1.00 18.05 32 ILE C O 1
ATOM 6093 N N . THR C 1 31 ? 66.598 -20.446 -13.885 1.00 16.39 33 THR C N 1
ATOM 6094 C CA . THR C 1 31 ? 67.049 -19.206 -13.263 1.00 18.15 33 THR C CA 1
ATOM 6095 C C . THR C 1 31 ? 66.203 -18.111 -13.893 1.00 16.09 33 THR C C 1
ATOM 6096 O O . THR C 1 31 ? 66.126 -18.016 -15.115 1.00 15.05 33 THR C O 1
ATOM 6100 N N . VAL C 1 32 ? 65.565 -17.295 -13.062 1.00 16.37 34 VAL C N 1
ATOM 6101 C CA . VAL C 1 32 ? 64.702 -16.234 -13.566 1.00 14.53 34 VAL C CA 1
ATOM 6102 C C . VAL C 1 32 ? 65.117 -14.840 -13.111 1.00 15.32 34 VAL C C 1
ATOM 6103 O O . VAL C 1 32 ? 65.329 -14.596 -11.922 1.00 14.57 34 VAL C O 1
ATOM 6107 N N . HIS C 1 33 ? 65.216 -13.930 -14.072 1.00 15.04 35 HIS C N 1
ATOM 6108 C CA . HIS C 1 33 ? 65.576 -12.544 -13.800 1.00 15.99 35 HIS C CA 1
ATOM 6109 C C . HIS C 1 33 ? 64.388 -11.650 -14.126 1.00 14.59 35 HIS C C 1
ATOM 6110 O O . HIS C 1 33 ? 63.678 -11.877 -15.106 1.00 15.49 35 HIS C O 1
ATOM 6117 N N . THR C 1 34 ? 64.173 -10.633 -13.301 1.00 14.57 36 THR C N 1
ATOM 6118 C CA . THR C 1 34 ? 63.061 -9.709 -13.503 1.00 13.69 36 THR C CA 1
ATOM 6119 C C . THR C 1 34 ? 63.592 -8.294 -13.665 1.00 12.82 36 THR C C 1
ATOM 6120 O O . THR C 1 34 ? 64.404 -7.839 -12.866 1.00 14.97 36 THR C O 1
ATOM 6124 N N . VAL C 1 35 ? 63.109 -7.601 -14.689 1.00 13.38 37 VAL C N 1
ATOM 6125 C CA . VAL C 1 35 ? 63.549 -6.243 -14.978 1.00 12.82 37 VAL C CA 1
ATOM 6126 C C . VAL C 1 35 ? 62.395 -5.310 -15.337 1.00 14.30 37 VAL C C 1
ATOM 6127 O O . VAL C 1 35 ? 61.343 -5.747 -15.801 1.00 13.91 37 VAL C O 1
ATOM 6131 N N . CYS C 1 36 ? 62.609 -4.017 -15.118 1.00 14.07 38 CYS C N 1
ATOM 6132 C CA . CYS C 1 36 ? 61.618 -3.002 -15.446 1.00 15.12 38 CYS C CA 1
ATOM 6133 C C . CYS C 1 36 ? 62.395 -1.802 -15.958 1.00 14.86 38 CYS C C 1
ATOM 6134 O O . CYS C 1 36 ? 63.344 -1.359 -15.310 1.00 15.12 38 CYS C O 1
ATOM 6137 N N . PRO C 1 37 ? 62.017 -1.265 -17.130 1.00 14.93 39 PRO C N 1
ATOM 6138 C CA . PRO C 1 37 ? 62.754 -0.105 -17.647 1.00 15.90 39 PRO C CA 1
ATOM 6139 C C . PRO C 1 37 ? 62.841 1.026 -16.630 1.00 17.43 39 PRO C C 1
ATOM 6140 O O . PRO C 1 37 ? 61.874 1.322 -15.931 1.00 18.06 39 PRO C O 1
ATOM 6144 N N . GLY C 1 38 ? 64.014 1.644 -16.537 1.00 17.86 40 GLY C N 1
ATOM 6145 C CA . GLY C 1 38 ? 64.197 2.743 -15.607 1.00 16.88 40 GLY C CA 1
ATOM 6146 C C . GLY C 1 38 ? 64.413 2.339 -14.161 1.00 17.42 40 GLY C C 1
ATOM 6147 O O . GLY C 1 38 ? 64.550 3.199 -13.292 1.00 17.30 40 GLY C O 1
ATOM 6148 N N . LYS C 1 39 ? 64.443 1.037 -13.889 1.00 16.39 41 LYS C N 1
ATOM 6149 C CA . LYS C 1 39 ? 64.644 0.558 -12.527 1.00 16.38 41 LYS C CA 1
ATOM 6150 C C . LYS C 1 39 ? 65.806 -0.418 -12.452 1.00 17.21 41 LYS C C 1
ATOM 6151 O O . LYS C 1 39 ? 66.181 -1.026 -13.454 1.00 17.20 41 LYS C O 1
ATOM 6157 N N . LYS C 1 40 ? 66.369 -0.562 -11.257 1.00 18.71 42 LYS C N 1
ATOM 6158 C CA . LYS C 1 40 ? 67.504 -1.450 -11.048 1.00 20.73 42 LYS C CA 1
ATOM 6159 C C . LYS C 1 40 ? 67.150 -2.581 -10.096 1.00 19.64 42 LYS C C 1
ATOM 6160 O O . LYS C 1 40 ? 66.120 -2.538 -9.420 1.00 19.20 42 LYS C O 1
ATOM 6166 N N . ALA C 1 41 ? 68.010 -3.594 -10.044 1.00 19.65 43 ALA C N 1
ATOM 6167 C CA . ALA C 1 41 ? 67.790 -4.725 -9.157 1.00 18.15 43 ALA C CA 1
ATOM 6168 C C . ALA C 1 41 ? 67.627 -4.187 -7.744 1.00 18.89 43 ALA C C 1
ATOM 6169 O O . ALA C 1 41 ? 68.378 -3.310 -7.311 1.00 19.22 43 ALA C O 1
ATOM 6171 N N . GLY C 1 42 ? 66.642 -4.715 -7.028 1.00 17.36 44 GLY C N 1
ATOM 6172 C CA . GLY C 1 42 ? 66.393 -4.258 -5.677 1.00 16.02 44 GLY C CA 1
ATOM 6173 C C . GLY C 1 42 ? 65.218 -3.299 -5.626 1.00 17.25 44 GLY C C 1
ATOM 6174 O O . GLY C 1 42 ? 64.591 -3.148 -4.578 1.00 17.86 44 GLY C O 1
ATOM 6175 N N . ASP C 1 43 ? 64.926 -2.640 -6.746 1.00 17.47 45 ASP C N 1
ATOM 6176 C CA . ASP C 1 43 ? 63.802 -1.707 -6.805 1.00 17.02 45 ASP C CA 1
ATOM 6177 C C . ASP C 1 43 ? 62.497 -2.490 -6.824 1.00 17.69 45 ASP C C 1
ATOM 6178 O O . ASP C 1 43 ? 62.481 -3.672 -7.162 1.00 17.84 45 ASP C O 1
ATOM 6183 N N . SER C 1 44 ? 61.403 -1.823 -6.472 1.00 16.72 46 SER C N 1
ATOM 6184 C CA . SER C 1 44 ? 60.104 -2.478 -6.443 1.00 17.56 46 SER C CA 1
ATOM 6185 C C . SER C 1 44 ? 59.110 -1.894 -7.435 1.00 16.52 46 SER C C 1
ATOM 6186 O O . SER C 1 44 ? 59.227 -0.741 -7.860 1.00 16.35 46 SER C O 1
ATOM 6189 N N . CYS C 1 45 ? 58.133 -2.719 -7.802 1.00 14.21 47 CYS C N 1
ATOM 6190 C CA . CYS C 1 45 ? 57.070 -2.330 -8.721 1.00 14.00 47 CYS C CA 1
ATOM 6191 C C . CYS C 1 45 ? 55.734 -2.619 -8.063 1.00 13.42 47 CYS C C 1
ATOM 6192 O O . CYS C 1 45 ? 55.539 -3.699 -7.508 1.00 13.15 47 CYS C O 1
ATOM 6195 N N . PRO C 1 46 ? 54.802 -1.658 -8.095 1.00 13.33 48 PRO C N 1
ATOM 6196 C CA . PRO C 1 46 ? 53.514 -1.968 -7.477 1.00 13.28 48 PRO C CA 1
ATOM 6197 C C . PRO C 1 46 ? 52.847 -2.948 -8.438 1.00 13.43 48 PRO C C 1
ATOM 6198 O O . PRO C 1 46 ? 53.180 -2.971 -9.625 1.00 13.28 48 PRO C O 1
ATOM 6202 N N . THR C 1 47 ? 51.929 -3.770 -7.944 1.00 11.59 49 THR C N 1
ATOM 6203 C CA . THR C 1 47 ? 51.237 -4.703 -8.826 1.00 10.71 49 THR C CA 1
ATOM 6204 C C . THR C 1 47 ? 49.738 -4.478 -8.713 1.00 11.04 49 THR C C 1
ATOM 6205 O O . THR C 1 47 ? 49.269 -3.840 -7.773 1.00 11.17 49 THR C O 1
ATOM 6209 N N . ALA C 1 48 ? 48.993 -5.004 -9.678 1.00 11.55 50 ALA C N 1
ATOM 6210 C CA . ALA C 1 48 ? 47.543 -4.873 -9.677 1.00 11.32 50 ALA C CA 1
ATOM 6211 C C . ALA C 1 48 ? 46.892 -6.229 -9.470 1.00 13.19 50 ALA C C 1
ATOM 6212 O O . ALA C 1 48 ? 47.389 -7.250 -9.950 1.00 12.57 50 ALA C O 1
ATOM 6214 N N . VAL C 1 49 ? 45.790 -6.231 -8.732 1.00 12.14 51 VAL C N 1
ATOM 6215 C CA . VAL C 1 49 ? 45.016 -7.444 -8.504 1.00 11.34 51 VAL C CA 1
ATOM 6216 C C . VAL C 1 49 ? 43.807 -7.265 -9.411 1.00 12.52 51 VAL C C 1
ATOM 6217 O O . VAL C 1 49 ? 43.005 -6.356 -9.200 1.00 13.05 51 VAL C O 1
ATOM 6221 N N . HIS C 1 50 ? 43.702 -8.093 -10.443 1.00 12.25 52 HIS C N 1
ATOM 6222 C CA . HIS C 1 50 ? 42.573 -8.017 -11.361 1.00 13.36 52 HIS C CA 1
ATOM 6223 C C . HIS C 1 50 ? 41.693 -9.223 -11.113 1.00 15.90 52 HIS C C 1
ATOM 6224 O O . HIS C 1 50 ? 42.023 -10.348 -11.491 1.00 16.18 52 HIS C O 1
ATOM 6231 N N . ASP C 1 51 ? 40.570 -8.967 -10.452 1.00 19.01 53 ASP C N 1
ATOM 6232 C CA . ASP C 1 51 ? 39.634 -10.012 -10.086 1.00 23.13 53 ASP C CA 1
ATOM 6233 C C . ASP C 1 51 ? 38.363 -9.945 -10.920 1.00 25.45 53 ASP C C 1
ATOM 6234 O O . ASP C 1 51 ? 37.901 -8.864 -11.285 1.00 24.75 53 ASP C O 1
ATOM 6239 N N . PHE C 1 52 ? 37.803 -11.113 -11.207 1.00 30.12 54 PHE C N 1
ATOM 6240 C CA . PHE C 1 52 ? 36.582 -11.218 -11.994 1.00 34.43 54 PHE C CA 1
ATOM 6241 C C . PHE C 1 52 ? 35.415 -11.508 -11.058 1.00 36.93 54 PHE C C 1
ATOM 6242 O O . PHE C 1 52 ? 34.922 -12.634 -10.976 1.00 38.24 54 PHE C O 1
ATOM 6250 N N . CYS C 1 53 ? 34.980 -10.472 -10.352 1.00 38.46 55 CYS C N 1
ATOM 6251 C CA . CYS C 1 53 ? 33.889 -10.588 -9.397 1.00 40.19 55 CYS C CA 1
ATOM 6252 C C . CYS C 1 53 ? 32.533 -10.780 -10.068 1.00 40.72 55 CYS C C 1
ATOM 6253 O O . CYS C 1 53 ? 32.027 -11.902 -10.146 1.00 42.25 55 CYS C O 1
ATOM 6256 N N . GLY C 1 54 ? 31.943 -9.690 -10.551 1.00 39.95 56 GLY C N 1
ATOM 6257 C CA . GLY C 1 54 ? 30.651 -9.797 -11.201 1.00 38.89 56 GLY C CA 1
ATOM 6258 C C . GLY C 1 54 ? 30.282 -8.616 -12.078 1.00 38.05 56 GLY C C 1
ATOM 6259 O O . GLY C 1 54 ? 29.127 -8.476 -12.480 1.00 38.57 56 GLY C O 1
ATOM 6260 N N . HIS C 1 55 ? 31.256 -7.764 -12.380 1.00 35.93 57 HIS C N 1
ATOM 6261 C CA . HIS C 1 55 ? 31.000 -6.598 -13.217 1.00 33.78 57 HIS C CA 1
ATOM 6262 C C . HIS C 1 55 ? 31.253 -6.926 -14.686 1.00 30.98 57 HIS C C 1
ATOM 6263 O O . HIS C 1 55 ? 31.705 -8.023 -15.016 1.00 28.79 57 HIS C O 1
ATOM 6270 N N . GLN C 1 56 ? 30.959 -5.976 -15.567 1.00 27.68 58 GLN C N 1
ATOM 6271 C CA . GLN C 1 56 ? 31.143 -6.194 -16.996 1.00 24.89 58 GLN C CA 1
ATOM 6272 C C . GLN C 1 56 ? 32.612 -6.355 -17.365 1.00 24.14 58 GLN C C 1
ATOM 6273 O O . GLN C 1 56 ? 32.945 -6.750 -18.482 1.00 23.78 58 GLN C O 1
ATOM 6279 N N . THR C 1 57 ? 33.485 -6.042 -16.415 1.00 21.76 59 THR C N 1
ATOM 6280 C CA . THR C 1 57 ? 34.921 -6.173 -16.612 1.00 20.38 59 THR C CA 1
ATOM 6281 C C . THR C 1 57 ? 35.558 -6.364 -15.234 1.00 20.68 59 THR C C 1
ATOM 6282 O O . THR C 1 57 ? 34.865 -6.294 -14.217 1.00 20.14 59 THR C O 1
ATOM 6286 N N . TYR C 1 58 ? 36.863 -6.618 -15.194 1.00 20.12 60 TYR C N 1
ATOM 6287 C CA . TYR C 1 58 ? 37.545 -6.841 -13.923 1.00 17.65 60 TYR C CA 1
ATOM 6288 C C . TYR C 1 58 ? 37.659 -5.615 -13.023 1.00 17.86 60 TYR C C 1
ATOM 6289 O O . TYR C 1 58 ? 37.639 -4.471 -13.480 1.00 16.54 60 TYR C O 1
ATOM 6298 N N . PHE C 1 59 ? 37.789 -5.884 -11.728 1.00 17.46 61 PHE C N 1
ATOM 6299 C CA . PHE C 1 59 ? 37.946 -4.850 -10.714 1.00 18.01 61 PHE C CA 1
ATOM 6300 C C . PHE C 1 59 ? 39.432 -4.828 -10.378 1.00 17.48 61 PHE C C 1
ATOM 6301 O O . PHE C 1 59 ? 40.106 -5.849 -10.517 1.00 19.92 61 PHE C O 1
ATOM 6309 N N . GLU C 1 60 ? 39.949 -3.681 -9.950 1.00 15.52 62 GLU C N 1
ATOM 6310 C CA . GLU C 1 60 ? 41.363 -3.596 -9.592 1.00 14.70 62 GLU C CA 1
ATOM 6311 C C . GLU C 1 60 ? 41.639 -3.000 -8.216 1.00 14.64 62 GLU C C 1
ATOM 6312 O O . GLU C 1 60 ? 41.000 -2.037 -7.798 1.00 14.90 62 GLU C O 1
ATOM 6318 N N . SER C 1 61 ? 42.604 -3.595 -7.523 1.00 14.92 63 SER C N 1
ATOM 6319 C CA . SER C 1 61 ? 43.061 -3.117 -6.224 1.00 15.00 63 SER C CA 1
ATOM 6320 C C . SER C 1 61 ? 44.563 -3.393 -6.262 1.00 15.71 63 SER C C 1
ATOM 6321 O O . SER C 1 61 ? 45.049 -4.022 -7.209 1.00 14.02 63 SER C O 1
ATOM 6324 N N . ARG C 1 62 ? 45.311 -2.916 -5.274 1.00 15.37 64 ARG C N 1
ATOM 6325 C CA . ARG C 1 62 ? 46.753 -3.149 -5.284 1.00 15.21 64 ARG C CA 1
ATOM 6326 C C . ARG C 1 62 ? 47.156 -4.505 -4.722 1.00 14.48 64 ARG C C 1
ATOM 6327 O O . ARG C 1 62 ? 46.561 -4.998 -3.768 1.00 13.73 64 ARG C O 1
ATOM 6335 N N . GLY C 1 63 ? 48.179 -5.102 -5.329 1.00 13.77 65 GLY C N 1
ATOM 6336 C CA . GLY C 1 63 ? 48.667 -6.392 -4.872 1.00 13.15 65 GLY C CA 1
ATOM 6337 C C . GLY C 1 63 ? 49.961 -6.231 -4.098 1.00 12.64 65 GLY C C 1
ATOM 6338 O O . GLY C 1 63 ? 50.240 -5.158 -3.563 1.00 12.39 65 GLY C O 1
ATOM 6339 N N . HIS C 1 64 ? 50.756 -7.292 -4.027 1.00 11.80 66 HIS C N 1
ATOM 6340 C CA . HIS C 1 64 ? 52.027 -7.220 -3.311 1.00 13.10 66 HIS C CA 1
ATOM 6341 C C . HIS C 1 64 ? 52.994 -6.363 -4.118 1.00 13.25 66 HIS C C 1
ATOM 6342 O O . HIS C 1 64 ? 52.951 -6.364 -5.347 1.00 13.65 66 HIS C O 1
ATOM 6349 N N . ASN C 1 65 ? 53.873 -5.635 -3.441 1.00 13.32 67 ASN C N 1
ATOM 6350 C CA . ASN C 1 65 ? 54.867 -4.875 -4.180 1.00 13.18 67 ASN C CA 1
ATOM 6351 C C . ASN C 1 65 ? 55.832 -5.960 -4.645 1.00 12.80 67 ASN C C 1
ATOM 6352 O O . ASN C 1 65 ? 56.124 -6.888 -3.889 1.00 14.59 67 ASN C O 1
ATOM 6357 N N . PHE C 1 66 ? 56.300 -5.865 -5.884 1.00 12.40 68 PHE C N 1
ATOM 6358 C CA . PHE C 1 66 ? 57.218 -6.862 -6.425 1.00 12.04 68 PHE C CA 1
ATOM 6359 C C . PHE C 1 66 ? 58.647 -6.334 -6.505 1.00 12.59 68 PHE C C 1
ATOM 6360 O O . PHE C 1 66 ? 58.896 -5.301 -7.122 1.00 12.92 68 PHE C O 1
ATOM 6368 N N . THR C 1 67 ? 59.582 -7.062 -5.901 1.00 13.30 69 THR C N 1
ATOM 6369 C CA . THR C 1 67 ? 60.984 -6.656 -5.901 1.00 15.18 69 THR C CA 1
ATOM 6370 C C . THR C 1 67 ? 61.753 -7.266 -7.070 1.00 15.46 69 THR C C 1
ATOM 6371 O O . THR C 1 67 ? 61.823 -8.486 -7.213 1.00 14.72 69 THR C O 1
ATOM 6375 N N . LEU C 1 68 ? 62.325 -6.403 -7.902 1.00 15.40 70 LEU C N 1
ATOM 6376 C CA . LEU C 1 68 ? 63.095 -6.826 -9.068 1.00 14.53 70 LEU C CA 1
ATOM 6377 C C . LEU C 1 68 ? 64.449 -7.373 -8.628 1.00 15.48 70 LEU C C 1
ATOM 6378 O O . LEU C 1 68 ? 64.998 -6.924 -7.624 1.00 14.58 70 LEU C O 1
ATOM 6383 N N . ASN C 1 69 ? 64.983 -8.340 -9.374 1.00 15.43 71 ASN C N 1
ATOM 6384 C CA . ASN C 1 69 ? 66.282 -8.911 -9.036 1.00 15.39 71 ASN C CA 1
ATOM 6385 C C . ASN C 1 69 ? 67.329 -8.669 -10.117 1.00 16.18 71 ASN C C 1
ATOM 6386 O O . ASN C 1 69 ? 68.451 -9.174 -10.030 1.00 17.44 71 ASN C O 1
ATOM 6391 N N . ALA C 1 70 ? 66.967 -7.885 -11.127 1.00 15.61 72 ALA C N 1
ATOM 6392 C CA . ALA C 1 70 ? 67.885 -7.572 -12.217 1.00 16.13 72 ALA C CA 1
ATOM 6393 C C . ALA C 1 70 ? 67.707 -6.138 -12.708 1.00 17.72 72 ALA C C 1
ATOM 6394 O O . ALA C 1 70 ? 66.682 -5.499 -12.452 1.00 16.53 72 ALA C O 1
ATOM 6396 N N . THR C 1 71 ? 68.709 -5.643 -13.426 1.00 17.53 73 THR C N 1
ATOM 6397 C CA . THR C 1 71 ? 68.695 -4.280 -13.939 1.00 17.28 73 THR C CA 1
ATOM 6398 C C . THR C 1 71 ? 68.483 -4.240 -15.451 1.00 18.51 73 THR C C 1
ATOM 6399 O O . THR C 1 71 ? 69.333 -4.679 -16.226 1.00 18.88 73 THR C O 1
ATOM 6403 N N . PHE C 1 72 ? 67.339 -3.694 -15.856 1.00 17.76 74 PHE C N 1
ATOM 6404 C CA . PHE C 1 72 ? 66.956 -3.585 -17.259 1.00 17.98 74 PHE C CA 1
ATOM 6405 C C . PHE C 1 72 ? 68.067 -3.067 -18.176 1.00 19.77 74 PHE C C 1
ATOM 6406 O O . PHE C 1 72 ? 68.365 -3.671 -19.208 1.00 19.26 74 PHE C O 1
ATOM 6414 N N . ASP C 1 73 ? 68.668 -1.949 -17.787 1.00 22.33 75 ASP C N 1
ATOM 6415 C CA . ASP C 1 73 ? 69.727 -1.307 -18.559 1.00 26.65 75 ASP C CA 1
ATOM 6416 C C . ASP C 1 73 ? 70.989 -2.158 -18.723 1.00 26.97 75 ASP C C 1
ATOM 6417 O O . ASP C 1 73 ? 71.826 -1.879 -19.585 1.00 25.99 75 ASP C O 1
ATOM 6422 N N . GLU C 1 74 ? 71.116 -3.201 -17.910 1.00 27.24 76 GLU C N 1
ATOM 6423 C CA . GLU C 1 74 ? 72.285 -4.073 -17.958 1.00 30.03 76 GLU C CA 1
ATOM 6424 C C . GLU C 1 74 ? 71.990 -5.462 -18.520 1.00 30.29 76 GLU C C 1
ATOM 6425 O O . GLU C 1 74 ? 72.819 -6.367 -18.420 1.00 31.44 76 GLU C O 1
ATOM 6431 N N . VAL C 1 75 ? 70.816 -5.619 -19.120 1.00 29.66 77 VAL C N 1
ATOM 6432 C CA . VAL C 1 75 ? 70.402 -6.898 -19.689 1.00 29.95 77 VAL C CA 1
ATOM 6433 C C . VAL C 1 75 ? 71.194 -7.335 -20.919 1.00 29.61 77 VAL C C 1
ATOM 6434 O O . VAL C 1 75 ? 71.401 -6.559 -21.851 1.00 30.13 77 VAL C O 1
ATOM 6438 N N . ASP C 1 76 ? 71.633 -8.590 -20.906 1.00 29.88 78 ASP C N 1
ATOM 6439 C CA . ASP C 1 76 ? 72.365 -9.172 -22.025 1.00 28.74 78 ASP C CA 1
ATOM 6440 C C . ASP C 1 76 ? 71.510 -10.329 -22.535 1.00 27.53 78 ASP C C 1
ATOM 6441 O O . ASP C 1 76 ? 71.609 -11.447 -22.034 1.00 27.43 78 ASP C O 1
ATOM 6446 N N . LEU C 1 77 ? 70.668 -10.051 -23.525 1.00 27.93 79 LEU C N 1
ATOM 6447 C CA . LEU C 1 77 ? 69.769 -11.057 -24.088 1.00 28.32 79 LEU C CA 1
ATOM 6448 C C . LEU C 1 77 ? 70.407 -12.384 -24.486 1.00 29.09 79 LEU C C 1
ATOM 6449 O O . LEU C 1 77 ? 69.746 -13.422 -24.458 1.00 28.73 79 LEU C O 1
ATOM 6454 N N . SER C 1 78 ? 71.683 -12.361 -24.854 1.00 29.10 80 SER C N 1
ATOM 6455 C CA . SER C 1 78 ? 72.359 -13.591 -25.253 1.00 29.37 80 SER C CA 1
ATOM 6456 C C . SER C 1 78 ? 72.412 -14.588 -24.099 1.00 29.42 80 SER C C 1
ATOM 6457 O O . SER C 1 78 ? 72.648 -15.778 -24.309 1.00 30.49 80 SER C O 1
ATOM 6460 N N . LYS C 1 79 ? 72.181 -14.100 -22.883 1.00 27.64 81 LYS C N 1
ATOM 6461 C CA . LYS C 1 79 ? 72.217 -14.946 -21.693 1.00 27.60 81 LYS C CA 1
ATOM 6462 C C . LYS C 1 79 ? 70.856 -15.543 -21.336 1.00 25.02 81 LYS C C 1
ATOM 6463 O O . LYS C 1 79 ? 70.752 -16.347 -20.412 1.00 25.06 81 LYS C O 1
ATOM 6469 N N . TYR C 1 80 ? 69.816 -15.156 -22.067 1.00 21.91 82 TYR C N 1
ATOM 6470 C CA . TYR C 1 80 ? 68.476 -15.657 -21.782 1.00 20.21 82 TYR C CA 1
ATOM 6471 C C . TYR C 1 80 ? 67.956 -16.637 -22.820 1.00 18.53 82 TYR C C 1
ATOM 6472 O O . TYR C 1 80 ? 68.137 -16.447 -24.021 1.00 20.44 82 TYR C O 1
ATOM 6481 N N . ASP C 1 81 ? 67.306 -17.690 -22.336 1.00 17.08 83 ASP C N 1
ATOM 6482 C CA . ASP C 1 81 ? 66.756 -18.728 -23.196 1.00 17.94 83 ASP C CA 1
ATOM 6483 C C . ASP C 1 81 ? 65.288 -18.485 -23.521 1.00 17.57 83 ASP C C 1
ATOM 6484 O O . ASP C 1 81 ? 64.771 -19.011 -24.505 1.00 17.86 83 ASP C O 1
ATOM 6489 N N . GLY C 1 82 ? 64.618 -17.689 -22.692 1.00 15.80 84 GLY C N 1
ATOM 6490 C CA . GLY C 1 82 ? 63.213 -17.408 -22.924 1.00 15.61 84 GLY C CA 1
ATOM 6491 C C . GLY C 1 82 ? 62.767 -16.111 -22.278 1.00 15.86 84 GLY C C 1
ATOM 6492 O O . GLY C 1 82 ? 63.442 -15.586 -21.393 1.00 14.06 84 GLY C O 1
ATOM 6493 N N . LEU C 1 83 ? 61.623 -15.602 -22.723 1.00 14.46 85 LEU C N 1
ATOM 6494 C CA . LEU C 1 83 ? 61.071 -14.354 -22.208 1.00 14.00 85 LEU C CA 1
ATOM 6495 C C . LEU C 1 83 ? 59.612 -14.535 -21.805 1.00 14.03 85 LEU C C 1
ATOM 6496 O O . LEU C 1 83 ? 58.850 -15.208 -22.498 1.00 13.49 85 LEU C O 1
ATOM 6501 N N . VAL C 1 84 ? 59.235 -13.936 -20.678 1.00 13.22 86 VAL C N 1
ATOM 6502 C CA . VAL C 1 84 ? 57.859 -14.001 -20.190 1.00 13.20 86 VAL C CA 1
ATOM 6503 C C . VAL C 1 84 ? 57.344 -12.571 -20.081 1.00 12.81 86 VAL C C 1
ATOM 6504 O O . VAL C 1 84 ? 58.037 -11.701 -19.552 1.00 12.90 86 VAL C O 1
ATOM 6508 N N . ILE C 1 85 ? 56.143 -12.326 -20.596 1.00 12.81 87 ILE C N 1
ATOM 6509 C CA . ILE C 1 85 ? 55.546 -10.993 -20.540 1.00 11.22 87 ILE C CA 1
ATOM 6510 C C . ILE C 1 85 ? 54.230 -11.028 -19.772 1.00 11.68 87 ILE C C 1
ATOM 6511 O O . ILE C 1 85 ? 53.197 -11.425 -20.316 1.00 11.56 87 ILE C O 1
ATOM 6516 N N . PRO C 1 86 ? 54.253 -10.618 -18.493 1.00 11.13 88 PRO C N 1
ATOM 6517 C CA . PRO C 1 86 ? 53.045 -10.607 -17.663 1.00 11.82 88 PRO C CA 1
ATOM 6518 C C . PRO C 1 86 ? 52.036 -9.594 -18.182 1.00 12.83 88 PRO C C 1
ATOM 6519 O O . PRO C 1 86 ? 52.384 -8.689 -18.945 1.00 13.73 88 PRO C O 1
ATOM 6523 N N . GLY C 1 87 ? 50.786 -9.754 -17.762 1.00 13.09 89 GLY C N 1
ATOM 6524 C CA . GLY C 1 87 ? 49.750 -8.829 -18.166 1.00 13.18 89 GLY C CA 1
ATOM 6525 C C . GLY C 1 87 ? 49.593 -7.726 -17.135 1.00 14.29 89 GLY C C 1
ATOM 6526 O O . GLY C 1 87 ? 50.550 -7.368 -16.443 1.00 13.42 89 GLY C O 1
ATOM 6527 N N . GLY C 1 88 ? 48.374 -7.209 -17.012 1.00 11.41 90 GLY C N 1
ATOM 6528 C CA . GLY C 1 88 ? 48.106 -6.132 -16.078 1.00 12.28 90 GLY C CA 1
ATOM 6529 C C . GLY C 1 88 ? 48.082 -4.820 -16.836 1.00 11.21 90 GLY C C 1
ATOM 6530 O O . GLY C 1 88 ? 47.850 -4.818 -18.049 1.00 11.52 90 GLY C O 1
ATOM 6531 N N . ARG C 1 89 ? 48.318 -3.706 -16.140 1.00 11.87 91 ARG C N 1
ATOM 6532 C CA . ARG C 1 89 ? 48.325 -2.397 -16.789 1.00 12.39 91 ARG C CA 1
ATOM 6533 C C . ARG C 1 89 ? 49.724 -1.914 -17.172 1.00 12.09 91 ARG C C 1
ATOM 6534 O O . ARG C 1 89 ? 49.888 -0.812 -17.696 1.00 13.00 91 ARG C O 1
ATOM 6542 N N . ALA C 1 90 ? 50.730 -2.741 -16.922 1.00 13.45 92 ALA C N 1
ATOM 6543 C CA . ALA C 1 90 ? 52.092 -2.372 -17.274 1.00 12.18 92 ALA C CA 1
ATOM 6544 C C . ALA C 1 90 ? 52.312 -2.424 -18.792 1.00 12.32 92 ALA C C 1
ATOM 6545 O O . ALA C 1 90 ? 52.938 -1.534 -19.363 1.00 11.97 92 ALA C O 1
ATOM 6547 N N . PRO C 1 91 ? 51.788 -3.462 -19.471 1.00 12.13 93 PRO C N 1
ATOM 6548 C CA . PRO C 1 91 ? 51.986 -3.547 -20.922 1.00 12.34 93 PRO C CA 1
ATOM 6549 C C . PRO C 1 91 ? 51.632 -2.306 -21.741 1.00 13.73 93 PRO C C 1
ATOM 6550 O O . PRO C 1 91 ? 52.376 -1.931 -22.648 1.00 12.91 93 PRO C O 1
ATOM 6554 N N . GLU C 1 92 ? 50.515 -1.654 -21.433 1.00 13.18 94 GLU C N 1
ATOM 6555 C CA . GLU C 1 92 ? 50.142 -0.496 -22.230 1.00 12.82 94 GLU C CA 1
ATOM 6556 C C . GLU C 1 92 ? 51.198 0.602 -22.226 1.00 12.62 94 GLU C C 1
ATOM 6557 O O . GLU C 1 92 ? 51.393 1.262 -23.248 1.00 13.57 94 GLU C O 1
ATOM 6563 N N . TYR C 1 93 ? 51.894 0.794 -21.106 1.00 12.88 95 TYR C N 1
ATOM 6564 C CA . TYR C 1 93 ? 52.916 1.839 -21.076 1.00 12.57 95 TYR C CA 1
ATOM 6565 C C . TYR C 1 93 ? 54.277 1.281 -21.481 1.00 14.23 95 TYR C C 1
ATOM 6566 O O . TYR C 1 93 ? 55.106 2.001 -22.041 1.00 16.05 95 TYR C O 1
ATOM 6575 N N . LEU C 1 94 ? 54.504 -0.004 -21.217 1.00 13.63 96 LEU C N 1
ATOM 6576 C CA . LEU C 1 94 ? 55.762 -0.637 -21.610 1.00 13.94 96 LEU C CA 1
ATOM 6577 C C . LEU C 1 94 ? 55.834 -0.697 -23.139 1.00 14.77 96 LEU C C 1
ATOM 6578 O O . LEU C 1 94 ? 56.910 -0.578 -23.726 1.00 15.19 96 LEU C O 1
ATOM 6583 N N . ALA C 1 95 ? 54.678 -0.886 -23.774 1.00 14.82 97 ALA C N 1
ATOM 6584 C CA . ALA C 1 95 ? 54.586 -0.973 -25.230 1.00 15.98 97 ALA C CA 1
ATOM 6585 C C . ALA C 1 95 ? 54.998 0.324 -25.919 1.00 17.73 97 ALA C C 1
ATOM 6586 O O . ALA C 1 95 ? 55.325 0.323 -27.107 1.00 18.19 97 ALA C O 1
ATOM 6588 N N . LEU C 1 96 ? 54.970 1.425 -25.172 1.00 18.24 98 LEU C N 1
ATOM 6589 C CA . LEU C 1 96 ? 55.343 2.732 -25.707 1.00 20.71 98 LEU C CA 1
ATOM 6590 C C . LEU C 1 96 ? 56.754 3.129 -25.289 1.00 21.64 98 LEU C C 1
ATOM 6591 O O . LEU C 1 96 ? 57.188 4.257 -25.526 1.00 22.53 98 LEU C O 1
ATOM 6596 N N . THR C 1 97 ? 57.466 2.198 -24.667 1.00 20.70 99 THR C N 1
ATOM 6597 C CA . THR C 1 97 ? 58.832 2.446 -24.226 1.00 21.06 99 THR C CA 1
ATOM 6598 C C . THR C 1 97 ? 59.781 1.863 -25.274 1.00 21.35 99 THR C C 1
ATOM 6599 O O . THR C 1 97 ? 59.838 0.648 -25.470 1.00 20.30 99 THR C O 1
ATOM 6603 N N . ALA C 1 98 ? 60.510 2.743 -25.955 1.00 20.95 100 ALA C N 1
ATOM 6604 C CA . ALA C 1 98 ? 61.440 2.349 -27.013 1.00 21.94 100 ALA C CA 1
ATOM 6605 C C . ALA C 1 98 ? 62.339 1.159 -26.684 1.00 19.92 100 ALA C C 1
ATOM 6606 O O . ALA C 1 98 ? 62.418 0.200 -27.454 1.00 21.25 100 ALA C O 1
ATOM 6608 N N . SER C 1 99 ? 63.024 1.229 -25.550 1.00 18.92 101 SER C N 1
ATOM 6609 C CA . SER C 1 99 ? 63.933 0.165 -25.133 1.00 19.73 101 SER C CA 1
ATOM 6610 C C . SER C 1 99 ? 63.232 -1.177 -24.949 1.00 19.84 101 SER C C 1
ATOM 6611 O O . SER C 1 99 ? 63.838 -2.234 -25.140 1.00 18.84 101 SER C O 1
ATOM 6614 N N . VAL C 1 100 ? 61.955 -1.134 -24.575 1.00 19.06 102 VAL C N 1
ATOM 6615 C CA . VAL C 1 100 ? 61.189 -2.359 -24.377 1.00 18.47 102 VAL C CA 1
ATOM 6616 C C . VAL C 1 100 ? 60.833 -3.012 -25.711 1.00 18.67 102 VAL C C 1
ATOM 6617 O O . VAL C 1 100 ? 61.036 -4.213 -25.890 1.00 18.64 102 VAL C O 1
ATOM 6621 N N . VAL C 1 101 ? 60.301 -2.232 -26.650 1.00 19.33 103 VAL C N 1
ATOM 6622 C CA . VAL C 1 101 ? 59.951 -2.787 -27.952 1.00 20.84 103 VAL C CA 1
ATOM 6623 C C . VAL C 1 101 ? 61.213 -3.343 -28.606 1.00 20.46 103 VAL C C 1
ATOM 6624 O O . VAL C 1 101 ? 61.177 -4.375 -29.273 1.00 19.36 103 VAL C O 1
ATOM 6628 N N . GLU C 1 102 ? 62.331 -2.652 -28.402 1.00 19.84 104 GLU C N 1
ATOM 6629 C CA . GLU C 1 102 ? 63.611 -3.077 -28.956 1.00 21.20 104 GLU C CA 1
ATOM 6630 C C . GLU C 1 102 ? 63.983 -4.447 -28.407 1.00 19.68 104 GLU C C 1
ATOM 6631 O O . GLU C 1 102 ? 64.379 -5.341 -29.154 1.00 20.67 104 GLU C O 1
ATOM 6637 N N . LEU C 1 103 ? 63.857 -4.598 -27.093 1.00 19.11 105 LEU C N 1
ATOM 6638 C CA . LEU C 1 103 ? 64.186 -5.849 -26.427 1.00 17.96 105 LEU C CA 1
ATOM 6639 C C . LEU C 1 103 ? 63.342 -7.005 -26.950 1.00 17.61 105 LEU C C 1
ATOM 6640 O O . LEU C 1 103 ? 63.866 -8.078 -27.261 1.00 16.86 105 LEU C O 1
ATOM 6645 N N . VAL C 1 104 ? 62.034 -6.791 -27.051 1.00 17.23 106 VAL C N 1
ATOM 6646 C CA . VAL C 1 104 ? 61.143 -7.837 -27.532 1.00 17.18 106 VAL C CA 1
ATOM 6647 C C . VAL C 1 104 ? 61.439 -8.202 -28.986 1.00 18.69 106 VAL C C 1
ATOM 6648 O O . VAL C 1 104 ? 61.460 -9.378 -29.348 1.00 18.78 106 VAL C O 1
ATOM 6652 N N . LYS C 1 105 ? 61.680 -7.197 -29.815 1.00 20.72 107 LYS C N 1
ATOM 6653 C CA . LYS C 1 105 ? 61.981 -7.451 -31.218 1.00 23.96 107 LYS C CA 1
ATOM 6654 C C . LYS C 1 105 ? 63.242 -8.297 -31.337 1.00 25.13 107 LYS C C 1
ATOM 6655 O O . LYS C 1 105 ? 63.285 -9.260 -32.101 1.00 25.51 107 LYS C O 1
ATOM 6661 N N . GLU C 1 106 ? 64.266 -7.941 -30.569 1.00 26.36 108 GLU C N 1
ATOM 6662 C CA . GLU C 1 106 ? 65.524 -8.673 -30.607 1.00 28.31 108 GLU C CA 1
ATOM 6663 C C . GLU C 1 106 ? 65.314 -10.126 -30.194 1.00 28.44 108 GLU C C 1
ATOM 6664 O O . GLU C 1 106 ? 65.873 -11.044 -30.800 1.00 28.70 108 GLU C O 1
ATOM 6670 N N . PHE C 1 107 ? 64.496 -10.336 -29.169 1.00 26.56 109 PHE C N 1
ATOM 6671 C CA . PHE C 1 107 ? 64.232 -11.682 -28.685 1.00 25.73 109 PHE C CA 1
ATOM 6672 C C . PHE C 1 107 ? 63.397 -12.486 -29.681 1.00 24.93 109 PHE C C 1
ATOM 6673 O O . PHE C 1 107 ? 63.663 -13.665 -29.926 1.00 25.51 109 PHE C O 1
ATOM 6681 N N . SER C 1 108 ? 62.383 -11.848 -30.252 1.00 24.10 110 SER C N 1
ATOM 6682 C CA . SER C 1 108 ? 61.521 -12.511 -31.223 1.00 25.30 110 SER C CA 1
ATOM 6683 C C . SER C 1 108 ? 62.343 -12.899 -32.454 1.00 26.06 110 SER C C 1
ATOM 6684 O O . SER C 1 108 ? 62.136 -13.953 -33.055 1.00 26.11 110 SER C O 1
ATOM 6687 N N . ARG C 1 109 ? 63.286 -12.035 -32.808 1.00 27.32 111 ARG C N 1
ATOM 6688 C CA . ARG C 1 109 ? 64.156 -12.245 -33.959 1.00 30.40 111 ARG C CA 1
ATOM 6689 C C . ARG C 1 109 ? 65.035 -13.486 -33.795 1.00 29.77 111 ARG C C 1
ATOM 6690 O O . ARG C 1 109 ? 65.388 -14.139 -34.777 1.00 29.80 111 ARG C O 1
ATOM 6698 N N . SER C 1 110 ? 65.387 -13.809 -32.553 1.00 28.07 112 SER C N 1
ATOM 6699 C CA . SER C 1 110 ? 66.246 -14.958 -32.278 1.00 27.55 112 SER C CA 1
ATOM 6700 C C . SER C 1 110 ? 65.522 -16.300 -32.354 1.00 26.21 112 SER C C 1
ATOM 6701 O O . SER C 1 110 ? 66.158 -17.347 -32.466 1.00 26.69 112 SER C O 1
ATOM 6704 N N . GLY C 1 111 ? 64.195 -16.270 -32.287 1.00 24.20 113 GLY C N 1
ATOM 6705 C CA . GLY C 1 111 ? 63.437 -17.506 -32.341 1.00 23.12 113 GLY C CA 1
ATOM 6706 C C . GLY C 1 111 ? 63.301 -18.150 -30.975 1.00 22.63 113 GLY C C 1
ATOM 6707 O O . GLY C 1 111 ? 62.737 -19.238 -30.844 1.00 22.07 113 GLY C O 1
ATOM 6708 N N . LYS C 1 112 ? 63.823 -17.481 -29.950 1.00 21.89 114 LYS C N 1
ATOM 6709 C CA . LYS C 1 112 ? 63.733 -17.999 -28.593 1.00 21.70 114 LYS C CA 1
ATOM 6710 C C . LYS C 1 112 ? 62.284 -17.913 -28.122 1.00 20.10 114 LYS C C 1
ATOM 6711 O O . LYS C 1 112 ? 61.531 -17.038 -28.549 1.00 18.63 114 LYS C O 1
ATOM 6717 N N . PRO C 1 113 ? 61.873 -18.830 -27.237 1.00 19.25 115 PRO C N 1
ATOM 6718 C CA . PRO C 1 113 ? 60.500 -18.838 -26.728 1.00 18.41 115 PRO C CA 1
ATOM 6719 C C . PRO C 1 113 ? 60.075 -17.560 -26.010 1.00 16.82 115 PRO C C 1
ATOM 6720 O O . PRO C 1 113 ? 60.826 -16.998 -25.210 1.00 15.99 115 PRO C O 1
ATOM 6724 N N . ILE C 1 114 ? 58.863 -17.112 -26.318 1.00 15.10 116 ILE C N 1
ATOM 6725 C CA . ILE C 1 114 ? 58.275 -15.938 -25.686 1.00 13.41 116 ILE C CA 1
ATOM 6726 C C . ILE C 1 114 ? 56.900 -16.357 -25.191 1.00 13.45 116 ILE C C 1
ATOM 6727 O O . ILE C 1 114 ? 56.077 -16.824 -25.976 1.00 14.02 116 ILE C O 1
ATOM 6732 N N . ALA C 1 115 ? 56.663 -16.217 -23.890 1.00 12.77 117 ALA C N 1
ATOM 6733 C CA . ALA C 1 115 ? 55.368 -16.559 -23.314 1.00 11.39 117 ALA C CA 1
ATOM 6734 C C . ALA C 1 115 ? 54.730 -15.242 -22.883 1.00 11.48 117 ALA C C 1
ATOM 6735 O O . ALA C 1 115 ? 55.209 -14.592 -21.956 1.00 12.58 117 ALA C O 1
ATOM 6737 N N . SER C 1 116 ? 53.662 -14.847 -23.569 1.00 12.26 118 SER C N 1
ATOM 6738 C CA . SER C 1 116 ? 52.977 -13.594 -23.263 1.00 11.32 118 SER C CA 1
ATOM 6739 C C . SER C 1 116 ? 51.551 -13.860 -22.807 1.00 12.48 118 SER C C 1
ATOM 6740 O O . SER C 1 116 ? 50.827 -14.657 -23.410 1.00 11.54 118 SER C O 1
ATOM 6743 N N . ILE C 1 117 ? 51.132 -13.176 -21.752 1.00 12.36 119 ILE C N 1
ATOM 6744 C CA . ILE C 1 117 ? 49.796 -13.421 -21.234 1.00 11.87 119 ILE C CA 1
ATOM 6745 C C . ILE C 1 117 ? 48.901 -12.204 -21.034 1.00 13.81 119 ILE C C 1
ATOM 6746 O O . ILE C 1 117 ? 49.359 -11.111 -20.682 1.00 12.24 119 ILE C O 1
ATOM 6762 N N . HIS C 1 119 ? 47.204 -9.021 -21.154 1.00 13.47 121 HIS C N 1
ATOM 6763 C CA . HIS C 1 119 ? 47.480 -7.747 -21.832 1.00 12.64 121 HIS C CA 1
ATOM 6764 C C . HIS C 1 119 ? 48.931 -7.631 -22.289 1.00 13.34 121 HIS C C 1
ATOM 6765 O O . HIS C 1 119 ? 49.295 -6.674 -22.971 1.00 13.12 121 HIS C O 1
ATOM 6772 N N . GLY C 1 120 ? 49.757 -8.599 -21.908 1.00 12.61 122 GLY C N 1
ATOM 6773 C CA . GLY C 1 120 ? 51.155 -8.557 -22.293 1.00 13.27 122 GLY C CA 1
ATOM 6774 C C . GLY C 1 120 ? 51.357 -8.454 -23.793 1.00 13.50 122 GLY C C 1
ATOM 6775 O O . GLY C 1 120 ? 52.318 -7.835 -24.258 1.00 11.62 122 GLY C O 1
ATOM 6776 N N . GLN C 1 121 ? 50.437 -9.048 -24.551 1.00 12.64 123 GLN C N 1
ATOM 6777 C CA . GLN C 1 121 ? 50.508 -9.051 -26.006 1.00 12.66 123 GLN C CA 1
ATOM 6778 C C . GLN C 1 121 ? 50.483 -7.667 -26.660 1.00 12.55 123 GLN C C 1
ATOM 6779 O O . GLN C 1 121 ? 50.831 -7.530 -27.831 1.00 13.70 123 GLN C O 1
ATOM 6785 N N . LEU C 1 122 ? 50.069 -6.643 -25.918 1.00 13.15 124 LEU C N 1
ATOM 6786 C CA . LEU C 1 122 ? 50.050 -5.295 -26.473 1.00 13.30 124 LEU C CA 1
ATOM 6787 C C . LEU C 1 122 ? 51.469 -4.923 -26.873 1.00 12.98 124 LEU C C 1
ATOM 6788 O O . LEU C 1 122 ? 51.687 -4.216 -27.858 1.00 14.00 124 LEU C O 1
ATOM 6793 N N . ILE C 1 123 ? 52.438 -5.413 -26.107 1.00 13.18 125 ILE C N 1
ATOM 6794 C CA . ILE C 1 123 ? 53.837 -5.131 -26.396 1.00 13.08 125 ILE C CA 1
ATOM 6795 C C . ILE C 1 123 ? 54.278 -5.827 -27.686 1.00 13.48 125 ILE C C 1
ATOM 6796 O O . ILE C 1 123 ? 55.063 -5.281 -28.455 1.00 13.33 125 ILE C O 1
ATOM 6801 N N . LEU C 1 124 ? 53.771 -7.034 -27.924 1.00 13.92 126 LEU C N 1
ATOM 6802 C CA . LEU C 1 124 ? 54.116 -7.762 -29.143 1.00 12.37 126 LEU C CA 1
ATOM 6803 C C . LEU C 1 124 ? 53.538 -7.025 -30.349 1.00 15.15 126 LEU C C 1
ATOM 6804 O O . LEU C 1 124 ? 54.149 -6.982 -31.419 1.00 16.49 126 LEU C O 1
ATOM 6809 N N . ALA C 1 125 ? 52.353 -6.446 -30.173 1.00 13.37 127 ALA C N 1
ATOM 6810 C CA . ALA C 1 125 ? 51.719 -5.700 -31.249 1.00 14.42 127 ALA C CA 1
ATOM 6811 C C . ALA C 1 125 ? 52.569 -4.473 -31.564 1.00 14.10 127 ALA C C 1
ATOM 6812 O O . ALA C 1 125 ? 52.803 -4.156 -32.729 1.00 15.21 127 ALA C O 1
ATOM 6814 N N . ALA C 1 126 ? 53.035 -3.790 -30.521 1.00 14.14 128 ALA C N 1
ATOM 6815 C CA . ALA C 1 126 ? 53.859 -2.598 -30.699 1.00 15.82 128 ALA C CA 1
ATOM 6816 C C . ALA C 1 126 ? 55.205 -2.939 -31.335 1.00 17.28 128 ALA C C 1
ATOM 6817 O O . ALA C 1 126 ? 55.766 -2.136 -32.081 1.00 18.91 128 ALA C O 1
ATOM 6819 N N . ALA C 1 127 ? 55.722 -4.128 -31.038 1.00 17.86 129 ALA C N 1
ATOM 6820 C CA . ALA C 1 127 ? 57.001 -4.569 -31.592 1.00 18.56 129 ALA C CA 1
ATOM 6821 C C . ALA C 1 127 ? 56.815 -5.112 -33.008 1.00 19.80 129 ALA C C 1
ATOM 6822 O O . ALA C 1 127 ? 57.790 -5.450 -33.688 1.00 20.00 129 ALA C O 1
ATOM 6824 N N . ASP C 1 128 ? 55.558 -5.193 -33.440 1.00 19.19 130 ASP C N 1
ATOM 6825 C CA . ASP C 1 128 ? 55.205 -5.695 -34.766 1.00 20.01 130 ASP C CA 1
ATOM 6826 C C . ASP C 1 128 ? 55.792 -7.088 -34.977 1.00 20.20 130 ASP C C 1
ATOM 6827 O O . ASP C 1 128 ? 56.447 -7.357 -35.986 1.00 21.69 130 ASP C O 1
ATOM 6832 N N . THR C 1 129 ? 55.545 -7.973 -34.018 1.00 19.19 131 THR C N 1
ATOM 6833 C CA . THR C 1 129 ? 56.059 -9.334 -34.088 1.00 20.58 131 THR C CA 1
ATOM 6834 C C . THR C 1 129 ? 54.965 -10.397 -34.118 1.00 20.00 131 THR C C 1
ATOM 6835 O O . THR C 1 129 ? 55.227 -11.561 -33.818 1.00 21.24 131 THR C O 1
ATOM 6839 N N . VAL C 1 130 ? 53.747 -10.008 -34.487 1.00 18.57 132 VAL C N 1
ATOM 6840 C CA . VAL C 1 130 ? 52.639 -10.961 -34.531 1.00 19.39 132 VAL C CA 1
ATOM 6841 C C . VAL C 1 130 ? 52.024 -11.117 -35.919 1.00 20.42 132 VAL C C 1
ATOM 6842 O O . VAL C 1 130 ? 51.057 -11.858 -36.092 1.00 21.55 132 VAL C O 1
ATOM 6846 N N . ASN C 1 131 ? 52.585 -10.422 -36.902 1.00 20.50 133 ASN C N 1
ATOM 6847 C CA . ASN C 1 131 ? 52.069 -10.480 -38.264 1.00 21.93 133 ASN C CA 1
ATOM 6848 C C . ASN C 1 131 ? 52.023 -11.925 -38.756 1.00 20.76 133 ASN C C 1
ATOM 6849 O O . ASN C 1 131 ? 53.054 -12.585 -38.848 1.00 21.33 133 ASN C O 1
ATOM 6854 N N . GLY C 1 132 ? 50.821 -12.408 -39.058 1.00 20.88 134 GLY C N 1
ATOM 6855 C CA . GLY C 1 132 ? 50.657 -13.767 -39.546 1.00 21.99 134 GLY C CA 1
ATOM 6856 C C . GLY C 1 132 ? 50.835 -14.857 -38.503 1.00 22.75 134 GLY C C 1
ATOM 6857 O O . GLY C 1 132 ? 50.872 -16.042 -38.840 1.00 24.32 134 GLY C O 1
ATOM 6858 N N . ARG C 1 133 ? 50.937 -14.464 -37.237 1.00 22.65 135 ARG C N 1
ATOM 6859 C CA . ARG C 1 133 ? 51.121 -15.414 -36.144 1.00 22.15 135 ARG C CA 1
ATOM 6860 C C . ARG C 1 133 ? 49.811 -15.731 -35.431 1.00 20.89 135 ARG C C 1
ATOM 6861 O O . ARG C 1 133 ? 49.016 -14.834 -35.151 1.00 20.40 135 ARG C O 1
ATOM 6869 N N . LYS C 1 134 ? 49.579 -17.009 -35.144 1.00 20.07 136 LYS C N 1
ATOM 6870 C CA . LYS C 1 134 ? 48.371 -17.388 -34.422 1.00 19.25 136 LYS C CA 1
ATOM 6871 C C . LYS C 1 134 ? 48.610 -17.054 -32.957 1.00 18.05 136 LYS C C 1
ATOM 6872 O O . LYS C 1 134 ? 49.661 -17.375 -32.402 1.00 15.75 136 LYS C O 1
ATOM 6878 N N . CYS C 1 135 ? 47.643 -16.399 -32.332 1.00 15.48 137 CYS C N 1
ATOM 6879 C CA . CYS C 1 135 ? 47.789 -16.040 -30.933 1.00 16.52 137 CYS C CA 1
ATOM 6880 C C . CYS C 1 135 ? 46.469 -15.610 -30.321 1.00 16.22 137 CYS C C 1
ATOM 6881 O O . CYS C 1 135 ? 45.536 -15.231 -31.029 1.00 15.96 137 CYS C O 1
ATOM 6884 N N . THR C 1 136 ? 46.394 -15.702 -28.999 1.00 15.44 138 THR C N 1
ATOM 6885 C CA . THR C 1 136 ? 45.217 -15.265 -28.266 1.00 14.27 138 THR C CA 1
ATOM 6886 C C . THR C 1 136 ? 45.748 -14.238 -27.272 1.00 15.13 138 THR C C 1
ATOM 6887 O O . THR C 1 136 ? 46.947 -13.948 -27.255 1.00 12.31 138 THR C O 1
ATOM 6891 N N . ALA C 1 137 ? 44.861 -13.692 -26.452 1.00 13.67 139 ALA C N 1
ATOM 6892 C CA . ALA C 1 137 ? 45.238 -12.700 -25.452 1.00 14.53 139 ALA C CA 1
ATOM 6893 C C . ALA C 1 137 ? 43.967 -12.333 -24.722 1.00 14.79 139 ALA C C 1
ATOM 6894 O O . ALA C 1 137 ? 42.911 -12.905 -24.992 1.00 15.39 139 ALA C O 1
ATOM 6896 N N . TYR C 1 138 ? 44.051 -11.395 -23.786 1.00 13.62 140 TYR C N 1
ATOM 6897 C CA . TYR C 1 138 ? 42.835 -10.986 -23.109 1.00 13.51 140 TYR C CA 1
ATOM 6898 C C . TYR C 1 138 ? 41.957 -10.497 -24.267 1.00 14.10 140 TYR C C 1
ATOM 6899 O O . TYR C 1 138 ? 42.449 -9.853 -25.195 1.00 16.00 140 TYR C O 1
ATOM 6908 N N . ALA C 1 139 ? 40.668 -10.812 -24.225 1.00 14.93 141 ALA C N 1
ATOM 6909 C CA . ALA C 1 139 ? 39.762 -10.446 -25.310 1.00 14.48 141 ALA C CA 1
ATOM 6910 C C . ALA C 1 139 ? 39.854 -9.005 -25.820 1.00 14.31 141 ALA C C 1
ATOM 6911 O O . ALA C 1 139 ? 39.764 -8.767 -27.026 1.00 16.14 141 ALA C O 1
ATOM 6913 N N . THR C 1 140 ? 40.045 -8.051 -24.911 1.00 16.38 142 THR C N 1
ATOM 6914 C CA . THR C 1 140 ? 40.119 -6.638 -25.284 1.00 15.60 142 THR C CA 1
ATOM 6915 C C . THR C 1 140 ? 41.341 -6.293 -26.130 1.00 14.87 142 THR C C 1
ATOM 6916 O O . THR C 1 140 ? 41.408 -5.216 -26.722 1.00 14.76 142 THR C O 1
ATOM 6920 N N . VAL C 1 141 ? 42.307 -7.206 -26.176 1.00 13.85 143 VAL C N 1
ATOM 6921 C CA . VAL C 1 141 ? 43.530 -6.995 -26.941 1.00 14.34 143 VAL C CA 1
ATOM 6922 C C . VAL C 1 141 ? 43.369 -7.472 -28.390 1.00 14.42 143 VAL C C 1
ATOM 6923 O O . VAL C 1 141 ? 44.182 -7.147 -29.259 1.00 13.02 143 VAL C O 1
ATOM 6927 N N . GLY C 1 142 ? 42.301 -8.226 -28.643 1.00 14.74 144 GLY C N 1
ATOM 6928 C CA . GLY C 1 142 ? 42.041 -8.744 -29.976 1.00 15.52 144 GLY C CA 1
ATOM 6929 C C . GLY C 1 142 ? 42.130 -7.732 -31.108 1.00 17.06 144 GLY C C 1
ATOM 6930 O O . GLY C 1 142 ? 42.853 -7.955 -32.079 1.00 15.30 144 GLY C O 1
ATOM 6931 N N . PRO C 1 143 ? 41.400 -6.608 -31.023 1.00 15.40 145 PRO C N 1
ATOM 6932 C CA . PRO C 1 143 ? 41.445 -5.598 -32.083 1.00 17.11 145 PRO C CA 1
ATOM 6933 C C . PRO C 1 143 ? 42.853 -5.135 -32.449 1.00 16.32 145 PRO C C 1
ATOM 6934 O O . PRO C 1 143 ? 43.186 -5.044 -33.628 1.00 16.24 145 PRO C O 1
ATOM 6938 N N . SER C 1 144 ? 43.680 -4.844 -31.447 1.00 16.70 146 SER C N 1
ATOM 6939 C CA . SER C 1 144 ? 45.040 -4.390 -31.722 1.00 19.05 146 SER C CA 1
ATOM 6940 C C . SER C 1 144 ? 45.866 -5.477 -32.402 1.00 18.06 146 SER C C 1
ATOM 6941 O O . SER C 1 144 ? 46.641 -5.196 -33.315 1.00 18.32 146 SER C O 1
ATOM 6944 N N . LEU C 1 145 ? 45.703 -6.719 -31.961 1.00 16.48 147 LEU C N 1
ATOM 6945 C CA . LEU C 1 145 ? 46.458 -7.816 -32.558 1.00 16.83 147 LEU C CA 1
ATOM 6946 C C . LEU C 1 145 ? 46.024 -8.049 -34.003 1.00 17.13 147 LEU C C 1
ATOM 6947 O O . LEU C 1 145 ? 46.853 -8.305 -34.877 1.00 18.12 147 LEU C O 1
ATOM 6952 N N . VAL C 1 146 ? 44.722 -7.960 -34.248 1.00 17.81 148 VAL C N 1
ATOM 6953 C CA . VAL C 1 146 ? 44.200 -8.140 -35.595 1.00 18.41 148 VAL C CA 1
ATOM 6954 C C . VAL C 1 146 ? 44.768 -7.027 -36.472 1.00 19.27 148 VAL C C 1
ATOM 6955 O O . VAL C 1 146 ? 45.192 -7.265 -37.601 1.00 18.70 148 VAL C O 1
ATOM 6959 N N . ALA C 1 147 ? 44.784 -5.811 -35.934 1.00 19.72 149 ALA C N 1
ATOM 6960 C CA . ALA C 1 147 ? 45.304 -4.660 -36.664 1.00 21.03 149 ALA C CA 1
ATOM 6961 C C . ALA C 1 147 ? 46.782 -4.846 -36.992 1.00 20.65 149 ALA C C 1
ATOM 6962 O O . ALA C 1 147 ? 47.274 -4.329 -37.999 1.00 21.14 149 ALA C O 1
ATOM 6964 N N . ALA C 1 148 ? 47.482 -5.590 -36.139 1.00 19.42 150 ALA C N 1
ATOM 6965 C CA . ALA C 1 148 ? 48.906 -5.842 -36.326 1.00 19.22 150 ALA C CA 1
ATOM 6966 C C . ALA C 1 148 ? 49.175 -7.048 -37.224 1.00 19.47 150 ALA C C 1
ATOM 6967 O O . ALA C 1 148 ? 50.315 -7.501 -37.337 1.00 20.56 150 ALA C O 1
ATOM 6969 N N . GLY C 1 149 ? 48.121 -7.571 -37.849 1.00 19.12 151 GLY C N 1
ATOM 6970 C CA . GLY C 1 149 ? 48.270 -8.700 -38.757 1.00 18.08 151 GLY C CA 1
ATOM 6971 C C . GLY C 1 149 ? 48.221 -10.093 -38.158 1.00 17.94 151 GLY C C 1
ATOM 6972 O O . GLY C 1 149 ? 48.473 -11.080 -38.849 1.00 16.76 151 GLY C O 1
ATOM 6973 N N . ALA C 1 150 ? 47.883 -10.189 -36.878 1.00 18.07 152 ALA C N 1
ATOM 6974 C CA . ALA C 1 150 ? 47.824 -11.481 -36.212 1.00 17.58 152 ALA C CA 1
ATOM 6975 C C . ALA C 1 150 ? 46.634 -12.333 -36.630 1.00 19.02 152 ALA C C 1
ATOM 6976 O O . ALA C 1 150 ? 45.599 -11.818 -37.060 1.00 19.53 152 ALA C O 1
ATOM 6978 N N . LYS C 1 151 ? 46.805 -13.647 -36.524 1.00 18.22 153 LYS C N 1
ATOM 6979 C CA . LYS C 1 151 ? 45.730 -14.582 -36.813 1.00 18.41 153 LYS C CA 1
ATOM 6980 C C . LYS C 1 151 ? 45.129 -14.754 -35.426 1.00 18.18 153 LYS C C 1
ATOM 6981 O O . LYS C 1 151 ? 45.487 -15.660 -34.673 1.00 16.66 153 LYS C O 1
ATOM 6987 N N . TRP C 1 152 ? 44.238 -13.827 -35.095 1.00 19.22 154 TRP C N 1
ATOM 6988 C CA . TRP C 1 152 ? 43.581 -13.775 -33.800 1.00 18.15 154 TRP C CA 1
ATOM 6989 C C . TRP C 1 152 ? 42.742 -14.993 -33.458 1.00 19.00 154 TRP C C 1
ATOM 6990 O O . TRP C 1 152 ? 42.020 -15.531 -34.300 1.00 18.95 154 TRP C O 1
ATOM 7001 N N . VAL C 1 153 ? 42.856 -15.419 -32.205 1.00 18.44 155 VAL C N 1
ATOM 7002 C CA . VAL C 1 153 ? 42.104 -16.553 -31.694 1.00 19.81 155 VAL C CA 1
ATOM 7003 C C . VAL C 1 153 ? 41.339 -16.074 -30.464 1.00 19.98 155 VAL C C 1
ATOM 7004 O O . VAL C 1 153 ? 41.881 -16.023 -29.362 1.00 17.90 155 VAL C O 1
ATOM 7008 N N . GLU C 1 154 ? 40.082 -15.695 -30.670 1.00 20.16 156 GLU C N 1
ATOM 7009 C CA . GLU C 1 154 ? 39.233 -15.223 -29.584 1.00 21.06 156 GLU C CA 1
ATOM 7010 C C . GLU C 1 154 ? 39.243 -16.264 -28.466 1.00 21.39 156 GLU C C 1
ATOM 7011 O O . GLU C 1 154 ? 39.011 -17.446 -28.712 1.00 22.48 156 GLU C O 1
ATOM 7017 N N . PRO C 1 155 ? 39.533 -15.844 -27.224 1.00 21.43 157 PRO C N 1
ATOM 7018 C CA . PRO C 1 155 ? 39.549 -16.814 -26.125 1.00 22.34 157 PRO C CA 1
ATOM 7019 C C . PRO C 1 155 ? 38.118 -17.176 -25.731 1.00 25.31 157 PRO C C 1
ATOM 7020 O O . PRO C 1 155 ? 37.416 -16.372 -25.119 1.00 26.51 157 PRO C O 1
ATOM 7024 N N . ILE C 1 156 ? 37.687 -18.380 -26.098 1.00 26.75 158 ILE C N 1
ATOM 7025 C CA . ILE C 1 156 ? 36.334 -18.834 -25.786 1.00 27.96 158 ILE C CA 1
ATOM 7026 C C . ILE C 1 156 ? 36.170 -19.042 -24.282 1.00 27.50 158 ILE C C 1
ATOM 7027 O O . ILE C 1 156 ? 35.098 -18.801 -23.724 1.00 28.95 158 ILE C O 1
ATOM 7032 N N . THR C 1 157 ? 37.239 -19.497 -23.637 1.00 25.30 159 THR C N 1
ATOM 7033 C CA . THR C 1 157 ? 37.253 -19.717 -22.196 1.00 23.38 159 THR C CA 1
ATOM 7034 C C . THR C 1 157 ? 38.494 -19.005 -21.656 1.00 22.65 159 THR C C 1
ATOM 7035 O O . THR C 1 157 ? 39.465 -18.806 -22.385 1.00 20.85 159 THR C O 1
ATOM 7039 N N . PRO C 1 158 ? 38.474 -18.604 -20.375 1.00 21.78 160 PRO C N 1
ATOM 7040 C CA . PRO C 1 158 ? 39.602 -17.905 -19.750 1.00 20.43 160 PRO C CA 1
ATOM 7041 C C . PRO C 1 158 ? 40.933 -18.652 -19.726 1.00 19.28 160 PRO C C 1
ATOM 7042 O O . PRO C 1 158 ? 41.993 -18.028 -19.655 1.00 17.09 160 PRO C O 1
ATOM 7046 N N . ASP C 1 159 ? 40.885 -19.979 -19.788 1.00 17.42 161 ASP C N 1
ATOM 7047 C CA . ASP C 1 159 ? 42.108 -20.772 -19.731 1.00 18.58 161 ASP C CA 1
ATOM 7048 C C . ASP C 1 159 ? 42.741 -21.096 -21.084 1.00 17.13 161 ASP C C 1
ATOM 7049 O O . ASP C 1 159 ? 43.724 -21.834 -21.150 1.00 17.93 161 ASP C O 1
ATOM 7054 N N . VAL C 1 160 ? 42.202 -20.533 -22.158 1.00 16.49 162 VAL C N 1
ATOM 7055 C CA . VAL C 1 160 ? 42.731 -20.803 -23.492 1.00 17.01 162 VAL C CA 1
ATOM 7056 C C . VAL C 1 160 ? 44.183 -20.372 -23.704 1.00 16.56 162 VAL C C 1
ATOM 7057 O O . VAL C 1 160 ? 44.587 -19.276 -23.311 1.00 18.56 162 VAL C O 1
ATOM 7061 N N . CYS C 1 161 ? 44.959 -21.261 -24.318 1.00 14.91 163 CYS C N 1
ATOM 7062 C CA . CYS C 1 161 ? 46.359 -21.003 -24.654 1.00 14.58 163 CYS C CA 1
ATOM 7063 C C . CYS C 1 161 ? 46.538 -21.327 -26.132 1.00 15.93 163 CYS C C 1
ATOM 7064 O O . CYS C 1 161 ? 45.912 -22.252 -26.652 1.00 16.15 163 CYS C O 1
ATOM 7067 N N . VAL C 1 162 ? 47.393 -20.569 -26.807 1.00 16.15 164 VAL C N 1
ATOM 7068 C CA . VAL C 1 162 ? 47.649 -20.785 -28.224 1.00 16.34 164 VAL C CA 1
ATOM 7069 C C . VAL C 1 162 ? 49.151 -20.807 -28.452 1.00 17.61 164 VAL C C 1
ATOM 7070 O O . VAL C 1 162 ? 49.907 -20.177 -27.712 1.00 16.32 164 VAL C O 1
ATOM 7074 N N . VAL C 1 163 ? 49.583 -21.546 -29.467 1.00 17.60 165 VAL C N 1
ATOM 7075 C CA . VAL C 1 163 ? 50.999 -21.633 -29.778 1.00 20.15 165 VAL C CA 1
ATOM 7076 C C . VAL C 1 163 ? 51.251 -21.447 -31.270 1.00 19.84 165 VAL C C 1
ATOM 7077 O O . VAL C 1 163 ? 50.482 -21.912 -32.110 1.00 20.68 165 VAL C O 1
ATOM 7081 N N . ASP C 1 164 ? 52.327 -20.740 -31.587 1.00 18.04 166 ASP C N 1
ATOM 7082 C CA . ASP C 1 164 ? 52.727 -20.514 -32.968 1.00 17.52 166 ASP C CA 1
ATOM 7083 C C . ASP C 1 164 ? 54.240 -20.557 -32.907 1.00 18.85 166 ASP C C 1
ATOM 7084 O O . ASP C 1 164 ? 54.876 -19.597 -32.470 1.00 17.71 166 ASP C O 1
ATOM 7089 N N . GLY C 1 165 ? 54.816 -21.680 -33.325 1.00 17.58 167 GLY C N 1
ATOM 7090 C CA . GLY C 1 165 ? 56.257 -21.816 -33.265 1.00 19.37 167 GLY C CA 1
ATOM 7091 C C . GLY C 1 165 ? 56.654 -21.773 -31.803 1.00 19.92 167 GLY C C 1
ATOM 7092 O O . GLY C 1 165 ? 56.182 -22.583 -31.003 1.00 20.98 167 GLY C O 1
ATOM 7093 N N . SER C 1 166 ? 57.505 -20.816 -31.449 1.00 20.37 168 SER C N 1
ATOM 7094 C CA . SER C 1 166 ? 57.952 -20.673 -30.071 1.00 20.53 168 SER C CA 1
ATOM 7095 C C . SER C 1 166 ? 57.172 -19.585 -29.328 1.00 19.28 168 SER C C 1
ATOM 7096 O O . SER C 1 166 ? 57.484 -19.278 -28.178 1.00 18.58 168 SER C O 1
ATOM 7099 N N . LEU C 1 167 ? 56.165 -19.008 -29.982 1.00 17.06 169 LEU C N 1
ATOM 7100 C CA . LEU C 1 167 ? 55.346 -17.966 -29.362 1.00 17.11 169 LEU C CA 1
ATOM 7101 C C . LEU C 1 167 ? 54.147 -18.582 -28.655 1.00 17.15 169 LEU C C 1
ATOM 7102 O O . LEU C 1 167 ? 53.245 -19.124 -29.294 1.00 16.27 169 LEU C O 1
ATOM 7107 N N . ILE C 1 168 ? 54.145 -18.482 -27.330 1.00 14.92 170 ILE C N 1
ATOM 7108 C CA . ILE C 1 168 ? 53.079 -19.039 -26.504 1.00 15.18 170 ILE C CA 1
ATOM 7109 C C . ILE C 1 168 ? 52.239 -17.912 -25.907 1.00 14.43 170 ILE C C 1
ATOM 7110 O O . ILE C 1 168 ? 52.771 -17.017 -25.253 1.00 14.35 170 ILE C O 1
ATOM 7115 N N . THR C 1 169 ? 50.928 -17.952 -26.129 1.00 13.37 171 THR C N 1
ATOM 7116 C CA . THR C 1 169 ? 50.060 -16.905 -25.599 1.00 14.39 171 THR C CA 1
ATOM 7117 C C . THR C 1 169 ? 48.875 -17.433 -24.801 1.00 14.59 171 THR C C 1
ATOM 7118 O O . THR C 1 169 ? 48.345 -18.505 -25.092 1.00 15.10 171 THR C O 1
ATOM 7122 N N . ALA C 1 170 ? 48.475 -16.671 -23.784 1.00 14.24 172 ALA C N 1
ATOM 7123 C CA . ALA C 1 170 ? 47.343 -17.027 -22.937 1.00 13.43 172 ALA C CA 1
ATOM 7124 C C . ALA C 1 170 ? 46.464 -15.793 -22.750 1.00 14.18 172 ALA C C 1
ATOM 7125 O O . ALA C 1 170 ? 46.902 -14.666 -22.991 1.00 13.77 172 ALA C O 1
ATOM 7127 N N . ALA C 1 171 ? 45.226 -16.010 -22.317 1.00 12.55 173 ALA C N 1
ATOM 7128 C CA . ALA C 1 171 ? 44.270 -14.920 -22.141 1.00 13.86 173 ALA C CA 1
ATOM 7129 C C . ALA C 1 171 ? 44.185 -14.342 -20.728 1.00 14.04 173 ALA C C 1
ATOM 7130 O O . ALA C 1 171 ? 44.021 -13.132 -20.565 1.00 14.50 173 ALA C O 1
ATOM 7132 N N . THR C 1 172 ? 44.281 -15.203 -19.717 1.00 14.25 174 THR C N 1
ATOM 7133 C CA . THR C 1 172 ? 44.198 -14.777 -18.317 1.00 15.32 174 THR C CA 1
ATOM 7134 C C . THR C 1 172 ? 45.033 -15.701 -17.439 1.00 14.48 174 THR C C 1
ATOM 7135 O O . THR C 1 172 ? 45.509 -16.738 -17.903 1.00 14.24 174 THR C O 1
ATOM 7139 N N . TYR C 1 173 ? 45.197 -15.337 -16.167 1.00 14.42 175 TYR C N 1
ATOM 7140 C CA . TYR C 1 173 ? 45.972 -16.170 -15.260 1.00 13.59 175 TYR C CA 1
ATOM 7141 C C . TYR C 1 173 ? 45.343 -17.545 -15.047 1.00 13.83 175 TYR C C 1
ATOM 7142 O O . TYR C 1 173 ? 45.972 -18.441 -14.491 1.00 13.29 175 TYR C O 1
ATOM 7151 N N . GLU C 1 174 ? 44.105 -17.722 -15.498 1.00 14.55 176 GLU C N 1
ATOM 7152 C CA . GLU C 1 174 ? 43.464 -19.021 -15.359 1.00 15.73 176 GLU C CA 1
ATOM 7153 C C . GLU C 1 174 ? 44.093 -20.033 -16.313 1.00 15.15 176 GLU C C 1
ATOM 7154 O O . GLU C 1 174 ? 43.879 -21.240 -16.184 1.00 16.30 176 GLU C O 1
ATOM 7160 N N . GLY C 1 175 ? 44.873 -19.535 -17.267 1.00 14.17 177 GLY C N 1
ATOM 7161 C CA . GLY C 1 175 ? 45.534 -20.416 -18.214 1.00 14.28 177 GLY C CA 1
ATOM 7162 C C . GLY C 1 175 ? 46.981 -20.685 -17.824 1.00 13.92 177 GLY C C 1
ATOM 7163 O O . GLY C 1 175 ? 47.723 -21.317 -18.578 1.00 14.06 177 GLY C O 1
ATOM 7164 N N . HIS C 1 176 ? 47.388 -20.217 -16.644 1.00 13.51 178 HIS C N 1
ATOM 7165 C CA . HIS C 1 176 ? 48.763 -20.415 -16.189 1.00 13.25 178 HIS C CA 1
ATOM 7166 C C . HIS C 1 176 ? 49.294 -21.846 -16.297 1.00 13.92 178 HIS C C 1
ATOM 7167 O O . HIS C 1 176 ? 50.426 -22.050 -16.729 1.00 13.72 178 HIS C O 1
ATOM 7174 N N . PRO C 1 177 ? 48.496 -22.855 -15.892 1.00 12.36 179 PRO C N 1
ATOM 7175 C CA . PRO C 1 177 ? 48.984 -24.239 -15.976 1.00 13.17 179 PRO C CA 1
ATOM 7176 C C . PRO C 1 177 ? 49.540 -24.643 -17.343 1.00 13.58 179 PRO C C 1
ATOM 7177 O O . PRO C 1 177 ? 50.713 -25.017 -17.461 1.00 14.06 179 PRO C O 1
ATOM 7181 N N . GLU C 1 178 ? 48.701 -24.573 -18.369 1.00 13.11 180 GLU C N 1
ATOM 7182 C CA . GLU C 1 178 ? 49.119 -24.940 -19.719 1.00 13.43 180 GLU C CA 1
ATOM 7183 C C . GLU C 1 178 ? 50.118 -23.925 -20.278 1.00 14.42 180 GLU C C 1
ATOM 7184 O O . GLU C 1 178 ? 51.033 -24.283 -21.015 1.00 14.08 180 GLU C O 1
ATOM 7190 N N . PHE C 1 179 ? 49.935 -22.660 -19.906 1.00 13.54 181 PHE C N 1
ATOM 7191 C CA . PHE C 1 179 ? 50.808 -21.570 -20.341 1.00 13.98 181 PHE C CA 1
ATOM 7192 C C . PHE C 1 179 ? 52.243 -21.887 -19.936 1.00 14.35 181 PHE C C 1
ATOM 7193 O O . PHE C 1 179 ? 53.157 -21.905 -20.763 1.00 13.34 181 PHE C O 1
ATOM 7201 N N . ILE C 1 180 ? 52.426 -22.147 -18.649 1.00 13.78 182 ILE C N 1
ATOM 7202 C CA . ILE C 1 180 ? 53.738 -22.456 -18.108 1.00 14.40 182 ILE C CA 1
ATOM 7203 C C . ILE C 1 180 ? 54.273 -23.788 -18.638 1.00 15.10 182 ILE C C 1
ATOM 7204 O O . ILE C 1 180 ? 55.459 -23.906 -18.952 1.00 13.74 182 ILE C O 1
ATOM 7209 N N . GLN C 1 181 ? 53.404 -24.788 -18.753 1.00 14.53 183 GLN C N 1
ATOM 7210 C CA . GLN C 1 181 ? 53.843 -26.090 -19.253 1.00 16.01 183 GLN C CA 1
ATOM 7211 C C . GLN C 1 181 ? 54.389 -25.975 -20.675 1.00 14.59 183 GLN C C 1
ATOM 7212 O O . GLN C 1 181 ? 55.441 -26.532 -20.995 1.00 14.36 183 GLN C O 1
ATOM 7218 N N . LEU C 1 182 ? 53.675 -25.245 -21.523 1.00 14.02 184 LEU C N 1
ATOM 7219 C CA . LEU C 1 182 ? 54.087 -25.063 -22.909 1.00 14.72 184 LEU C CA 1
ATOM 7220 C C . LEU C 1 182 ? 55.416 -24.325 -23.001 1.00 15.85 184 LEU C C 1
ATOM 7221 O O . LEU C 1 182 ? 56.241 -24.614 -23.871 1.00 16.87 184 LEU C O 1
ATOM 7226 N N . PHE C 1 183 ? 55.621 -23.374 -22.094 1.00 15.31 185 PHE C N 1
ATOM 7227 C CA . PHE C 1 183 ? 56.849 -22.589 -22.073 1.00 14.08 185 PHE C CA 1
ATOM 7228 C C . PHE C 1 183 ? 58.012 -23.482 -21.660 1.00 15.61 185 PHE C C 1
ATOM 7229 O O . PHE C 1 183 ? 59.088 -23.430 -22.255 1.00 15.43 185 PHE C O 1
ATOM 7237 N N . VAL C 1 184 ? 57.785 -24.305 -20.643 1.00 14.22 186 VAL C N 1
ATOM 7238 C CA . VAL C 1 184 ? 58.810 -25.222 -20.165 1.00 15.68 186 VAL C CA 1
ATOM 7239 C C . VAL C 1 184 ? 59.203 -26.167 -21.299 1.00 15.31 186 VAL C C 1
ATOM 7240 O O . VAL C 1 184 ? 60.388 -26.420 -21.531 1.00 15.40 186 VAL C O 1
ATOM 7244 N N . LYS C 1 185 ? 58.203 -26.683 -22.005 1.00 14.87 187 LYS C N 1
ATOM 7245 C CA . LYS C 1 185 ? 58.452 -27.595 -23.117 1.00 15.94 187 LYS C CA 1
ATOM 7246 C C . LYS C 1 185 ? 59.213 -26.882 -24.226 1.00 17.12 187 LYS C C 1
ATOM 7247 O O . LYS C 1 185 ? 60.103 -27.457 -24.856 1.00 17.47 187 LYS C O 1
ATOM 7253 N N . ALA C 1 186 ? 58.862 -25.620 -24.452 1.00 15.69 188 ALA C N 1
ATOM 7254 C CA . ALA C 1 186 ? 59.509 -24.810 -25.474 1.00 16.37 188 ALA C CA 1
ATOM 7255 C C . ALA C 1 186 ? 60.986 -24.630 -25.139 1.00 17.09 188 ALA C C 1
ATOM 7256 O O . ALA C 1 186 ? 61.825 -24.530 -26.035 1.00 18.00 188 ALA C O 1
ATOM 7258 N N . LEU C 1 187 ? 61.296 -24.594 -23.847 1.00 17.05 189 LEU C N 1
ATOM 7259 C CA . LEU C 1 187 ? 62.671 -24.433 -23.384 1.00 17.57 189 LEU C CA 1
ATOM 7260 C C . LEU C 1 187 ? 63.436 -25.753 -23.428 1.00 17.87 189 LEU C C 1
ATOM 7261 O O . LEU C 1 187 ? 64.594 -25.822 -23.010 1.00 18.39 189 LEU C O 1
ATOM 7266 N N . GLY C 1 188 ? 62.781 -26.796 -23.930 1.00 17.11 190 GLY C N 1
ATOM 7267 C CA . GLY C 1 188 ? 63.418 -28.100 -24.023 1.00 18.40 190 GLY C CA 1
ATOM 7268 C C . GLY C 1 188 ? 63.190 -28.969 -22.802 1.00 18.51 190 GLY C C 1
ATOM 7269 O O . GLY C 1 188 ? 63.854 -29.989 -22.618 1.00 19.70 190 GLY C O 1
ATOM 7270 N N . GLY C 1 189 ? 62.239 -28.570 -21.964 1.00 18.34 191 GLY C N 1
ATOM 7271 C CA . GLY C 1 189 ? 61.957 -29.328 -20.762 1.00 18.49 191 GLY C CA 1
ATOM 7272 C C . GLY C 1 189 ? 61.056 -30.537 -20.941 1.00 19.14 191 GLY C C 1
ATOM 7273 O O . GLY C 1 189 ? 60.087 -30.512 -21.701 1.00 21.31 191 GLY C O 1
ATOM 7274 N N . LYS C 1 190 ? 61.397 -31.607 -20.234 1.00 18.04 192 LYS C N 1
ATOM 7275 C CA . LYS C 1 190 ? 60.627 -32.841 -20.262 1.00 19.72 192 LYS C CA 1
ATOM 7276 C C . LYS C 1 190 ? 60.166 -33.085 -18.829 1.00 17.61 192 LYS C C 1
ATOM 7277 O O . LYS C 1 190 ? 60.982 -33.097 -17.907 1.00 19.00 192 LYS C O 1
ATOM 7283 N N . ILE C 1 191 ? 58.862 -33.267 -18.648 1.00 15.98 193 ILE C N 1
ATOM 7284 C CA . ILE C 1 191 ? 58.292 -33.494 -17.327 1.00 16.86 193 ILE C CA 1
ATOM 7285 C C . ILE C 1 191 ? 57.947 -34.966 -17.136 1.00 16.97 193 ILE C C 1
ATOM 7286 O O . ILE C 1 191 ? 57.297 -35.574 -17.986 1.00 18.00 193 ILE C O 1
ATOM 7291 N N . THR C 1 192 ? 58.379 -35.532 -16.015 1.00 17.83 194 THR C N 1
ATOM 7292 C CA . THR C 1 192 ? 58.110 -36.932 -15.715 1.00 18.72 194 THR C CA 1
ATOM 7293 C C . THR C 1 192 ? 57.595 -37.119 -14.296 1.00 20.23 194 THR C C 1
ATOM 7294 O O . THR C 1 192 ? 57.902 -36.324 -13.406 1.00 19.37 194 THR C O 1
ATOM 7298 N N . GLY C 1 193 ? 56.813 -38.180 -14.102 1.00 20.40 195 GLY C N 1
ATOM 7299 C CA . GLY C 1 193 ? 56.265 -38.502 -12.795 1.00 21.97 195 GLY C CA 1
ATOM 7300 C C . GLY C 1 193 ? 55.216 -37.537 -12.271 1.00 23.07 195 GLY C C 1
ATOM 7301 O O . GLY C 1 193 ? 54.979 -37.481 -11.063 1.00 22.89 195 GLY C O 1
ATOM 7302 N N . ALA C 1 194 ? 54.573 -36.799 -13.173 1.00 24.00 196 ALA C N 1
ATOM 7303 C CA . ALA C 1 194 ? 53.562 -35.819 -12.783 1.00 25.07 196 ALA C CA 1
ATOM 7304 C C . ALA C 1 194 ? 52.145 -36.373 -12.654 1.00 26.40 196 ALA C C 1
ATOM 7305 O O . ALA C 1 194 ? 51.196 -35.615 -12.445 1.00 26.37 196 ALA C O 1
ATOM 7307 N N . ASN C 1 195 ? 51.992 -37.686 -12.780 1.00 27.02 197 ASN C N 1
ATOM 7308 C CA . ASN C 1 195 ? 50.674 -38.296 -12.649 1.00 28.14 197 ASN C CA 1
ATOM 7309 C C . ASN C 1 195 ? 50.360 -38.443 -11.162 1.00 27.65 197 ASN C C 1
ATOM 7310 O O . ASN C 1 195 ? 50.425 -39.539 -10.605 1.00 27.22 197 ASN C O 1
ATOM 7315 N N . LYS C 1 196 ? 50.027 -37.325 -10.525 1.00 25.10 198 LYS C N 1
ATOM 7316 C CA . LYS C 1 196 ? 49.722 -37.311 -9.100 1.00 25.18 198 LYS C CA 1
ATOM 7317 C C . LYS C 1 196 ? 48.471 -36.492 -8.802 1.00 24.75 198 LYS C C 1
ATOM 7318 O O . LYS C 1 196 ? 48.104 -35.598 -9.563 1.00 25.67 198 LYS C O 1
ATOM 7324 N N . ARG C 1 197 ? 47.818 -36.810 -7.689 1.00 25.12 199 ARG C N 1
ATOM 7325 C CA . ARG C 1 197 ? 46.624 -36.093 -7.257 1.00 23.87 199 ARG C CA 1
ATOM 7326 C C . ARG C 1 197 ? 46.987 -35.358 -5.971 1.00 23.16 199 ARG C C 1
ATOM 7327 O O . ARG C 1 197 ? 47.455 -35.971 -5.009 1.00 21.10 199 ARG C O 1
ATOM 7335 N N . ILE C 1 198 ? 46.774 -34.046 -5.960 1.00 21.54 200 ILE C N 1
ATOM 7336 C CA . ILE C 1 198 ? 47.110 -33.229 -4.800 1.00 21.94 200 ILE C CA 1
ATOM 7337 C C . ILE C 1 198 ? 45.887 -32.519 -4.227 1.00 21.42 200 ILE C C 1
ATOM 7338 O O . ILE C 1 198 ? 45.067 -31.982 -4.972 1.00 21.57 200 ILE C O 1
ATOM 7343 N N . LEU C 1 199 ? 45.771 -32.524 -2.900 1.00 20.55 201 LEU C N 1
ATOM 7344 C CA . LEU C 1 199 ? 44.659 -31.868 -2.215 1.00 19.39 201 LEU C CA 1
ATOM 7345 C C . LEU C 1 199 ? 45.138 -30.629 -1.464 1.00 17.91 201 LEU C C 1
ATOM 7346 O O . LEU C 1 199 ? 46.125 -30.680 -0.735 1.00 18.50 201 LEU C O 1
ATOM 7351 N N . PHE C 1 200 ? 44.430 -29.519 -1.650 1.00 17.76 202 PHE C N 1
ATOM 7352 C CA . PHE C 1 200 ? 44.762 -28.261 -0.985 1.00 16.96 202 PHE C CA 1
ATOM 7353 C C . PHE C 1 200 ? 43.714 -27.933 0.067 1.00 17.46 202 PHE C C 1
ATOM 7354 O O . PHE C 1 200 ? 42.526 -27.879 -0.241 1.00 18.42 202 PHE C O 1
ATOM 7362 N N . LEU C 1 201 ? 44.152 -27.722 1.305 1.00 17.39 203 LEU C N 1
ATOM 7363 C CA . LEU C 1 201 ? 43.235 -27.365 2.383 1.00 18.15 203 LEU C CA 1
ATOM 7364 C C . LEU C 1 201 ? 43.144 -25.844 2.400 1.00 18.28 203 LEU C C 1
ATOM 7365 O O . LEU C 1 201 ? 44.053 -25.164 2.878 1.00 19.45 203 LEU C O 1
ATOM 7370 N N . CYS C 1 202 ? 42.045 -25.321 1.868 1.00 18.49 204 CYS C N 1
ATOM 7371 C CA . CYS C 1 202 ? 41.835 -23.883 1.779 1.00 18.35 204 CYS C CA 1
ATOM 7372 C C . CYS C 1 202 ? 40.837 -23.339 2.792 1.00 18.95 204 CYS C C 1
ATOM 7373 O O . CYS C 1 202 ? 40.170 -24.095 3.502 1.00 19.31 204 CYS C O 1
ATOM 7376 N N . GLY C 1 203 ? 40.743 -22.013 2.840 1.00 17.19 205 GLY C N 1
ATOM 7377 C CA . GLY C 1 203 ? 39.826 -21.354 3.749 1.00 17.32 205 GLY C CA 1
ATOM 7378 C C . GLY C 1 203 ? 39.822 -19.859 3.504 1.00 17.83 205 GLY C C 1
ATOM 7379 O O . GLY C 1 203 ? 40.682 -19.342 2.791 1.00 16.55 205 GLY C O 1
ATOM 7380 N N . ASP C 1 204 ? 38.863 -19.153 4.091 1.00 16.18 206 ASP C N 1
ATOM 7381 C CA . ASP C 1 204 ? 38.795 -17.715 3.903 1.00 18.41 206 ASP C CA 1
ATOM 7382 C C . ASP C 1 204 ? 40.043 -17.011 4.411 1.00 17.61 206 ASP C C 1
ATOM 7383 O O . ASP C 1 204 ? 40.558 -17.312 5.491 1.00 18.00 206 ASP C O 1
ATOM 7388 N N . TYR C 1 205 ? 40.522 -16.075 3.601 1.00 17.13 207 TYR C N 1
ATOM 7389 C CA . TYR C 1 205 ? 41.684 -15.266 3.913 1.00 16.94 207 TYR C CA 1
ATOM 7390 C C . TYR C 1 205 ? 43.027 -15.978 3.963 1.00 16.43 207 TYR C C 1
ATOM 7391 O O . TYR C 1 205 ? 43.929 -15.570 4.689 1.00 16.06 207 TYR C O 1
ATOM 7400 N N . MET C 1 206 ? 43.160 -17.053 3.194 1.00 15.01 208 MET C N 1
ATOM 7401 C CA . MET C 1 206 ? 44.444 -17.727 3.118 1.00 15.30 208 MET C CA 1
ATOM 7402 C C . MET C 1 206 ? 45.264 -16.714 2.311 1.00 14.64 208 MET C C 1
ATOM 7403 O O . MET C 1 206 ? 44.685 -15.858 1.635 1.00 14.53 208 MET C O 1
ATOM 7408 N N . GLU C 1 207 ? 46.591 -16.778 2.388 1.00 13.91 209 GLU C N 1
ATOM 7409 C CA . GLU C 1 207 ? 47.419 -15.815 1.665 1.00 13.61 209 GLU C CA 1
ATOM 7410 C C . GLU C 1 207 ? 47.322 -16.003 0.149 1.00 14.52 209 GLU C C 1
ATOM 7411 O O . GLU C 1 207 ? 47.455 -17.112 -0.370 1.00 12.83 209 GLU C O 1
ATOM 7417 N N . ASP C 1 208 ? 47.074 -14.887 -0.530 1.00 13.20 210 ASP C N 1
ATOM 7418 C CA . ASP C 1 208 ? 46.912 -14.781 -1.982 1.00 15.60 210 ASP C CA 1
ATOM 7419 C C . ASP C 1 208 ? 47.935 -15.572 -2.813 1.00 13.68 210 ASP C C 1
ATOM 7420 O O . ASP C 1 208 ? 47.561 -16.366 -3.678 1.00 15.69 210 ASP C O 1
ATOM 7425 N N . TYR C 1 209 ? 49.221 -15.352 -2.566 1.00 13.22 211 TYR C N 1
ATOM 7426 C CA . TYR C 1 209 ? 50.260 -16.071 -3.303 1.00 12.81 211 TYR C CA 1
ATOM 7427 C C . TYR C 1 209 ? 50.359 -17.533 -2.886 1.00 13.89 211 TYR C C 1
ATOM 7428 O O . TYR C 1 209 ? 50.530 -18.420 -3.719 1.00 14.91 211 TYR C O 1
ATOM 7437 N N . GLU C 1 210 ? 50.276 -17.767 -1.581 1.00 13.51 212 GLU C N 1
ATOM 7438 C CA . GLU C 1 210 ? 50.441 -19.103 -1.024 1.00 14.43 212 GLU C CA 1
ATOM 7439 C C . GLU C 1 210 ? 49.456 -20.163 -1.467 1.00 15.56 212 GLU C C 1
ATOM 7440 O O . GLU C 1 210 ? 49.736 -21.358 -1.346 1.00 15.15 212 GLU C O 1
ATOM 7446 N N . VAL C 1 211 ? 48.306 -19.747 -1.978 1.00 14.80 213 VAL C N 1
ATOM 7447 C CA . VAL C 1 211 ? 47.363 -20.726 -2.490 1.00 15.76 213 VAL C CA 1
ATOM 7448 C C . VAL C 1 211 ? 47.561 -20.829 -4.005 1.00 16.13 213 VAL C C 1
ATOM 7449 O O . VAL C 1 211 ? 47.752 -21.918 -4.540 1.00 16.03 213 VAL C O 1
ATOM 7453 N N . LYS C 1 212 ? 47.568 -19.686 -4.685 1.00 14.50 214 LYS C N 1
ATOM 7454 C CA . LYS C 1 212 ? 47.683 -19.671 -6.138 1.00 12.56 214 LYS C CA 1
ATOM 7455 C C . LYS C 1 212 ? 48.987 -20.190 -6.726 1.00 12.09 214 LYS C C 1
ATOM 7456 O O . LYS C 1 212 ? 48.967 -20.969 -7.679 1.00 13.88 214 LYS C O 1
ATOM 7462 N N . VAL C 1 213 ? 50.117 -19.762 -6.178 1.00 13.48 215 VAL C N 1
ATOM 7463 C CA . VAL C 1 213 ? 51.397 -20.195 -6.724 1.00 12.22 215 VAL C CA 1
ATOM 7464 C C . VAL C 1 213 ? 51.625 -21.703 -6.652 1.00 14.12 215 VAL C C 1
ATOM 7465 O O . VAL C 1 213 ? 51.889 -22.338 -7.675 1.00 14.26 215 VAL C O 1
ATOM 7469 N N . PRO C 1 214 ? 51.529 -22.304 -5.454 1.00 14.42 216 PRO C N 1
ATOM 7470 C CA . PRO C 1 214 ? 51.749 -23.755 -5.412 1.00 15.32 216 PRO C CA 1
ATOM 7471 C C . PRO C 1 214 ? 50.683 -24.501 -6.216 1.00 15.46 216 PRO C C 1
ATOM 7472 O O . PRO C 1 214 ? 50.979 -25.473 -6.915 1.00 15.47 216 PRO C O 1
ATOM 7476 N N . PHE C 1 215 ? 49.444 -24.029 -6.121 1.00 14.63 217 PHE C N 1
ATOM 7477 C CA . PHE C 1 215 ? 48.326 -24.657 -6.818 1.00 14.59 217 PHE C CA 1
ATOM 7478 C C . PHE C 1 215 ? 48.561 -24.709 -8.323 1.00 15.02 217 PHE C C 1
ATOM 7479 O O . PHE C 1 215 ? 48.487 -25.775 -8.935 1.00 16.22 217 PHE C O 1
ATOM 7487 N N . GLN C 1 216 ? 48.870 -23.565 -8.919 1.00 13.49 218 GLN C N 1
ATOM 7488 C CA . GLN C 1 216 ? 49.099 -23.532 -10.354 1.00 13.93 218 GLN C CA 1
ATOM 7489 C C . GLN C 1 216 ? 50.442 -24.121 -10.770 1.00 14.24 218 GLN C C 1
ATOM 7490 O O . GLN C 1 216 ? 50.578 -24.623 -11.884 1.00 15.22 218 GLN C O 1
ATOM 7496 N N . SER C 1 217 ? 51.431 -24.074 -9.883 1.00 14.82 219 SER C N 1
ATOM 7497 C CA . SER C 1 217 ? 52.737 -24.642 -10.206 1.00 14.29 219 SER C CA 1
ATOM 7498 C C . SER C 1 217 ? 52.577 -26.152 -10.386 1.00 15.30 219 SER C C 1
ATOM 7499 O O . SER C 1 217 ? 53.098 -26.739 -11.339 1.00 14.76 219 SER C O 1
ATOM 7502 N N . LEU C 1 218 ? 51.846 -26.777 -9.470 1.00 14.43 220 LEU C N 1
ATOM 7503 C CA . LEU C 1 218 ? 51.628 -28.218 -9.536 1.00 16.34 220 LEU C CA 1
ATOM 7504 C C . LEU C 1 218 ? 50.755 -28.601 -10.729 1.00 16.58 220 LEU C C 1
ATOM 7505 O O . LEU C 1 218 ? 50.959 -29.651 -11.341 1.00 17.77 220 LEU C O 1
ATOM 7510 N N . GLN C 1 219 ? 49.784 -27.757 -11.064 1.00 16.00 221 GLN C N 1
ATOM 7511 C CA . GLN C 1 219 ? 48.926 -28.031 -12.212 1.00 15.74 221 GLN C CA 1
ATOM 7512 C C . GLN C 1 219 ? 49.737 -27.905 -13.499 1.00 15.07 221 GLN C C 1
ATOM 7513 O O . GLN C 1 219 ? 49.468 -28.597 -14.481 1.00 14.87 221 GLN C O 1
ATOM 7519 N N . ALA C 1 220 ? 50.722 -27.010 -13.496 1.00 14.25 222 ALA C N 1
ATOM 7520 C CA . ALA C 1 220 ? 51.554 -26.797 -14.680 1.00 15.34 222 ALA C CA 1
ATOM 7521 C C . ALA C 1 220 ? 52.378 -28.036 -15.018 1.00 16.97 222 ALA C C 1
ATOM 7522 O O . ALA C 1 220 ? 52.696 -28.285 -16.185 1.00 17.13 222 ALA C O 1
ATOM 7524 N N . LEU C 1 221 ? 52.725 -28.802 -13.990 1.00 16.07 223 LEU C N 1
ATOM 7525 C CA . LEU C 1 221 ? 53.506 -30.019 -14.166 1.00 17.09 223 LEU C CA 1
ATOM 7526 C C . LEU C 1 221 ? 52.627 -31.123 -14.746 1.00 17.82 223 LEU C C 1
ATOM 7527 O O . LEU C 1 221 ? 53.130 -32.087 -15.320 1.00 17.40 223 LEU C O 1
ATOM 7532 N N . GLY C 1 222 ? 51.314 -30.973 -14.593 1.00 18.08 224 GLY C N 1
ATOM 7533 C CA . GLY C 1 222 ? 50.389 -31.967 -15.108 1.00 18.81 224 GLY C CA 1
ATOM 7534 C C . GLY C 1 222 ? 49.605 -32.690 -14.027 1.00 19.65 224 GLY C C 1
ATOM 7535 O O . GLY C 1 222 ? 48.821 -33.596 -14.319 1.00 20.79 224 GLY C O 1
ATOM 7536 N N . CYS C 1 223 ? 49.804 -32.286 -12.777 1.00 18.18 225 CYS C N 1
ATOM 7537 C CA . CYS C 1 223 ? 49.116 -32.908 -11.648 1.00 19.03 225 CYS C CA 1
ATOM 7538 C C . CYS C 1 223 ? 47.647 -32.512 -11.571 1.00 19.40 225 CYS C C 1
ATOM 7539 O O . CYS C 1 223 ? 47.249 -31.444 -12.041 1.00 18.45 225 CYS C O 1
ATOM 7542 N N . GLN C 1 224 ? 46.840 -33.389 -10.984 1.00 19.93 226 GLN C N 1
ATOM 7543 C CA . GLN C 1 224 ? 45.426 -33.099 -10.789 1.00 21.11 226 GLN C CA 1
ATOM 7544 C C . GLN C 1 224 ? 45.418 -32.470 -9.403 1.00 21.00 226 GLN C C 1
ATOM 7545 O O . GLN C 1 224 ? 45.810 -33.110 -8.427 1.00 20.42 226 GLN C O 1
ATOM 7551 N N . VAL C 1 225 ? 44.990 -31.216 -9.316 1.00 19.82 227 VAL C N 1
ATOM 7552 C CA . VAL C 1 225 ? 44.987 -30.518 -8.037 1.00 19.86 227 VAL C CA 1
ATOM 7553 C C . VAL C 1 225 ? 43.598 -30.044 -7.639 1.00 18.91 227 VAL C C 1
ATOM 7554 O O . VAL C 1 225 ? 42.944 -29.318 -8.386 1.00 20.35 227 VAL C O 1
ATOM 7558 N N . ASP C 1 226 ? 43.155 -30.457 -6.454 1.00 19.96 228 ASP C N 1
ATOM 7559 C CA . ASP C 1 226 ? 41.841 -30.067 -5.958 1.00 20.17 228 ASP C CA 1
ATOM 7560 C C . ASP C 1 226 ? 41.961 -29.152 -4.746 1.00 19.10 228 ASP C C 1
ATOM 7561 O O . ASP C 1 226 ? 42.898 -29.263 -3.961 1.00 18.97 228 ASP C O 1
ATOM 7566 N N . ALA C 1 227 ? 40.997 -28.251 -4.602 1.00 19.19 229 ALA C N 1
ATOM 7567 C CA . ALA C 1 227 ? 40.979 -27.310 -3.490 1.00 19.94 229 ALA C CA 1
ATOM 7568 C C . ALA C 1 227 ? 39.648 -27.429 -2.761 1.00 19.38 229 ALA C C 1
ATOM 7569 O O . ALA C 1 227 ? 38.587 -27.382 -3.385 1.00 19.66 229 ALA C O 1
ATOM 7571 N N . VAL C 1 228 ? 39.707 -27.586 -1.442 1.00 20.27 230 VAL C N 1
ATOM 7572 C CA . VAL C 1 228 ? 38.494 -27.713 -0.643 1.00 21.57 230 VAL C CA 1
ATOM 7573 C C . VAL C 1 228 ? 38.518 -26.816 0.589 1.00 22.38 230 VAL C C 1
ATOM 7574 O O . VAL C 1 228 ? 39.579 -26.394 1.050 1.00 23.27 230 VAL C O 1
ATOM 7578 N N . CYS C 1 229 ? 37.328 -26.541 1.112 1.00 24.01 231 CYS C N 1
ATOM 7579 C CA . CYS C 1 229 ? 37.152 -25.718 2.302 1.00 25.42 231 CYS C CA 1
ATOM 7580 C C . CYS C 1 229 ? 35.866 -26.169 2.981 1.00 26.70 231 CYS C C 1
ATOM 7581 O O . CYS C 1 229 ? 34.855 -26.394 2.320 1.00 25.70 231 CYS C O 1
ATOM 7584 N N . PRO C 1 230 ? 35.891 -26.324 4.312 1.00 27.64 232 PRO C N 1
ATOM 7585 C CA . PRO C 1 230 ? 34.687 -26.753 5.028 1.00 29.47 232 PRO C CA 1
ATOM 7586 C C . PRO C 1 230 ? 33.510 -25.818 4.758 1.00 30.85 232 PRO C C 1
ATOM 7587 O O . PRO C 1 230 ? 33.695 -24.623 4.521 1.00 31.78 232 PRO C O 1
ATOM 7591 N N . GLU C 1 231 ? 32.302 -26.372 4.789 1.00 32.83 233 GLU C N 1
ATOM 7592 C CA . GLU C 1 231 ? 31.083 -25.600 4.564 1.00 34.93 233 GLU C CA 1
ATOM 7593 C C . GLU C 1 231 ? 30.949 -25.026 3.159 1.00 34.29 233 GLU C C 1
ATOM 7594 O O . GLU C 1 231 ? 29.942 -24.392 2.843 1.00 34.71 233 GLU C O 1
ATOM 7600 N N . LYS C 1 232 ? 31.956 -25.234 2.317 1.00 33.55 234 LYS C N 1
ATOM 7601 C CA . LYS C 1 232 ? 31.891 -24.733 0.949 1.00 32.34 234 LYS C CA 1
ATOM 7602 C C . LYS C 1 232 ? 32.040 -25.853 -0.073 1.00 32.14 234 LYS C C 1
ATOM 7603 O O . LYS C 1 232 ? 32.654 -26.886 0.200 1.00 31.58 234 LYS C O 1
ATOM 7609 N N . LYS C 1 233 ? 31.467 -25.644 -1.252 1.00 32.85 235 LYS C N 1
ATOM 7610 C CA . LYS C 1 233 ? 31.511 -26.648 -2.305 1.00 33.49 235 LYS C CA 1
ATOM 7611 C C . LYS C 1 233 ? 32.204 -26.117 -3.553 1.00 33.03 235 LYS C C 1
ATOM 7612 O O . LYS C 1 233 ? 32.552 -24.937 -3.629 1.00 31.98 235 LYS C O 1
ATOM 7618 N N . ALA C 1 234 ? 32.400 -26.997 -4.531 1.00 31.60 236 ALA C N 1
ATOM 7619 C CA . ALA C 1 234 ? 33.040 -26.615 -5.781 1.00 30.94 236 ALA C CA 1
ATOM 7620 C C . ALA C 1 234 ? 32.293 -25.425 -6.370 1.00 30.64 236 ALA C C 1
ATOM 7621 O O . ALA C 1 234 ? 31.065 -25.373 -6.330 1.00 30.94 236 ALA C O 1
ATOM 7623 N N . GLY C 1 235 ? 33.038 -24.465 -6.904 1.00 31.10 237 GLY C N 1
ATOM 7624 C CA . GLY C 1 235 ? 32.409 -23.293 -7.482 1.00 29.44 237 GLY C CA 1
ATOM 7625 C C . GLY C 1 235 ? 32.414 -22.112 -6.532 1.00 29.18 237 GLY C C 1
ATOM 7626 O O . GLY C 1 235 ? 32.542 -20.965 -6.962 1.00 29.05 237 GLY C O 1
ATOM 7627 N N . ASP C 1 236 ? 32.262 -22.383 -5.239 1.00 27.91 238 ASP C N 1
ATOM 7628 C CA . ASP C 1 236 ? 32.270 -21.316 -4.248 1.00 26.91 238 ASP C CA 1
ATOM 7629 C C . ASP C 1 236 ? 33.632 -20.643 -4.265 1.00 26.31 238 ASP C C 1
ATOM 7630 O O . ASP C 1 236 ? 34.615 -21.224 -4.725 1.00 25.93 238 ASP C O 1
ATOM 7635 N N . ARG C 1 237 ? 33.690 -19.416 -3.766 1.00 25.23 239 ARG C N 1
ATOM 7636 C CA . ARG C 1 237 ? 34.948 -18.688 -3.733 1.00 25.62 239 ARG C CA 1
ATOM 7637 C C . ARG C 1 237 ? 35.342 -18.309 -2.314 1.00 24.52 239 ARG C C 1
ATOM 7638 O O . ARG C 1 237 ? 34.489 -18.110 -1.445 1.00 24.63 239 ARG C O 1
ATOM 7646 N N . CYS C 1 238 ? 36.649 -18.238 -2.091 1.00 21.61 240 CYS C N 1
ATOM 7647 C CA . CYS C 1 238 ? 37.212 -17.856 -0.804 1.00 20.41 240 CYS C CA 1
ATOM 7648 C C . CYS C 1 238 ? 37.969 -16.561 -1.015 1.00 18.92 240 CYS C C 1
ATOM 7649 O O . CYS C 1 238 ? 38.748 -16.443 -1.962 1.00 17.86 240 CYS C O 1
ATOM 7652 N N . PRO C 1 239 ? 37.736 -15.563 -0.155 1.00 17.31 241 PRO C N 1
ATOM 7653 C CA . PRO C 1 239 ? 38.469 -14.309 -0.328 1.00 16.22 241 PRO C CA 1
ATOM 7654 C C . PRO C 1 239 ? 39.893 -14.594 0.150 1.00 16.25 241 PRO C C 1
ATOM 7655 O O . PRO C 1 239 ? 40.104 -15.498 0.959 1.00 15.89 241 PRO C O 1
ATOM 7659 N N . THR C 1 240 ? 40.875 -13.858 -0.353 1.00 16.28 242 THR C N 1
ATOM 7660 C CA . THR C 1 240 ? 42.239 -14.097 0.091 1.00 15.41 242 THR C CA 1
ATOM 7661 C C . THR C 1 240 ? 42.834 -12.839 0.694 1.00 16.05 242 THR C C 1
ATOM 7662 O O . THR C 1 240 ? 42.291 -11.743 0.543 1.00 15.20 242 THR C O 1
ATOM 7666 N N . ALA C 1 241 ? 43.950 -13.007 1.389 1.00 14.73 243 ALA C N 1
ATOM 7667 C CA . ALA C 1 241 ? 44.620 -11.884 2.014 1.00 15.47 243 ALA C CA 1
ATOM 7668 C C . ALA C 1 241 ? 46.000 -11.701 1.418 1.00 15.78 243 ALA C C 1
ATOM 7669 O O . ALA C 1 241 ? 46.725 -12.672 1.199 1.00 16.13 243 ALA C O 1
ATOM 7671 N N . ILE C 1 242 ? 46.349 -10.454 1.131 1.00 14.32 244 ILE C N 1
ATOM 7672 C CA . ILE C 1 242 ? 47.667 -10.148 0.611 1.00 13.89 244 ILE C CA 1
ATOM 7673 C C . ILE C 1 242 ? 48.480 -9.654 1.796 1.00 14.53 244 ILE C C 1
ATOM 7674 O O . ILE C 1 242 ? 48.161 -8.629 2.399 1.00 14.37 244 ILE C O 1
ATOM 7679 N N . HIS C 1 243 ? 49.506 -10.413 2.156 1.00 14.19 245 HIS C N 1
ATOM 7680 C CA . HIS C 1 243 ? 50.365 -10.035 3.264 1.00 13.78 245 HIS C CA 1
ATOM 7681 C C . HIS C 1 243 ? 51.672 -9.535 2.686 1.00 13.88 245 HIS C C 1
ATOM 7682 O O . HIS C 1 243 ? 52.339 -10.232 1.915 1.00 12.29 245 HIS C O 1
ATOM 7689 N N . ASP C 1 244 ? 52.027 -8.313 3.064 1.00 13.56 246 ASP C N 1
ATOM 7690 C CA . ASP C 1 244 ? 53.227 -7.674 2.559 1.00 17.50 246 ASP C CA 1
ATOM 7691 C C . ASP C 1 244 ? 53.918 -6.875 3.662 1.00 18.65 246 ASP C C 1
ATOM 7692 O O . ASP C 1 244 ? 53.278 -6.421 4.608 1.00 20.45 246 ASP C O 1
ATOM 7697 N N . PHE C 1 245 ? 55.231 -6.719 3.550 1.00 20.26 247 PHE C N 1
ATOM 7698 C CA . PHE C 1 245 ? 55.970 -5.946 4.535 1.00 22.41 247 PHE C CA 1
ATOM 7699 C C . PHE C 1 245 ? 56.210 -4.565 3.951 1.00 21.44 247 PHE C C 1
ATOM 7700 O O . PHE C 1 245 ? 56.898 -4.415 2.940 1.00 22.56 247 PHE C O 1
ATOM 7708 N N . GLU C 1 246 ? 55.626 -3.557 4.589 1.00 20.97 248 GLU C N 1
ATOM 7709 C CA . GLU C 1 246 ? 55.740 -2.190 4.107 1.00 21.95 248 GLU C CA 1
ATOM 7710 C C . GLU C 1 246 ? 56.399 -1.222 5.084 1.00 22.05 248 GLU C C 1
ATOM 7711 O O . GLU C 1 246 ? 56.097 -0.029 5.077 1.00 25.34 248 GLU C O 1
ATOM 7717 N N . GLY C 1 247 ? 57.290 -1.730 5.930 1.00 22.04 249 GLY C N 1
ATOM 7718 C CA . GLY C 1 247 ? 57.982 -0.845 6.853 1.00 21.12 249 GLY C CA 1
ATOM 7719 C C . GLY C 1 247 ? 57.655 -0.946 8.330 1.00 20.88 249 GLY C C 1
ATOM 7720 O O . GLY C 1 247 ? 58.415 -0.440 9.156 1.00 19.82 249 GLY C O 1
ATOM 7721 N N . ASP C 1 248 ? 56.537 -1.574 8.675 1.00 17.18 250 ASP C N 1
ATOM 7722 C CA . ASP C 1 248 ? 56.167 -1.711 10.078 1.00 17.65 250 ASP C CA 1
ATOM 7723 C C . ASP C 1 248 ? 56.735 -3.003 10.670 1.00 16.73 250 ASP C C 1
ATOM 7724 O O . ASP C 1 248 ? 57.340 -3.802 9.951 1.00 17.89 250 ASP C O 1
ATOM 7729 N N . GLN C 1 249 ? 56.551 -3.208 11.972 1.00 15.26 251 GLN C N 1
ATOM 7730 C CA . GLN C 1 249 ? 57.104 -4.387 12.639 1.00 15.71 251 GLN C CA 1
ATOM 7731 C C . GLN C 1 249 ? 56.506 -5.727 12.233 1.00 15.29 251 GLN C C 1
ATOM 7732 O O . GLN C 1 249 ? 57.044 -6.779 12.575 1.00 16.17 251 GLN C O 1
ATOM 7738 N N . THR C 1 250 ? 55.384 -5.691 11.524 1.00 15.77 252 THR C N 1
ATOM 7739 C CA . THR C 1 250 ? 54.762 -6.907 11.020 1.00 15.09 252 THR C CA 1
ATOM 7740 C C . THR C 1 250 ? 54.099 -6.543 9.696 1.00 16.00 252 THR C C 1
ATOM 7741 O O . THR C 1 250 ? 54.039 -5.369 9.332 1.00 15.64 252 THR C O 1
ATOM 7745 N N . TYR C 1 251 ? 53.608 -7.545 8.978 1.00 14.06 253 TYR C N 1
ATOM 7746 C CA . TYR C 1 251 ? 52.998 -7.322 7.676 1.00 14.18 253 TYR C CA 1
ATOM 7747 C C . TYR C 1 251 ? 51.658 -6.597 7.680 1.00 14.91 253 TYR C C 1
ATOM 7748 O O . TYR C 1 251 ? 50.933 -6.579 8.676 1.00 14.31 253 TYR C O 1
ATOM 7757 N N . SER C 1 252 ? 51.353 -5.988 6.540 1.00 13.99 254 SER C N 1
ATOM 7758 C CA . SER C 1 252 ? 50.094 -5.288 6.348 1.00 14.31 254 SER C CA 1
ATOM 7759 C C . SER C 1 252 ? 49.167 -6.309 5.707 1.00 14.96 254 SER C C 1
ATOM 7760 O O . SER C 1 252 ? 49.609 -7.380 5.288 1.00 14.66 254 SER C O 1
ATOM 7763 N N . GLU C 1 253 ? 47.881 -5.990 5.640 1.00 13.79 255 GLU C N 1
ATOM 7764 C CA . GLU C 1 253 ? 46.937 -6.896 5.006 1.00 13.65 255 GLU C CA 1
ATOM 7765 C C . GLU C 1 253 ? 45.891 -6.134 4.208 1.00 15.22 255 GLU C C 1
ATOM 7766 O O . GLU C 1 253 ? 45.394 -5.091 4.641 1.00 16.51 255 GLU C O 1
ATOM 7772 N N . LYS C 1 254 ? 45.593 -6.655 3.024 1.00 14.73 256 LYS C N 1
ATOM 7773 C CA . LYS C 1 254 ? 44.579 -6.091 2.140 1.00 15.49 256 LYS C CA 1
ATOM 7774 C C . LYS C 1 254 ? 44.029 -7.229 1.285 1.00 15.77 256 LYS C C 1
ATOM 7775 O O . LYS C 1 254 ? 44.613 -8.318 1.226 1.00 12.49 256 LYS C O 1
ATOM 7781 N N . PRO C 1 255 ? 42.880 -7.009 0.630 1.00 15.34 257 PRO C N 1
ATOM 7782 C CA . PRO C 1 255 ? 42.279 -8.051 -0.204 1.00 15.83 257 PRO C CA 1
ATOM 7783 C C . PRO C 1 255 ? 43.112 -8.515 -1.394 1.00 14.76 257 PRO C C 1
ATOM 7784 O O . PRO C 1 255 ? 43.796 -7.721 -2.037 1.00 15.57 257 PRO C O 1
ATOM 7788 N N . GLY C 1 256 ? 43.045 -9.814 -1.668 1.00 15.14 258 GLY C N 1
ATOM 7789 C CA . GLY C 1 256 ? 43.744 -10.389 -2.805 1.00 14.09 258 GLY C CA 1
ATOM 7790 C C . GLY C 1 256 ? 42.681 -10.879 -3.774 1.00 14.87 258 GLY C C 1
ATOM 7791 O O . GLY C 1 256 ? 41.544 -10.401 -3.719 1.00 14.27 258 GLY C O 1
ATOM 7792 N N . HIS C 1 257 ? 43.029 -11.813 -4.658 1.00 13.35 259 HIS C N 1
ATOM 7793 C CA . HIS C 1 257 ? 42.054 -12.345 -5.615 1.00 14.54 259 HIS C CA 1
ATOM 7794 C C . HIS C 1 257 ? 41.176 -13.370 -4.904 1.00 16.20 259 HIS C C 1
ATOM 7795 O O . HIS C 1 257 ? 41.637 -14.056 -3.996 1.00 17.39 259 HIS C O 1
ATOM 7802 N N . THR C 1 258 ? 39.919 -13.496 -5.318 1.00 15.78 260 THR C N 1
ATOM 7803 C CA . THR C 1 258 ? 39.075 -14.515 -4.712 1.00 16.52 260 THR C CA 1
ATOM 7804 C C . THR C 1 258 ? 39.517 -15.817 -5.375 1.00 16.54 260 THR C C 1
ATOM 7805 O O . THR C 1 258 ? 39.826 -15.839 -6.570 1.00 16.98 260 THR C O 1
ATOM 7809 N N . PHE C 1 259 ? 39.577 -16.890 -4.598 1.00 15.67 261 PHE C N 1
ATOM 7810 C CA . PHE C 1 259 ? 40.016 -18.178 -5.116 1.00 17.91 261 PHE C CA 1
ATOM 7811 C C . PHE C 1 259 ? 38.862 -19.163 -5.155 1.00 18.33 261 PHE C C 1
ATOM 7812 O O . PHE C 1 259 ? 38.141 -19.323 -4.172 1.00 18.37 261 PHE C O 1
ATOM 7820 N N . ALA C 1 260 ? 38.694 -19.822 -6.298 1.00 19.73 262 ALA C N 1
ATOM 7821 C CA . ALA C 1 260 ? 37.604 -20.777 -6.479 1.00 20.52 262 ALA C CA 1
ATOM 7822 C C . ALA C 1 260 ? 37.957 -22.204 -6.083 1.00 21.03 262 ALA C C 1
ATOM 7823 O O . ALA C 1 260 ? 38.968 -22.749 -6.525 1.00 22.42 262 ALA C O 1
ATOM 7825 N N . LEU C 1 261 ? 37.113 -22.805 -5.248 1.00 21.65 263 LEU C N 1
ATOM 7826 C CA . LEU C 1 261 ? 37.319 -24.181 -4.814 1.00 21.78 263 LEU C CA 1
ATOM 7827 C C . LEU C 1 261 ? 36.921 -25.101 -5.963 1.00 22.59 263 LEU C C 1
ATOM 7828 O O . LEU C 1 261 ? 36.156 -24.704 -6.842 1.00 24.14 263 LEU C O 1
ATOM 7833 N N . THR C 1 262 ? 37.433 -26.327 -5.950 1.00 24.14 264 THR C N 1
ATOM 7834 C CA . THR C 1 262 ? 37.147 -27.277 -7.021 1.00 25.31 264 THR C CA 1
ATOM 7835 C C . THR C 1 262 ? 36.437 -28.546 -6.569 1.00 27.34 264 THR C C 1
ATOM 7836 O O . THR C 1 262 ? 35.768 -29.201 -7.370 1.00 26.31 264 THR C O 1
ATOM 7840 N N . THR C 1 263 ? 36.584 -28.895 -5.295 1.00 28.32 265 THR C N 1
ATOM 7841 C CA . THR C 1 263 ? 35.974 -30.114 -4.778 1.00 31.54 265 THR C CA 1
ATOM 7842 C C . THR C 1 263 ? 35.190 -29.890 -3.489 1.00 32.59 265 THR C C 1
ATOM 7843 O O . THR C 1 263 ? 35.435 -28.930 -2.759 1.00 31.84 265 THR C O 1
ATOM 7847 N N . ASN C 1 264 ? 34.244 -30.782 -3.214 1.00 33.70 266 ASN C N 1
ATOM 7848 C CA . ASN C 1 264 ? 33.439 -30.677 -2.004 1.00 35.87 266 ASN C CA 1
ATOM 7849 C C . ASN C 1 264 ? 34.165 -31.350 -0.847 1.00 36.81 266 ASN C C 1
ATOM 7850 O O . ASN C 1 264 ? 34.621 -32.488 -0.963 1.00 35.88 266 ASN C O 1
ATOM 7855 N N . PHE C 1 265 ? 34.269 -30.637 0.268 1.00 37.74 267 PHE C N 1
ATOM 7856 C CA . PHE C 1 265 ? 34.942 -31.158 1.448 1.00 39.87 267 PHE C CA 1
ATOM 7857 C C . PHE C 1 265 ? 34.253 -32.429 1.945 1.00 41.21 267 PHE C C 1
ATOM 7858 O O . PHE C 1 265 ? 34.914 -33.370 2.383 1.00 40.35 267 PHE C O 1
ATOM 7866 N N . ASP C 1 266 ? 32.926 -32.456 1.865 1.00 43.85 268 ASP C N 1
ATOM 7867 C CA . ASP C 1 266 ? 32.158 -33.618 2.304 1.00 46.95 268 ASP C CA 1
ATOM 7868 C C . ASP C 1 266 ? 32.583 -34.853 1.516 1.00 47.97 268 ASP C C 1
ATOM 7869 O O . ASP C 1 266 ? 33.128 -35.803 2.079 1.00 49.12 268 ASP C O 1
ATOM 7874 N N . ASP C 1 267 ? 32.325 -34.830 0.212 1.00 48.80 269 ASP C N 1
ATOM 7875 C CA . ASP C 1 267 ? 32.681 -35.936 -0.669 1.00 49.19 269 ASP C CA 1
ATOM 7876 C C . ASP C 1 267 ? 34.173 -35.851 -0.961 1.00 49.86 269 ASP C C 1
ATOM 7877 O O . ASP C 1 267 ? 34.581 -35.386 -2.028 1.00 50.68 269 ASP C O 1
ATOM 7882 N N . LEU C 1 268 ? 34.988 -36.298 -0.012 1.00 49.18 270 LEU C N 1
ATOM 7883 C CA . LEU C 1 268 ? 36.431 -36.243 -0.183 1.00 48.28 270 LEU C CA 1
ATOM 7884 C C . LEU C 1 268 ? 37.119 -37.491 0.356 1.00 47.78 270 LEU C C 1
ATOM 7885 O O . LEU C 1 268 ? 37.074 -37.771 1.554 1.00 47.39 270 LEU C O 1
ATOM 7890 N N . VAL C 1 269 ? 37.755 -38.239 -0.539 1.00 47.51 271 VAL C N 1
ATOM 7891 C CA . VAL C 1 269 ? 38.465 -39.453 -0.156 1.00 47.14 271 VAL C CA 1
ATOM 7892 C C . VAL C 1 269 ? 39.960 -39.157 -0.119 1.00 46.46 271 VAL C C 1
ATOM 7893 O O . VAL C 1 269 ? 40.619 -39.120 -1.157 1.00 46.50 271 VAL C O 1
ATOM 7897 N N . SER C 1 270 ? 40.487 -38.947 1.082 1.00 45.46 272 SER C N 1
ATOM 7898 C CA . SER C 1 270 ? 41.900 -38.634 1.260 1.00 45.37 272 SER C CA 1
ATOM 7899 C C . SER C 1 270 ? 42.832 -39.713 0.720 1.00 44.81 272 SER C C 1
ATOM 7900 O O . SER C 1 270 ? 43.980 -39.432 0.375 1.00 45.18 272 SER C O 1
ATOM 7903 N N . SER C 1 271 ? 42.344 -40.946 0.649 1.00 43.20 273 SER C N 1
ATOM 7904 C CA . SER C 1 271 ? 43.157 -42.047 0.149 1.00 42.29 273 SER C CA 1
ATOM 7905 C C . SER C 1 271 ? 43.306 -41.950 -1.363 1.00 40.61 273 SER C C 1
ATOM 7906 O O . SER C 1 271 ? 44.086 -42.685 -1.970 1.00 41.95 273 SER C O 1
ATOM 7909 N N . SER C 1 272 ? 42.551 -41.038 -1.966 1.00 38.43 274 SER C N 1
ATOM 7910 C CA . SER C 1 272 ? 42.586 -40.839 -3.409 1.00 36.11 274 SER C CA 1
ATOM 7911 C C . SER C 1 272 ? 43.660 -39.834 -3.804 1.00 34.33 274 SER C C 1
ATOM 7912 O O . SER C 1 272 ? 43.906 -39.613 -4.990 1.00 33.83 274 SER C O 1
ATOM 7915 N N . TYR C 1 273 ? 44.298 -39.230 -2.807 1.00 31.57 275 TYR C N 1
ATOM 7916 C CA . TYR C 1 273 ? 45.332 -38.231 -3.052 1.00 28.10 275 TYR C CA 1
ATOM 7917 C C . TYR C 1 273 ? 46.728 -38.735 -2.726 1.00 27.04 275 TYR C C 1
ATOM 7918 O O . TYR C 1 273 ? 46.908 -39.594 -1.863 1.00 27.35 275 TYR C O 1
ATOM 7927 N N . ASP C 1 274 ? 47.716 -38.191 -3.427 1.00 25.20 276 ASP C N 1
ATOM 7928 C CA . ASP C 1 274 ? 49.101 -38.583 -3.226 1.00 24.21 276 ASP C CA 1
ATOM 7929 C C . ASP C 1 274 ? 49.844 -37.594 -2.340 1.00 23.64 276 ASP C C 1
ATOM 7930 O O . ASP C 1 274 ? 50.913 -37.907 -1.815 1.00 23.73 276 ASP C O 1
ATOM 7935 N N . ALA C 1 275 ? 49.285 -36.397 -2.181 1.00 22.75 277 ALA C N 1
ATOM 7936 C CA . ALA C 1 275 ? 49.918 -35.373 -1.355 1.00 21.12 277 ALA C CA 1
ATOM 7937 C C . ALA C 1 275 ? 48.941 -34.313 -0.855 1.00 19.50 277 ALA C C 1
ATOM 7938 O O . ALA C 1 275 ? 47.864 -34.115 -1.418 1.00 19.30 277 ALA C O 1
ATOM 7940 N N . LEU C 1 276 ? 49.340 -33.630 0.212 1.00 19.85 278 LEU C N 1
ATOM 7941 C CA . LEU C 1 276 ? 48.525 -32.586 0.816 1.00 19.74 278 LEU C CA 1
ATOM 7942 C C . LEU C 1 276 ? 49.316 -31.288 0.879 1.00 17.68 278 LEU C C 1
ATOM 7943 O O . LEU C 1 276 ? 50.500 -31.291 1.215 1.00 20.02 278 LEU C O 1
ATOM 7948 N N . VAL C 1 277 ? 48.667 -30.180 0.548 1.00 17.74 279 VAL C N 1
ATOM 7949 C CA . VAL C 1 277 ? 49.324 -28.881 0.601 1.00 17.33 279 VAL C CA 1
ATOM 7950 C C . VAL C 1 277 ? 48.473 -27.939 1.447 1.00 17.46 279 VAL C C 1
ATOM 7951 O O . VAL C 1 277 ? 47.246 -27.897 1.307 1.00 16.40 279 VAL C O 1
ATOM 7955 N N . ILE C 1 278 ? 49.125 -27.188 2.328 1.00 16.18 280 ILE C N 1
ATOM 7956 C CA . ILE C 1 278 ? 48.411 -26.264 3.198 1.00 16.96 280 ILE C CA 1
ATOM 7957 C C . ILE C 1 278 ? 48.893 -24.827 3.060 1.00 16.79 280 ILE C C 1
ATOM 7958 O O . ILE C 1 278 ? 49.969 -24.472 3.551 1.00 17.63 280 ILE C O 1
ATOM 7963 N N . PRO C 1 279 ? 48.106 -23.984 2.376 1.00 17.27 281 PRO C N 1
ATOM 7964 C CA . PRO C 1 279 ? 48.476 -22.578 2.194 1.00 17.05 281 PRO C CA 1
ATOM 7965 C C . PRO C 1 279 ? 48.493 -21.863 3.545 1.00 17.22 281 PRO C C 1
ATOM 7966 O O . PRO C 1 279 ? 47.843 -22.303 4.498 1.00 17.88 281 PRO C O 1
ATOM 7970 N N . GLY C 1 280 ? 49.239 -20.768 3.619 1.00 15.78 282 GLY C N 1
ATOM 7971 C CA . GLY C 1 280 ? 49.305 -19.997 4.846 1.00 16.67 282 GLY C CA 1
ATOM 7972 C C . GLY C 1 280 ? 48.231 -18.924 4.841 1.00 16.19 282 GLY C C 1
ATOM 7973 O O . GLY C 1 280 ? 47.226 -19.049 4.142 1.00 16.54 282 GLY C O 1
ATOM 7974 N N . GLY C 1 281 ? 48.449 -17.858 5.603 1.00 15.34 283 GLY C N 1
ATOM 7975 C CA . GLY C 1 281 ? 47.465 -16.793 5.679 1.00 14.85 283 GLY C CA 1
ATOM 7976 C C . GLY C 1 281 ? 46.685 -16.926 6.971 1.00 15.41 283 GLY C C 1
ATOM 7977 O O . GLY C 1 281 ? 47.179 -17.520 7.928 1.00 15.51 283 GLY C O 1
ATOM 7978 N N . ARG C 1 282 ? 45.465 -16.396 7.003 1.00 15.27 284 ARG C N 1
ATOM 7979 C CA . ARG C 1 282 ? 44.647 -16.465 8.210 1.00 16.92 284 ARG C CA 1
ATOM 7980 C C . ARG C 1 282 ? 43.654 -17.624 8.237 1.00 17.92 284 ARG C C 1
ATOM 7981 O O . ARG C 1 282 ? 42.921 -17.792 9.212 1.00 18.95 284 ARG C O 1
ATOM 7989 N N . ALA C 1 283 ? 43.627 -18.426 7.177 1.00 16.29 285 ALA C N 1
ATOM 7990 C CA . ALA C 1 283 ? 42.713 -19.562 7.129 1.00 15.91 285 ALA C CA 1
ATOM 7991 C C . ALA C 1 283 ? 43.128 -20.672 8.095 1.00 15.02 285 ALA C C 1
ATOM 7992 O O . ALA C 1 283 ? 42.286 -21.249 8.780 1.00 16.34 285 ALA C O 1
ATOM 7994 N N . PRO C 1 284 ? 44.433 -20.981 8.167 1.00 14.60 286 PRO C N 1
ATOM 7995 C CA . PRO C 1 284 ? 44.920 -22.034 9.062 1.00 15.55 286 PRO C CA 1
ATOM 7996 C C . PRO C 1 284 ? 44.473 -21.950 10.520 1.00 16.64 286 PRO C C 1
ATOM 7997 O O . PRO C 1 284 ? 44.146 -22.974 11.124 1.00 16.08 286 PRO C O 1
ATOM 8001 N N . GLU C 1 285 ? 44.447 -20.749 11.096 1.00 16.39 287 GLU C N 1
ATOM 8002 C CA . GLU C 1 285 ? 44.062 -20.649 12.500 1.00 16.31 287 GLU C CA 1
ATOM 8003 C C . GLU C 1 285 ? 42.636 -21.133 12.781 1.00 16.80 287 GLU C C 1
ATOM 8004 O O . GLU C 1 285 ? 42.371 -21.664 13.857 1.00 17.09 287 GLU C O 1
ATOM 8010 N N . TYR C 1 286 ? 41.719 -20.983 11.829 1.00 16.60 288 TYR C N 1
ATOM 8011 C CA . TYR C 1 286 ? 40.363 -21.458 12.086 1.00 19.03 288 TYR C CA 1
ATOM 8012 C C . TYR C 1 286 ? 40.146 -22.876 11.554 1.00 18.78 288 TYR C C 1
ATOM 8013 O O . TYR C 1 286 ? 39.335 -23.635 12.093 1.00 17.17 288 TYR C O 1
ATOM 8022 N N . LEU C 1 287 ? 40.892 -23.250 10.520 1.00 19.69 289 LEU C N 1
ATOM 8023 C CA . LEU C 1 287 ? 40.782 -24.598 9.972 1.00 19.32 289 LEU C CA 1
ATOM 8024 C C . LEU C 1 287 ? 41.325 -25.583 11.000 1.00 19.74 289 LEU C C 1
ATOM 8025 O O . LEU C 1 287 ? 40.901 -26.739 11.060 1.00 21.34 289 LEU C O 1
ATOM 8030 N N . ALA C 1 288 ? 42.271 -25.112 11.809 1.00 18.97 290 ALA C N 1
ATOM 8031 C CA . ALA C 1 288 ? 42.887 -25.931 12.844 1.00 18.20 290 ALA C CA 1
ATOM 8032 C C . ALA C 1 288 ? 41.882 -26.338 13.924 1.00 17.70 290 ALA C C 1
ATOM 8033 O O . ALA C 1 288 ? 42.161 -27.220 14.735 1.00 19.12 290 ALA C O 1
ATOM 8035 N N . LEU C 1 289 ? 40.719 -25.692 13.930 1.00 18.82 291 LEU C N 1
ATOM 8036 C CA . LEU C 1 289 ? 39.679 -25.996 14.910 1.00 20.44 291 LEU C CA 1
ATOM 8037 C C . LEU C 1 289 ? 38.714 -27.050 14.373 1.00 23.17 291 LEU C C 1
ATOM 8038 O O . LEU C 1 289 ? 37.957 -27.655 15.133 1.00 23.62 291 LEU C O 1
ATOM 8043 N N . ASN C 1 290 ? 38.749 -27.262 13.061 1.00 23.68 292 ASN C N 1
ATOM 8044 C CA . ASN C 1 290 ? 37.876 -28.232 12.408 1.00 25.00 292 ASN C CA 1
ATOM 8045 C C . ASN C 1 290 ? 38.413 -29.659 12.543 1.00 26.45 292 ASN C C 1
ATOM 8046 O O . ASN C 1 290 ? 39.426 -30.010 11.942 1.00 24.08 292 ASN C O 1
ATOM 8051 N N . GLU C 1 291 ? 37.722 -30.478 13.332 1.00 28.54 293 GLU C N 1
ATOM 8052 C CA . GLU C 1 291 ? 38.131 -31.864 13.555 1.00 30.50 293 GLU C CA 1
ATOM 8053 C C . GLU C 1 291 ? 38.273 -32.668 12.265 1.00 30.40 293 GLU C C 1
ATOM 8054 O O . GLU C 1 291 ? 39.152 -33.522 12.154 1.00 30.00 293 GLU C O 1
ATOM 8060 N N . HIS C 1 292 ? 37.407 -32.401 11.294 1.00 30.77 294 HIS C N 1
ATOM 8061 C CA . HIS C 1 292 ? 37.464 -33.115 10.025 1.00 31.94 294 HIS C CA 1
ATOM 8062 C C . HIS C 1 292 ? 38.763 -32.798 9.296 1.00 30.70 294 HIS C C 1
ATOM 8063 O O . HIS C 1 292 ? 39.346 -33.660 8.640 1.00 29.47 294 HIS C O 1
ATOM 8070 N N . VAL C 1 293 ? 39.219 -31.555 9.421 1.00 28.92 295 VAL C N 1
ATOM 8071 C CA . VAL C 1 293 ? 40.459 -31.134 8.783 1.00 25.90 295 VAL C CA 1
ATOM 8072 C C . VAL C 1 293 ? 41.641 -31.826 9.451 1.00 25.54 295 VAL C C 1
ATOM 8073 O O . VAL C 1 293 ? 42.562 -32.292 8.780 1.00 25.71 295 VAL C O 1
ATOM 8077 N N . LEU C 1 294 ? 41.609 -31.890 10.778 1.00 24.85 296 LEU C N 1
ATOM 8078 C CA . LEU C 1 294 ? 42.681 -32.527 11.527 1.00 25.56 296 LEU C CA 1
ATOM 8079 C C . LEU C 1 294 ? 42.784 -34.007 11.166 1.00 25.11 296 LEU C C 1
ATOM 8080 O O . LEU C 1 294 ? 43.880 -34.560 11.082 1.00 26.04 296 LEU C O 1
ATOM 8085 N N . ASN C 1 295 ? 41.635 -34.639 10.948 1.00 26.94 297 ASN C N 1
ATOM 8086 C CA . ASN C 1 295 ? 41.588 -36.056 10.593 1.00 27.90 297 ASN C CA 1
ATOM 8087 C C . ASN C 1 295 ? 42.303 -36.312 9.269 1.00 27.44 297 ASN C C 1
ATOM 8088 O O . ASN C 1 295 ? 43.018 -37.304 9.121 1.00 27.70 297 ASN C O 1
ATOM 8093 N N . ILE C 1 296 ? 42.109 -35.411 8.311 1.00 27.68 298 ILE C N 1
ATOM 8094 C CA . ILE C 1 296 ? 42.740 -35.534 6.999 1.00 26.68 298 ILE C CA 1
ATOM 8095 C C . ILE C 1 296 ? 44.256 -35.436 7.133 1.00 26.54 298 ILE C C 1
ATOM 8096 O O . ILE C 1 296 ? 44.995 -36.185 6.496 1.00 26.03 298 ILE C O 1
ATOM 8101 N N . VAL C 1 297 ? 44.715 -34.514 7.970 1.00 25.69 299 VAL C N 1
ATOM 8102 C CA . VAL C 1 297 ? 46.143 -34.333 8.189 1.00 27.32 299 VAL C CA 1
ATOM 8103 C C . VAL C 1 297 ? 46.765 -35.567 8.842 1.00 28.50 299 VAL C C 1
ATOM 8104 O O . VAL C 1 297 ? 47.840 -36.017 8.444 1.00 29.70 299 VAL C O 1
ATOM 8108 N N . LYS C 1 298 ? 46.088 -36.104 9.852 1.00 29.57 300 LYS C N 1
ATOM 8109 C CA . LYS C 1 298 ? 46.576 -37.284 10.556 1.00 30.97 300 LYS C CA 1
ATOM 8110 C C . LYS C 1 298 ? 46.682 -38.466 9.599 1.00 31.52 300 LYS C C 1
ATOM 8111 O O . LYS C 1 298 ? 47.622 -39.258 9.675 1.00 31.70 300 LYS C O 1
ATOM 8117 N N . GLU C 1 299 ? 45.715 -38.573 8.696 1.00 32.03 301 GLU C N 1
ATOM 8118 C CA . GLU C 1 299 ? 45.694 -39.654 7.721 1.00 34.52 301 GLU C CA 1
ATOM 8119 C C . GLU C 1 299 ? 46.915 -39.600 6.806 1.00 33.98 301 GLU C C 1
ATOM 8120 O O . GLU C 1 299 ? 47.619 -40.597 6.644 1.00 34.75 301 GLU C O 1
ATOM 8126 N N . PHE C 1 300 ? 47.167 -38.439 6.207 1.00 32.90 302 PHE C N 1
ATOM 8127 C CA . PHE C 1 300 ? 48.318 -38.288 5.321 1.00 32.09 302 PHE C CA 1
ATOM 8128 C C . PHE C 1 300 ? 49.620 -38.512 6.070 1.00 31.80 302 PHE C C 1
ATOM 8129 O O . PHE C 1 300 ? 50.546 -39.133 5.550 1.00 31.63 302 PHE C O 1
ATOM 8137 N N . MET C 1 301 ? 49.695 -37.999 7.292 1.00 31.91 303 MET C N 1
ATOM 8138 C CA . MET C 1 301 ? 50.899 -38.155 8.095 1.00 32.81 303 MET C CA 1
ATOM 8139 C C . MET C 1 301 ? 51.128 -39.623 8.446 1.00 34.25 303 MET C C 1
ATOM 8140 O O . MET C 1 301 ? 52.266 -40.095 8.451 1.00 34.69 303 MET C O 1
ATOM 8145 N N . ASN C 1 302 ? 50.048 -40.344 8.730 1.00 35.71 304 ASN C N 1
ATOM 8146 C CA . ASN C 1 302 ? 50.157 -41.758 9.067 1.00 37.51 304 ASN C CA 1
ATOM 8147 C C . ASN C 1 302 ? 50.518 -42.581 7.838 1.00 37.95 304 ASN C C 1
ATOM 8148 O O . ASN C 1 302 ? 51.359 -43.474 7.909 1.00 38.99 304 ASN C O 1
ATOM 8153 N N . SER C 1 303 ? 49.880 -42.276 6.711 1.00 37.65 305 SER C N 1
ATOM 8154 C CA . SER C 1 303 ? 50.153 -42.984 5.466 1.00 37.32 305 SER C CA 1
ATOM 8155 C C . SER C 1 303 ? 51.521 -42.575 4.930 1.00 37.13 305 SER C C 1
ATOM 8156 O O . SER C 1 303 ? 51.987 -43.100 3.920 1.00 37.18 305 SER C O 1
ATOM 8159 N N . GLU C 1 304 ? 52.156 -41.635 5.623 1.00 36.38 306 GLU C N 1
ATOM 8160 C CA . GLU C 1 304 ? 53.468 -41.124 5.242 1.00 35.20 306 GLU C CA 1
ATOM 8161 C C . GLU C 1 304 ? 53.482 -40.505 3.848 1.00 33.90 306 GLU C C 1
ATOM 8162 O O . GLU C 1 304 ? 54.502 -40.535 3.157 1.00 32.82 306 GLU C O 1
ATOM 8168 N N . LYS C 1 305 ? 52.346 -39.949 3.440 1.00 31.22 307 LYS C N 1
ATOM 8169 C CA . LYS C 1 305 ? 52.238 -39.297 2.139 1.00 30.23 307 LYS C CA 1
ATOM 8170 C C . LYS C 1 305 ? 52.807 -37.889 2.267 1.00 28.68 307 LYS C C 1
ATOM 8171 O O . LYS C 1 305 ? 52.725 -37.274 3.330 1.00 28.65 307 LYS C O 1
ATOM 8177 N N . PRO C 1 306 ? 53.393 -37.359 1.184 1.00 27.51 308 PRO C N 1
ATOM 8178 C CA . PRO C 1 306 ? 53.962 -36.010 1.236 1.00 26.11 308 PRO C CA 1
ATOM 8179 C C . PRO C 1 306 ? 52.964 -34.952 1.705 1.00 25.32 308 PRO C C 1
ATOM 8180 O O . PRO C 1 306 ? 51.831 -34.893 1.226 1.00 24.16 308 PRO C O 1
ATOM 8184 N N . VAL C 1 307 ? 53.395 -34.137 2.662 1.00 24.04 309 VAL C N 1
ATOM 8185 C CA . VAL C 1 307 ? 52.574 -33.060 3.201 1.00 23.13 309 VAL C CA 1
ATOM 8186 C C . VAL C 1 307 ? 53.430 -31.802 3.156 1.00 21.95 309 VAL C C 1
ATOM 8187 O O . VAL C 1 307 ? 54.531 -31.769 3.712 1.00 22.47 309 VAL C O 1
ATOM 8191 N N . ALA C 1 308 ? 52.932 -30.779 2.472 1.00 20.43 310 ALA C N 1
ATOM 8192 C CA . ALA C 1 308 ? 53.653 -29.522 2.343 1.00 19.60 310 ALA C CA 1
ATOM 8193 C C . ALA C 1 308 ? 52.830 -28.399 2.961 1.00 19.22 310 ALA C C 1
ATOM 8194 O O . ALA C 1 308 ? 51.729 -28.100 2.505 1.00 19.04 310 ALA C O 1
ATOM 8196 N N . SER C 1 309 ? 53.371 -27.785 4.007 1.00 18.33 311 SER C N 1
ATOM 8197 C CA . SER C 1 309 ? 52.681 -26.705 4.702 1.00 18.23 311 SER C CA 1
ATOM 8198 C C . SER C 1 309 ? 53.573 -25.475 4.711 1.00 16.98 311 SER C C 1
ATOM 8199 O O . SER C 1 309 ? 54.782 -25.584 4.883 1.00 17.48 311 SER C O 1
ATOM 8202 N N . ILE C 1 310 ? 52.983 -24.299 4.541 1.00 16.01 312 ILE C N 1
ATOM 8203 C CA . ILE C 1 310 ? 53.792 -23.095 4.516 1.00 15.83 312 ILE C CA 1
ATOM 8204 C C . ILE C 1 310 ? 53.274 -21.943 5.367 1.00 16.33 312 ILE C C 1
ATOM 8205 O O . ILE C 1 310 ? 52.064 -21.739 5.504 1.00 15.44 312 ILE C O 1
ATOM 8221 N N . HIS C 1 312 ? 51.748 -19.904 7.961 1.00 15.65 314 HIS C N 1
ATOM 8222 C CA . HIS C 1 312 ? 50.862 -20.221 9.089 1.00 16.15 314 HIS C CA 1
ATOM 8223 C C . HIS C 1 312 ? 50.188 -21.585 8.949 1.00 15.17 314 HIS C C 1
ATOM 8224 O O . HIS C 1 312 ? 49.553 -22.064 9.887 1.00 16.12 314 HIS C O 1
ATOM 8231 N N . GLY C 1 313 ? 50.320 -22.204 7.782 1.00 15.43 315 GLY C N 1
ATOM 8232 C CA . GLY C 1 313 ? 49.704 -23.504 7.572 1.00 17.08 315 GLY C CA 1
ATOM 8233 C C . GLY C 1 313 ? 50.038 -24.486 8.680 1.00 17.52 315 GLY C C 1
ATOM 8234 O O . GLY C 1 313 ? 49.214 -25.319 9.062 1.00 19.14 315 GLY C O 1
ATOM 8235 N N . GLN C 1 314 ? 51.250 -24.373 9.210 1.00 18.57 316 GLN C N 1
ATOM 8236 C CA . GLN C 1 314 ? 51.721 -25.256 10.266 1.00 18.65 316 GLN C CA 1
ATOM 8237 C C . GLN C 1 314 ? 50.856 -25.252 11.532 1.00 19.59 316 GLN C C 1
ATOM 8238 O O . GLN C 1 314 ? 50.983 -26.139 12.377 1.00 19.53 316 GLN C O 1
ATOM 8244 N N . GLN C 1 315 ? 49.978 -24.262 11.664 1.00 19.23 317 GLN C N 1
ATOM 8245 C CA . GLN C 1 315 ? 49.099 -24.194 12.828 1.00 19.91 317 GLN C CA 1
ATOM 8246 C C . GLN C 1 315 ? 48.174 -25.407 12.835 1.00 19.84 317 GLN C C 1
ATOM 8247 O O . GLN C 1 315 ? 47.809 -25.917 13.892 1.00 20.28 317 GLN C O 1
ATOM 8253 N N . ILE C 1 316 ? 47.797 -25.864 11.647 1.00 18.98 318 ILE C N 1
ATOM 8254 C CA . ILE C 1 316 ? 46.921 -27.024 11.521 1.00 20.45 318 ILE C CA 1
ATOM 8255 C C . ILE C 1 316 ? 47.652 -28.303 11.924 1.00 20.66 318 ILE C C 1
ATOM 8256 O O . ILE C 1 316 ? 47.092 -29.160 12.612 1.00 21.17 318 ILE C O 1
ATOM 8261 N N . LEU C 1 317 ? 48.905 -28.426 11.497 1.00 21.00 319 LEU C N 1
ATOM 8262 C CA . LEU C 1 317 ? 49.709 -29.598 11.822 1.00 21.28 319 LEU C CA 1
ATOM 8263 C C . LEU C 1 317 ? 49.916 -29.683 13.331 1.00 23.05 319 LEU C C 1
ATOM 8264 O O . LEU C 1 317 ? 49.829 -30.759 13.924 1.00 22.15 319 LEU C O 1
ATOM 8269 N N . ALA C 1 318 ? 50.191 -28.536 13.943 1.00 22.17 320 ALA C N 1
ATOM 8270 C CA . ALA C 1 318 ? 50.403 -28.465 15.382 1.00 23.40 320 ALA C CA 1
ATOM 8271 C C . ALA C 1 318 ? 49.142 -28.896 16.125 1.00 23.65 320 ALA C C 1
ATOM 8272 O O . ALA C 1 318 ? 49.208 -29.654 17.095 1.00 24.76 320 ALA C O 1
ATOM 8274 N N . ALA C 1 319 ? 47.992 -28.414 15.664 1.00 23.76 321 ALA C N 1
ATOM 8275 C CA . ALA C 1 319 ? 46.722 -28.750 16.295 1.00 24.29 321 ALA C CA 1
ATOM 8276 C C . ALA C 1 319 ? 46.407 -30.233 16.119 1.00 26.25 321 ALA C C 1
ATOM 8277 O O . ALA C 1 319 ? 45.746 -30.846 16.962 1.00 25.48 321 ALA C O 1
ATOM 8279 N N . ALA C 1 320 ? 46.885 -30.805 15.018 1.00 26.62 322 ALA C N 1
ATOM 8280 C CA . ALA C 1 320 ? 46.658 -32.214 14.724 1.00 27.75 322 ALA C CA 1
ATOM 8281 C C . ALA C 1 320 ? 47.595 -33.097 15.541 1.00 28.55 322 ALA C C 1
ATOM 8282 O O . ALA C 1 320 ? 47.436 -34.317 15.575 1.00 29.75 322 ALA C O 1
ATOM 8284 N N . GLY C 1 321 ? 48.573 -32.472 16.188 1.00 28.54 323 GLY C N 1
ATOM 8285 C CA . GLY C 1 321 ? 49.524 -33.208 17.002 1.00 30.19 323 GLY C CA 1
ATOM 8286 C C . GLY C 1 321 ? 50.468 -34.079 16.196 1.00 31.14 323 GLY C C 1
ATOM 8287 O O . GLY C 1 321 ? 51.076 -35.009 16.731 1.00 31.68 323 GLY C O 1
ATOM 8288 N N . VAL C 1 322 ? 50.601 -33.776 14.909 1.00 31.24 324 VAL C N 1
ATOM 8289 C CA . VAL C 1 322 ? 51.470 -34.551 14.034 1.00 31.79 324 VAL C CA 1
ATOM 8290 C C . VAL C 1 322 ? 52.880 -33.979 13.923 1.00 32.28 324 VAL C C 1
ATOM 8291 O O . VAL C 1 322 ? 53.659 -34.403 13.071 1.00 32.41 324 VAL C O 1
ATOM 8295 N N . LEU C 1 323 ? 53.213 -33.024 14.787 1.00 32.87 325 LEU C N 1
ATOM 8296 C CA . LEU C 1 323 ? 54.537 -32.413 14.756 1.00 33.52 325 LEU C CA 1
ATOM 8297 C C . LEU C 1 323 ? 55.484 -32.962 15.817 1.00 34.77 325 LEU C C 1
ATOM 8298 O O . LEU C 1 323 ? 56.666 -32.616 15.840 1.00 35.61 325 LEU C O 1
ATOM 8303 N N . LYS C 1 324 ? 54.971 -33.817 16.696 1.00 36.76 326 LYS C N 1
ATOM 8304 C CA . LYS C 1 324 ? 55.805 -34.392 17.744 1.00 38.12 326 LYS C CA 1
ATOM 8305 C C . LYS C 1 324 ? 56.969 -35.182 17.160 1.00 37.71 326 LYS C C 1
ATOM 8306 O O . LYS C 1 324 ? 56.771 -36.108 16.374 1.00 38.50 326 LYS C O 1
ATOM 8312 N N . GLY C 1 325 ? 58.183 -34.800 17.544 1.00 36.96 327 GLY C N 1
ATOM 8313 C CA . GLY C 1 325 ? 59.367 -35.483 17.059 1.00 36.46 327 GLY C CA 1
ATOM 8314 C C . GLY C 1 325 ? 59.697 -35.203 15.606 1.00 35.56 327 GLY C C 1
ATOM 8315 O O . GLY C 1 325 ? 60.475 -35.931 14.993 1.00 35.48 327 GLY C O 1
ATOM 8316 N N . ARG C 1 326 ? 59.111 -34.149 15.048 1.00 34.24 328 ARG C N 1
ATOM 8317 C CA . ARG C 1 326 ? 59.367 -33.798 13.655 1.00 33.58 328 ARG C CA 1
ATOM 8318 C C . ARG C 1 326 ? 60.106 -32.468 13.554 1.00 33.49 328 ARG C C 1
ATOM 8319 O O . ARG C 1 326 ? 59.976 -31.609 14.425 1.00 34.25 328 ARG C O 1
ATOM 8327 N N . LYS C 1 327 ? 60.892 -32.308 12.493 1.00 32.88 329 LYS C N 1
ATOM 8328 C CA . LYS C 1 327 ? 61.647 -31.077 12.275 1.00 32.03 329 LYS C CA 1
ATOM 8329 C C . LYS C 1 327 ? 60.948 -30.259 11.196 1.00 30.22 329 LYS C C 1
ATOM 8330 O O . LYS C 1 327 ? 60.588 -30.790 10.146 1.00 29.64 329 LYS C O 1
ATOM 8336 N N . CYS C 1 328 ? 60.754 -28.969 11.449 1.00 28.85 330 CYS C N 1
ATOM 8337 C CA . CYS C 1 328 ? 60.088 -28.120 10.471 1.00 26.48 330 CYS C CA 1
ATOM 8338 C C . CYS C 1 328 ? 60.229 -26.637 10.775 1.00 25.10 330 CYS C C 1
ATOM 8339 O O . CYS C 1 328 ? 60.626 -26.240 11.873 1.00 24.21 330 CYS C O 1
ATOM 8342 N N . THR C 1 329 ? 59.907 -25.821 9.779 1.00 23.93 331 THR C N 1
ATOM 8343 C CA . THR C 1 329 ? 59.957 -24.378 9.931 1.00 22.26 331 THR C CA 1
ATOM 8344 C C . THR C 1 329 ? 58.533 -23.874 9.722 1.00 19.97 331 THR C C 1
ATOM 8345 O O . THR C 1 329 ? 57.615 -24.663 9.505 1.00 19.80 331 THR C O 1
ATOM 8349 N N . ALA C 1 330 ? 58.357 -22.562 9.794 1.00 19.72 332 ALA C N 1
ATOM 8350 C CA . ALA C 1 330 ? 57.048 -21.945 9.606 1.00 19.73 332 ALA C CA 1
ATOM 8351 C C . ALA C 1 330 ? 57.253 -20.444 9.690 1.00 19.76 332 ALA C C 1
ATOM 8352 O O . ALA C 1 330 ? 58.382 -19.980 9.849 1.00 19.87 332 ALA C O 1
ATOM 8354 N N . TYR C 1 331 ? 56.175 -19.680 9.575 1.00 20.66 333 TYR C N 1
ATOM 8355 C CA . TYR C 1 331 ? 56.304 -18.237 9.687 1.00 21.15 333 TYR C CA 1
ATOM 8356 C C . TYR C 1 331 ? 56.948 -18.024 11.056 1.00 22.05 333 TYR C C 1
ATOM 8357 O O . TYR C 1 331 ? 56.590 -18.700 12.018 1.00 21.68 333 TYR C O 1
ATOM 8366 N N . PRO C 1 332 ? 57.914 -17.095 11.159 1.00 22.45 334 PRO C N 1
ATOM 8367 C CA . PRO C 1 332 ? 58.587 -16.833 12.434 1.00 22.79 334 PRO C CA 1
ATOM 8368 C C . PRO C 1 332 ? 57.694 -16.918 13.671 1.00 23.15 334 PRO C C 1
ATOM 8369 O O . PRO C 1 332 ? 58.002 -17.638 14.619 1.00 23.98 334 PRO C O 1
ATOM 8373 N N . ALA C 1 333 ? 56.580 -16.195 13.657 1.00 22.95 335 ALA C N 1
ATOM 8374 C CA . ALA C 1 333 ? 55.662 -16.199 14.792 1.00 22.25 335 ALA C CA 1
ATOM 8375 C C . ALA C 1 333 ? 55.123 -17.592 15.114 1.00 21.86 335 ALA C C 1
ATOM 8376 O O . ALA C 1 333 ? 54.908 -17.931 16.281 1.00 21.94 335 ALA C O 1
ATOM 8378 N N . VAL C 1 334 ? 54.913 -18.397 14.078 1.00 21.81 336 VAL C N 1
ATOM 8379 C CA . VAL C 1 334 ? 54.373 -19.742 14.246 1.00 22.97 336 VAL C CA 1
ATOM 8380 C C . VAL C 1 334 ? 55.325 -20.696 14.966 1.00 24.10 336 VAL C C 1
ATOM 8381 O O . VAL C 1 334 ? 54.984 -21.854 15.215 1.00 23.32 336 VAL C O 1
ATOM 8385 N N . LYS C 1 335 ? 56.517 -20.213 15.305 1.00 24.02 337 LYS C N 1
ATOM 8386 C CA . LYS C 1 335 ? 57.480 -21.040 16.028 1.00 24.89 337 LYS C CA 1
ATOM 8387 C C . LYS C 1 335 ? 56.830 -21.480 17.334 1.00 25.86 337 LYS C C 1
ATOM 8388 O O . LYS C 1 335 ? 57.033 -22.604 17.801 1.00 25.36 337 LYS C O 1
ATOM 8394 N N . LEU C 1 336 ? 56.044 -20.578 17.918 1.00 26.61 338 LEU C N 1
ATOM 8395 C CA . LEU C 1 336 ? 55.343 -20.855 19.164 1.00 27.09 338 LEU C CA 1
ATOM 8396 C C . LEU C 1 336 ? 54.509 -22.121 19.007 1.00 27.94 338 LEU C C 1
ATOM 8397 O O . LEU C 1 336 ? 54.596 -23.043 19.819 1.00 27.71 338 LEU C O 1
ATOM 8402 N N . ASN C 1 337 ? 53.708 -22.154 17.946 1.00 27.92 339 ASN C N 1
ATOM 8403 C CA . ASN C 1 337 ? 52.836 -23.287 17.656 1.00 29.24 339 ASN C CA 1
ATOM 8404 C C . ASN C 1 337 ? 53.622 -24.576 17.433 1.00 30.28 339 ASN C C 1
ATOM 8405 O O . ASN C 1 337 ? 53.267 -25.630 17.966 1.00 30.39 339 ASN C O 1
ATOM 8410 N N . VAL C 1 338 ? 54.689 -24.488 16.646 1.00 29.70 340 VAL C N 1
ATOM 8411 C CA . VAL C 1 338 ? 55.516 -25.655 16.354 1.00 31.83 340 VAL C CA 1
ATOM 8412 C C . VAL C 1 338 ? 56.129 -26.243 17.621 1.00 31.86 340 VAL C C 1
ATOM 8413 O O . VAL C 1 338 ? 56.002 -27.440 17.883 1.00 32.10 340 VAL C O 1
ATOM 8417 N N . VAL C 1 339 ? 56.799 -25.400 18.401 1.00 32.60 341 VAL C N 1
ATOM 8418 C CA . VAL C 1 339 ? 57.432 -25.846 19.637 1.00 32.81 341 VAL C CA 1
ATOM 8419 C C . VAL C 1 339 ? 56.394 -26.380 20.621 1.00 33.37 341 VAL C C 1
ATOM 8420 O O . VAL C 1 339 ? 56.613 -27.403 21.271 1.00 33.14 341 VAL C O 1
ATOM 8424 N N . LEU C 1 340 ? 55.264 -25.688 20.735 1.00 33.72 342 LEU C N 1
ATOM 8425 C CA . LEU C 1 340 ? 54.208 -26.131 21.637 1.00 34.30 342 LEU C CA 1
ATOM 8426 C C . LEU C 1 340 ? 53.651 -27.469 21.169 1.00 35.30 342 LEU C C 1
ATOM 8427 O O . LEU C 1 340 ? 53.047 -28.207 21.950 1.00 35.52 342 LEU C O 1
ATOM 8432 N N . GLY C 1 341 ? 53.861 -27.773 19.891 1.00 35.80 343 GLY C N 1
ATOM 8433 C CA . GLY C 1 341 ? 53.374 -29.022 19.332 1.00 36.15 343 GLY C CA 1
ATOM 8434 C C . GLY C 1 341 ? 54.345 -30.175 19.505 1.00 35.82 343 GLY C C 1
ATOM 8435 O O . GLY C 1 341 ? 54.043 -31.308 19.134 1.00 37.10 343 GLY C O 1
ATOM 8436 N N . GLY C 1 342 ? 55.514 -29.886 20.066 1.00 36.10 344 GLY C N 1
ATOM 8437 C CA . GLY C 1 342 ? 56.509 -30.922 20.279 1.00 35.31 344 GLY C CA 1
ATOM 8438 C C . GLY C 1 342 ? 57.435 -31.122 19.095 1.00 35.01 344 GLY C C 1
ATOM 8439 O O . GLY C 1 342 ? 58.061 -32.173 18.960 1.00 34.67 344 GLY C O 1
ATOM 8440 N N . GLY C 1 343 ? 57.529 -30.114 18.234 1.00 34.73 345 GLY C N 1
ATOM 8441 C CA . GLY C 1 343 ? 58.392 -30.223 17.072 1.00 33.34 345 GLY C CA 1
ATOM 8442 C C . GLY C 1 343 ? 59.715 -29.498 17.227 1.00 32.54 345 GLY C C 1
ATOM 8443 O O . GLY C 1 343 ? 59.878 -28.665 18.119 1.00 32.12 345 GLY C O 1
ATOM 8444 N N . THR C 1 344 ? 60.666 -29.826 16.358 1.00 31.50 346 THR C N 1
ATOM 8445 C CA . THR C 1 344 ? 61.982 -29.200 16.376 1.00 30.51 346 THR C CA 1
ATOM 8446 C C . THR C 1 344 ? 61.969 -28.035 15.397 1.00 29.61 346 THR C C 1
ATOM 8447 O O . THR C 1 344 ? 61.682 -28.212 14.213 1.00 29.06 346 THR C O 1
ATOM 8451 N N . TRP C 1 345 ? 62.280 -26.844 15.897 1.00 27.11 347 TRP C N 1
ATOM 8452 C CA . TRP C 1 345 ? 62.279 -25.647 15.069 1.00 26.93 347 TRP C CA 1
ATOM 8453 C C . TRP C 1 345 ? 63.509 -25.476 14.182 1.00 26.93 347 TRP C C 1
ATOM 8454 O O . TRP C 1 345 ? 64.648 -25.620 14.633 1.00 26.46 347 TRP C O 1
ATOM 8465 N N . LEU C 1 346 ? 63.256 -25.170 12.914 1.00 26.21 348 LEU C N 1
ATOM 8466 C CA . LEU C 1 346 ? 64.311 -24.930 11.938 1.00 26.95 348 LEU C CA 1
ATOM 8467 C C . LEU C 1 346 ? 64.189 -23.463 11.542 1.00 27.38 348 LEU C C 1
ATOM 8468 O O . LEU C 1 346 ? 63.153 -23.038 11.029 1.00 26.31 348 LEU C O 1
ATOM 8473 N N . GLU C 1 347 ? 65.244 -22.697 11.797 1.00 27.94 349 GLU C N 1
ATOM 8474 C CA . GLU C 1 347 ? 65.265 -21.268 11.503 1.00 29.32 349 GLU C CA 1
ATOM 8475 C C . GLU C 1 347 ? 65.081 -20.956 10.021 1.00 29.56 349 GLU C C 1
ATOM 8476 O O . GLU C 1 347 ? 65.880 -21.374 9.182 1.00 27.73 349 GLU C O 1
ATOM 8482 N N . PRO C 1 348 ? 64.017 -20.208 9.680 1.00 29.36 350 PRO C N 1
ATOM 8483 C CA . PRO C 1 348 ? 63.735 -19.840 8.290 1.00 30.00 350 PRO C CA 1
ATOM 8484 C C . PRO C 1 348 ? 64.576 -18.656 7.817 1.00 30.69 350 PRO C C 1
ATOM 8485 O O . PRO C 1 348 ? 64.047 -17.583 7.527 1.00 30.20 350 PRO C O 1
ATOM 8489 N N . ASP C 1 349 ? 65.889 -18.855 7.748 1.00 32.04 351 ASP C N 1
ATOM 8490 C CA . ASP C 1 349 ? 66.797 -17.804 7.302 1.00 33.32 351 ASP C CA 1
ATOM 8491 C C . ASP C 1 349 ? 67.787 -18.347 6.276 1.00 32.88 351 ASP C C 1
ATOM 8492 O O . ASP C 1 349 ? 68.583 -19.233 6.581 1.00 33.14 351 ASP C O 1
ATOM 8497 N N . PRO C 1 350 ? 67.747 -17.822 5.040 1.00 32.35 352 PRO C N 1
ATOM 8498 C CA . PRO C 1 350 ? 66.839 -16.769 4.572 1.00 31.40 352 PRO C CA 1
ATOM 8499 C C . PRO C 1 350 ? 65.365 -17.169 4.618 1.00 28.85 352 PRO C C 1
ATOM 8500 O O . PRO C 1 350 ? 65.028 -18.350 4.717 1.00 28.99 352 PRO C O 1
ATOM 8504 N N . ILE C 1 351 ? 64.494 -16.171 4.538 1.00 26.70 353 ILE C N 1
ATOM 8505 C CA . ILE C 1 351 ? 63.055 -16.387 4.598 1.00 24.83 353 ILE C CA 1
ATOM 8506 C C . ILE C 1 351 ? 62.501 -17.259 3.471 1.00 23.67 353 ILE C C 1
ATOM 8507 O O . ILE C 1 351 ? 61.408 -17.810 3.594 1.00 23.06 353 ILE C O 1
ATOM 8512 N N . ASP C 1 352 ? 63.254 -17.396 2.383 1.00 23.57 354 ASP C N 1
ATOM 8513 C CA . ASP C 1 352 ? 62.802 -18.196 1.250 1.00 24.44 354 ASP C CA 1
ATOM 8514 C C . ASP C 1 352 ? 63.309 -19.637 1.298 1.00 25.21 354 ASP C C 1
ATOM 8515 O O . ASP C 1 352 ? 63.139 -20.398 0.343 1.00 24.54 354 ASP C O 1
ATOM 8520 N N . ARG C 1 353 ? 63.923 -20.009 2.416 1.00 25.60 355 ARG C N 1
ATOM 8521 C CA . ARG C 1 353 ? 64.443 -21.359 2.590 1.00 26.43 355 ARG C CA 1
ATOM 8522 C C . ARG C 1 353 ? 63.342 -22.302 3.076 1.00 26.63 355 ARG C C 1
ATOM 8523 O O . ARG C 1 353 ? 62.495 -21.922 3.888 1.00 26.35 355 ARG C O 1
ATOM 8531 N N . CYS C 1 354 ? 63.343 -23.527 2.558 1.00 25.36 356 CYS C N 1
ATOM 8532 C CA . CYS C 1 354 ? 62.367 -24.533 2.962 1.00 24.10 356 CYS C CA 1
ATOM 8533 C C . CYS C 1 354 ? 63.101 -25.777 3.439 1.00 25.45 356 CYS C C 1
ATOM 8534 O O . CYS C 1 354 ? 64.271 -25.981 3.112 1.00 23.69 356 CYS C O 1
ATOM 8537 N N . PHE C 1 355 ? 62.409 -26.606 4.210 1.00 24.78 357 PHE C N 1
ATOM 8538 C CA . PHE C 1 355 ? 63.013 -27.814 4.751 1.00 25.12 357 PHE C CA 1
ATOM 8539 C C . PHE C 1 355 ? 62.174 -29.053 4.486 1.00 23.69 357 PHE C C 1
ATOM 8540 O O . PHE C 1 355 ? 60.948 -28.987 4.373 1.00 22.01 357 PHE C O 1
ATOM 8548 N N . THR C 1 356 ? 62.852 -30.190 4.392 1.00 23.45 358 THR C N 1
ATOM 8549 C CA . THR C 1 356 ? 62.188 -31.464 4.174 1.00 24.41 358 THR C CA 1
ATOM 8550 C C . THR C 1 356 ? 62.561 -32.404 5.314 1.00 25.03 358 THR C C 1
ATOM 8551 O O . THR C 1 356 ? 63.741 -32.617 5.595 1.00 25.20 358 THR C O 1
ATOM 8555 N N . ASP C 1 357 ? 61.545 -32.945 5.977 1.00 25.85 359 ASP C N 1
ATOM 8556 C CA . ASP C 1 357 ? 61.741 -33.879 7.078 1.00 27.69 359 ASP C CA 1
ATOM 8557 C C . ASP C 1 357 ? 60.864 -35.077 6.774 1.00 27.8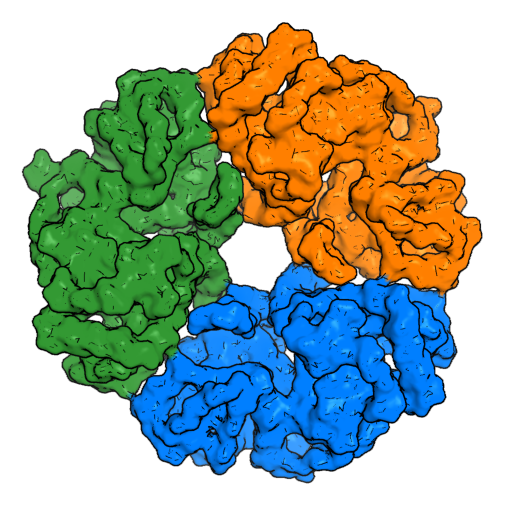6 359 ASP C C 1
ATOM 8558 O O . ASP C 1 357 ? 59.668 -35.076 7.069 1.00 27.73 359 ASP C O 1
ATOM 8563 N N . GLY C 1 358 ? 61.460 -36.098 6.169 1.00 27.24 360 GLY C N 1
ATOM 8564 C CA . GLY C 1 358 ? 60.691 -37.274 5.817 1.00 27.55 360 GLY C CA 1
ATOM 8565 C C . GLY C 1 358 ? 59.643 -36.883 4.796 1.00 26.94 360 GLY C C 1
ATOM 8566 O O . GLY C 1 358 ? 59.976 -36.378 3.725 1.00 26.90 360 GLY C O 1
ATOM 8567 N N . ASN C 1 359 ? 58.375 -37.093 5.134 1.00 27.27 361 ASN C N 1
ATOM 8568 C CA . ASN C 1 359 ? 57.270 -36.770 4.238 1.00 26.22 361 ASN C CA 1
ATOM 8569 C C . ASN C 1 359 ? 56.779 -35.339 4.427 1.00 25.70 361 ASN C C 1
ATOM 8570 O O . ASN C 1 359 ? 55.837 -34.911 3.763 1.00 26.57 361 ASN C O 1
ATOM 8575 N N . LEU C 1 360 ? 57.422 -34.600 5.323 1.00 23.89 362 LEU C N 1
ATOM 8576 C CA . LEU C 1 360 ? 56.999 -33.234 5.612 1.00 23.12 362 LEU C CA 1
ATOM 8577 C C . LEU C 1 360 ? 57.878 -32.129 5.034 1.00 21.43 362 LEU C C 1
ATOM 8578 O O . LEU C 1 360 ? 59.071 -32.053 5.321 1.00 21.57 362 LEU C O 1
ATOM 8583 N N . VAL C 1 361 ? 57.271 -31.268 4.221 1.00 21.12 363 VAL C N 1
ATOM 8584 C CA . VAL C 1 361 ? 57.975 -30.138 3.621 1.00 19.32 363 VAL C CA 1
ATOM 8585 C C . VAL C 1 361 ? 57.363 -28.866 4.196 1.00 18.28 363 VAL C C 1
ATOM 8586 O O . VAL C 1 361 ? 56.146 -28.675 4.137 1.00 18.92 363 VAL C O 1
ATOM 8590 N N . THR C 1 362 ? 58.199 -28.001 4.754 1.00 18.72 364 THR C N 1
ATOM 8591 C CA . THR C 1 362 ? 57.696 -26.763 5.332 1.00 19.65 364 THR C CA 1
ATOM 8592 C C . THR C 1 362 ? 58.397 -25.511 4.838 1.00 19.29 364 THR C C 1
ATOM 8593 O O . THR C 1 362 ? 59.612 -25.496 4.620 1.00 18.46 364 THR C O 1
ATOM 8597 N N . GLY C 1 363 ? 57.598 -24.462 4.664 1.00 17.90 365 GLY C N 1
ATOM 8598 C CA . GLY C 1 363 ? 58.101 -23.174 4.224 1.00 17.99 365 GLY C CA 1
ATOM 8599 C C . GLY C 1 363 ? 57.714 -22.141 5.267 1.00 18.02 365 GLY C C 1
ATOM 8600 O O . GLY C 1 363 ? 56.868 -22.409 6.122 1.00 17.51 365 GLY C O 1
ATOM 8601 N N . ALA C 1 364 ? 58.313 -20.958 5.196 1.00 16.76 366 ALA C N 1
ATOM 8602 C CA . ALA C 1 364 ? 58.034 -19.910 6.170 1.00 17.77 366 ALA C CA 1
ATOM 8603 C C . ALA C 1 364 ? 57.140 -18.783 5.665 1.00 16.46 366 ALA C C 1
ATOM 8604 O O . ALA C 1 364 ? 56.352 -18.224 6.428 1.00 17.73 366 ALA C O 1
ATOM 8606 N N . ALA C 1 365 ? 57.268 -18.443 4.389 1.00 16.76 367 ALA C N 1
ATOM 8607 C CA . ALA C 1 365 ? 56.488 -17.352 3.804 1.00 16.00 367 ALA C CA 1
ATOM 8608 C C . ALA C 1 365 ? 56.486 -17.481 2.287 1.00 16.03 367 ALA C C 1
ATOM 8609 O O . ALA C 1 365 ? 57.219 -18.304 1.736 1.00 15.79 367 ALA C O 1
ATOM 8611 N N . TRP C 1 366 ? 55.700 -16.656 1.600 1.00 15.15 368 TRP C N 1
ATOM 8612 C CA . TRP C 1 366 ? 55.639 -16.777 0.147 1.00 15.26 368 TRP C CA 1
ATOM 8613 C C . TRP C 1 366 ? 56.947 -16.646 -0.632 1.00 15.13 368 TRP C C 1
ATOM 8614 O O . TRP C 1 366 ? 57.053 -17.171 -1.737 1.00 14.52 368 TRP C O 1
ATOM 8625 N N . PRO C 1 367 ? 57.957 -15.950 -0.081 1.00 15.03 369 PRO C N 1
ATOM 8626 C CA . PRO C 1 367 ? 59.199 -15.858 -0.857 1.00 15.87 369 PRO C CA 1
ATOM 8627 C C . PRO C 1 367 ? 59.837 -17.235 -1.062 1.00 17.49 369 PRO C C 1
ATOM 8628 O O . PRO C 1 367 ? 60.661 -17.421 -1.957 1.00 17.89 369 PRO C O 1
ATOM 8632 N N . GLY C 1 368 ? 59.446 -18.196 -0.229 1.00 16.07 370 GLY C N 1
ATOM 8633 C CA . GLY C 1 368 ? 60.008 -19.535 -0.322 1.00 17.66 370 GLY C CA 1
ATOM 8634 C C . GLY C 1 368 ? 59.313 -20.540 -1.229 1.00 16.92 370 GLY C C 1
ATOM 8635 O O . GLY C 1 368 ? 59.629 -21.730 -1.183 1.00 16.80 370 GLY C O 1
ATOM 8636 N N . HIS C 1 369 ? 58.390 -20.083 -2.068 1.00 15.08 371 HIS C N 1
ATOM 8637 C CA . HIS C 1 369 ? 57.674 -20.995 -2.958 1.00 15.90 371 HIS C CA 1
ATOM 8638 C C . HIS C 1 369 ? 58.541 -21.839 -3.897 1.00 16.03 371 HIS C C 1
ATOM 8639 O O . HIS C 1 369 ? 58.223 -23.001 -4.152 1.00 16.63 371 HIS C O 1
ATOM 8646 N N . PRO C 1 370 ? 59.642 -21.275 -4.426 1.00 15.52 372 PRO C N 1
ATOM 8647 C CA . PRO C 1 370 ? 60.473 -22.085 -5.323 1.00 16.98 372 PRO C CA 1
ATOM 8648 C C . PRO C 1 370 ? 60.960 -23.363 -4.645 1.00 16.53 372 PRO C C 1
ATOM 8649 O O . PRO C 1 370 ? 60.805 -24.455 -5.189 1.00 18.84 372 PRO C O 1
ATOM 8653 N N . GLU C 1 371 ? 61.538 -23.230 -3.454 1.00 16.59 373 GLU C N 1
ATOM 8654 C CA . GLU C 1 371 ? 62.026 -24.400 -2.732 1.00 17.57 373 GLU C CA 1
ATOM 8655 C C . GLU C 1 371 ? 60.862 -25.233 -2.215 1.00 18.37 373 GLU C C 1
ATOM 8656 O O . GLU C 1 371 ? 60.952 -26.459 -2.143 1.00 18.93 373 GLU C O 1
ATOM 8662 N N . PHE C 1 372 ? 59.767 -24.565 -1.865 1.00 18.65 374 PHE C N 1
ATOM 8663 C CA . PHE C 1 372 ? 58.573 -25.245 -1.368 1.00 17.94 374 PHE C CA 1
ATOM 8664 C C . PHE C 1 372 ? 58.084 -26.237 -2.425 1.00 18.66 374 PHE C C 1
ATOM 8665 O O . PHE C 1 372 ? 57.923 -27.429 -2.155 1.00 18.40 374 PHE C O 1
ATOM 8673 N N . VAL C 1 373 ? 57.852 -25.735 -3.633 1.00 19.07 375 VAL C N 1
ATOM 8674 C CA . VAL C 1 373 ? 57.379 -26.573 -4.727 1.00 18.97 375 VAL C CA 1
ATOM 8675 C C . VAL C 1 373 ? 58.449 -27.578 -5.151 1.00 18.51 375 VAL C C 1
ATOM 8676 O O . VAL C 1 373 ? 58.150 -28.746 -5.400 1.00 20.50 375 VAL C O 1
ATOM 8680 N N . SER C 1 374 ? 59.696 -27.122 -5.218 1.00 19.12 376 SER C N 1
ATOM 8681 C CA . SER C 1 374 ? 60.808 -27.984 -5.618 1.00 20.39 376 SER C CA 1
ATOM 8682 C C . SER C 1 374 ? 60.965 -29.188 -4.687 1.00 20.25 376 SER C C 1
ATOM 8683 O O . SER C 1 374 ? 61.124 -30.323 -5.142 1.00 20.50 376 SER C O 1
ATOM 8686 N N . GLN C 1 375 ? 60.921 -28.943 -3.383 1.00 19.10 377 GLN C N 1
ATOM 8687 C CA . GLN C 1 375 ? 61.072 -30.027 -2.422 1.00 18.64 377 GLN C CA 1
ATOM 8688 C C . GLN C 1 375 ? 59.867 -30.961 -2.418 1.00 18.98 377 GLN C C 1
ATOM 8689 O O . GLN C 1 375 ? 60.007 -32.155 -2.162 1.00 19.02 377 GLN C O 1
ATOM 8695 N N . LEU C 1 376 ? 58.683 -30.428 -2.706 1.00 18.33 378 LEU C N 1
ATOM 8696 C CA . LEU C 1 376 ? 57.497 -31.272 -2.763 1.00 18.39 378 LEU C CA 1
ATOM 8697 C C . LEU C 1 376 ? 57.625 -32.166 -3.996 1.00 19.24 378 LEU C C 1
ATOM 8698 O O . LEU C 1 376 ? 57.270 -33.346 -3.964 1.00 18.09 378 LEU C O 1
ATOM 8703 N N . MET C 1 377 ? 58.141 -31.595 -5.081 1.00 19.03 379 MET C N 1
ATOM 8704 C CA . MET C 1 377 ? 58.339 -32.341 -6.320 1.00 20.64 379 MET C CA 1
ATOM 8705 C C . MET C 1 377 ? 59.270 -33.520 -6.076 1.00 19.88 379 MET C C 1
ATOM 8706 O O . MET C 1 377 ? 59.017 -34.629 -6.546 1.00 21.67 379 MET C O 1
ATOM 8711 N N . ALA C 1 378 ? 60.351 -33.272 -5.341 1.00 21.38 380 ALA C N 1
ATOM 8712 C CA . ALA C 1 378 ? 61.320 -34.315 -5.035 1.00 22.74 380 ALA C CA 1
ATOM 8713 C C . ALA C 1 378 ? 60.650 -35.496 -4.338 1.00 24.12 380 ALA C C 1
ATOM 8714 O O . ALA C 1 378 ? 60.858 -36.647 -4.720 1.00 24.17 380 ALA C O 1
ATOM 8716 N N . LEU C 1 379 ? 59.843 -35.209 -3.319 1.00 25.11 381 LEU C N 1
ATOM 8717 C CA . LEU C 1 379 ? 59.148 -36.262 -2.581 1.00 26.70 381 LEU C CA 1
ATOM 8718 C C . LEU C 1 379 ? 58.148 -37.019 -3.447 1.00 26.95 381 LEU C C 1
ATOM 8719 O O . LEU C 1 379 ? 57.941 -38.217 -3.258 1.00 28.51 381 LEU C O 1
ATOM 8724 N N . LEU C 1 380 ? 57.527 -36.320 -4.392 1.00 25.92 382 LEU C N 1
ATOM 8725 C CA . LEU C 1 380 ? 56.553 -36.943 -5.282 1.00 24.71 382 LEU C CA 1
ATOM 8726 C C . LEU C 1 380 ? 57.212 -37.629 -6.476 1.00 24.15 382 LEU C C 1
ATOM 8727 O O . LEU C 1 380 ? 56.553 -38.343 -7.231 1.00 24.87 382 LEU C O 1
ATOM 8732 N N . GLY C 1 381 ? 58.510 -37.409 -6.645 1.00 22.87 383 GLY C N 1
ATOM 8733 C CA . GLY C 1 381 ? 59.220 -38.019 -7.755 1.00 23.11 383 GLY C CA 1
ATOM 8734 C C . GLY C 1 381 ? 58.965 -37.332 -9.084 1.00 23.36 383 GLY C C 1
ATOM 8735 O O . GLY C 1 381 ? 59.161 -37.931 -10.144 1.00 22.71 383 GLY C O 1
ATOM 8736 N N . ILE C 1 382 ? 58.518 -36.078 -9.031 1.00 21.24 384 ILE C N 1
ATOM 8737 C CA . ILE C 1 382 ? 58.250 -35.303 -10.241 1.00 19.93 384 ILE C CA 1
ATOM 8738 C C . ILE C 1 382 ? 59.528 -34.584 -10.649 1.00 20.04 384 ILE C C 1
ATOM 8739 O O . ILE C 1 382 ? 60.166 -33.924 -9.826 1.00 20.30 384 ILE C O 1
ATOM 8744 N N . GLN C 1 383 ? 59.896 -34.703 -11.920 1.00 19.63 385 GLN C N 1
ATOM 8745 C CA . GLN C 1 383 ? 61.109 -34.065 -12.407 1.00 19.16 385 GLN C CA 1
ATOM 8746 C C . GLN C 1 383 ? 60.915 -33.306 -13.709 1.00 18.79 385 GLN C C 1
ATOM 8747 O O . GLN C 1 383 ? 60.102 -33.684 -14.551 1.00 18.17 385 GLN C O 1
ATOM 8753 N N . VAL C 1 384 ? 61.672 -32.225 -13.854 1.00 17.89 386 VAL C N 1
ATOM 8754 C CA . VAL C 1 384 ? 61.659 -31.420 -15.068 1.00 18.27 386 VAL C CA 1
ATOM 8755 C C . VAL C 1 384 ? 63.106 -31.481 -15.521 1.00 18.92 386 VAL C C 1
ATOM 8756 O O . VAL C 1 384 ? 64.002 -31.034 -14.807 1.00 19.71 386 VAL C O 1
ATOM 8760 N N . SER C 1 385 ? 63.329 -32.056 -16.696 1.00 19.06 387 SER C N 1
ATOM 8761 C CA . SER C 1 385 ? 64.673 -32.210 -17.227 1.00 19.62 387 SER C CA 1
ATOM 8762 C C . SER C 1 385 ? 64.816 -31.507 -18.566 1.00 20.10 387 SER C C 1
ATOM 8763 O O . SER C 1 385 ? 64.004 -31.701 -19.468 1.00 20.03 387 SER C O 1
ATOM 8766 N N . PHE C 1 386 ? 65.854 -30.691 -18.694 1.00 19.34 388 PHE C N 1
ATOM 8767 C CA . PHE C 1 386 ? 66.082 -29.973 -19.938 1.00 21.20 388 PHE C CA 1
ATOM 8768 C C . PHE C 1 386 ? 67.047 -30.746 -20.823 1.00 22.68 388 PHE C C 1
ATOM 8769 O O . PHE C 1 386 ? 68.246 -30.462 -20.861 1.00 22.77 388 PHE C O 1
ATOM 8777 N N . HIS C 1 387 ? 66.500 -31.728 -21.535 1.00 22.61 389 HIS C N 1
ATOM 8778 C CA . HIS C 1 387 ? 67.292 -32.579 -22.414 1.00 26.77 389 HIS C CA 1
ATOM 8779 C C . HIS C 1 387 ? 66.800 -32.590 -23.856 1.00 27.31 389 HIS C C 1
ATOM 8780 O O . HIS C 1 387 ? 67.394 -33.246 -24.712 1.00 25.60 389 HIS C O 1
ATOM 8787 N N . HIS C 1 388 ? 65.721 -31.864 -24.129 1.00 28.10 390 HIS C N 1
ATOM 8788 C CA . HIS C 1 388 ? 65.167 -31.815 -25.477 1.00 31.57 390 HIS C CA 1
ATOM 8789 C C . HIS C 1 388 ? 65.613 -30.591 -26.269 1.00 31.15 390 HIS C C 1
ATOM 8790 O O . HIS C 1 388 ? 65.701 -30.703 -27.511 1.00 33.67 390 HIS C O 1
#

B-factor: mean 20.01, std 8.44, range [6.46, 94.49]

Sequence (1155 aa):
NSRTVLILCGDYMEDYEVMVPFQALQAFGITVHTVCPGKKAGDSCPTAVHDFCGHQTYFESRGHNFTLNATFDEVDLSKYDGLVIPGGRAPEYLALTASVVELVKEFSRSGKPIASIHGQLILAAADTVNGRKCTAYATVGPSLVAAGAKWVEPITPDVCVVDGSLITAATYEGHPEFIQLFVKALGGKITGANKRILFLCGDYMEDYEVKVPFQSLQALGCQVDAVCPEKKAGDRCPTAIHDFEGDQTYSEKPGHTFALTTNFDDLVSSSYDALVIPGGRAPEYLALNEHVLNIVKEFMNSEKPVASIHGQQILAAAGVLKGRKCTAYPAVKLNVVLGGGTWLEPDPIDRCFTDGNLVTGAAWPGHPEFVSQLMALLGIQVSFNSRTVLILCGDYMEDYEVMVPFQALQAFGITVHTVCPGKKAGDSCPTAVHDFCGHQTYFESRGHNFTLNATFDEVDLSKYDGLVIPGGRAPEYLALTASVVELVKEFSRSGKPIASIHGQLILAAADTVNGRKCTAYATVGPSLVAAGAKWVEPITPDVCVVDGSLITAATYEGHPEFIQLFVKALGGKITGANKRILFLCGDYMEDYEVKVPFQSLQALGCQVDAVCPEKKAGDRCPTAIHDFEGDQTYSEKPGHTFALTTNFDDLVSSSYDALVIPGGRAPEYLALNEHVLNIVKEFMNSEKPVASIHGQQILAAAGVLKGRKCTAYPAVKLNVVLGGGTWLEPDPIDRCFTDGNLVTGAAWPGHPEFVSQLMALLGIQVSFHNSRTVLILCGDYMEDYEVMVPFQALQAFGITVHTVCPGKKAGDSCPTAVHDFCGHQTYFESRGHNFTLNATFDEVDLSKYDGLVIPGGRAPEYLALTASVVELVKEFSRSGKPIASIHGQLILAAADTVNGRKCTAYATVGPSLVAAGAKWVEPITPDVCVVDGSLITAATYEGHPEFIQLFVKALGGKITGANKRILFLCGDYMEDYEVKVPFQSLQALGCQVDAVCPEKKAGDRCPTAIHDFEGDQTYSEKPGHTFALTTNFDDLVSSSYDALVIPGGRAPEYLALNEHVLNIVKEFMNSEKPVASIHGQQILAAAGVLKGRKCTAYPAVKLNVVLGGGTWLEPDPIDRCFTDGNLVTGAAWPGHPEFVSQLMALLGIQVSFHH

Organism: Arabidopsis thaliana (NCBI:txid3702)

Nearest PDB structures (foldseek):
  4ogg-assembly1_B  TM=1.000E+00  e=4.898E-82  Arabidopsis thaliana
  4ofw-assembly1_C  TM=9.995E-01  e=4.308E-78  Arabidopsis thaliana
  3uk7-assembly1_C  TM=9.998E-01  e=1.682E-77  Arabidopsis thaliana
  6q3t-assembly1_A  TM=9.231E-01  e=3.214E-14  Pyrococcus horikoshii
  6f2f-assembly1_A  TM=8.753E-01  e=1.721E-14  Pyrococcus horikoshii

Solvent-accessible surface area: 37480 Å² total

GO terms:
  GO:0019172 glyoxalase III activity (F, IDA)
  GO:0005829 cytosol (C, HDA)

CATH classification: 3.40.50.880 (+1 more: 3.40.50.880)

Secondary structure (DSSP, 8-state):
---EEEEE--TTEEHHHHHHHHHHHHHTT-EEEEE-TT--TT-EE-EEEEE--SSSS-EEEE---EE--S-GGG--GGG-SEEEE--BSHHHHHTT-HHHHHHHHHHHHTT--EEE--THHHHHHTT--TT-EE---GGGHHHHHHTT-EE----STT-EEEETTEEEESSGGGHHHHHHHHHHHTT-EEES---EEEEE--TTEEHHHHHHHHHHHHHHT-EEEEE-TT--TT-EE-EEEEE--SSSS-EEEE---EE--S-TTT--GGG-SEEEE--BSHHHHHTT-HHHHHHHHHHHHTT--EEE--THHHHHHHTTTTT-EE--SGGGHHHHHHTT-EE---SSTT--EEETTEEE-SSGGGHHHHHHHHHHHHT-EEE-/---EEEEE--TTEEHHHHHHHHHHHHHTT-EEEEE-TT--TT-EE-EEEEE--SSSS-EEEE---EE--S-GGG--GGG-SEEEE--BSHHHHHTT-HHHHHHHHHHHHHT--EEE--THHHHHHTT--TT-EE---GGGHHHHHHTT-EE---SSTT-EEEETTEEEESSGGGHHHHHHHHHHHTTEEEES---EEEEE--TTEEHHHHHHHHHHHHHHT-EEEEE-TT--TT-EE-EEEEE--SSSS-EEEE---EE--S-GGG--GGG-SEEEE--BSHHHHHTT-HHHHHHHHHHHHHT--EEE--THHHHHHTT--TT-EE---GGGHHHHHHHTPEE---SSTT--EEETTEEE-SSGGGHHHHHHHHHHHHT-EEEE-/--EEEEEE--TTEEHHHHHHHHHHHHHTTEEEEEE-TT--TT-EE-EEEEE-SSSSS-EEEE---EE--S-GGG--GGG-SEEEE--BSHHHHHTT-HHHHHHHHHHHHHT--EEE--THHHHHHTT--TT-EE---GGGHHHHHHTT-EE---SSTT-EEEETTEEEESSGGGHHHHHHHHHHHTTEEEES---EEEEE--TTEEHHHHHHHHHHHHHHT-EEEEE-TT--TT-EE-EEEEE--SSSS-EEEE---EE--S-SSS--GGG-SEEEE--BSHHHHHTT-HHHHHHHHHHHHTT--EEE--THHHHHHHTTTTT-EE---GGGHHHHHHTTPEE----STT--EEETTEEE-SSGGGHHHHHHHHHHHHT-EEEE--

Foldseek 3Di:
DLAEEEEEDFAAFAPLQVQQLCQLCLLQVYHYFYEYPPDAQQDWHKYWFWECPVPPGTDIDTAAIGGGHGYLVPDDLVRHQEYEYTHGPGQVVLLVPVSSLVSLLVNLVVQGAYQYEVSCLNVLSNLRAADHEFEEAQVCQVSSVVSNHPYDYPPDQQDWDDGRRYIYHYHCNVLQCSSLNNLVSSVKDKPLLAFEEEEEDAAAFAQLQVSNLQSSSVNSPYHYFYEYPPDAFFDWHWYWHWYDDDDPGTDIDTHYIHTGHGYLVVDDLVRGQEYEYTHGPGQVVCLVDVSSLVSVVVCVVVLGAYFYAVNCLNVLSSLVQADWEFEEAVVCVVSNVVSNHDYDDCVVQLDWDATRRYIYHYDSSVSSNSNSVNCVRSVIHMDD/DLAEEEEEDFAAFAPCQVQQLCQLVLLQVYHYFYEYPPDAQQDWHKYWFWADDPDPGTDIDTAEIGGGHGYLVVDDLVRHQEYEYTHGPGQVVCLVVVSSLVVVLVNLVVQGAYQYAVSCSNVLSNLNAAVHEFEEAQVCQVSSVVSRHPYDYDPDQQDWDDGRRYIYGHHCNVLQCSSLVNLVSSQKDKPLLAFEEEEEDAAAFAPLQVSNLQSSSVNSPYHYFYEYPPDAFQDWHWYWHWYDDDDPGTDIDTHYIGGGHGYLVPDDLVRGQEYEYTHGPGLVVCLVPVSSLVSVCVCLVVQGAYFYAVSCLNVLSNLSQADWEFEEAVVCVVSNVVSNHHYDDCVVQLDWDDTRRYIYHYDSSVSSNRSSVSCVSSVMHMDHD/DPAEEEEEDFAAFAPLQVQQLCQLCLLQVYHYFYEYPPDAQQDWHWYWFWADDPDPGTDIDTFAIGGGHGYLVPDDCVRHQEYEFTHGPGQVVLLVPPSSLVVVLVCLVVLGAYQYEVSCSNVLSNLNAADHEFEEAQVCQVSSVVSNHPYDYPPDQLDWDDGRRYIYGYHCNVLQCSSLSNLVSSQKDKPLLAFEEEEEDAAAFEQLQVSNLQSSSVNSPYHYFYEYPPDAFQDWHWYWRWYDDPDPGTDIDTHYIHTGHGYLVPDDLVRGQEYEYTHGDGQVVCLVPPSSLVSVVVCLVVLGAYFYAVNCLNVLSSLSQADWEFEEAVVCVVSNVNSNHHYDDCVVQLDWDDTRSYIYHYDSNVSSVRSSVNCVRSVMHMDNDD

InterPro domains:
  IPR002818 DJ-1/PfpI [PF01965] (6-187)
  IPR002818 DJ-1/PfpI [PF01965] (198-380)
  IPR006286 Deglycase PfpI-like [PS51276] (5-190)
  IPR006286 Deglycase PfpI-like [PS51276] (198-383)
  IPR006286 Deglycase PfpI-li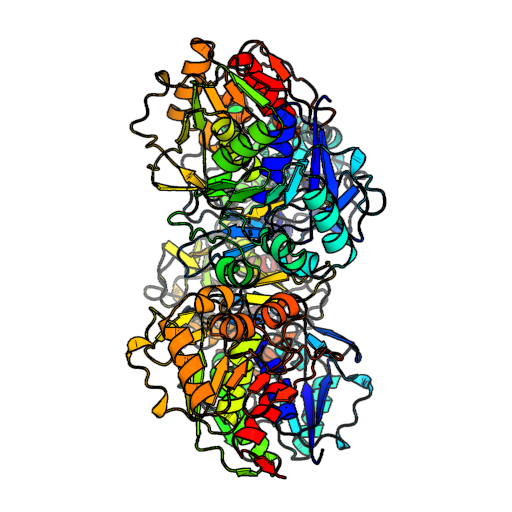ke [PTHR42733] (106-388)
  IPR006286 Deglycase PfpI-like [TIGR01382] (7-189)
  IPR006286 Deglycase PfpI-like [TIGR01382] (200-382)
  IPR029062 Class I glutamine amidotransferase-like [G3DSA:3.40.50.880] (3-192)
  IPR029062 Class I glutamine amidotransferase-like [G3DSA:3.40.50.880] (193-388)
  IPR029062 Class I glutamine amidotransferase-like [SSF52317] (5-189)
  IPR029062 Class I glutamine amidotransferase-like [SSF52317] (197-382)